Protein AF-A0A444UDV4-F1 (afdb_monomer)

Organism: Acipenser ruthenus (NCBI:txid7906)

Structure (mmCIF, N/CA/C/O backbone):
data_AF-A0A444UDV4-F1
#
_entry.id   AF-A0A444UDV4-F1
#
loop_
_atom_site.group_PDB
_atom_site.id
_atom_site.type_symbol
_atom_site.label_atom_id
_atom_site.label_alt_id
_atom_site.label_comp_id
_atom_site.label_asym_id
_atom_site.label_entity_id
_atom_site.label_seq_id
_atom_site.pdbx_PDB_ins_code
_atom_site.Cartn_x
_atom_site.Cartn_y
_atom_site.Cartn_z
_atom_site.occupancy
_atom_site.B_iso_or_equiv
_atom_site.auth_seq_id
_atom_site.auth_comp_id
_atom_site.auth_asym_id
_atom_site.auth_atom_id
_atom_site.pdbx_PDB_model_num
ATOM 1 N N . MET A 1 1 ? 25.786 0.191 46.891 1.00 32.62 1 MET A N 1
ATOM 2 C CA . MET A 1 1 ? 25.397 -0.661 45.747 1.00 32.62 1 MET A CA 1
ATOM 3 C C . MET A 1 1 ? 24.020 -0.227 45.293 1.00 32.62 1 MET A C 1
ATOM 5 O O . MET A 1 1 ? 23.171 -0.027 46.150 1.00 32.62 1 MET A O 1
ATOM 9 N N . THR A 1 2 ? 23.815 -0.059 43.992 1.00 38.50 2 THR A N 1
ATOM 10 C CA . THR A 1 2 ? 22.497 0.134 43.372 1.00 38.50 2 THR A CA 1
ATOM 11 C C . THR A 1 2 ? 22.000 -1.209 42.832 1.00 38.50 2 THR A C 1
ATOM 13 O O . THR A 1 2 ? 22.792 -1.998 42.320 1.00 38.50 2 THR A O 1
ATOM 16 N N . GLY A 1 3 ? 20.704 -1.487 42.975 1.00 31.73 3 GLY A N 1
ATOM 17 C CA . GLY A 1 3 ? 20.045 -2.713 42.517 1.00 31.73 3 GLY A CA 1
ATOM 18 C C . GLY A 1 3 ? 18.603 -2.397 42.124 1.00 31.73 3 GLY A C 1
ATOM 19 O O . GLY A 1 3 ? 18.008 -1.487 42.693 1.00 31.73 3 GLY A O 1
ATOM 20 N N . HIS A 1 4 ? 18.080 -3.072 41.102 1.00 35.41 4 HIS A N 1
ATOM 21 C CA . HIS A 1 4 ? 16.910 -2.600 40.354 1.00 35.41 4 HIS A CA 1
ATOM 22 C C . HIS A 1 4 ? 15.556 -3.135 40.846 1.00 35.41 4 HIS A C 1
ATOM 24 O O . HIS A 1 4 ? 15.439 -4.293 41.234 1.00 35.41 4 HIS A O 1
ATOM 30 N N . ASN A 1 5 ? 14.529 -2.299 40.657 1.00 38.34 5 ASN A N 1
ATOM 31 C CA . ASN A 1 5 ? 13.139 -2.646 40.339 1.00 38.34 5 ASN A CA 1
ATOM 32 C C . ASN A 1 5 ? 12.473 -3.742 41.197 1.00 38.34 5 ASN A C 1
ATOM 34 O O . ASN A 1 5 ? 12.321 -4.882 40.756 1.00 38.34 5 ASN A O 1
ATOM 38 N N . LEU A 1 6 ? 11.935 -3.356 42.360 1.00 38.75 6 LEU A N 1
ATOM 39 C CA . LEU A 1 6 ? 10.912 -4.133 43.076 1.00 38.75 6 LEU A CA 1
ATOM 40 C C . LEU A 1 6 ? 9.568 -3.372 43.079 1.00 38.75 6 LEU A C 1
ATOM 42 O O . LEU A 1 6 ? 9.543 -2.196 43.441 1.00 38.75 6 LEU A O 1
ATOM 46 N N . PRO A 1 7 ? 8.431 -4.009 42.726 1.00 39.38 7 PRO A N 1
ATOM 47 C CA . PRO A 1 7 ? 7.158 -3.328 42.431 1.00 39.38 7 PRO A CA 1
ATOM 48 C C . PRO A 1 7 ? 6.381 -2.823 43.667 1.00 39.38 7 PRO A C 1
ATOM 50 O O . PRO A 1 7 ? 5.174 -2.615 43.605 1.00 39.38 7 PRO A O 1
ATOM 53 N N . CYS A 1 8 ? 7.049 -2.646 44.807 1.00 40.66 8 CYS A N 1
ATOM 54 C CA . CYS A 1 8 ? 6.440 -2.291 46.093 1.00 40.66 8 CYS A CA 1
ATOM 55 C C . CYS A 1 8 ? 7.226 -1.209 46.859 1.00 40.66 8 CYS A C 1
ATOM 57 O O . CYS A 1 8 ? 7.034 -1.037 48.064 1.00 40.66 8 CYS A O 1
ATOM 59 N N . GLU A 1 9 ? 8.132 -0.491 46.188 1.00 40.19 9 GLU A N 1
ATOM 60 C CA . GLU A 1 9 ? 9.060 0.481 46.793 1.00 40.19 9 GLU A CA 1
ATOM 61 C C . GLU A 1 9 ? 8.374 1.710 47.424 1.00 40.19 9 GLU A C 1
ATOM 63 O O . GLU A 1 9 ? 8.928 2.327 48.327 1.00 40.19 9 GLU A O 1
ATOM 68 N N . THR A 1 10 ? 7.133 2.006 47.029 1.00 41.72 10 THR A N 1
ATOM 69 C CA . THR A 1 10 ? 6.326 3.148 47.500 1.00 41.72 10 THR A CA 1
ATOM 70 C C . THR A 1 10 ? 5.385 2.841 48.677 1.00 41.72 10 THR A C 1
ATOM 72 O O . THR A 1 10 ? 4.617 3.713 49.080 1.00 41.72 10 THR A O 1
ATOM 75 N N . GLN A 1 11 ? 5.403 1.624 49.235 1.00 47.84 11 GLN A N 1
ATOM 76 C CA . GLN A 1 11 ? 4.494 1.213 50.318 1.00 47.84 11 GLN A CA 1
ATOM 77 C C . GLN A 1 11 ? 5.090 1.426 51.727 1.00 47.84 11 GLN A C 1
ATOM 79 O O . GLN A 1 11 ? 6.300 1.261 51.910 1.00 47.84 11 GLN A O 1
ATOM 84 N N . PRO A 1 12 ? 4.263 1.768 52.739 1.00 38.62 12 PRO A N 1
ATOM 85 C CA . PRO A 1 12 ? 4.730 2.075 54.090 1.00 38.62 12 PRO A CA 1
ATOM 86 C C . PRO A 1 12 ? 5.349 0.864 54.804 1.00 38.62 12 PRO A C 1
ATOM 88 O O . PRO A 1 12 ? 5.001 -0.291 54.562 1.00 38.62 12 PRO A O 1
ATOM 91 N N . ILE A 1 13 ? 6.257 1.143 55.743 1.00 33.50 13 ILE A N 1
ATOM 92 C CA . ILE A 1 13 ? 7.049 0.126 56.459 1.00 33.50 13 ILE A CA 1
ATOM 93 C C . ILE A 1 13 ? 6.176 -0.826 57.296 1.00 33.50 13 ILE A C 1
ATOM 95 O O . ILE A 1 13 ? 6.558 -1.972 57.487 1.00 33.50 13 ILE A O 1
ATOM 99 N N . THR A 1 14 ? 4.970 -0.426 57.709 1.00 35.06 14 THR A N 1
ATOM 100 C CA . THR A 1 14 ? 3.997 -1.315 58.376 1.00 35.06 14 THR A CA 1
ATOM 101 C C . THR A 1 14 ? 3.525 -2.492 57.512 1.00 35.06 14 THR A C 1
ATOM 103 O O . THR A 1 14 ? 2.953 -3.439 58.041 1.00 35.06 14 THR A O 1
ATOM 106 N N . SER A 1 15 ? 3.784 -2.473 56.200 1.00 42.88 15 SER A N 1
ATOM 107 C CA . SER A 1 15 ? 3.557 -3.595 55.279 1.00 42.88 15 SER A CA 1
ATOM 108 C C . SER A 1 15 ? 4.793 -4.498 55.096 1.00 42.88 15 SER A C 1
ATOM 110 O O . SER A 1 15 ? 4.809 -5.337 54.196 1.00 42.88 15 SER A O 1
ATOM 112 N N . ARG A 1 16 ? 5.860 -4.314 55.890 1.00 44.34 16 ARG A N 1
ATOM 113 C CA . ARG A 1 16 ? 7.160 -4.991 55.743 1.00 44.34 16 ARG A CA 1
ATOM 114 C C . ARG A 1 16 ? 7.689 -5.448 57.117 1.00 44.34 16 ARG A C 1
ATOM 116 O 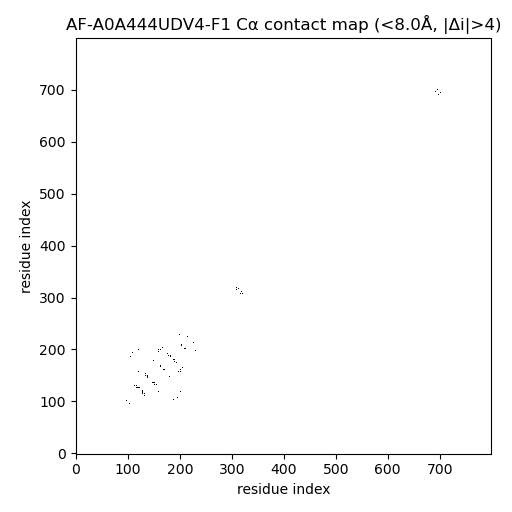O . ARG A 1 16 ? 7.964 -4.605 57.960 1.00 44.34 16 ARG A O 1
ATOM 123 N N . LEU A 1 17 ? 7.933 -6.761 57.272 1.00 28.55 17 LEU A N 1
ATOM 124 C CA . LEU A 1 17 ? 8.151 -7.515 58.536 1.00 28.55 17 LEU A CA 1
ATOM 125 C C . LEU A 1 17 ? 6.863 -7.737 59.363 1.00 28.55 17 LEU A C 1
ATOM 127 O O . LEU A 1 17 ? 6.035 -6.842 59.448 1.00 28.55 17 LEU A O 1
ATOM 131 N N . ALA A 1 18 ? 6.640 -8.876 60.040 1.00 27.72 18 ALA A N 1
ATOM 132 C CA . ALA A 1 18 ? 7.232 -10.234 59.989 1.00 27.72 18 ALA A CA 1
ATOM 133 C C . ALA A 1 18 ? 6.215 -11.225 60.648 1.00 27.72 18 ALA A C 1
ATOM 135 O O . ALA A 1 18 ? 5.248 -10.769 61.249 1.00 27.72 18 ALA A O 1
ATOM 136 N N . LEU A 1 19 ? 6.290 -12.560 60.527 1.00 24.58 19 LEU A N 1
ATOM 137 C CA . LEU A 1 19 ? 7.275 -13.452 61.171 1.00 24.58 19 LEU A CA 1
ATOM 138 C C . LEU A 1 19 ? 7.336 -14.855 60.512 1.00 24.58 19 LEU A C 1
ATOM 140 O O . LEU A 1 19 ? 6.528 -15.184 59.648 1.00 24.58 19 LEU A O 1
ATOM 144 N N . ILE A 1 20 ? 8.291 -15.688 60.947 1.00 25.39 20 ILE A N 1
ATOM 145 C CA . ILE A 1 20 ? 8.581 -17.040 60.431 1.00 25.39 20 ILE A CA 1
ATOM 146 C C . ILE A 1 20 ? 8.262 -18.108 61.490 1.00 25.39 20 ILE A C 1
ATOM 148 O O . ILE A 1 20 ? 8.741 -17.988 62.613 1.00 25.39 20 ILE A O 1
ATOM 152 N N . CYS A 1 21 ? 7.542 -19.169 61.100 1.00 23.69 21 CYS A N 1
ATOM 153 C CA . CYS A 1 21 ? 7.691 -20.571 61.551 1.00 23.69 21 CYS A CA 1
ATOM 154 C C . CYS A 1 21 ? 6.668 -21.457 60.799 1.00 23.69 21 CYS A C 1
ATOM 156 O O . CYS A 1 21 ? 5.557 -21.004 60.553 1.00 23.69 21 CYS A O 1
ATOM 158 N N . GLY A 1 22 ? 6.949 -22.703 60.401 1.00 24.17 22 GLY A N 1
ATOM 159 C CA . GLY A 1 22 ? 8.188 -23.488 60.494 1.00 24.17 22 GLY A CA 1
ATOM 160 C C . GLY A 1 22 ? 8.181 -24.656 59.487 1.00 24.17 22 GLY A C 1
ATOM 161 O O . GLY A 1 22 ? 7.202 -24.857 58.772 1.00 24.17 22 GLY A O 1
ATOM 162 N N . THR A 1 23 ? 9.282 -25.404 59.387 1.00 30.66 23 THR A N 1
ATOM 163 C CA . THR A 1 23 ? 9.496 -26.451 58.366 1.00 30.66 23 THR A CA 1
ATOM 164 C C . THR A 1 23 ? 9.027 -27.849 58.787 1.00 30.66 23 THR A C 1
ATOM 166 O O . THR A 1 23 ? 9.142 -28.235 59.947 1.00 30.66 23 THR A O 1
ATOM 169 N N . SER A 1 24 ? 8.606 -28.665 57.814 1.00 24.69 24 SER A N 1
ATOM 170 C CA . SER A 1 24 ? 8.646 -30.137 57.891 1.00 24.69 24 SER A CA 1
ATOM 171 C C . SER A 1 24 ? 8.971 -30.726 56.506 1.00 24.69 24 SER A C 1
ATOM 173 O O . SER A 1 24 ? 8.845 -30.024 55.500 1.00 24.69 24 SER A O 1
ATOM 175 N N . SER A 1 25 ? 9.484 -31.963 56.446 1.00 28.27 25 SER A N 1
ATOM 176 C CA . SER A 1 25 ? 10.370 -32.392 55.345 1.00 28.27 25 SER A CA 1
ATOM 177 C C . SER A 1 25 ? 10.056 -33.779 54.764 1.00 28.27 25 SER A C 1
ATOM 179 O O . SER A 1 25 ? 10.245 -34.787 55.439 1.00 28.27 25 SER A O 1
ATOM 181 N N . CYS A 1 26 ? 9.695 -33.848 53.478 1.00 25.31 26 CYS A N 1
ATOM 182 C CA . CYS A 1 26 ? 9.717 -35.057 52.631 1.00 25.31 26 CYS A CA 1
ATOM 183 C C . CYS A 1 26 ? 9.563 -34.655 51.142 1.00 25.31 26 CYS A C 1
ATOM 185 O O . CYS A 1 26 ? 8.881 -33.678 50.859 1.00 25.31 26 CYS A O 1
ATOM 187 N N . HIS A 1 27 ? 10.178 -35.288 50.134 1.00 25.75 27 HIS A N 1
ATOM 188 C CA . HIS A 1 27 ? 11.252 -36.298 50.070 1.00 25.75 27 HIS A CA 1
ATOM 189 C C . HIS A 1 27 ? 12.177 -35.988 48.867 1.00 25.75 27 HIS A C 1
ATOM 191 O O . HIS A 1 27 ? 11.758 -35.328 47.919 1.00 25.75 27 HIS A O 1
ATOM 197 N N . MET A 1 28 ? 13.405 -36.527 48.855 1.00 24.58 28 MET A N 1
ATOM 198 C CA . MET A 1 28 ? 14.200 -36.655 47.621 1.00 24.58 28 MET A CA 1
ATOM 199 C C . MET A 1 28 ? 13.929 -38.000 46.939 1.00 24.58 28 MET A C 1
ATOM 201 O O . MET A 1 28 ? 14.031 -39.037 47.589 1.00 24.58 28 MET A O 1
ATOM 205 N N . VAL A 1 29 ? 13.733 -37.987 45.617 1.00 24.44 29 VAL A N 1
ATOM 206 C CA . VAL A 1 29 ? 14.061 -39.113 44.726 1.00 24.44 29 VAL A CA 1
ATOM 207 C C . VAL A 1 29 ? 14.735 -38.544 43.476 1.00 24.44 29 VAL A C 1
ATOM 209 O O . VAL A 1 29 ? 14.200 -37.647 42.829 1.00 24.44 29 VAL A O 1
ATOM 212 N N . SER A 1 30 ? 15.916 -39.060 43.143 1.00 24.56 30 SER A N 1
ATOM 213 C CA . SER A 1 30 ? 16.697 -38.655 41.970 1.00 24.56 30 SER A CA 1
ATOM 214 C C . SER A 1 30 ? 16.444 -39.592 40.792 1.00 24.56 30 SER A C 1
ATOM 216 O O . SER A 1 30 ? 16.483 -40.803 41.001 1.00 24.56 30 SER A O 1
ATOM 218 N N . ASN A 1 31 ? 16.324 -39.063 39.563 1.00 25.03 31 ASN A N 1
ATOM 219 C CA . ASN A 1 31 ? 17.198 -39.445 38.434 1.00 25.03 31 ASN A CA 1
ATOM 220 C C . ASN A 1 31 ? 16.828 -38.793 37.081 1.00 25.03 31 ASN A C 1
ATOM 222 O O . ASN A 1 31 ? 15.656 -38.626 36.785 1.00 25.03 31 ASN A O 1
ATOM 226 N N . ILE A 1 32 ? 17.872 -38.524 36.271 1.00 28.61 32 ILE A N 1
ATOM 227 C CA . ILE A 1 32 ? 18.007 -38.790 34.811 1.00 28.61 32 ILE A CA 1
ATOM 228 C C . ILE A 1 32 ? 16.867 -38.258 33.887 1.00 28.61 32 ILE A C 1
ATOM 230 O O . ILE A 1 32 ? 15.722 -38.657 34.012 1.00 28.61 32 ILE A O 1
ATOM 234 N N . ASN A 1 33 ? 17.096 -37.426 32.855 1.00 27.16 33 ASN A N 1
ATOM 235 C CA . ASN A 1 33 ? 18.292 -37.300 32.004 1.00 27.16 33 ASN A CA 1
ATOM 236 C C . ASN A 1 33 ? 18.512 -35.891 31.389 1.00 27.16 33 ASN A C 1
ATOM 238 O O . ASN A 1 33 ? 17.650 -35.019 31.448 1.00 27.16 33 ASN A O 1
ATOM 242 N N . LYS A 1 34 ? 19.664 -35.710 30.727 1.00 27.36 34 LYS A N 1
ATOM 243 C CA . LYS A 1 34 ? 20.025 -34.595 29.812 1.00 27.36 34 LYS A CA 1
ATOM 244 C C . LYS A 1 34 ? 20.315 -35.191 28.407 1.00 27.36 34 LYS A C 1
ATOM 246 O O . LYS A 1 34 ? 20.537 -36.402 28.360 1.00 27.36 34 LYS A O 1
ATOM 251 N N . PRO A 1 35 ? 20.318 -34.439 27.275 1.00 35.78 35 PRO A N 1
ATOM 252 C CA . PRO A 1 35 ? 21.312 -33.380 27.019 1.00 35.78 35 PRO A CA 1
ATOM 253 C C . PRO A 1 35 ? 20.834 -32.173 26.164 1.00 35.78 35 PRO A C 1
ATOM 255 O O . PRO A 1 35 ? 19.689 -32.090 25.737 1.00 35.78 35 PRO A O 1
ATOM 258 N N . CYS A 1 36 ? 21.752 -31.232 25.903 1.00 24.75 36 CYS A N 1
ATOM 259 C CA . CYS A 1 36 ? 21.571 -30.038 25.055 1.00 24.75 36 CYS A CA 1
ATOM 260 C C . CYS A 1 36 ? 22.400 -30.144 23.751 1.00 24.75 36 CYS A C 1
ATOM 262 O O . CYS A 1 36 ? 23.350 -30.925 23.743 1.00 24.75 36 CYS A O 1
ATOM 264 N N . ARG A 1 37 ? 22.160 -29.277 22.739 1.00 29.89 37 ARG A N 1
ATOM 265 C CA . ARG A 1 37 ? 23.172 -28.454 21.995 1.00 29.89 37 ARG A CA 1
ATOM 266 C C . ARG A 1 37 ? 22.515 -27.517 20.923 1.00 29.89 37 ARG A C 1
ATOM 268 O O . ARG A 1 37 ? 21.307 -27.644 20.748 1.00 29.89 37 ARG A O 1
ATOM 275 N N . PRO A 1 38 ? 23.228 -26.520 20.320 1.00 41.00 38 PRO A N 1
ATOM 276 C CA . PRO A 1 38 ? 22.611 -25.235 19.906 1.00 41.00 38 PRO A CA 1
ATOM 277 C C . PRO A 1 38 ? 22.973 -24.658 18.500 1.00 41.00 38 PRO A C 1
ATOM 279 O O . PRO A 1 38 ? 23.849 -25.175 17.813 1.00 41.00 38 PRO A O 1
ATOM 282 N N . GLY A 1 39 ? 22.372 -23.499 18.174 1.00 28.58 39 GLY A N 1
ATOM 283 C CA . GLY A 1 39 ? 22.745 -22.454 17.182 1.00 28.58 39 GLY A CA 1
ATOM 284 C C . GLY A 1 39 ? 21.752 -21.272 17.339 1.00 28.58 39 GLY A C 1
ATOM 285 O O . GLY A 1 39 ? 20.590 -21.551 17.614 1.00 28.58 39 GLY A O 1
ATOM 286 N N . ALA A 1 40 ? 22.124 -19.986 17.467 1.00 28.23 40 ALA A N 1
ATOM 287 C CA . ALA A 1 40 ? 22.799 -19.064 16.526 1.00 28.23 40 ALA A CA 1
ATOM 288 C C . ALA A 1 40 ? 21.943 -18.764 15.267 1.00 28.23 40 ALA A C 1
ATOM 290 O O . ALA A 1 40 ? 21.581 -19.710 14.574 1.00 28.23 40 ALA A O 1
ATOM 291 N N . ASP A 1 41 ? 21.591 -17.521 14.897 1.00 29.08 41 ASP A N 1
ATOM 292 C CA . ASP A 1 41 ? 21.826 -16.185 15.506 1.00 29.08 41 ASP A CA 1
ATOM 293 C C . ASP A 1 41 ? 20.689 -15.186 15.086 1.00 29.08 41 ASP A C 1
ATOM 295 O O . ASP A 1 41 ? 19.803 -15.601 14.336 1.00 29.08 41 ASP A O 1
ATOM 299 N N . PRO A 1 42 ? 20.613 -13.924 15.582 1.00 45.69 42 PRO A N 1
ATOM 300 C CA . PRO A 1 42 ? 19.350 -13.154 15.633 1.00 45.69 42 PRO A CA 1
ATOM 301 C C . PRO A 1 42 ? 19.123 -12.072 14.552 1.00 45.69 42 PRO A C 1
ATOM 303 O O . PRO A 1 42 ? 20.062 -11.389 14.145 1.00 45.69 42 PRO A O 1
ATOM 306 N N . GLN A 1 43 ? 17.846 -11.793 14.231 1.00 27.95 43 GLN A N 1
ATOM 307 C CA . GLN A 1 43 ? 17.361 -10.487 13.734 1.00 27.95 43 GLN A CA 1
ATOM 308 C C . GLN A 1 43 ? 15.831 -10.307 13.910 1.00 27.95 43 GLN A C 1
ATOM 310 O O . GLN A 1 43 ? 15.104 -11.292 13.962 1.00 27.95 43 GLN A O 1
ATOM 315 N N . ASP A 1 44 ? 15.403 -9.040 14.014 1.00 26.23 44 ASP A N 1
ATOM 316 C CA . ASP A 1 44 ? 14.045 -8.445 13.936 1.00 26.23 44 ASP A CA 1
ATOM 317 C C . ASP A 1 44 ? 12.881 -8.944 14.848 1.00 26.23 44 ASP A C 1
ATOM 319 O O . ASP A 1 44 ? 12.484 -10.106 14.788 1.00 26.23 44 ASP A O 1
ATOM 323 N N . PRO A 1 45 ? 12.236 -8.045 15.641 1.00 33.91 45 PRO A N 1
ATOM 324 C CA . PRO A 1 45 ? 11.049 -8.373 16.446 1.00 33.91 45 PRO A CA 1
ATOM 325 C C . PRO A 1 45 ? 9.812 -7.475 16.177 1.00 33.91 45 PRO A C 1
ATOM 327 O O . PRO A 1 45 ? 9.684 -6.401 16.767 1.00 33.91 45 PRO A O 1
ATOM 330 N N . VAL A 1 46 ? 8.842 -7.933 15.368 1.00 28.19 46 VAL A N 1
ATOM 331 C CA . VAL A 1 46 ? 7.473 -7.360 15.294 1.00 28.19 46 VAL A CA 1
ATOM 332 C C . VAL A 1 46 ? 6.444 -8.464 14.999 1.00 28.19 46 VAL A C 1
ATOM 334 O O . VAL A 1 46 ? 6.647 -9.230 14.064 1.00 28.19 46 VAL A O 1
ATOM 337 N N . SER A 1 47 ? 5.317 -8.467 15.731 1.00 25.77 47 SER A N 1
ATOM 338 C CA . SER A 1 47 ? 4.159 -9.380 15.582 1.00 25.77 47 SER A CA 1
ATOM 339 C C . SER A 1 47 ? 4.432 -10.878 15.876 1.00 25.77 47 SER A C 1
ATOM 341 O O . SER A 1 47 ? 5.556 -11.349 15.778 1.00 25.77 47 SER A O 1
ATOM 343 N N . ASP A 1 48 ? 3.463 -11.690 16.322 1.00 26.67 48 ASP A N 1
ATOM 344 C CA . ASP A 1 48 ? 2.009 -11.472 16.440 1.00 26.67 48 ASP A CA 1
ATOM 345 C C . ASP A 1 48 ? 1.375 -12.175 17.672 1.00 26.67 48 ASP A C 1
ATOM 347 O O . ASP A 1 48 ? 2.033 -12.950 18.361 1.00 26.67 48 ASP A O 1
ATOM 351 N N . TYR A 1 49 ? 0.096 -11.859 17.934 1.00 26.52 49 TYR A N 1
ATOM 352 C CA . TYR A 1 49 ? -0.910 -12.492 18.825 1.00 26.52 49 TYR A CA 1
ATOM 353 C C . TYR A 1 49 ? -0.452 -13.610 19.799 1.00 26.52 49 TYR A C 1
ATOM 355 O O . TYR A 1 49 ? -0.047 -14.696 19.401 1.00 26.52 49 TYR A O 1
ATOM 363 N N . ALA A 1 50 ? -0.517 -13.427 21.123 1.00 26.81 50 ALA A N 1
ATOM 364 C CA . ALA A 1 50 ? -1.722 -13.297 21.966 1.00 26.81 50 ALA A CA 1
ATOM 365 C C . ALA A 1 50 ? -2.601 -14.567 22.056 1.00 26.81 50 ALA A C 1
ATOM 367 O O . ALA A 1 50 ? -3.260 -14.962 21.098 1.00 26.81 50 ALA A O 1
ATOM 368 N N . CYS A 1 51 ? -2.698 -15.151 23.260 1.00 23.45 51 CYS A N 1
ATOM 369 C CA . CYS A 1 51 ? -3.684 -16.182 23.589 1.00 23.45 51 CYS A CA 1
ATOM 370 C C . CYS A 1 51 ? -4.099 -16.113 25.076 1.00 23.45 51 CYS A C 1
ATOM 372 O O . CYS A 1 51 ? -3.251 -15.983 25.952 1.00 23.45 51 CYS A O 1
ATOM 374 N N . LEU A 1 52 ? -5.407 -16.234 25.338 1.00 25.08 52 LEU A N 1
ATOM 375 C CA . LEU A 1 52 ? -6.049 -16.511 26.638 1.00 25.08 52 LEU A CA 1
ATOM 376 C C . LEU A 1 52 ? -5.694 -15.623 27.857 1.00 25.08 52 LEU A C 1
ATOM 378 O O . LEU A 1 52 ? -4.951 -16.031 28.749 1.00 25.08 52 LEU A O 1
ATOM 382 N N . LYS A 1 53 ? -6.469 -14.542 28.041 1.00 26.28 53 LYS A N 1
ATOM 383 C CA . LYS A 1 53 ? -7.588 -14.562 29.019 1.00 26.28 53 LYS A CA 1
ATOM 384 C C . LYS A 1 53 ? -8.522 -13.348 28.891 1.00 26.28 53 LYS A C 1
ATOM 386 O O . LYS A 1 53 ? -8.093 -12.214 29.061 1.00 26.28 53 LYS A O 1
ATOM 391 N N . LYS A 1 54 ? -9.824 -13.603 28.701 1.00 28.20 54 LYS A N 1
ATOM 392 C CA . LYS A 1 54 ? -10.888 -12.661 29.094 1.00 28.20 54 LYS A CA 1
ATOM 393 C C . LYS A 1 54 ? -11.041 -12.720 30.618 1.00 28.20 54 LYS A C 1
ATOM 395 O O . LYS A 1 54 ? -11.254 -13.817 31.128 1.00 28.20 54 LYS A O 1
ATOM 400 N N . LEU A 1 55 ? -11.000 -11.578 31.310 1.00 24.70 55 LEU A N 1
ATOM 401 C CA . LEU A 1 55 ? -11.842 -11.288 32.483 1.00 24.70 55 LEU A CA 1
ATOM 402 C C . LEU A 1 55 ? -11.773 -9.790 32.844 1.00 24.70 55 LEU A C 1
ATOM 404 O O . LEU A 1 55 ? -10.693 -9.214 32.848 1.00 24.70 55 LEU A O 1
ATOM 408 N N . HIS A 1 56 ? -12.928 -9.209 33.182 1.00 26.14 56 HIS A N 1
ATOM 409 C CA . HIS A 1 56 ? -13.146 -7.858 33.730 1.00 26.14 56 HIS A CA 1
ATOM 410 C C . HIS A 1 56 ? -12.625 -6.634 32.949 1.00 26.14 56 HIS A C 1
ATOM 412 O O . HIS A 1 56 ? -11.493 -6.184 33.115 1.00 26.14 56 HIS A O 1
ATOM 418 N N . GLN A 1 57 ? -13.567 -5.941 32.308 1.00 25.33 57 GLN A N 1
ATOM 419 C CA . GLN A 1 57 ? -13.741 -4.507 32.563 1.00 25.33 57 GLN A CA 1
ATOM 420 C C . GLN A 1 57 ? -15.072 -4.296 33.310 1.00 25.33 57 GLN A C 1
ATOM 422 O O . GLN A 1 57 ? -15.902 -5.204 33.355 1.00 25.33 57 GLN A O 1
ATOM 427 N N . TRP A 1 58 ? -15.221 -3.155 33.982 1.00 24.42 58 TRP A N 1
ATOM 428 C CA . TRP A 1 58 ? -16.358 -2.826 34.855 1.00 24.42 58 TRP A CA 1
ATOM 429 C C . TRP A 1 58 ? -17.303 -1.825 34.177 1.00 24.42 58 TRP A C 1
ATOM 431 O O . TRP A 1 58 ? -16.847 -1.027 33.357 1.00 24.42 58 TRP A O 1
ATOM 441 N N . PRO A 1 59 ? -18.531 -1.697 34.698 1.00 28.50 59 PRO A N 1
ATOM 442 C CA . PRO A 1 59 ? -19.093 -0.390 35.008 1.00 28.50 59 PRO A CA 1
ATOM 443 C C . PRO A 1 59 ? -19.084 -0.138 36.528 1.00 28.50 59 PRO A C 1
ATOM 445 O O . PRO A 1 59 ? -19.595 -0.930 37.315 1.00 28.50 59 PRO A O 1
ATOM 448 N N . VAL A 1 60 ? -18.533 1.003 36.948 1.00 27.20 60 VAL A N 1
ATOM 449 C CA . VAL A 1 60 ? -18.867 1.640 38.232 1.00 27.20 60 VAL A CA 1
ATOM 450 C C . VAL A 1 60 ? -19.154 3.108 37.958 1.00 27.20 60 VAL A C 1
ATOM 452 O O . VAL A 1 60 ? -18.452 3.749 37.175 1.00 27.20 60 VAL A O 1
ATOM 455 N N . VAL A 1 61 ? -20.203 3.625 38.589 1.00 26.22 61 VAL A N 1
ATOM 456 C CA . VAL A 1 61 ? -20.726 4.971 38.359 1.00 26.22 61 VAL A CA 1
ATOM 457 C C . VAL A 1 61 ? -20.940 5.640 39.714 1.00 26.22 61 VAL A C 1
ATOM 459 O O . VAL A 1 61 ? -21.788 5.198 40.480 1.00 26.22 61 VAL A O 1
ATOM 462 N N . GLU A 1 62 ? -20.199 6.731 39.948 1.00 24.64 62 GLU A N 1
ATOM 463 C CA . GLU A 1 62 ? -20.409 7.724 41.022 1.00 24.64 62 GLU A CA 1
ATOM 464 C C . GLU A 1 62 ? -20.195 7.252 42.493 1.00 24.64 62 GLU A C 1
ATOM 466 O O . GLU A 1 62 ? -20.265 6.071 42.802 1.00 24.64 62 GLU A O 1
ATOM 471 N N . LYS A 1 63 ? -19.854 8.113 43.474 1.00 27.55 63 LYS A N 1
ATOM 472 C CA . LYS A 1 63 ? -19.550 9.567 43.479 1.00 27.55 63 LYS A CA 1
ATOM 473 C C . LYS A 1 63 ? -18.615 9.943 44.654 1.00 27.55 63 LYS A C 1
ATOM 475 O O . LYS A 1 63 ? -18.541 9.211 45.628 1.00 27.55 63 LYS A O 1
ATOM 480 N N . GLN A 1 64 ? -17.997 11.130 44.560 1.00 25.33 64 GLN A N 1
ATOM 481 C CA . GLN A 1 64 ? -17.549 12.029 45.657 1.00 25.33 64 GLN A CA 1
ATOM 482 C C . GLN A 1 64 ? -16.654 11.449 46.790 1.00 25.33 64 GLN A C 1
ATOM 484 O O . GLN A 1 64 ? -17.115 10.714 47.649 1.00 25.33 64 GLN A O 1
ATOM 489 N N . THR A 1 65 ? -15.327 11.662 46.811 1.00 25.45 65 THR A N 1
ATOM 490 C CA . THR A 1 65 ? -14.520 12.893 47.088 1.00 25.45 65 THR A CA 1
ATOM 491 C C . THR A 1 65 ? -14.246 13.218 48.566 1.00 25.45 65 THR A C 1
ATOM 493 O O . THR A 1 65 ? -15.175 13.424 49.336 1.00 25.45 65 THR A O 1
ATOM 496 N N . SER A 1 66 ? -12.953 13.442 48.865 1.00 27.12 66 SER A N 1
ATOM 497 C CA . SER A 1 66 ? -12.362 14.204 49.995 1.00 27.12 66 SER A CA 1
ATOM 498 C C . SER A 1 66 ? -12.698 13.800 51.443 1.00 27.12 66 SER A C 1
ATOM 500 O O . SER A 1 66 ? -13.830 13.924 51.893 1.00 27.12 66 SER A O 1
ATOM 502 N N . GLY A 1 67 ? -11.661 13.435 52.210 1.00 26.14 67 GLY A N 1
ATOM 503 C CA . GLY A 1 67 ? -11.719 13.298 53.674 1.00 26.14 67 GLY A CA 1
ATOM 504 C C . GLY A 1 67 ? -11.345 14.583 54.436 1.00 26.14 67 GLY A C 1
ATOM 505 O O . GLY A 1 67 ? -11.415 15.677 53.885 1.00 26.14 67 GLY A O 1
ATOM 506 N N . LEU A 1 68 ? -10.875 14.415 55.683 1.00 29.05 68 LEU A N 1
ATOM 507 C CA . LEU A 1 68 ? -10.501 15.460 56.662 1.00 29.05 68 LEU A CA 1
ATOM 508 C C . LEU A 1 68 ? -11.665 16.229 57.322 1.00 29.05 68 LEU A C 1
ATOM 510 O O . LEU A 1 68 ? -11.689 17.456 57.327 1.00 29.05 68 LEU A O 1
ATOM 514 N N . TRP A 1 69 ? -12.546 15.497 58.013 1.00 23.47 69 TRP A N 1
ATOM 515 C CA . TRP A 1 69 ? -13.145 15.963 59.276 1.00 23.47 69 TRP A CA 1
ATOM 516 C C . TRP A 1 69 ? -12.899 14.934 60.395 1.00 23.47 69 TRP A C 1
ATOM 518 O O . TRP A 1 69 ? -12.427 13.826 60.137 1.00 23.47 69 TRP A O 1
ATOM 528 N N . ALA A 1 70 ? -13.082 15.359 61.646 1.00 24.44 70 ALA A N 1
ATOM 529 C CA . ALA A 1 70 ? -12.445 14.770 62.825 1.00 24.44 70 ALA A CA 1
ATOM 530 C C . ALA A 1 70 ? -13.148 13.537 63.438 1.00 24.44 70 ALA A C 1
ATOM 532 O O . ALA A 1 70 ? -14.366 13.443 63.415 1.00 24.44 70 ALA A O 1
ATOM 533 N N . VAL A 1 71 ? -12.320 12.669 64.042 1.00 39.38 71 VAL A N 1
ATOM 534 C CA . VAL A 1 71 ? -12.444 11.967 65.348 1.00 39.38 71 VAL A CA 1
ATOM 535 C C . VAL A 1 71 ? -13.849 11.574 65.875 1.00 39.38 71 VAL A C 1
ATOM 537 O O . VAL A 1 71 ? -14.712 12.424 66.049 1.00 39.38 71 VAL A O 1
ATOM 540 N N . PHE A 1 72 ? -13.947 10.310 66.334 1.00 30.12 72 PHE A N 1
ATOM 541 C CA . PHE A 1 72 ? -15.077 9.574 66.957 1.00 30.12 72 PHE A CA 1
ATOM 542 C C . PHE A 1 72 ? -16.073 8.870 66.007 1.00 30.12 72 PHE A C 1
ATOM 544 O O . PHE A 1 72 ? -16.702 9.503 65.168 1.00 30.12 72 PHE A O 1
ATOM 551 N N . GLY A 1 73 ? -16.282 7.558 66.240 1.00 33.34 73 GLY A N 1
ATOM 552 C CA . GLY A 1 73 ? -17.460 6.790 65.789 1.00 33.34 73 GLY A CA 1
ATOM 553 C C . GLY A 1 73 ? -17.194 5.554 64.909 1.00 33.34 73 GLY A C 1
ATOM 554 O O . GLY A 1 73 ? -17.445 5.618 63.708 1.00 33.34 73 GLY A O 1
ATOM 555 N N . THR A 1 74 ? -16.757 4.410 65.471 1.00 33.28 74 THR A N 1
ATOM 556 C CA . THR A 1 74 ? -16.461 3.180 64.684 1.00 33.28 74 THR A CA 1
ATOM 557 C C . THR A 1 74 ? -16.855 1.840 65.349 1.00 33.28 74 THR A C 1
ATOM 559 O O . THR A 1 74 ? -16.186 0.832 65.131 1.00 33.28 74 THR A O 1
ATOM 562 N N . ASP A 1 75 ? -17.956 1.779 66.112 1.00 45.56 75 ASP A N 1
ATOM 563 C CA . ASP A 1 75 ? -18.208 0.652 67.046 1.00 45.56 75 ASP A CA 1
ATOM 564 C C . ASP A 1 75 ? -19.480 -0.196 66.810 1.00 45.56 75 ASP A C 1
ATOM 566 O O . ASP A 1 75 ? -19.810 -1.046 67.630 1.00 45.56 75 ASP A O 1
ATOM 570 N N . LEU A 1 76 ? -20.183 -0.045 65.677 1.00 34.03 76 LEU A N 1
ATOM 571 C CA . LEU A 1 76 ? -21.383 -0.858 65.366 1.00 34.03 76 LEU A CA 1
ATOM 572 C C . LEU A 1 76 ? -21.176 -1.913 64.266 1.00 34.03 76 LEU A C 1
ATOM 574 O O . LEU A 1 76 ? -21.525 -3.077 64.456 1.00 34.03 76 LEU A O 1
ATOM 578 N N . TRP A 1 77 ? -20.576 -1.554 63.126 1.00 32.28 77 TRP A N 1
ATOM 579 C CA . TRP A 1 77 ? -20.389 -2.498 62.008 1.00 32.28 77 TRP A CA 1
ATOM 580 C C . TRP A 1 77 ? -19.375 -3.609 62.316 1.00 32.28 77 TRP A C 1
ATOM 582 O O . TRP A 1 77 ? -19.603 -4.770 61.971 1.00 32.28 77 TRP A O 1
ATOM 592 N N . SER A 1 78 ? -18.294 -3.277 63.026 1.00 36.47 78 SER A N 1
ATOM 593 C CA . SER A 1 78 ? -17.325 -4.253 63.540 1.00 36.47 78 SER A CA 1
ATOM 594 C C . SER A 1 78 ? -18.003 -5.265 64.467 1.00 36.47 78 SER A C 1
ATOM 596 O O . SER A 1 78 ? -17.805 -6.470 64.319 1.00 36.47 78 SER A O 1
ATOM 598 N N . PHE A 1 79 ? -18.863 -4.779 65.369 1.00 35.62 79 PHE A N 1
ATOM 599 C CA . PHE A 1 79 ? -19.577 -5.593 66.353 1.00 35.62 79 PHE A CA 1
ATOM 600 C C . PHE A 1 79 ? -20.600 -6.526 65.691 1.00 35.62 79 PHE A C 1
ATOM 602 O O . PHE A 1 79 ? -20.619 -7.720 65.981 1.00 35.62 79 PHE A O 1
ATOM 609 N N . ALA A 1 80 ? -21.385 -6.021 64.733 1.00 34.66 80 ALA A N 1
ATOM 610 C CA . ALA A 1 80 ? -22.335 -6.825 63.961 1.00 34.66 80 ALA A CA 1
ATOM 611 C C . ALA A 1 80 ? -21.638 -7.928 63.139 1.00 34.66 80 ALA A C 1
ATOM 613 O O . ALA A 1 80 ? -22.084 -9.075 63.136 1.00 34.66 80 ALA A O 1
ATOM 614 N N . SER A 1 81 ? -20.510 -7.610 62.494 1.00 35.47 81 SER A N 1
ATOM 615 C CA . SER A 1 81 ? -19.701 -8.580 61.738 1.00 35.47 81 SER A CA 1
ATOM 616 C C . SER A 1 81 ? -19.114 -9.677 62.639 1.00 35.47 81 SER A C 1
ATOM 618 O O . SER A 1 81 ? -19.146 -10.862 62.292 1.00 35.47 81 SER A O 1
ATOM 620 N N . TRP A 1 82 ? -18.635 -9.305 63.833 1.00 38.25 82 TRP A N 1
ATOM 621 C CA . TRP A 1 82 ? -18.101 -10.249 64.818 1.00 38.25 82 TRP A CA 1
ATOM 622 C C . TRP A 1 82 ? -19.203 -11.142 65.406 1.00 38.25 82 TRP A C 1
ATOM 624 O O . TRP A 1 82 ? -19.055 -12.363 65.423 1.00 38.25 82 TRP A O 1
ATOM 634 N N . ALA A 1 83 ? -20.346 -10.561 65.785 1.00 37.00 83 ALA A N 1
ATOM 635 C CA . ALA A 1 83 ? -21.512 -11.289 66.284 1.00 37.00 83 ALA A CA 1
ATOM 636 C C . ALA A 1 83 ? -22.086 -12.269 65.244 1.00 37.00 83 ALA A C 1
ATOM 638 O O . ALA A 1 83 ? -22.428 -13.399 65.589 1.00 37.00 83 ALA A O 1
ATOM 639 N N . LEU A 1 84 ? -22.129 -11.890 63.960 1.00 39.12 84 LEU A N 1
ATOM 640 C CA . LEU A 1 84 ? -22.590 -12.776 62.887 1.00 39.12 84 LEU A CA 1
ATOM 641 C C . LEU A 1 84 ? -21.651 -13.982 62.700 1.00 39.12 84 LEU A C 1
ATOM 643 O O . LEU A 1 84 ? -22.125 -15.112 62.565 1.00 39.12 84 LEU A O 1
ATOM 647 N N . LYS A 1 85 ? -20.328 -13.771 62.770 1.00 38.59 85 LYS A N 1
ATOM 648 C CA . LYS A 1 85 ? -19.332 -14.859 62.755 1.00 38.59 85 LYS A CA 1
ATOM 649 C C . LYS A 1 85 ? -19.408 -15.749 63.996 1.00 38.59 85 LYS A C 1
ATOM 651 O O . LYS A 1 85 ? -19.319 -16.969 63.866 1.00 38.59 85 LYS A O 1
ATOM 656 N N . LEU A 1 86 ? -19.634 -15.169 65.174 1.00 37.72 86 LEU A N 1
ATOM 657 C CA . LEU A 1 86 ? -19.840 -15.909 66.421 1.00 37.72 86 LEU A CA 1
ATOM 658 C C . LEU A 1 86 ? -21.103 -16.786 66.351 1.00 37.72 86 LEU A C 1
ATOM 660 O O . LEU A 1 86 ? -21.079 -17.952 66.747 1.00 37.72 86 LEU A O 1
ATOM 664 N N . HIS A 1 87 ? -22.187 -16.267 65.766 1.00 40.12 87 HIS A N 1
ATOM 665 C CA . HIS A 1 87 ? -23.425 -17.015 65.534 1.00 40.12 87 HIS A CA 1
ATOM 666 C C . HIS A 1 87 ? -23.242 -18.131 64.495 1.00 40.12 87 HIS A C 1
ATOM 668 O O . HIS A 1 87 ? -23.749 -19.235 64.685 1.00 40.12 87 HIS A O 1
ATOM 674 N N . GLN A 1 88 ? -22.461 -17.896 63.433 1.00 36.72 88 GLN A N 1
ATOM 675 C CA . GLN A 1 88 ? -22.099 -18.937 62.461 1.00 36.72 88 GLN A CA 1
ATOM 676 C C . GLN A 1 88 ? -21.237 -20.047 63.083 1.00 36.72 88 GLN A C 1
ATOM 678 O O . GLN A 1 88 ? -21.552 -21.219 62.888 1.00 36.72 88 GLN A O 1
ATOM 683 N N . MET A 1 89 ? -20.216 -19.725 63.887 1.00 33.69 89 MET A N 1
ATOM 684 C CA . MET A 1 89 ? -19.441 -20.742 64.620 1.00 33.69 89 MET A CA 1
ATOM 685 C C . MET A 1 89 ? -20.295 -21.505 65.644 1.00 33.69 89 MET A C 1
ATOM 687 O O . MET A 1 89 ? -20.158 -22.722 65.774 1.00 33.69 89 MET A O 1
ATOM 691 N N . THR A 1 90 ? -21.231 -20.828 66.316 1.00 38.50 90 THR A N 1
ATOM 692 C CA . THR A 1 90 ? -22.197 -21.475 67.221 1.00 38.50 90 THR A CA 1
ATOM 693 C C . THR A 1 90 ? -23.140 -22.430 66.469 1.00 38.50 90 THR A C 1
ATOM 695 O O . THR A 1 90 ? -23.477 -23.487 66.996 1.00 38.50 90 THR A O 1
ATOM 698 N N . ARG A 1 91 ? -23.526 -22.128 65.218 1.00 37.94 91 ARG A N 1
ATOM 699 C CA . ARG A 1 91 ? -24.302 -23.056 64.368 1.00 37.94 91 ARG A CA 1
ATOM 700 C C . ARG A 1 91 ? -23.471 -24.243 63.880 1.00 37.94 91 ARG A C 1
ATOM 702 O O . ARG A 1 91 ? -23.901 -25.377 64.051 1.00 37.94 91 ARG A O 1
ATOM 709 N N . LEU A 1 92 ? -22.267 -24.009 63.354 1.00 33.78 92 LEU A N 1
ATOM 710 C CA . LEU A 1 92 ? -21.375 -25.078 62.881 1.00 33.78 92 LEU A CA 1
ATOM 711 C C . LEU A 1 92 ? -21.064 -26.090 63.999 1.00 33.78 92 LEU A C 1
ATOM 713 O O . LEU A 1 92 ? -21.206 -27.297 63.812 1.00 33.78 92 LEU A O 1
ATOM 717 N N . THR A 1 93 ? -20.760 -25.600 65.206 1.00 42.03 93 THR A N 1
ATOM 718 C CA . THR A 1 93 ? -20.546 -26.461 66.383 1.00 42.03 93 THR A CA 1
ATOM 719 C C . THR A 1 93 ? -21.832 -27.112 66.914 1.00 42.03 93 THR A C 1
ATOM 721 O O . THR A 1 93 ? -21.756 -28.186 67.512 1.00 42.03 93 THR A O 1
ATOM 724 N N . GLN A 1 94 ? -23.024 -26.543 66.679 1.00 35.81 94 GLN A N 1
ATOM 725 C CA . GLN A 1 94 ? -24.301 -27.226 66.943 1.00 35.81 94 GLN A CA 1
ATOM 726 C C . GLN A 1 94 ? -24.559 -28.394 65.980 1.00 35.81 94 GLN A C 1
ATOM 728 O O . GLN A 1 94 ? -25.097 -29.413 66.427 1.00 35.81 94 GLN A O 1
ATOM 733 N N . GLU A 1 95 ? -24.184 -28.241 64.705 1.00 39.19 95 GLU A N 1
ATOM 734 C CA . GLU A 1 95 ? -24.399 -29.210 63.624 1.00 39.19 95 GLU A CA 1
ATOM 735 C C . GLU A 1 95 ? -23.563 -30.484 63.855 1.00 39.19 95 GLU A C 1
ATOM 737 O O . GLU A 1 95 ? -24.117 -31.579 63.977 1.00 39.19 95 GLU A O 1
ATOM 742 N N . GLU A 1 96 ? -22.244 -30.345 64.055 1.00 36.03 96 GLU A N 1
ATOM 743 C CA . GLU A 1 96 ? -21.345 -31.470 64.377 1.00 36.03 96 GLU A CA 1
ATOM 744 C C . GLU A 1 96 ? -21.695 -32.140 65.719 1.00 36.03 96 GLU A C 1
ATOM 746 O O . GLU A 1 96 ? -21.588 -33.359 65.887 1.00 36.03 96 GLU A O 1
ATOM 751 N N . ALA A 1 97 ? -22.178 -31.361 66.695 1.00 40.19 97 ALA A N 1
ATOM 752 C CA . ALA A 1 97 ? -22.581 -31.861 68.010 1.00 40.19 97 ALA A CA 1
ATOM 753 C C . ALA A 1 97 ? -23.924 -32.624 68.020 1.00 40.19 97 ALA A C 1
ATOM 755 O O . ALA A 1 97 ? -24.480 -32.851 69.101 1.00 40.19 97 ALA A O 1
ATOM 756 N N . ARG A 1 98 ? -24.463 -33.023 66.858 1.00 36.62 98 ARG A N 1
ATOM 757 C CA . ARG A 1 98 ? -25.543 -34.024 66.760 1.00 36.62 98 ARG A CA 1
ATOM 758 C C . ARG A 1 98 ? -25.046 -35.473 66.840 1.00 36.62 98 ARG A C 1
ATOM 760 O O . ARG A 1 98 ? -25.837 -36.337 67.194 1.00 36.62 98 ARG A O 1
ATOM 767 N N . ILE A 1 99 ? -23.769 -35.742 66.547 1.00 39.47 99 ILE A N 1
ATOM 768 C CA . ILE A 1 99 ? -23.271 -37.118 66.335 1.00 39.47 99 ILE A CA 1
ATOM 769 C C . ILE A 1 99 ? -22.678 -37.765 67.606 1.00 39.47 99 ILE A C 1
ATOM 771 O O . ILE A 1 99 ? -22.720 -38.983 67.744 1.00 39.47 99 ILE A O 1
ATOM 775 N N . ASN A 1 100 ? -22.171 -36.985 68.571 1.00 35.84 100 ASN A N 1
ATOM 776 C CA . ASN A 1 100 ? -21.448 -37.519 69.738 1.00 35.84 100 ASN A CA 1
ATOM 777 C C . ASN A 1 100 ? -22.158 -37.275 71.084 1.00 35.84 100 ASN A C 1
ATOM 779 O O . ASN A 1 100 ? -22.172 -36.160 71.611 1.00 35.84 100 ASN A O 1
ATOM 783 N N . PHE A 1 101 ? -22.682 -38.354 71.680 1.00 33.75 101 PHE A N 1
ATOM 784 C CA . PHE A 1 101 ? -23.500 -38.338 72.906 1.00 33.75 101 PHE A CA 1
ATOM 785 C C . PHE A 1 101 ? -22.773 -37.758 74.138 1.00 33.75 101 PHE A C 1
ATOM 787 O O . PHE A 1 101 ? -23.397 -37.120 74.988 1.00 33.75 101 PHE A O 1
ATOM 794 N N . TYR A 1 102 ? -21.443 -37.895 74.196 1.00 36.88 102 TYR A N 1
ATOM 795 C CA . TYR A 1 102 ? -20.589 -37.383 75.277 1.00 36.88 102 TYR A CA 1
ATOM 796 C C . TYR A 1 102 ? -20.554 -35.845 75.396 1.00 36.88 102 TYR A C 1
ATOM 798 O O . TYR A 1 102 ? -20.164 -35.331 76.440 1.00 36.88 102 TYR A O 1
ATOM 806 N N . LYS A 1 103 ? -20.995 -35.080 74.381 1.00 39.91 103 LYS A N 1
ATOM 807 C CA . LYS A 1 103 ? -20.974 -33.599 74.412 1.00 39.91 103 LYS A CA 1
ATOM 808 C C . LYS A 1 103 ? -22.177 -32.947 75.129 1.00 39.91 103 LYS A C 1
ATOM 810 O O . LYS A 1 103 ? -22.301 -31.722 75.095 1.00 39.91 103 LYS A O 1
ATOM 815 N N . ARG A 1 104 ? -23.055 -33.708 75.807 1.00 39.81 104 ARG A N 1
ATOM 816 C CA . ARG A 1 104 ? -24.187 -33.135 76.577 1.00 39.81 104 ARG A CA 1
ATOM 817 C C . ARG A 1 104 ? -23.760 -32.119 77.659 1.00 39.81 104 ARG A C 1
ATOM 819 O O . ARG A 1 104 ? -24.335 -31.032 77.638 1.00 39.81 104 ARG A O 1
ATOM 826 N N . PRO A 1 105 ? -22.749 -32.374 78.521 1.00 41.94 105 PRO A N 1
ATOM 827 C CA . PRO A 1 105 ? -22.278 -31.374 79.485 1.00 41.94 105 PRO A CA 1
ATOM 828 C C . PRO A 1 105 ? -21.752 -30.126 78.770 1.00 41.94 105 PRO A C 1
ATOM 830 O O . PRO A 1 105 ? -22.202 -29.021 79.047 1.00 41.94 105 PRO A O 1
ATOM 833 N N . PHE A 1 106 ? -20.905 -30.314 77.750 1.00 43.84 106 PHE A N 1
ATOM 834 C CA . PHE A 1 106 ? -20.333 -29.238 76.930 1.00 43.84 106 PHE A CA 1
ATOM 835 C C . PHE A 1 106 ? -21.381 -28.269 76.352 1.00 43.84 106 PHE A C 1
ATOM 837 O O . PHE A 1 106 ? -21.116 -27.073 76.275 1.00 43.84 106 PHE A O 1
ATOM 844 N N . LYS A 1 107 ? -22.580 -28.739 75.974 1.00 42.84 107 LYS A N 1
ATOM 845 C CA . LYS A 1 107 ? -23.667 -27.864 75.488 1.00 42.84 107 LYS A CA 1
ATOM 846 C C . LYS A 1 107 ? -24.234 -26.943 76.578 1.00 42.84 107 LYS A C 1
ATOM 848 O O . LYS A 1 107 ? -24.617 -25.816 76.268 1.00 42.84 107 LYS A O 1
ATOM 853 N N . VAL A 1 108 ? -24.250 -27.392 77.834 1.00 47.59 108 VAL A N 1
ATOM 854 C CA . VAL A 1 108 ? -24.591 -26.565 79.004 1.00 47.59 108 VAL A CA 1
ATOM 855 C C . VAL A 1 108 ? -23.430 -25.622 79.332 1.00 47.59 108 VAL A C 1
ATOM 857 O O . VAL A 1 108 ? -23.646 -24.421 79.471 1.00 47.59 108 VAL A O 1
ATOM 860 N N . CYS A 1 109 ? -22.194 -26.133 79.345 1.00 47.38 109 CYS A N 1
ATOM 861 C CA . CYS A 1 109 ? -20.974 -25.355 79.573 1.00 47.38 109 CYS A CA 1
ATOM 862 C C . CYS A 1 109 ? -20.840 -24.170 78.604 1.00 47.38 109 CYS A C 1
ATOM 864 O O . CYS A 1 109 ? -20.607 -23.050 79.045 1.00 47.38 109 CYS A O 1
ATOM 866 N N . ILE A 1 110 ? -21.026 -24.393 77.296 1.00 50.88 110 ILE A N 1
ATOM 867 C CA . ILE A 1 110 ? -20.931 -23.334 76.281 1.00 50.88 110 ILE A CA 1
ATOM 868 C C . ILE A 1 110 ? -22.001 -22.267 76.519 1.00 50.88 110 ILE A C 1
ATOM 870 O O . ILE A 1 110 ? -21.651 -21.093 76.537 1.00 50.88 110 ILE A O 1
ATOM 874 N N . LYS A 1 111 ? -23.264 -22.647 76.781 1.00 50.06 111 LYS A N 1
ATOM 875 C CA . LYS A 1 111 ? -24.324 -21.681 77.127 1.00 50.06 111 LYS A CA 1
ATOM 876 C C . LYS A 1 111 ? -23.956 -20.852 78.360 1.00 50.06 111 LYS A C 1
ATOM 878 O O . LYS A 1 111 ? -24.030 -19.630 78.296 1.00 50.06 111 LYS A O 1
ATOM 883 N N . ILE A 1 112 ? -23.524 -21.498 79.447 1.00 51.00 112 ILE A N 1
ATOM 884 C CA . ILE A 1 112 ? -23.097 -20.814 80.679 1.00 51.00 112 ILE A CA 1
ATOM 885 C C . ILE A 1 112 ? -21.958 -19.829 80.377 1.00 51.00 112 ILE A C 1
ATOM 887 O O . ILE A 1 112 ? -22.043 -18.667 80.765 1.00 51.00 112 ILE A O 1
ATOM 891 N N . VAL A 1 113 ? -20.942 -20.236 79.610 1.00 53.81 113 VAL A N 1
ATOM 892 C CA . VAL A 1 113 ? -19.822 -19.352 79.253 1.00 53.81 113 VAL A CA 1
ATOM 893 C C . VAL A 1 113 ? -20.267 -18.181 78.371 1.00 53.81 113 VAL A C 1
ATOM 895 O O . VAL A 1 113 ? -19.904 -17.042 78.654 1.00 53.81 113 VAL A O 1
ATOM 898 N N . THR A 1 114 ? -21.080 -18.411 77.337 1.00 52.28 114 THR A N 1
ATOM 899 C CA . THR A 1 114 ? -21.535 -17.330 76.443 1.00 52.28 114 THR A CA 1
ATOM 900 C C . THR A 1 114 ? -22.536 -16.375 77.091 1.00 52.28 114 THR A C 1
ATOM 902 O O . THR A 1 114 ? -22.628 -15.232 76.657 1.00 52.28 114 THR A O 1
ATOM 905 N N . SER A 1 115 ? -23.291 -16.826 78.099 1.00 49.38 115 SER A N 1
ATOM 906 C CA . SER A 1 115 ? -24.381 -16.050 78.710 1.00 49.38 115 SER A CA 1
ATOM 907 C C . SER A 1 115 ? -24.056 -15.467 80.088 1.00 49.38 115 SER A C 1
ATOM 909 O O . SER A 1 115 ? -24.753 -14.548 80.503 1.00 49.38 115 SER A O 1
ATOM 911 N N . LEU A 1 116 ? -23.024 -15.954 80.792 1.00 51.50 116 LEU A N 1
ATOM 912 C CA . LEU A 1 116 ? -22.564 -15.369 82.059 1.00 51.50 116 LEU A CA 1
ATOM 913 C C . LEU A 1 116 ? -21.175 -14.714 81.945 1.00 51.50 116 LEU A C 1
ATOM 915 O O . LEU A 1 116 ? -20.969 -13.636 82.492 1.00 51.50 116 LEU A O 1
ATOM 919 N N . CYS A 1 117 ? -20.204 -15.301 81.234 1.00 52.00 117 CYS A N 1
ATOM 920 C CA . CYS A 1 117 ? -18.806 -14.855 81.363 1.00 52.00 117 CYS A CA 1
ATOM 921 C C . CYS A 1 117 ? -18.468 -13.526 80.670 1.00 52.00 117 CYS A C 1
ATOM 923 O O . CYS A 1 117 ? -17.428 -12.944 80.979 1.00 52.00 117 CYS A O 1
ATOM 925 N N . LEU A 1 118 ? -19.312 -13.030 79.757 1.00 51.09 118 LEU A N 1
ATOM 926 C CA . LEU A 1 118 ? -19.006 -11.842 78.947 1.00 51.09 118 LEU A CA 1
ATOM 927 C C . LEU A 1 118 ? -18.919 -10.535 79.766 1.00 51.09 118 LEU A C 1
ATOM 929 O O . LEU A 1 118 ? -18.364 -9.549 79.282 1.00 51.09 118 LEU A O 1
ATOM 933 N N . SER A 1 119 ? -19.434 -10.531 81.000 1.00 48.72 119 SER A N 1
ATOM 934 C CA . SER A 1 119 ? -19.551 -9.339 81.856 1.00 48.72 119 SER A CA 1
ATOM 935 C C . SER A 1 119 ? -19.280 -9.585 83.356 1.00 48.72 119 SER A C 1
ATOM 937 O O . SER A 1 119 ? -19.560 -8.711 84.175 1.00 48.72 119 SER A O 1
ATOM 939 N N . VAL A 1 120 ? -18.744 -10.756 83.738 1.00 47.72 120 VAL A N 1
ATOM 940 C CA . VAL A 1 120 ? -18.395 -11.095 85.142 1.00 47.72 120 VAL A CA 1
ATOM 941 C C . VAL A 1 120 ? -16.942 -10.770 85.480 1.00 47.72 120 VAL A C 1
ATOM 943 O O . VAL A 1 120 ? -16.673 -10.069 86.449 1.00 47.72 120 VAL A O 1
ATOM 946 N N . VAL A 1 121 ? -16.004 -11.357 84.732 1.00 49.41 121 VAL A N 1
ATOM 947 C CA . VAL A 1 121 ? -14.642 -11.609 85.247 1.00 49.41 121 VAL A CA 1
ATOM 948 C C . VAL A 1 121 ? -13.753 -10.364 85.188 1.00 49.41 121 VAL A C 1
ATOM 950 O O . VAL A 1 121 ? -12.802 -10.246 85.952 1.00 49.41 121 VAL A O 1
ATOM 953 N N . LEU A 1 122 ? -14.028 -9.441 84.262 1.00 45.94 122 LEU A N 1
ATOM 954 C CA . LEU A 1 122 ? -13.106 -8.372 83.880 1.00 45.94 122 LEU A CA 1
ATOM 955 C C . LEU A 1 122 ? -13.863 -7.057 83.687 1.00 45.94 122 LEU A C 1
ATOM 957 O O . LEU A 1 122 ? -14.678 -6.933 82.775 1.00 45.94 122 LEU A O 1
ATOM 961 N N . SER A 1 123 ? -13.543 -6.046 84.499 1.00 45.44 123 SER A N 1
ATOM 962 C CA . SER A 1 123 ? -14.142 -4.696 84.468 1.00 45.44 123 SER A CA 1
ATOM 963 C C . SER A 1 123 ? -13.722 -3.847 83.250 1.00 45.44 123 SER A C 1
ATOM 965 O O . SER A 1 123 ? -13.775 -2.617 83.287 1.00 45.44 123 SER A O 1
ATOM 967 N N . ARG A 1 124 ? -13.259 -4.499 82.177 1.00 48.09 124 ARG A N 1
ATOM 968 C CA . ARG A 1 124 ? -12.833 -3.929 80.895 1.00 48.09 124 ARG A CA 1
ATOM 969 C C . ARG A 1 124 ? -13.317 -4.836 79.767 1.00 48.09 124 ARG A C 1
ATOM 971 O O . ARG A 1 124 ? -12.868 -5.971 79.634 1.00 48.09 124 ARG A O 1
ATOM 978 N N . GLU A 1 125 ? -14.189 -4.300 78.920 1.00 50.69 125 GLU A N 1
ATOM 979 C CA . GLU A 1 125 ? -14.897 -5.034 77.855 1.00 50.69 125 GLU A CA 1
ATOM 980 C C . GLU A 1 125 ? -13.953 -5.740 76.861 1.00 50.69 125 GLU A C 1
ATOM 982 O O . GLU A 1 125 ? -14.264 -6.809 76.340 1.00 50.69 125 GLU A O 1
ATOM 987 N N . VAL A 1 126 ? -12.760 -5.179 76.635 1.00 46.16 126 VAL A N 1
ATOM 988 C CA . VAL A 1 126 ? -11.728 -5.758 75.755 1.00 46.16 126 VAL A CA 1
ATOM 989 C C . VAL A 1 126 ? -11.253 -7.129 76.255 1.00 46.16 126 VAL A C 1
ATOM 991 O O . VAL A 1 126 ? -10.954 -8.020 75.458 1.00 46.16 126 VAL A O 1
ATOM 994 N N . GLU A 1 127 ? -11.181 -7.314 77.572 1.00 45.25 127 GLU A N 1
ATOM 995 C CA . GLU A 1 127 ? -10.560 -8.487 78.187 1.00 45.25 127 GLU A CA 1
ATOM 996 C C . GLU A 1 127 ? -11.579 -9.630 78.366 1.00 45.25 127 GLU A C 1
ATOM 998 O O . GLU A 1 127 ? -11.222 -10.797 78.193 1.00 45.25 127 GLU A O 1
ATOM 1003 N N . SER A 1 128 ? -12.868 -9.330 78.590 1.00 51.09 128 SER A N 1
ATOM 1004 C CA . SER A 1 128 ? -13.923 -10.358 78.628 1.00 51.09 128 SER A CA 1
ATOM 1005 C C . SER A 1 128 ? -14.198 -10.970 77.247 1.00 51.09 128 SER A C 1
ATOM 1007 O O . SER A 1 128 ? -14.366 -12.189 77.135 1.00 51.09 128 SER A O 1
ATOM 1009 N N . VAL A 1 129 ? -14.136 -10.166 76.177 1.00 49.56 129 VAL A N 1
ATOM 1010 C CA . VAL A 1 129 ? -14.154 -10.652 74.784 1.00 49.56 129 VAL A CA 1
ATOM 1011 C C . VAL A 1 129 ? -12.949 -11.559 74.508 1.00 49.56 129 VAL A C 1
ATOM 1013 O O . VAL A 1 129 ? -13.103 -12.602 73.870 1.00 49.56 129 VAL A O 1
ATOM 1016 N N . LEU A 1 130 ? -11.767 -11.223 75.038 1.00 49.44 130 LEU A N 1
ATOM 1017 C CA . LEU A 1 130 ? -10.564 -12.058 74.953 1.00 49.44 130 LEU A CA 1
ATOM 1018 C C . LEU A 1 130 ? -10.703 -13.390 75.706 1.00 49.44 130 LEU A C 1
ATOM 1020 O O . LEU A 1 130 ? -10.290 -14.413 75.168 1.00 49.44 130 LEU A O 1
ATOM 1024 N N . VAL A 1 131 ? -11.313 -13.420 76.897 1.00 52.12 131 VAL A N 1
ATOM 1025 C CA . VAL A 1 131 ? -11.585 -14.672 77.634 1.00 52.12 131 VAL A CA 1
ATOM 1026 C C . VAL A 1 131 ? -12.621 -15.534 76.908 1.00 52.12 131 VAL A C 1
ATOM 1028 O O . VAL A 1 131 ? -12.393 -16.730 76.720 1.00 52.12 131 VAL A O 1
ATOM 1031 N N . GLY A 1 132 ? -13.716 -14.943 76.418 1.00 54.44 132 GLY A N 1
ATOM 1032 C CA . GLY A 1 132 ? -14.702 -15.651 75.596 1.00 54.44 132 GLY A CA 1
ATOM 1033 C C . GLY A 1 132 ? -14.075 -16.249 74.331 1.00 54.44 132 GLY A C 1
ATOM 1034 O O . GLY A 1 132 ? -14.256 -17.433 74.042 1.00 54.44 132 GLY A O 1
ATOM 1035 N N . ALA A 1 133 ? -13.256 -15.466 73.623 1.00 53.25 133 ALA A N 1
ATOM 1036 C CA . ALA A 1 133 ? -12.501 -15.918 72.458 1.00 53.25 133 ALA A CA 1
ATOM 1037 C C . ALA A 1 133 ? -11.406 -16.947 72.801 1.00 53.25 133 ALA A C 1
ATOM 1039 O O . ALA A 1 133 ? -11.124 -17.815 71.979 1.00 53.25 133 ALA A O 1
ATOM 1040 N N . ALA A 1 134 ? -10.811 -16.910 73.997 1.00 54.47 134 ALA A N 1
ATOM 1041 C CA . ALA A 1 134 ? -9.825 -17.895 74.442 1.00 54.47 134 ALA A CA 1
ATOM 1042 C C . ALA A 1 134 ? -10.465 -19.257 74.752 1.00 54.47 134 ALA A C 1
ATOM 1044 O O . ALA A 1 134 ? -9.909 -20.283 74.362 1.00 54.47 134 ALA A O 1
ATOM 1045 N N . ILE A 1 135 ? -11.641 -19.281 75.395 1.00 54.12 135 ILE A N 1
ATOM 1046 C CA . ILE A 1 135 ? -12.377 -20.521 75.700 1.00 54.12 135 ILE A CA 1
ATOM 1047 C C . ILE A 1 135 ? -12.978 -21.119 74.420 1.00 54.12 135 ILE A C 1
ATOM 1049 O O . ILE A 1 135 ? -12.768 -22.299 74.132 1.00 54.12 135 ILE A O 1
ATOM 1053 N N . LEU A 1 136 ? -13.677 -20.313 73.611 1.00 55.59 136 LEU A N 1
ATOM 1054 C CA . LEU A 1 136 ? -14.229 -20.764 72.327 1.00 55.59 136 LEU A CA 1
ATOM 1055 C C . LEU A 1 136 ? -13.116 -21.137 71.340 1.00 55.59 136 LEU A C 1
ATOM 1057 O O . LEU A 1 136 ? -13.217 -22.149 70.652 1.00 55.59 136 LEU A O 1
ATOM 1061 N N . GLY A 1 137 ? -12.021 -20.374 71.326 1.00 52.44 137 GLY A N 1
ATOM 1062 C CA . GLY A 1 137 ? -10.824 -20.676 70.551 1.00 52.44 137 GLY A CA 1
ATOM 1063 C C . GLY A 1 137 ? -10.161 -21.980 70.984 1.00 52.44 137 GLY A C 1
ATOM 1064 O O . GLY A 1 137 ? -9.787 -22.766 70.120 1.00 52.44 137 GLY A O 1
ATOM 1065 N N . ALA A 1 138 ? -10.073 -22.272 72.286 1.00 54.81 138 ALA A N 1
ATOM 1066 C CA . ALA A 1 138 ? -9.590 -23.570 72.762 1.00 54.81 138 ALA A CA 1
ATOM 1067 C C . ALA A 1 138 ? -10.504 -24.718 72.290 1.00 54.81 138 ALA A C 1
ATOM 1069 O O . ALA A 1 138 ? -10.005 -25.721 71.794 1.00 54.81 138 ALA A O 1
ATOM 1070 N N . CYS A 1 139 ? -11.830 -24.534 72.338 1.00 54.19 139 CYS A N 1
ATOM 1071 C CA . CYS A 1 139 ? -12.801 -25.524 71.852 1.00 54.19 139 CYS A CA 1
ATOM 1072 C C . CYS A 1 139 ? -12.796 -25.716 70.320 1.00 54.19 139 CYS A C 1
ATOM 1074 O O . CYS A 1 139 ? -13.234 -26.763 69.845 1.00 54.19 139 CYS A O 1
ATOM 1076 N N . ALA A 1 140 ? -12.339 -24.719 69.553 1.00 51.59 140 ALA A N 1
ATOM 1077 C CA . ALA A 1 140 ? -12.289 -24.739 68.088 1.00 51.59 140 ALA A CA 1
ATOM 1078 C C . ALA A 1 140 ? -10.905 -25.102 67.508 1.00 51.59 140 ALA A C 1
ATOM 1080 O O . ALA A 1 140 ? -10.821 -25.530 66.359 1.00 51.59 140 ALA A O 1
ATOM 1081 N N . SER A 1 141 ? -9.812 -24.956 68.268 1.00 54.97 141 SER A N 1
ATOM 1082 C CA . SER A 1 141 ? -8.431 -25.183 67.789 1.00 54.97 141 SER A CA 1
ATOM 1083 C C . SER A 1 141 ? -8.020 -26.661 67.823 1.00 54.97 141 SER A C 1
ATOM 1085 O O . SER A 1 141 ? -6.948 -26.977 68.344 1.00 54.97 141 SER A O 1
ATOM 1087 N N . GLY A 1 142 ? -8.882 -27.558 67.329 1.00 58.25 142 GLY A N 1
ATOM 1088 C CA . GLY A 1 142 ? -8.873 -29.000 67.623 1.00 58.25 142 GLY A CA 1
ATOM 1089 C C . GLY A 1 142 ? -7.491 -29.661 67.689 1.00 58.25 142 GLY A C 1
ATOM 1090 O O . GLY A 1 142 ? -7.127 -30.197 68.732 1.00 58.25 142 GLY A O 1
ATOM 1091 N N . ASP A 1 143 ? -6.692 -29.544 66.628 1.00 53.91 143 ASP A N 1
ATOM 1092 C CA . ASP A 1 143 ? -5.410 -30.257 66.504 1.00 53.91 143 ASP A CA 1
ATOM 1093 C C . ASP A 1 143 ? -4.206 -29.538 67.158 1.00 53.91 143 ASP A C 1
ATOM 1095 O O . ASP A 1 143 ? -3.104 -30.082 67.224 1.00 53.91 143 ASP A O 1
ATOM 1099 N N . PHE A 1 144 ? -4.382 -28.312 67.670 1.00 61.22 144 PHE A N 1
ATOM 1100 C CA . PHE A 1 144 ? -3.295 -27.465 68.188 1.00 61.22 144 PHE A CA 1
ATOM 1101 C C . PHE A 1 144 ? -3.262 -27.398 69.723 1.00 61.22 144 PHE A C 1
ATOM 1103 O O . PHE A 1 144 ? -3.319 -26.322 70.326 1.00 61.22 144 PHE A O 1
ATOM 1110 N N . HIS A 1 145 ? -3.110 -28.564 70.356 1.00 62.88 145 HIS A N 1
ATOM 1111 C CA . HIS A 1 145 ? -3.094 -28.763 71.813 1.00 62.88 145 HIS A CA 1
ATOM 1112 C C . HIS A 1 145 ? -2.298 -27.700 72.613 1.00 62.88 145 HIS A C 1
ATOM 1114 O O . HIS A 1 145 ? -2.811 -27.126 73.574 1.00 62.88 145 HIS A O 1
ATOM 1120 N N . SER A 1 146 ? -1.073 -27.361 72.187 1.00 68.12 146 SER A N 1
ATOM 1121 C CA . SER A 1 146 ? -0.222 -26.365 72.870 1.00 68.12 146 SER A CA 1
ATOM 1122 C C . SER A 1 146 ? -0.868 -24.971 72.972 1.00 68.12 146 SER A C 1
ATOM 1124 O O . SER A 1 146 ? -0.691 -24.265 73.967 1.00 68.12 146 SER A O 1
ATOM 1126 N N . ILE A 1 147 ? -1.671 -24.568 71.982 1.00 65.19 147 ILE A N 1
ATOM 1127 C CA . ILE A 1 147 ? -2.395 -23.288 72.010 1.00 65.19 147 ILE A CA 1
ATOM 1128 C C . ILE A 1 147 ? -3.578 -23.374 72.984 1.00 65.19 147 ILE A C 1
ATOM 1130 O O . ILE A 1 147 ? -3.798 -22.445 73.762 1.00 65.19 147 ILE A O 1
ATOM 1134 N N . GLN A 1 148 ? -4.289 -24.508 73.010 1.00 62.84 148 GLN A N 1
ATOM 1135 C CA . GLN A 1 148 ? -5.394 -24.743 73.945 1.00 62.84 148 GLN A CA 1
ATOM 1136 C C . GLN A 1 148 ? -4.920 -24.667 75.405 1.00 62.84 148 GLN A C 1
ATOM 1138 O O . GLN A 1 148 ? -5.476 -23.894 76.183 1.00 62.84 148 GLN A O 1
ATOM 1143 N N . VAL A 1 149 ? -3.841 -25.379 75.762 1.00 74.81 149 VAL A N 1
ATOM 1144 C CA . VAL A 1 149 ? -3.254 -25.359 77.118 1.00 74.81 149 VAL A CA 1
ATOM 1145 C C . VAL A 1 149 ? -2.859 -23.947 77.548 1.00 74.81 149 VAL A C 1
ATOM 1147 O O . VAL A 1 149 ? -3.164 -23.535 78.666 1.00 74.81 149 VAL A O 1
ATOM 1150 N N . ASN A 1 150 ? -2.189 -23.192 76.675 1.00 74.19 150 ASN A N 1
ATOM 1151 C CA . ASN A 1 150 ? -1.736 -21.837 76.993 1.00 74.19 150 ASN A CA 1
ATOM 1152 C C . ASN A 1 150 ? -2.895 -20.835 77.132 1.00 74.19 150 ASN A C 1
ATOM 1154 O O . ASN A 1 150 ? -2.795 -19.896 77.922 1.00 74.19 150 ASN A O 1
ATOM 1158 N N . ASN A 1 151 ? -4.001 -21.037 76.414 1.00 68.19 151 ASN A N 1
ATOM 1159 C CA . ASN A 1 151 ? -5.212 -20.233 76.578 1.00 68.19 151 ASN A CA 1
ATOM 1160 C C . ASN A 1 151 ? -5.956 -20.593 77.872 1.00 68.19 151 ASN A C 1
ATOM 1162 O O . ASN A 1 151 ? -6.298 -19.700 78.644 1.00 68.19 151 ASN A O 1
ATOM 1166 N N . LEU A 1 152 ? -6.140 -21.884 78.160 1.00 72.50 152 LEU A N 1
ATOM 1167 C CA . LEU A 1 152 ? -6.809 -22.349 79.378 1.00 72.50 152 LEU A CA 1
ATOM 1168 C C . LEU A 1 152 ? -6.041 -21.945 80.649 1.00 72.50 152 LEU A C 1
ATOM 1170 O O . LEU A 1 152 ? -6.653 -21.442 81.589 1.00 72.50 152 LEU A O 1
ATOM 1174 N N . LYS A 1 153 ? -4.700 -22.033 80.650 1.00 78.81 153 LYS A N 1
ATOM 1175 C CA . LYS A 1 153 ? -3.854 -21.542 81.759 1.00 78.81 153 LYS A CA 1
ATOM 1176 C C . LYS A 1 153 ? -4.061 -20.050 82.046 1.00 78.81 153 LYS A C 1
ATOM 1178 O O . LYS A 1 153 ? -4.118 -19.675 83.211 1.00 78.81 153 LYS A O 1
ATOM 1183 N N . LYS A 1 154 ? -4.246 -19.207 81.020 1.00 73.12 154 LYS A N 1
ATOM 1184 C CA . LYS A 1 154 ? -4.572 -17.777 81.204 1.00 73.12 154 LYS A CA 1
ATOM 1185 C C . LYS A 1 154 ? -5.966 -17.564 81.796 1.00 73.12 154 LYS A C 1
ATOM 1187 O O . LYS A 1 154 ? -6.125 -16.699 82.647 1.00 73.12 154 LYS A O 1
ATOM 1192 N N . VAL A 1 155 ? -6.961 -18.346 81.371 1.00 71.75 155 VAL A N 1
ATOM 1193 C CA . VAL A 1 155 ? -8.327 -18.271 81.923 1.00 71.75 155 VAL A CA 1
ATOM 1194 C C . VAL A 1 155 ? -8.339 -18.675 83.399 1.00 71.75 155 VAL A C 1
ATOM 1196 O O . VAL A 1 155 ? -8.939 -17.971 84.209 1.00 71.75 155 VAL A O 1
ATOM 1199 N N . LEU A 1 156 ? -7.636 -19.753 83.768 1.00 80.56 156 LEU A N 1
ATOM 1200 C CA . LEU A 1 156 ? -7.489 -20.154 85.169 1.00 80.56 156 LEU A CA 1
ATOM 1201 C C . LEU A 1 156 ? -6.772 -19.074 85.990 1.00 80.56 156 LEU A C 1
ATOM 1203 O O . LEU A 1 156 ? -7.275 -18.712 87.048 1.00 80.56 156 LEU A O 1
ATOM 1207 N N . GLN A 1 157 ? -5.659 -18.529 85.484 1.00 80.50 157 GLN A N 1
ATOM 1208 C CA . GLN A 1 157 ? -4.906 -17.457 86.144 1.00 80.50 157 GLN A CA 1
ATOM 1209 C C . GLN A 1 157 ? -5.810 -16.254 86.457 1.00 80.50 157 GLN A C 1
ATOM 1211 O O . GLN A 1 157 ? -6.004 -15.939 87.623 1.00 80.50 157 GLN A O 1
ATOM 1216 N N . LEU A 1 158 ? -6.484 -15.686 85.448 1.00 74.50 158 LEU A N 1
ATOM 1217 C CA . LEU A 1 158 ? -7.404 -14.550 85.625 1.00 74.50 158 LEU A CA 1
ATOM 1218 C C . LEU A 1 158 ? -8.565 -14.852 86.593 1.00 74.50 158 LEU A C 1
ATOM 1220 O O . LEU A 1 158 ? -9.028 -13.962 87.300 1.00 74.50 158 LEU A O 1
ATOM 1224 N N . THR A 1 159 ? -9.033 -16.104 86.643 1.00 75.12 159 THR A N 1
ATOM 1225 C CA . THR A 1 159 ? -10.089 -16.528 87.580 1.00 75.12 159 THR A CA 1
ATOM 1226 C C . THR A 1 159 ? -9.565 -16.576 89.020 1.00 75.12 159 THR A C 1
ATOM 1228 O O . THR A 1 159 ? -10.228 -16.091 89.934 1.00 75.12 159 THR A O 1
ATOM 1231 N N . VAL A 1 160 ? -8.367 -17.128 89.234 1.00 80.62 160 VAL A N 1
ATOM 1232 C CA . VAL A 1 160 ? -7.711 -17.202 90.552 1.00 80.62 160 VAL A CA 1
ATOM 1233 C C . VAL A 1 160 ? -7.295 -15.812 91.043 1.00 80.62 160 VAL A C 1
ATOM 1235 O O . VAL A 1 160 ? -7.492 -15.501 92.217 1.00 80.62 160 VAL A O 1
ATOM 1238 N N . ASP A 1 161 ? -6.805 -14.952 90.152 1.00 79.31 161 ASP A N 1
ATOM 1239 C CA . ASP A 1 161 ? -6.465 -13.561 90.461 1.00 79.31 161 ASP A CA 1
ATOM 1240 C C . ASP A 1 161 ? -7.718 -12.782 90.893 1.00 79.31 161 ASP A C 1
ATOM 1242 O O . ASP A 1 161 ? -7.700 -12.140 91.939 1.00 79.31 161 ASP A O 1
ATOM 1246 N N . TYR A 1 162 ? -8.855 -12.935 90.200 1.00 76.94 162 TYR A N 1
ATOM 1247 C CA . TYR A 1 162 ? -10.133 -12.342 90.627 1.00 76.94 162 TYR A CA 1
ATOM 1248 C C . TYR A 1 162 ? -10.571 -12.816 92.027 1.00 76.94 162 TYR A C 1
ATOM 1250 O O . TYR A 1 162 ? -11.029 -12.018 92.848 1.00 76.94 162 TYR A O 1
ATOM 1258 N N . TYR A 1 163 ? -10.404 -14.104 92.338 1.00 79.00 163 TYR A N 1
ATOM 1259 C CA . TYR A 1 163 ? -10.697 -14.640 93.672 1.00 79.00 163 TYR A CA 1
ATOM 1260 C C . TYR A 1 163 ? -9.814 -14.028 94.771 1.00 79.00 163 TYR A C 1
ATOM 1262 O O . TYR A 1 163 ? -10.321 -13.668 95.836 1.00 79.00 163 TYR A O 1
ATOM 1270 N N . ASN A 1 164 ? -8.515 -13.876 94.509 1.00 80.12 164 ASN A N 1
ATOM 1271 C CA . ASN A 1 164 ? -7.553 -13.347 95.474 1.00 80.12 164 ASN A CA 1
ATOM 1272 C C . ASN A 1 164 ? -7.632 -11.817 95.626 1.00 80.12 164 ASN A C 1
ATOM 1274 O O . ASN A 1 164 ? -7.610 -11.319 96.750 1.00 80.12 164 ASN A O 1
ATOM 1278 N N . GLU A 1 165 ? -7.724 -11.073 94.521 1.00 78.69 165 GLU A N 1
ATOM 1279 C CA . GLU A 1 165 ? -7.641 -9.606 94.498 1.00 78.69 165 GLU A CA 1
ATOM 1280 C C . GLU A 1 165 ? -8.999 -8.912 94.675 1.00 78.69 165 GLU A C 1
ATOM 1282 O O . GLU A 1 165 ? -9.061 -7.855 95.302 1.00 78.69 165 GLU A O 1
ATOM 1287 N N . VAL A 1 166 ? -10.089 -9.488 94.147 1.00 75.00 166 VAL A N 1
ATOM 1288 C CA . VAL A 1 166 ? -11.428 -8.859 94.151 1.00 75.00 166 VAL A CA 1
ATOM 1289 C C . VAL A 1 166 ? -12.350 -9.482 95.197 1.00 75.00 166 VAL A C 1
ATOM 1291 O O . VAL A 1 166 ? -13.046 -8.759 95.907 1.00 75.00 166 VAL A O 1
ATOM 1294 N N . LEU A 1 167 ? -12.353 -10.813 95.330 1.00 72.81 167 LEU A N 1
ATOM 1295 C CA . LEU A 1 167 ? -13.181 -11.515 96.326 1.00 72.81 167 LEU A CA 1
ATOM 1296 C C . LEU A 1 167 ? -12.473 -11.741 97.674 1.00 72.81 167 LEU A C 1
ATOM 1298 O O . LEU A 1 167 ? -13.109 -12.228 98.608 1.00 72.81 167 LEU A O 1
ATOM 1302 N N . ALA A 1 168 ? -11.180 -11.406 97.776 1.00 77.44 168 ALA A N 1
ATOM 1303 C CA . ALA A 1 168 ? -10.333 -11.593 98.960 1.00 77.44 168 ALA A CA 1
ATOM 1304 C C . ALA A 1 168 ? -10.367 -13.021 99.561 1.00 77.44 168 ALA A C 1
ATOM 1306 O O . ALA A 1 168 ? -10.135 -13.209 100.757 1.00 77.44 168 ALA A O 1
ATOM 1307 N N . GLN A 1 169 ? -10.653 -14.038 98.740 1.00 76.81 169 GLN A N 1
ATOM 1308 C CA . GLN A 1 169 ? -10.843 -15.427 99.159 1.00 76.81 169 GLN A CA 1
ATOM 1309 C C . GLN A 1 169 ? -9.890 -16.350 98.394 1.00 76.81 169 GLN A C 1
ATOM 1311 O O . GLN A 1 169 ? -10.060 -16.572 97.197 1.00 76.81 169 GLN A O 1
ATOM 1316 N N . GLN A 1 170 ? -8.926 -16.943 99.104 1.00 72.00 170 GLN A N 1
ATOM 1317 C CA . GLN A 1 170 ? -7.994 -17.905 98.512 1.00 72.00 170 GLN A CA 1
ATOM 1318 C C . GLN A 1 170 ? -8.723 -19.156 98.004 1.00 72.00 170 GLN A C 1
ATOM 1320 O O . GLN A 1 170 ? -9.473 -19.805 98.738 1.00 72.00 170 GLN A O 1
ATOM 1325 N N . VAL A 1 171 ? -8.459 -19.520 96.748 1.00 73.69 171 VAL A N 1
ATOM 1326 C CA . VAL A 1 171 ? -8.872 -20.805 96.172 1.00 73.69 171 VAL A CA 1
ATOM 1327 C C . VAL A 1 171 ? -7.942 -21.895 96.709 1.00 73.69 171 VAL A C 1
ATOM 1329 O O . VAL A 1 171 ? -6.726 -21.777 96.608 1.00 73.69 171 VAL A O 1
ATOM 1332 N N . SER A 1 172 ? -8.503 -22.960 97.282 1.00 72.38 172 SER A N 1
ATOM 1333 C CA . SER A 1 172 ? -7.717 -24.115 97.737 1.00 72.38 172 SER A CA 1
ATOM 1334 C C . SER A 1 172 ? -7.181 -24.916 96.547 1.00 72.38 172 SER A C 1
ATOM 1336 O O . SER A 1 172 ? -7.935 -25.169 95.607 1.00 72.38 172 SER A O 1
ATOM 1338 N N . ASP A 1 173 ? -5.934 -25.397 96.622 1.00 66.38 173 ASP A N 1
ATOM 1339 C CA . ASP A 1 173 ? -5.289 -26.210 95.573 1.00 66.38 173 ASP A CA 1
ATOM 1340 C C . ASP A 1 173 ? -6.133 -27.414 95.115 1.00 66.38 173 ASP A C 1
ATOM 1342 O O . ASP A 1 173 ? -6.102 -27.795 93.948 1.00 66.38 173 ASP A O 1
ATOM 1346 N N . VAL A 1 174 ? -6.945 -27.987 96.012 1.00 65.81 174 VAL A N 1
ATOM 1347 C CA . VAL A 1 174 ? -7.846 -29.122 95.724 1.00 65.81 174 VAL A CA 1
ATOM 1348 C C . VAL A 1 174 ? -8.941 -28.764 94.701 1.00 65.81 174 VAL A C 1
ATOM 1350 O O . VAL A 1 174 ? -9.505 -29.649 94.061 1.00 65.81 174 VAL A O 1
ATOM 1353 N N . LEU A 1 175 ? -9.239 -27.474 94.522 1.00 67.19 175 LEU A N 1
ATOM 1354 C CA . LEU A 1 175 ? -10.196 -26.961 93.538 1.00 67.19 175 LEU A CA 1
ATOM 1355 C C . LEU A 1 175 ? -9.533 -26.523 92.222 1.00 67.19 175 LEU A C 1
ATOM 1357 O O . LEU A 1 175 ? -10.252 -26.146 91.297 1.00 67.19 175 LEU A O 1
ATOM 1361 N N . LEU A 1 176 ? -8.199 -26.575 92.100 1.00 77.88 176 LEU A N 1
ATOM 1362 C CA . LEU A 1 176 ? -7.501 -26.172 90.877 1.0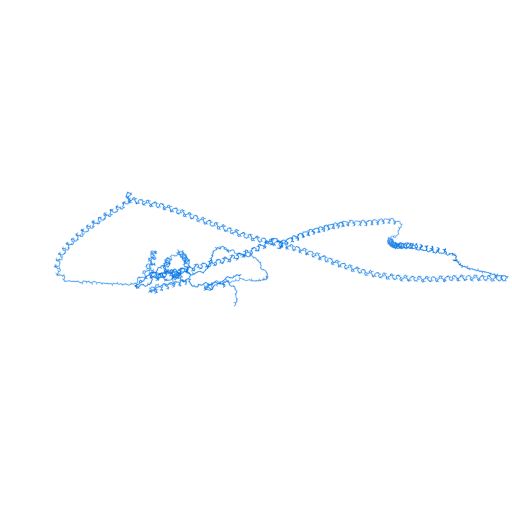0 77.88 176 LEU A CA 1
ATOM 1363 C C . LEU A 1 176 ? -7.584 -27.273 89.793 1.00 77.88 176 LEU A C 1
ATOM 1365 O O . LEU A 1 176 ? -7.153 -28.405 90.019 1.00 77.88 176 LEU A O 1
ATOM 1369 N N . PRO A 1 177 ? -8.126 -26.975 88.597 1.00 81.69 177 PRO A N 1
ATOM 1370 C CA . PRO A 1 177 ? -8.220 -27.936 87.499 1.00 81.69 177 PRO A CA 1
ATOM 1371 C C . PRO A 1 177 ? -6.903 -28.111 86.723 1.00 81.69 177 PRO A C 1
ATOM 1373 O O . PRO A 1 177 ? -6.173 -27.148 86.490 1.00 81.69 177 PRO A O 1
ATOM 1376 N N . ASP A 1 178 ? -6.634 -29.323 86.222 1.00 80.62 178 ASP A N 1
ATOM 1377 C CA . ASP A 1 178 ? -5.497 -29.574 85.322 1.00 80.62 178 ASP A CA 1
ATOM 1378 C C . ASP A 1 178 ? -5.833 -29.165 83.876 1.00 80.62 178 ASP A C 1
ATOM 1380 O O . ASP A 1 178 ? -6.671 -29.765 83.198 1.00 80.62 178 ASP A O 1
ATOM 1384 N N . MET A 1 179 ? -5.141 -28.134 83.389 1.00 80.50 179 MET A N 1
ATOM 1385 C CA . MET A 1 179 ? -5.315 -27.576 82.044 1.00 80.50 179 MET A CA 1
ATOM 1386 C C . MET A 1 179 ? -4.826 -28.504 80.924 1.00 80.50 179 MET A C 1
ATOM 1388 O O . MET A 1 179 ? -5.300 -28.386 79.794 1.00 80.50 179 MET A O 1
ATOM 1392 N N . ASN A 1 180 ? -3.896 -29.418 81.209 1.00 78.44 180 ASN A N 1
ATOM 1393 C CA . ASN A 1 180 ? -3.388 -30.369 80.223 1.00 78.44 180 ASN A CA 1
ATOM 1394 C C . ASN A 1 180 ? -4.437 -31.472 79.985 1.00 78.44 180 ASN A C 1
ATOM 1396 O O . ASN A 1 180 ? -4.803 -31.723 78.841 1.00 78.44 180 ASN A O 1
ATOM 1400 N N . LEU A 1 181 ? -5.033 -32.027 81.052 1.00 73.62 181 LEU A N 1
ATOM 1401 C CA . LEU A 1 181 ? -6.095 -33.046 80.956 1.00 73.62 181 LEU A CA 1
ATOM 1402 C C . LEU A 1 181 ? -7.387 -32.527 80.291 1.00 73.62 181 LEU A C 1
ATOM 1404 O O . LEU A 1 181 ? -8.097 -33.288 79.628 1.00 73.62 181 LEU A O 1
ATOM 1408 N N . ILE A 1 182 ? -7.687 -31.227 80.408 1.00 71.00 182 ILE A N 1
ATOM 1409 C CA . ILE A 1 182 ? -8.761 -30.597 79.621 1.00 71.00 182 ILE A CA 1
ATOM 1410 C C . ILE A 1 182 ? -8.383 -30.538 78.131 1.00 71.00 182 ILE A C 1
ATOM 1412 O O . ILE A 1 182 ? -9.216 -30.852 77.287 1.00 71.00 182 ILE A O 1
ATOM 1416 N N . ALA A 1 183 ? -7.148 -30.168 77.789 1.00 67.69 183 ALA A N 1
ATOM 1417 C CA . ALA A 1 183 ? -6.737 -29.934 76.402 1.00 67.69 183 ALA A CA 1
ATOM 1418 C C . ALA A 1 183 ? -6.259 -31.185 75.632 1.00 67.69 183 ALA A C 1
ATOM 1420 O O . ALA A 1 183 ? -6.199 -31.139 74.406 1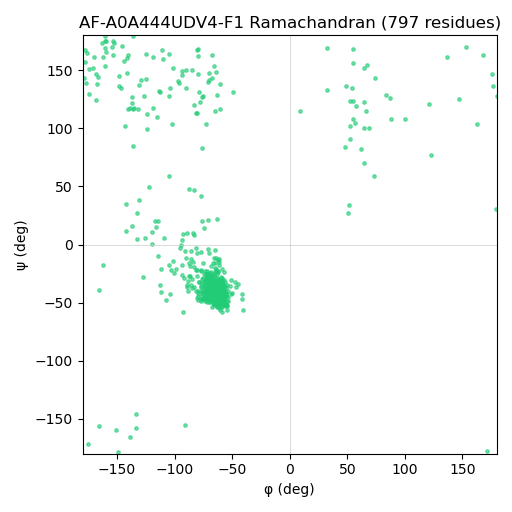.00 67.69 183 ALA A O 1
ATOM 1421 N N . GLU A 1 184 ? -5.877 -32.285 76.291 1.00 69.19 184 GLU A N 1
ATOM 1422 C CA . GLU A 1 184 ? -5.572 -33.562 75.611 1.00 69.19 184 GLU A CA 1
ATOM 1423 C C . GLU A 1 184 ? -6.817 -34.441 75.453 1.00 69.19 184 GLU A C 1
ATOM 1425 O O . GLU A 1 184 ? -6.946 -35.169 74.469 1.00 69.19 184 GLU A O 1
ATOM 1430 N N . HIS A 1 185 ? -7.719 -34.427 76.441 1.00 62.25 185 HIS A N 1
ATOM 1431 C CA . HIS A 1 185 ? -8.775 -35.441 76.579 1.00 62.25 185 HIS A CA 1
ATOM 1432 C C . HIS A 1 185 ? -10.177 -34.864 76.835 1.00 62.25 185 HIS A C 1
ATOM 1434 O O . HIS A 1 185 ? -11.115 -35.629 77.061 1.00 62.25 185 HIS A O 1
ATOM 1440 N N . ALA A 1 186 ? -10.347 -33.534 76.818 1.00 63.59 186 ALA A N 1
ATOM 1441 C CA . ALA A 1 186 ? -11.609 -32.855 77.137 1.00 63.59 186 ALA A CA 1
ATOM 1442 C C . ALA A 1 186 ? -12.214 -33.305 78.487 1.00 63.59 186 ALA A C 1
ATOM 1444 O O . ALA A 1 186 ? -13.437 -33.399 78.624 1.00 63.59 186 ALA A O 1
ATOM 1445 N N . HIS A 1 187 ? -11.356 -33.628 79.470 1.00 68.69 187 HIS A N 1
ATOM 1446 C CA . HIS A 1 187 ? -11.752 -34.407 80.644 1.00 68.69 187 HIS A CA 1
ATOM 1447 C C . HIS A 1 187 ? -12.852 -33.697 81.463 1.00 68.69 187 HIS A C 1
ATOM 1449 O O . HIS A 1 187 ? -12.610 -32.613 82.011 1.00 68.69 187 HIS A O 1
ATOM 1455 N N . PRO A 1 188 ? -14.061 -34.285 81.584 1.00 65.62 188 PRO A N 1
ATOM 1456 C CA . PRO A 1 188 ? -15.251 -33.547 82.006 1.00 65.62 188 PRO A CA 1
ATOM 1457 C C . PRO A 1 188 ? -15.189 -33.075 83.461 1.00 65.62 188 PRO A C 1
ATOM 1459 O O . PRO A 1 188 ? -15.781 -32.050 83.784 1.00 65.62 188 PRO A O 1
ATOM 1462 N N . VAL A 1 189 ? -14.445 -33.774 84.327 1.00 75.25 189 VAL A N 1
ATOM 1463 C CA . VAL A 1 189 ? -14.295 -33.406 85.745 1.00 75.25 189 VAL A CA 1
ATOM 1464 C C . VAL A 1 189 ? -13.491 -32.111 85.900 1.00 75.25 189 VAL A C 1
ATOM 1466 O O . VAL A 1 189 ? -13.956 -31.180 86.549 1.00 75.25 189 VAL A O 1
ATOM 1469 N N . HIS A 1 190 ? -12.325 -31.999 85.254 1.00 77.00 190 HIS A N 1
ATOM 1470 C CA . HIS A 1 190 ? -11.488 -30.795 85.358 1.00 77.00 190 HIS A CA 1
ATOM 1471 C C . HIS A 1 190 ? -12.113 -29.600 84.631 1.00 77.00 190 HIS A C 1
ATOM 1473 O O . HIS A 1 190 ? -12.012 -28.471 85.108 1.00 77.00 190 HIS A O 1
ATOM 1479 N N . LEU A 1 191 ? -12.826 -29.837 83.524 1.00 72.19 191 LEU A N 1
ATOM 1480 C CA . LEU A 1 191 ? -13.628 -28.791 82.893 1.00 72.19 191 LEU A CA 1
ATOM 1481 C C . LEU A 1 191 ? -14.780 -28.334 83.804 1.00 72.19 191 LEU A C 1
ATOM 1483 O O . LEU A 1 191 ? -15.033 -27.136 83.904 1.00 72.19 191 LEU A O 1
ATOM 1487 N N . GLY A 1 192 ? -15.434 -29.264 84.507 1.00 71.50 192 GLY A N 1
ATOM 1488 C CA . GLY A 1 192 ? -16.440 -28.961 85.527 1.00 71.50 192 GLY A CA 1
ATOM 1489 C C . GLY A 1 192 ? -15.888 -28.079 86.648 1.00 71.50 192 GLY A C 1
ATOM 1490 O O . GLY A 1 192 ? -16.470 -27.036 86.927 1.00 71.50 192 GLY A O 1
ATOM 1491 N N . MET A 1 193 ? -14.727 -28.429 87.212 1.00 80.50 193 MET A N 1
ATOM 1492 C CA . MET A 1 193 ? -14.039 -27.630 88.240 1.00 80.50 193 MET A CA 1
ATOM 1493 C C . MET A 1 193 ? -13.717 -26.205 87.755 1.00 80.50 193 MET A C 1
ATOM 1495 O O . MET A 1 193 ? -14.016 -25.237 88.452 1.00 80.50 193 MET A O 1
ATOM 1499 N N . LEU A 1 194 ? -13.176 -26.053 86.536 1.00 76.00 194 LEU A N 1
ATOM 1500 C CA . LEU A 1 194 ? -12.887 -24.735 85.948 1.00 76.00 194 LEU A CA 1
ATOM 1501 C C . LEU A 1 194 ? -14.156 -23.876 85.830 1.00 76.00 194 LEU A C 1
ATOM 1503 O O . LEU A 1 194 ? -14.138 -22.684 86.127 1.00 76.00 194 LEU A O 1
ATOM 1507 N N . LEU A 1 195 ? -15.271 -24.487 85.430 1.00 74.38 195 LEU A N 1
ATOM 1508 C CA . LEU A 1 195 ? -16.552 -23.800 85.282 1.00 74.38 195 LEU A CA 1
ATOM 1509 C C . LEU A 1 195 ? -17.246 -23.530 86.624 1.00 74.38 195 LEU A C 1
ATOM 1511 O O . LEU A 1 195 ? -17.936 -22.522 86.734 1.00 74.38 195 LEU A O 1
ATOM 1515 N N . GLN A 1 196 ? -17.037 -24.364 87.647 1.00 76.06 196 GLN A N 1
ATOM 1516 C CA . GLN A 1 196 ? -17.537 -24.136 89.008 1.00 76.06 196 GLN A CA 1
ATOM 1517 C C . GLN A 1 196 ? -16.833 -22.937 89.665 1.00 76.06 196 GLN A C 1
ATOM 1519 O O . GLN A 1 196 ? -17.503 -22.127 90.302 1.00 76.06 196 GLN A O 1
ATOM 1524 N N . LEU A 1 197 ? -15.525 -22.752 89.434 1.00 77.25 197 LEU A N 1
ATOM 1525 C CA . LEU A 1 197 ? -14.809 -21.532 89.837 1.00 77.25 197 LEU A CA 1
ATOM 1526 C C . LEU A 1 197 ? -15.370 -20.287 89.126 1.00 77.25 197 LEU A C 1
ATOM 1528 O O . LEU A 1 197 ? -15.710 -19.305 89.779 1.00 77.25 197 LEU A O 1
ATOM 1532 N N . ILE A 1 198 ? -15.539 -20.337 87.802 1.00 76.38 198 ILE A N 1
ATOM 1533 C CA . ILE A 1 198 ? -16.054 -19.201 87.014 1.00 76.38 198 ILE A CA 1
ATOM 1534 C C . ILE A 1 198 ? -17.512 -18.852 87.391 1.00 76.38 198 ILE A C 1
ATOM 1536 O O . ILE A 1 198 ? -17.861 -17.676 87.517 1.00 76.38 198 ILE A O 1
ATOM 1540 N N . LEU A 1 199 ? -18.357 -19.858 87.644 1.00 75.81 199 LEU A N 1
ATOM 1541 C CA . LEU A 1 199 ? -19.700 -19.689 88.216 1.00 75.81 199 LEU A CA 1
ATOM 1542 C C . LEU A 1 199 ? -19.636 -19.047 89.611 1.00 75.81 199 LEU A C 1
ATOM 1544 O O . LEU A 1 199 ? -20.423 -18.152 89.917 1.00 75.81 199 LEU A O 1
ATOM 1548 N N . GLY A 1 200 ? -18.678 -19.470 90.436 1.00 76.38 200 GLY A N 1
ATOM 1549 C CA . GLY A 1 200 ? -18.410 -18.904 91.753 1.00 76.38 200 GLY A CA 1
ATOM 1550 C C . GLY A 1 200 ? -18.021 -17.422 91.715 1.00 76.38 200 GLY A C 1
ATOM 1551 O O . GLY A 1 200 ? -18.494 -16.662 92.560 1.00 76.38 200 GLY A O 1
ATOM 1552 N N . CYS A 1 201 ? -17.270 -16.972 90.701 1.00 75.38 201 CYS A N 1
ATOM 1553 C CA . CYS A 1 201 ? -17.073 -15.543 90.434 1.00 75.38 201 CYS A CA 1
ATOM 1554 C C . CYS A 1 201 ? -18.406 -14.848 90.106 1.00 75.38 201 CYS A C 1
ATOM 1556 O O . CYS A 1 201 ? -18.720 -13.810 90.687 1.00 75.38 201 CYS A O 1
ATOM 1558 N N . ALA A 1 202 ? -19.223 -15.435 89.222 1.00 72.12 202 ALA A N 1
ATOM 1559 C CA . ALA A 1 202 ? -20.488 -14.841 88.777 1.00 72.12 202 ALA A CA 1
ATOM 1560 C C . ALA A 1 202 ? -21.492 -14.621 89.922 1.00 72.12 202 ALA A C 1
ATOM 1562 O O . ALA A 1 202 ? -22.144 -13.578 89.970 1.00 72.12 202 ALA A O 1
ATOM 1563 N N . ILE A 1 203 ? -21.586 -15.554 90.876 1.00 77.88 203 ILE A N 1
ATOM 1564 C CA . ILE A 1 203 ? -22.484 -15.421 92.038 1.00 77.88 203 ILE A CA 1
ATOM 1565 C C . ILE A 1 203 ? -21.907 -14.601 93.206 1.00 77.88 203 ILE A C 1
ATOM 1567 O O . ILE A 1 203 ? -22.667 -14.200 94.089 1.00 77.88 203 ILE A O 1
ATOM 1571 N N . LYS A 1 204 ? -20.591 -14.338 93.232 1.00 74.50 204 LYS A N 1
ATOM 1572 C CA . LYS A 1 204 ? -19.930 -13.532 94.279 1.00 74.50 204 LYS A CA 1
ATOM 1573 C C . LYS A 1 204 ? -19.612 -12.092 93.847 1.00 74.50 204 LYS A C 1
ATOM 1575 O O . LYS A 1 204 ? -19.371 -11.261 94.716 1.00 74.50 204 LYS A O 1
ATOM 1580 N N . CYS A 1 205 ? -19.670 -11.772 92.551 1.00 73.19 205 CYS A N 1
ATOM 1581 C CA . CYS A 1 205 ? -19.494 -10.406 92.043 1.00 73.19 205 CYS A CA 1
ATOM 1582 C C . CYS A 1 205 ? -20.635 -9.445 92.449 1.00 73.19 205 CYS A C 1
ATOM 1584 O O . CYS A 1 205 ? -21.740 -9.864 92.801 1.00 73.19 205 CYS A O 1
ATOM 1586 N N . GLU A 1 206 ? -20.400 -8.133 92.331 1.00 71.00 206 GLU A N 1
ATOM 1587 C CA . GLU A 1 206 ? -21.387 -7.080 92.648 1.00 71.00 206 GLU A CA 1
ATOM 1588 C C . GLU A 1 206 ? -22.713 -7.254 91.880 1.00 71.00 206 GLU A C 1
ATOM 1590 O O . GLU A 1 206 ? -23.802 -7.063 92.426 1.00 71.00 206 GLU A O 1
ATOM 1595 N N . LYS A 1 207 ? -22.622 -7.692 90.619 1.00 67.50 207 LYS A N 1
ATOM 1596 C CA . LYS A 1 207 ? -23.743 -7.908 89.691 1.00 67.50 207 LYS A CA 1
ATOM 1597 C C . LYS A 1 207 ? -24.437 -9.270 89.832 1.00 67.50 207 LYS A C 1
ATOM 1599 O O . LYS A 1 207 ? -25.287 -9.594 89.007 1.00 67.50 207 LYS A O 1
ATOM 1604 N N . LYS A 1 208 ? -24.143 -10.062 90.873 1.00 71.94 208 LYS A N 1
ATOM 1605 C CA . LYS A 1 208 ? -24.677 -11.429 91.078 1.00 71.94 208 LYS A CA 1
ATOM 1606 C C . LYS A 1 208 ? -26.181 -11.601 90.826 1.00 71.94 208 LYS A C 1
ATOM 1608 O O . LYS A 1 208 ? -26.593 -12.647 90.336 1.00 71.94 208 LYS A O 1
ATOM 1613 N N . HIS A 1 209 ? -26.998 -10.589 91.119 1.00 72.56 209 HIS A N 1
ATOM 1614 C CA . HIS A 1 209 ? -28.448 -10.625 90.907 1.00 72.56 209 HIS A CA 1
ATOM 1615 C C . HIS A 1 209 ? -28.832 -10.773 89.422 1.00 72.56 209 HIS A C 1
ATOM 1617 O O . HIS A 1 209 ? -29.744 -11.537 89.117 1.00 72.56 209 HIS A O 1
ATOM 1623 N N . GLU A 1 210 ? -28.099 -10.128 88.503 1.00 72.62 210 GLU A N 1
ATOM 1624 C CA . GLU A 1 210 ? -28.292 -10.263 87.049 1.00 72.62 210 GLU A CA 1
ATOM 1625 C C . GLU A 1 210 ? -28.046 -11.722 86.615 1.00 72.62 210 GLU A C 1
ATOM 1627 O O . GLU A 1 210 ? -28.855 -12.323 85.908 1.00 72.62 210 GLU A O 1
ATOM 1632 N N . TYR A 1 211 ? -26.971 -12.339 87.117 1.00 68.44 211 TYR A N 1
ATOM 1633 C CA . TYR A 1 211 ? -26.594 -13.715 86.778 1.00 68.44 211 TYR A CA 1
ATOM 1634 C C . TYR A 1 211 ? -27.494 -14.774 87.422 1.00 68.44 211 TYR A C 1
ATOM 1636 O O . TYR A 1 211 ? -27.819 -15.767 86.774 1.00 68.44 211 TYR A O 1
ATOM 1644 N N . ILE A 1 212 ? -27.954 -14.553 88.656 1.00 77.12 212 ILE A N 1
ATOM 1645 C CA . ILE A 1 212 ? -28.951 -15.412 89.312 1.00 77.12 212 ILE A CA 1
ATOM 1646 C C . ILE A 1 212 ? -30.277 -15.362 88.540 1.00 77.12 212 ILE A C 1
ATOM 1648 O O . ILE A 1 212 ? -30.866 -16.410 88.280 1.00 77.12 212 ILE A O 1
ATOM 1652 N N . GLN A 1 213 ? -30.713 -14.181 88.089 1.00 74.88 213 GLN A N 1
ATOM 1653 C CA . GLN A 1 213 ? -31.918 -14.050 87.269 1.00 74.88 213 GLN A CA 1
ATOM 1654 C C . GLN A 1 213 ? -31.777 -14.775 85.917 1.00 74.88 213 GLN A C 1
ATOM 1656 O O . GLN A 1 213 ? -32.710 -15.457 85.498 1.00 74.88 213 GLN A O 1
ATOM 1661 N N . ILE A 1 214 ? -30.607 -14.712 85.268 1.00 70.69 214 ILE A N 1
ATOM 1662 C CA . ILE A 1 214 ? -30.310 -15.505 84.058 1.00 70.69 214 ILE A CA 1
ATOM 1663 C C . ILE A 1 214 ? -30.368 -17.012 84.355 1.00 70.69 214 ILE A C 1
ATOM 1665 O O . ILE A 1 214 ? -30.991 -17.748 83.590 1.00 70.69 214 ILE A O 1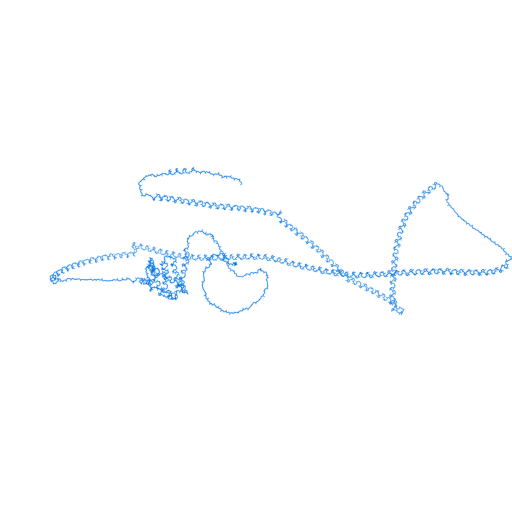
ATOM 1669 N N . ILE A 1 215 ? -29.793 -17.480 85.470 1.00 75.62 215 ILE A N 1
ATOM 1670 C CA . ILE A 1 215 ? -29.862 -18.892 85.891 1.00 75.62 215 ILE A CA 1
ATOM 1671 C C . ILE A 1 215 ? -31.320 -19.344 86.073 1.00 75.62 215 ILE A C 1
ATOM 1673 O O . ILE A 1 215 ? -31.678 -20.416 85.591 1.00 75.62 215 ILE A O 1
ATOM 1677 N N . MET A 1 216 ? -32.185 -18.510 86.660 1.00 74.44 216 MET A N 1
ATOM 1678 C CA . MET A 1 216 ? -33.619 -18.797 86.822 1.00 74.44 216 MET A CA 1
ATOM 1679 C C . MET A 1 216 ? -34.403 -18.886 85.495 1.00 74.44 216 MET A C 1
ATOM 1681 O O . MET A 1 216 ? -35.541 -19.353 85.499 1.00 74.44 216 MET A O 1
ATOM 1685 N N . THR A 1 217 ? -33.818 -18.486 84.357 1.00 73.38 217 THR A N 1
ATOM 1686 C CA . THR A 1 217 ? -34.404 -18.693 83.011 1.00 73.38 217 THR A CA 1
ATOM 1687 C C . THR A 1 217 ? -33.924 -19.960 82.299 1.00 73.38 217 THR A C 1
ATOM 1689 O O . THR A 1 217 ? -34.347 -20.236 81.175 1.00 73.38 217 THR A O 1
ATOM 1692 N N . LEU A 1 218 ? -33.038 -20.743 82.921 1.00 73.88 218 LEU A N 1
ATOM 1693 C CA . LEU A 1 218 ? -32.551 -22.000 82.355 1.00 73.88 218 LEU A CA 1
ATOM 1694 C C . LEU A 1 218 ? -33.553 -23.145 82.575 1.00 73.88 218 LEU A C 1
ATOM 1696 O O . LEU A 1 218 ? -34.495 -23.045 83.356 1.00 73.88 218 LEU A O 1
ATOM 1700 N N . GLU A 1 219 ? -33.332 -24.261 81.886 1.00 71.44 219 GLU A N 1
ATOM 1701 C CA . GLU A 1 219 ? -34.096 -25.500 82.065 1.00 71.44 219 GLU A CA 1
ATOM 1702 C C . GLU A 1 219 ? -33.947 -26.033 83.504 1.00 71.44 219 GLU A C 1
ATOM 1704 O O . GLU A 1 219 ? -32.846 -26.017 84.049 1.00 71.44 219 GLU A O 1
ATOM 1709 N N . GLU A 1 220 ? -35.027 -26.519 84.122 1.00 66.81 220 GLU A N 1
ATOM 1710 C CA . GLU A 1 220 ? -35.074 -26.925 85.543 1.00 66.81 220 GLU A CA 1
ATOM 1711 C C . GLU A 1 220 ? -33.972 -27.934 85.927 1.00 66.81 220 GLU A C 1
ATOM 1713 O O . GLU A 1 220 ? -33.306 -27.795 86.956 1.00 66.81 220 GLU A O 1
ATOM 1718 N N . SER A 1 221 ? -33.696 -28.895 85.040 1.00 65.38 221 SER A N 1
ATOM 1719 C CA . SER A 1 221 ? -32.612 -29.877 85.180 1.00 65.38 221 SER A CA 1
ATOM 1720 C C . SER A 1 221 ? -31.215 -29.236 85.239 1.00 65.38 221 SER A C 1
ATOM 1722 O O . SER A 1 221 ? -30.326 -29.736 85.927 1.00 65.38 221 SER A O 1
ATOM 1724 N N . VAL A 1 222 ? -31.020 -28.102 84.558 1.00 69.06 222 VAL A N 1
ATOM 1725 C CA . VAL A 1 222 ? -29.792 -27.297 84.591 1.00 69.06 222 VAL A CA 1
ATOM 1726 C C . VAL A 1 222 ? -29.771 -26.396 85.825 1.00 69.06 222 VAL A C 1
ATOM 1728 O O . VAL A 1 222 ? -28.723 -26.288 86.462 1.00 69.06 222 VAL A O 1
ATOM 1731 N N . GLN A 1 223 ? -30.911 -25.804 86.207 1.00 69.75 223 GLN A N 1
ATOM 1732 C CA . GLN A 1 223 ? -31.020 -25.013 87.438 1.00 69.75 223 GLN A CA 1
ATOM 1733 C C . GLN A 1 223 ? -30.613 -25.840 88.660 1.00 69.75 223 GLN A C 1
ATOM 1735 O O . GLN A 1 223 ? -29.811 -25.370 89.461 1.00 69.75 223 GLN A O 1
ATOM 1740 N N . HIS A 1 224 ? -31.075 -27.090 88.773 1.00 70.81 224 HIS A N 1
ATOM 1741 C CA . HIS A 1 224 ? -30.725 -27.957 89.899 1.00 70.81 224 HIS A CA 1
ATOM 1742 C C . HIS A 1 224 ? -29.219 -28.275 89.959 1.00 70.81 224 HIS A C 1
ATOM 1744 O O . HIS A 1 224 ? -28.632 -28.231 91.039 1.00 70.81 224 HIS A O 1
ATOM 1750 N N . VAL A 1 225 ? -28.566 -28.551 88.824 1.00 72.69 225 VAL A N 1
ATOM 1751 C CA . VAL A 1 225 ? -27.110 -28.809 88.785 1.00 72.69 225 VAL A CA 1
ATOM 1752 C C . VAL A 1 225 ? -26.316 -27.562 89.186 1.00 72.69 225 VAL A C 1
ATOM 1754 O O . VAL A 1 225 ? -25.370 -27.654 89.968 1.00 72.69 225 VAL A O 1
ATOM 1757 N N . VAL A 1 226 ? -26.725 -26.385 88.703 1.00 73.06 226 VAL A N 1
ATOM 1758 C CA . VAL A 1 226 ? -26.113 -25.098 89.072 1.00 73.06 226 VAL A CA 1
ATOM 1759 C C . VAL A 1 226 ? -26.349 -24.780 90.556 1.00 73.06 226 VAL A C 1
ATOM 1761 O O . VAL A 1 226 ? -25.420 -24.359 91.240 1.00 73.06 226 VAL A O 1
ATOM 1764 N N . MET A 1 227 ? -27.545 -25.051 91.084 1.00 77.38 227 MET A N 1
ATOM 1765 C CA . MET A 1 227 ? -27.896 -24.869 92.497 1.00 77.38 227 MET A CA 1
ATOM 1766 C C . MET A 1 227 ? -27.039 -25.748 93.418 1.00 77.38 227 MET A C 1
ATOM 1768 O O . MET A 1 227 ? -26.509 -25.250 94.409 1.00 77.38 227 MET A O 1
ATOM 1772 N N . THR A 1 228 ? -26.833 -27.025 93.077 1.00 78.31 228 THR A N 1
ATOM 1773 C CA . THR A 1 228 ? -25.944 -27.921 93.836 1.00 78.31 228 THR A CA 1
ATOM 1774 C C . THR A 1 228 ? -24.496 -27.422 93.811 1.00 78.31 228 THR A C 1
ATOM 1776 O O . THR A 1 228 ? -23.881 -27.295 94.868 1.00 78.31 228 THR A O 1
ATOM 1779 N N . ALA A 1 229 ? -23.979 -27.030 92.641 1.00 72.25 229 ALA A N 1
ATOM 1780 C CA . ALA A 1 229 ? -22.627 -26.479 92.516 1.00 72.25 229 ALA A CA 1
ATOM 1781 C C . ALA A 1 229 ? -22.427 -25.170 93.311 1.00 72.25 229 ALA A C 1
ATOM 1783 O O . ALA A 1 229 ? -21.324 -24.909 93.794 1.00 72.25 229 ALA A O 1
ATOM 1784 N N . ILE A 1 230 ? -23.484 -24.362 93.476 1.00 75.12 230 ILE A N 1
ATOM 1785 C CA . ILE A 1 230 ? -23.506 -23.161 94.328 1.00 75.12 230 ILE A CA 1
ATOM 1786 C C . ILE A 1 230 ? -23.551 -23.529 95.818 1.00 75.12 230 ILE A C 1
ATOM 1788 O O . ILE A 1 230 ? -22.843 -22.917 96.615 1.00 75.12 230 ILE A O 1
ATOM 1792 N N . GLN A 1 231 ? -24.343 -24.527 96.215 1.00 75.38 231 GLN A N 1
ATOM 1793 C CA . GLN A 1 231 ? -24.429 -24.979 97.609 1.00 75.38 231 GLN A CA 1
ATOM 1794 C C . GLN A 1 231 ? -23.084 -25.532 98.110 1.00 75.38 231 GLN A C 1
ATOM 1796 O O . GLN A 1 231 ? -22.640 -25.156 99.196 1.00 75.38 231 GLN A O 1
ATOM 1801 N N . GLU A 1 232 ? -22.379 -26.319 97.292 1.00 72.56 232 GLU A N 1
ATOM 1802 C CA . GLU A 1 232 ? -21.020 -26.810 97.584 1.00 72.56 232 GLU A CA 1
ATOM 1803 C C . GLU A 1 232 ? -19.991 -25.684 97.803 1.00 72.56 232 GLU A C 1
ATOM 1805 O O . GLU A 1 232 ? -19.052 -25.844 98.588 1.00 72.56 232 GLU A O 1
ATOM 1810 N N . LEU A 1 233 ? -20.179 -24.531 97.148 1.00 68.38 233 LEU A N 1
ATOM 1811 C CA . LEU A 1 233 ? -19.347 -23.327 97.288 1.00 68.38 233 LEU A CA 1
ATOM 1812 C C . LEU A 1 233 ? -19.695 -22.465 98.521 1.00 68.38 233 LEU A C 1
ATOM 1814 O O . LEU A 1 233 ? -19.030 -21.448 98.749 1.00 68.38 233 LEU A O 1
ATOM 1818 N N . MET A 1 234 ? -20.722 -22.843 99.295 1.00 67.44 234 MET A N 1
ATOM 1819 C CA . MET A 1 234 ? -21.277 -22.052 100.406 1.00 67.44 234 MET A CA 1
ATOM 1820 C C . MET A 1 234 ? -21.374 -22.813 101.746 1.00 67.44 234 MET A C 1
ATOM 1822 O O . MET A 1 234 ? -21.322 -22.192 102.803 1.00 67.44 234 MET A O 1
ATOM 1826 N N . SER A 1 235 ? -21.527 -24.141 101.756 1.00 59.88 235 SER A N 1
ATOM 1827 C CA . SER A 1 235 ? -21.985 -24.891 102.943 1.00 59.88 235 SER A CA 1
ATOM 1828 C C . SER A 1 235 ? -20.887 -25.328 103.942 1.00 59.88 235 SER A C 1
ATOM 1830 O O . SER A 1 235 ? -20.846 -26.504 104.318 1.00 59.88 235 SER A O 1
ATOM 1832 N N . LYS A 1 236 ? -19.959 -24.445 104.355 1.00 55.41 236 LYS A N 1
ATOM 1833 C CA . LYS A 1 236 ? -18.762 -24.840 105.149 1.00 55.41 236 LYS A CA 1
ATOM 1834 C C . LYS A 1 236 ? -18.417 -23.999 106.409 1.00 55.41 236 LYS A C 1
ATOM 1836 O O . LYS A 1 236 ? -17.261 -24.020 106.821 1.00 55.41 236 LYS A O 1
ATOM 1841 N N . GLU A 1 237 ? -19.381 -23.341 107.078 1.00 36.66 237 GLU A N 1
ATOM 1842 C CA . GLU A 1 237 ? -19.121 -22.484 108.274 1.00 36.66 237 GLU A CA 1
ATOM 1843 C C . GLU A 1 237 ? -20.115 -22.646 109.491 1.00 36.66 237 GLU A C 1
ATOM 1845 O O . GLU A 1 237 ? -21.057 -21.879 109.644 1.00 36.66 237 GLU A O 1
ATOM 1850 N N . THR A 1 238 ? -19.860 -23.634 110.380 1.00 33.03 238 THR A N 1
ATOM 1851 C CA . THR A 1 238 ? -19.853 -23.612 111.895 1.00 33.03 238 THR A CA 1
ATOM 1852 C C . THR A 1 238 ? -21.084 -23.352 112.861 1.00 33.03 238 THR A C 1
ATOM 1854 O O . THR A 1 238 ? -21.356 -22.216 113.225 1.00 33.03 238 THR A O 1
ATOM 1857 N N . THR A 1 239 ? -21.671 -24.439 113.437 1.00 42.69 239 THR A N 1
ATOM 1858 C CA . THR A 1 239 ? -21.928 -24.870 114.886 1.00 42.69 239 THR A CA 1
ATOM 1859 C C . THR A 1 239 ? -22.570 -24.026 116.063 1.00 42.69 239 THR A C 1
ATOM 1861 O O . THR A 1 239 ? -22.065 -22.945 116.335 1.00 42.69 239 THR A O 1
ATOM 1864 N N . ALA A 1 240 ? -23.502 -24.601 116.908 1.00 40.03 240 ALA A N 1
ATOM 1865 C CA . ALA A 1 240 ? -23.777 -24.307 118.384 1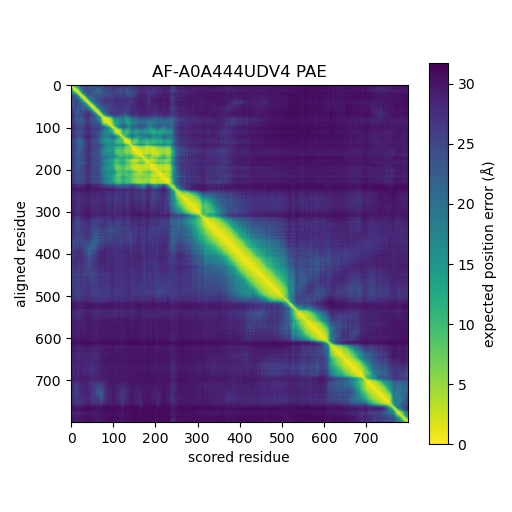.00 40.03 240 ALA A CA 1
ATOM 1866 C C . ALA A 1 240 ? -24.898 -25.166 119.133 1.00 40.03 240 ALA A C 1
ATOM 1868 O O . ALA A 1 240 ? -25.806 -25.622 118.445 1.00 40.03 240 ALA A O 1
ATOM 1869 N N . THR A 1 241 ? -24.909 -25.322 120.503 1.00 42.38 241 THR A N 1
ATOM 1870 C CA . THR A 1 241 ? -26.011 -25.901 121.404 1.00 42.38 241 THR A CA 1
ATOM 1871 C C . THR A 1 241 ? -25.832 -25.760 122.973 1.00 42.38 241 THR A C 1
ATOM 1873 O O . THR A 1 241 ? -24.680 -25.785 123.392 1.00 42.38 241 THR A O 1
ATOM 1876 N N . PHE A 1 242 ? -26.923 -25.694 123.819 1.00 39.19 242 PHE A N 1
ATOM 1877 C CA . PHE A 1 242 ? -27.194 -26.235 125.235 1.00 39.19 242 PHE A CA 1
ATOM 1878 C C . PHE A 1 242 ? -28.249 -25.457 126.146 1.00 39.19 242 PHE A C 1
ATOM 1880 O O . PHE A 1 242 ? -28.675 -24.380 125.741 1.00 39.19 242 PHE A O 1
ATOM 1887 N N . GLY A 1 243 ? -28.705 -25.981 127.333 1.00 44.22 243 GLY A N 1
ATOM 1888 C CA . GLY A 1 243 ? -29.775 -25.427 128.260 1.00 44.22 243 GLY A CA 1
ATOM 1889 C C . GLY A 1 243 ? -29.878 -26.017 129.729 1.00 44.22 243 GLY A C 1
ATOM 1890 O O . GLY A 1 243 ? -28.852 -26.527 130.166 1.00 44.22 243 GLY A O 1
ATOM 1891 N N . THR A 1 244 ? -31.057 -25.947 130.448 1.00 40.78 244 THR A N 1
ATOM 1892 C CA . THR A 1 244 ? -31.580 -26.801 131.623 1.00 40.78 244 THR A CA 1
ATOM 1893 C C . THR A 1 244 ? -31.964 -26.214 133.057 1.00 40.78 244 THR A C 1
ATOM 1895 O O . THR A 1 244 ? -31.120 -25.640 133.731 1.00 40.78 244 THR A O 1
ATOM 1898 N N . GLU A 1 245 ? -33.253 -26.401 133.484 1.00 39.12 245 GLU A N 1
ATOM 1899 C CA . GLU A 1 245 ? -34.007 -26.926 134.721 1.00 39.12 245 GLU A CA 1
ATOM 1900 C C . GLU A 1 245 ? -33.561 -26.826 136.253 1.00 39.12 245 GLU A C 1
ATOM 1902 O O . GLU A 1 245 ? -32.390 -26.555 136.476 1.00 39.12 245 GLU A O 1
ATOM 1907 N N . VAL A 1 246 ? -34.304 -27.094 137.400 1.00 41.94 246 VAL A N 1
ATOM 1908 C CA . VAL A 1 246 ? -35.750 -27.209 137.923 1.00 41.94 246 VAL A CA 1
ATOM 1909 C C . VAL A 1 246 ? -35.881 -27.445 139.506 1.00 41.94 246 VAL A C 1
ATOM 1911 O O . VAL A 1 246 ? -35.029 -28.131 140.055 1.00 41.94 246 VAL A O 1
ATOM 1914 N N . SER A 1 247 ? -36.983 -26.991 140.194 1.00 43.22 247 SER A N 1
ATOM 1915 C CA . SER A 1 247 ? -37.650 -27.363 141.535 1.00 43.22 247 SER A CA 1
ATOM 1916 C C . SER A 1 247 ? -36.902 -27.393 142.920 1.00 43.22 247 SER A C 1
ATOM 1918 O O . SER A 1 247 ? -35.679 -27.369 142.932 1.00 43.22 247 SER A O 1
ATOM 1920 N N . GLY A 1 248 ? -37.504 -27.498 144.149 1.00 45.38 248 GLY A N 1
ATOM 1921 C CA . GLY A 1 248 ? -38.850 -27.127 144.722 1.00 45.38 248 GLY A CA 1
ATOM 1922 C C . GLY A 1 248 ? -39.499 -28.012 145.869 1.00 45.38 248 GLY A C 1
ATOM 1923 O O . GLY A 1 248 ? -39.697 -29.194 145.621 1.00 45.38 248 GLY A O 1
ATOM 1924 N N . ASP A 1 249 ? -39.882 -27.402 147.032 1.00 46.31 249 ASP A N 1
ATOM 1925 C CA . ASP A 1 249 ? -40.862 -27.729 148.161 1.00 46.31 249 ASP A CA 1
ATOM 1926 C C . ASP A 1 249 ? -40.848 -29.069 148.992 1.00 46.31 249 ASP A C 1
ATOM 1928 O O . ASP A 1 249 ? -40.322 -30.063 148.507 1.00 46.31 249 ASP A O 1
ATOM 1932 N N . PHE A 1 250 ? -41.396 -29.072 150.248 1.00 37.44 250 PHE A N 1
ATOM 1933 C CA . PHE A 1 250 ? -42.166 -30.167 150.937 1.00 37.44 250 PHE A CA 1
ATOM 1934 C C . PHE A 1 250 ? -42.676 -29.940 152.417 1.00 37.44 250 PHE A C 1
ATOM 1936 O O . PHE A 1 250 ? -42.846 -30.918 153.155 1.00 37.44 250 PHE A O 1
ATOM 1943 N N . GLU A 1 251 ? -43.010 -28.732 152.925 1.00 45.50 251 GLU A N 1
ATOM 1944 C CA . GLU A 1 251 ? -43.637 -28.571 154.290 1.00 45.50 251 GLU A CA 1
ATOM 1945 C C . GLU A 1 251 ? -45.152 -28.934 154.308 1.00 45.50 251 GLU A C 1
ATOM 1947 O O . GLU A 1 251 ? -46.022 -28.267 154.867 1.00 45.50 251 GLU A O 1
ATOM 1952 N N . GLN A 1 252 ? -45.481 -30.022 153.618 1.00 54.91 252 GLN A N 1
ATOM 1953 C CA . GLN A 1 252 ? -46.645 -30.099 152.730 1.00 54.91 252 GLN A CA 1
ATOM 1954 C C . GLN A 1 252 ? -47.577 -31.275 153.065 1.00 54.91 252 GLN A C 1
ATOM 1956 O O . GLN A 1 252 ? -48.521 -31.553 152.338 1.00 54.91 252 GLN A O 1
ATOM 1961 N N . GLN A 1 253 ? -47.304 -31.993 154.162 1.00 45.72 253 GLN A N 1
ATOM 1962 C CA . GLN A 1 253 ? -47.930 -33.285 154.488 1.00 45.72 253 GLN A CA 1
ATOM 1963 C C . GLN A 1 253 ? -49.031 -33.206 155.567 1.00 45.72 253 GLN A C 1
ATOM 1965 O O . GLN A 1 253 ? -49.855 -34.111 155.656 1.00 45.72 253 GLN A O 1
ATOM 1970 N N . LEU A 1 254 ? -49.036 -32.158 156.406 1.00 48.16 254 LEU A N 1
ATOM 1971 C CA . LEU A 1 254 ? -49.985 -32.000 157.528 1.00 48.16 254 LEU A CA 1
ATOM 1972 C C . LEU A 1 254 ? -50.962 -30.836 157.323 1.00 48.16 254 LEU A C 1
ATOM 1974 O O . LEU A 1 254 ? -52.133 -30.948 157.671 1.00 48.16 254 LEU A O 1
ATOM 1978 N N . LYS A 1 255 ? -50.492 -29.758 156.684 1.00 58.22 255 LYS A N 1
ATOM 1979 C CA . LYS A 1 255 ? -51.337 -28.764 156.008 1.00 58.22 255 LYS A CA 1
ATOM 1980 C C . LYS A 1 255 ? -52.324 -29.493 155.067 1.00 58.22 255 LYS A C 1
ATOM 1982 O O . LYS A 1 255 ? -53.533 -29.277 155.147 1.00 58.22 255 LYS A O 1
ATOM 1987 N N . LYS A 1 256 ? -51.795 -30.510 154.370 1.00 60.59 256 LYS A N 1
ATOM 1988 C CA . LYS A 1 256 ? -52.452 -31.411 153.420 1.00 60.59 256 LYS A CA 1
ATOM 1989 C C . LYS A 1 256 ? -53.837 -31.927 153.785 1.00 60.59 256 LYS A C 1
ATOM 1991 O O . LYS A 1 256 ? -54.659 -31.990 152.899 1.00 60.59 256 LYS A O 1
ATOM 1996 N N . THR A 1 257 ? -54.128 -32.333 155.021 1.00 55.75 257 THR A N 1
ATOM 1997 C CA . THR A 1 257 ? -55.427 -32.989 155.314 1.00 55.75 257 THR A CA 1
ATOM 1998 C C . THR A 1 257 ? -56.548 -32.004 155.651 1.00 55.75 257 THR A C 1
ATOM 2000 O O . THR A 1 257 ? -57.724 -32.362 155.611 1.00 55.75 257 THR A O 1
ATOM 2003 N N . LEU A 1 258 ? -56.198 -30.753 155.968 1.00 61.94 258 LEU A N 1
ATOM 2004 C CA . LEU A 1 258 ? -57.142 -29.632 156.011 1.00 61.94 258 LEU A CA 1
ATOM 2005 C C . LEU A 1 258 ? -57.207 -28.910 154.662 1.00 61.94 258 LEU A C 1
ATOM 2007 O O . LEU A 1 258 ? -58.267 -28.390 154.319 1.00 61.94 258 LEU A O 1
ATOM 2011 N N . GLU A 1 259 ? -56.116 -28.938 153.891 1.00 66.25 259 GLU A N 1
ATOM 2012 C CA . GLU A 1 259 ? -56.137 -28.640 152.460 1.00 66.25 259 GLU A CA 1
ATOM 2013 C C . GLU A 1 259 ? -57.077 -29.610 151.743 1.00 66.25 259 GLU A C 1
ATOM 2015 O O . GLU A 1 259 ? -58.093 -29.132 151.294 1.00 66.25 259 GLU A O 1
ATOM 2020 N N . GLU A 1 260 ? -56.906 -30.933 151.791 1.00 74.69 260 GLU A N 1
ATOM 2021 C CA . GLU A 1 260 ? -57.755 -31.950 151.130 1.00 74.69 260 GLU A CA 1
ATOM 2022 C C . GLU A 1 260 ? -59.277 -31.750 151.334 1.00 74.69 260 GLU A C 1
ATOM 2024 O O . GLU A 1 260 ? -60.063 -32.051 150.437 1.00 74.69 260 GLU A O 1
ATOM 2029 N N . LEU A 1 261 ? -59.730 -31.211 152.477 1.00 69.50 261 LEU A N 1
ATOM 2030 C CA . LEU A 1 261 ? -61.148 -30.876 152.702 1.00 69.50 261 LEU A CA 1
ATOM 2031 C C . LEU A 1 261 ? -61.546 -29.483 152.173 1.00 69.50 261 LEU A C 1
ATOM 2033 O O . LEU A 1 261 ? -62.675 -29.300 151.714 1.00 69.50 261 LEU A O 1
ATOM 2037 N N . ALA A 1 262 ? -60.650 -28.497 152.245 1.00 74.25 262 ALA A N 1
ATOM 2038 C CA . ALA A 1 262 ? -60.847 -27.182 151.636 1.00 74.25 262 ALA A CA 1
ATOM 2039 C C . ALA A 1 262 ? -60.735 -27.245 150.101 1.00 74.25 262 ALA A C 1
ATOM 2041 O O . ALA A 1 262 ? -61.502 -26.579 149.417 1.00 74.25 262 ALA A O 1
ATOM 2042 N N . GLU A 1 263 ? -59.847 -28.092 149.587 1.00 78.00 263 GLU A N 1
ATOM 2043 C CA . GLU A 1 263 ? -59.678 -28.531 148.206 1.00 78.00 263 GLU A CA 1
ATOM 2044 C C . GLU A 1 263 ? -60.940 -29.259 147.757 1.00 78.00 263 GLU A C 1
ATOM 2046 O O . GLU A 1 263 ? -61.558 -28.784 146.827 1.00 78.00 263 GLU A O 1
ATOM 2051 N N . ALA A 1 264 ? -61.450 -30.279 148.458 1.00 78.81 264 ALA A N 1
ATOM 2052 C CA . ALA A 1 264 ? -62.712 -30.927 148.063 1.00 78.81 264 ALA A CA 1
ATOM 2053 C C . ALA A 1 264 ? -63.928 -29.967 148.007 1.00 78.81 264 ALA A C 1
ATOM 2055 O O . ALA A 1 264 ? -64.868 -30.184 147.238 1.00 78.81 264 ALA A O 1
ATOM 2056 N N . LEU A 1 265 ? -63.940 -28.893 148.809 1.00 76.50 265 LEU A N 1
ATOM 2057 C CA . LEU A 1 265 ? -64.950 -27.831 148.703 1.00 76.50 265 LEU A CA 1
ATOM 2058 C C . LEU A 1 265 ? -64.653 -26.848 147.561 1.00 76.50 265 LEU A C 1
ATOM 2060 O O . LEU A 1 265 ? -65.584 -26.470 146.848 1.00 76.50 265 LEU A O 1
ATOM 2064 N N . ALA A 1 266 ? -63.386 -26.479 147.361 1.00 80.50 266 ALA A N 1
ATOM 2065 C CA . ALA A 1 266 ? -62.930 -25.644 146.257 1.00 80.50 266 ALA A CA 1
ATOM 2066 C C . ALA A 1 266 ? -63.155 -26.340 144.911 1.00 80.50 266 ALA A C 1
ATOM 2068 O O . ALA A 1 266 ? -63.809 -25.751 144.072 1.00 80.50 266 ALA A O 1
ATOM 2069 N N . GLU A 1 267 ? -62.765 -27.605 144.744 1.00 82.94 267 GLU A N 1
ATOM 2070 C CA . GLU A 1 267 ? -63.088 -28.490 143.619 1.00 82.94 267 GLU A CA 1
ATOM 2071 C C . GLU A 1 267 ? -64.594 -28.528 143.354 1.00 82.94 267 GLU A C 1
ATOM 2073 O O . GLU A 1 267 ? -65.021 -28.462 142.209 1.00 82.94 267 GLU A O 1
ATOM 2078 N N . LYS A 1 268 ? -65.437 -28.606 144.392 1.00 80.31 268 LYS A N 1
ATOM 2079 C CA . LYS A 1 268 ? -66.898 -28.622 144.216 1.00 80.31 268 LYS A CA 1
ATOM 2080 C C . LYS A 1 268 ? -67.437 -27.273 143.718 1.00 80.31 268 LYS A C 1
ATOM 2082 O O . LYS A 1 268 ? -68.439 -27.257 143.004 1.00 80.31 268 LYS A O 1
ATOM 2087 N N . ASP A 1 269 ? -66.829 -26.149 144.102 1.00 84.44 269 ASP A N 1
ATOM 2088 C CA . ASP A 1 269 ? -67.199 -24.810 143.613 1.00 84.44 269 ASP A CA 1
ATOM 2089 C C . ASP A 1 269 ? -66.521 -24.461 142.272 1.00 84.44 269 ASP A C 1
ATOM 2091 O O . ASP A 1 269 ? -67.128 -23.793 141.441 1.00 84.44 269 ASP A O 1
ATOM 2095 N N . GLU A 1 270 ? -65.330 -24.990 142.002 1.00 83.38 270 GLU A N 1
ATOM 2096 C CA . GLU A 1 270 ? -64.605 -24.925 140.731 1.00 83.38 270 GLU A CA 1
ATOM 2097 C C . GLU A 1 270 ? -65.304 -25.782 139.677 1.00 83.38 270 GLU A C 1
ATOM 2099 O O . GLU A 1 270 ? -65.508 -25.315 138.569 1.00 83.38 270 GLU A O 1
ATOM 2104 N N . LEU A 1 271 ? -65.792 -26.980 140.016 1.00 82.94 271 LEU A N 1
ATOM 2105 C CA . LEU A 1 271 ? -66.665 -27.781 139.152 1.00 82.94 271 LEU A CA 1
ATOM 2106 C C . LEU A 1 271 ? -68.001 -27.074 138.890 1.00 82.94 271 LEU A C 1
ATOM 2108 O O . LEU A 1 271 ? -68.520 -27.158 137.779 1.00 82.94 271 LEU A O 1
ATOM 2112 N N . ALA A 1 272 ? -68.553 -26.344 139.865 1.00 83.62 272 ALA A N 1
ATOM 2113 C CA . ALA A 1 272 ? -69.755 -25.539 139.648 1.00 83.62 272 ALA A CA 1
ATOM 2114 C C . ALA A 1 272 ? -69.485 -24.344 138.712 1.00 83.62 272 ALA A C 1
ATOM 2116 O O . ALA A 1 272 ? -70.280 -24.092 137.805 1.00 83.62 272 ALA A O 1
ATOM 2117 N N . GLN A 1 273 ? -68.345 -23.662 138.871 1.00 84.69 273 GLN A N 1
ATOM 2118 C CA . GLN A 1 273 ? -67.865 -22.656 137.919 1.00 84.69 273 GLN A CA 1
ATOM 2119 C C . GLN A 1 273 ? -67.606 -23.282 136.546 1.00 84.69 273 GLN A C 1
ATOM 2121 O O . GLN A 1 273 ? -68.035 -22.723 135.548 1.00 84.69 273 GLN A O 1
ATOM 2126 N N . ARG A 1 274 ? -67.015 -24.478 136.476 1.00 87.44 274 ARG A N 1
ATOM 2127 C CA . ARG A 1 274 ? -66.723 -25.197 135.233 1.00 87.44 274 ARG A CA 1
ATOM 2128 C C . ARG A 1 274 ? -67.990 -25.597 134.488 1.00 87.44 274 ARG A C 1
ATOM 2130 O O . ARG A 1 274 ? -68.024 -25.495 133.268 1.00 87.44 274 ARG A O 1
ATOM 2137 N N . CYS A 1 275 ? -69.046 -25.988 135.201 1.00 84.44 275 CYS A N 1
ATOM 2138 C CA . CYS A 1 275 ? -70.372 -26.173 134.613 1.00 84.44 275 CYS A CA 1
ATOM 2139 C C . CYS A 1 275 ? -70.923 -24.854 134.050 1.00 84.44 275 CYS A C 1
ATOM 2141 O O . CYS A 1 275 ? -71.378 -24.846 132.914 1.00 84.44 275 CYS A O 1
ATOM 2143 N N . GLN A 1 276 ? -70.808 -23.733 134.773 1.00 88.12 276 GLN A N 1
ATOM 2144 C CA . GLN A 1 276 ? -71.238 -22.421 134.264 1.00 88.12 276 GLN A CA 1
ATOM 2145 C C . GLN A 1 276 ? -70.397 -21.942 133.067 1.00 88.12 276 GLN A C 1
ATOM 2147 O O . GLN A 1 276 ? -70.952 -21.425 132.103 1.00 88.12 276 GLN A O 1
ATOM 2152 N N . GLU A 1 277 ? -69.079 -22.154 133.072 1.00 87.75 277 GLU A N 1
ATOM 2153 C CA . GLU A 1 277 ? -68.192 -21.893 131.932 1.00 87.75 277 GLU A CA 1
ATOM 2154 C C . GLU A 1 277 ? -68.562 -22.746 130.717 1.00 87.75 277 GLU A C 1
ATOM 2156 O O . GLU A 1 277 ? -68.478 -22.264 129.587 1.00 87.75 277 GLU A O 1
ATOM 2161 N N . LEU A 1 278 ? -68.940 -24.011 130.928 1.00 87.44 278 LEU A N 1
ATOM 2162 C CA . LEU A 1 278 ? -69.378 -24.917 129.868 1.00 87.44 278 LEU A CA 1
ATOM 2163 C C . LEU A 1 278 ? -70.765 -24.538 129.341 1.00 87.44 278 LEU A C 1
ATOM 2165 O O . LEU A 1 278 ? -70.938 -24.522 128.129 1.00 87.44 278 LEU A O 1
ATOM 2169 N N . ASP A 1 279 ? -71.714 -24.158 130.198 1.00 89.38 279 ASP A N 1
ATOM 2170 C CA . ASP A 1 279 ? -73.019 -23.634 129.778 1.00 89.38 279 ASP A CA 1
ATOM 2171 C C . ASP A 1 279 ? -72.851 -22.339 128.962 1.00 89.38 279 ASP A C 1
ATOM 2173 O O . ASP A 1 279 ? -73.436 -22.203 127.887 1.00 89.38 279 ASP A O 1
ATOM 2177 N N . ILE A 1 280 ? -71.983 -21.418 129.406 1.00 92.69 280 ILE A N 1
ATOM 2178 C CA . ILE A 1 280 ? -71.641 -20.193 128.665 1.00 92.69 280 ILE A CA 1
ATOM 2179 C C . ILE A 1 280 ? -71.008 -20.541 127.309 1.00 92.69 280 ILE A C 1
ATOM 2181 O O . ILE A 1 280 ? -71.467 -20.036 126.284 1.00 92.69 280 ILE A O 1
ATOM 2185 N N . GLN A 1 281 ? -70.020 -21.443 127.263 1.00 89.62 281 GLN A N 1
ATOM 2186 C CA . GLN A 1 281 ? -69.420 -21.911 126.005 1.00 89.62 281 GLN A CA 1
ATOM 2187 C C . GLN A 1 281 ? -70.446 -22.571 125.078 1.00 89.62 281 GLN A C 1
ATOM 2189 O O . GLN A 1 281 ? -70.440 -22.296 123.882 1.00 89.62 281 GLN A O 1
ATOM 2194 N N . VAL A 1 282 ? -71.356 -23.392 125.609 1.00 91.12 282 VAL A N 1
ATOM 2195 C CA . VAL A 1 282 ? -72.443 -24.001 124.834 1.00 91.12 282 VAL A CA 1
ATOM 2196 C C . VAL A 1 282 ? -73.359 -22.921 124.265 1.00 91.12 282 VAL A C 1
ATOM 2198 O O . VAL A 1 282 ? -73.658 -22.983 123.078 1.00 91.12 282 VAL A O 1
ATOM 2201 N N . THR A 1 283 ? -73.750 -21.899 125.038 1.00 91.12 283 THR A N 1
ATOM 2202 C CA . THR A 1 283 ? -74.555 -20.788 124.492 1.00 91.12 283 THR A CA 1
ATOM 2203 C C . THR A 1 283 ? -73.821 -19.998 123.407 1.00 91.12 283 THR A C 1
ATOM 2205 O O . THR A 1 283 ? -74.400 -19.774 122.347 1.00 91.12 283 THR A O 1
ATOM 2208 N N . ALA A 1 284 ? -72.539 -19.672 123.603 1.00 90.81 284 ALA A N 1
ATOM 2209 C CA . ALA A 1 284 ? -71.733 -18.953 122.616 1.00 90.81 284 ALA A CA 1
ATOM 2210 C C . ALA A 1 284 ? -71.553 -19.757 121.314 1.00 90.81 284 ALA A C 1
ATOM 2212 O O . ALA A 1 284 ? -71.746 -19.220 120.225 1.00 90.81 284 ALA A O 1
ATOM 2213 N N . LEU A 1 285 ? -71.276 -21.063 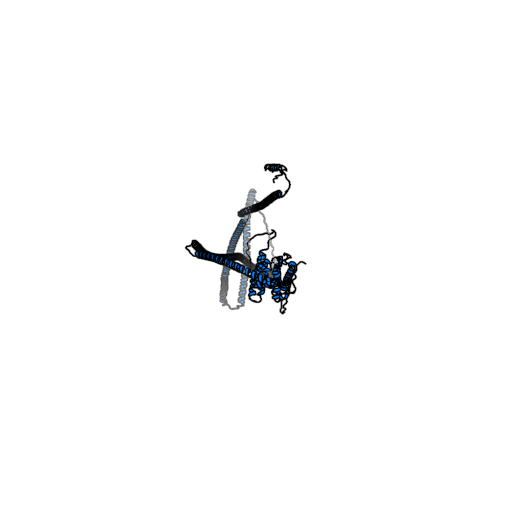121.411 1.00 90.31 285 LEU A N 1
ATOM 2214 C CA . LEU A 1 285 ? -71.204 -21.962 120.254 1.00 90.31 285 LEU A CA 1
ATOM 2215 C C . LEU A 1 285 ? -72.566 -22.117 119.560 1.00 90.31 285 LEU A C 1
ATOM 2217 O O . LEU A 1 285 ? -72.617 -22.246 118.338 1.00 90.31 285 LEU A O 1
ATOM 2221 N N . GLN A 1 286 ? -73.677 -22.067 120.303 1.00 88.62 286 GLN A N 1
ATOM 2222 C CA . GLN A 1 286 ? -75.026 -22.073 119.731 1.00 88.62 286 GLN A CA 1
ATOM 2223 C C . GLN A 1 286 ? -75.300 -20.789 118.928 1.00 88.62 286 GLN A C 1
ATOM 2225 O O . GLN A 1 286 ? -75.889 -20.856 117.847 1.00 88.62 286 GLN A O 1
ATOM 2230 N N . GLU A 1 287 ? -74.865 -19.631 119.433 1.00 92.44 287 GLU A N 1
ATOM 2231 C CA . GLU A 1 287 ? -74.974 -18.326 118.766 1.00 92.44 287 GLU A CA 1
ATOM 2232 C C . GLU A 1 287 ? -74.063 -18.225 117.533 1.00 92.44 287 GLU A C 1
ATOM 2234 O O . GLU A 1 287 ? -74.521 -17.799 116.470 1.00 92.44 287 GLU A O 1
ATOM 2239 N N . GLU A 1 288 ? -72.816 -18.695 117.620 1.00 90.44 288 GLU A N 1
ATOM 2240 C CA . GLU A 1 288 ? -71.883 -18.779 116.488 1.00 90.44 288 GLU A CA 1
ATOM 2241 C C . GLU A 1 288 ? -72.429 -19.708 115.394 1.00 90.44 288 GLU A C 1
ATOM 2243 O O . GLU A 1 288 ? -72.542 -19.310 114.234 1.00 90.44 288 GLU A O 1
ATOM 2248 N N . ARG A 1 289 ? -72.892 -20.909 115.763 1.00 92.69 289 ARG A N 1
ATOM 2249 C CA . ARG A 1 289 ? -73.549 -21.859 114.851 1.00 92.69 289 ARG A CA 1
ATOM 2250 C C . ARG A 1 289 ? -74.777 -21.256 114.166 1.00 92.69 289 ARG A C 1
ATOM 2252 O O . ARG A 1 289 ? -75.012 -21.535 112.993 1.00 92.69 289 ARG A O 1
ATOM 2259 N N . ASN A 1 290 ? -75.575 -20.456 114.872 1.00 91.44 290 ASN A N 1
ATOM 2260 C CA . ASN A 1 290 ? -76.735 -19.780 114.282 1.00 91.44 290 ASN A CA 1
ATOM 2261 C C . ASN A 1 290 ? -76.322 -18.620 113.357 1.00 91.44 290 ASN A C 1
ATOM 2263 O O . ASN A 1 290 ? -76.968 -18.401 112.335 1.00 91.44 290 ASN A O 1
ATOM 2267 N N . SER A 1 291 ? -75.228 -17.926 113.676 1.00 93.38 291 SER A N 1
ATOM 2268 C CA . SER A 1 291 ? -74.663 -16.853 112.846 1.00 93.38 291 SER A CA 1
ATOM 2269 C C . SER A 1 291 ? -74.077 -17.396 111.538 1.00 93.38 291 SER A C 1
ATOM 2271 O O . SER A 1 291 ? -74.370 -16.868 110.468 1.00 93.38 291 SER A O 1
ATOM 2273 N N . LEU A 1 292 ? -73.334 -18.505 111.607 1.00 90.38 292 LEU A N 1
ATOM 2274 C CA . LEU A 1 292 ? -72.784 -19.206 110.441 1.00 90.38 292 LEU A CA 1
ATOM 2275 C C . LEU A 1 292 ? -73.876 -19.787 109.530 1.00 90.38 292 LEU A C 1
ATOM 2277 O O . LEU A 1 292 ? -73.702 -19.810 108.315 1.00 90.38 292 LEU A O 1
ATOM 2281 N N . LEU A 1 293 ? -75.014 -20.227 110.084 1.00 92.06 293 LEU A N 1
ATOM 2282 C CA . LEU A 1 293 ? -76.177 -20.614 109.275 1.00 92.06 293 LEU A CA 1
ATOM 2283 C C . LEU A 1 293 ? -76.733 -19.419 108.486 1.00 92.06 293 LEU A C 1
ATOM 2285 O O . LEU A 1 293 ? -76.912 -19.532 107.278 1.00 92.06 293 LEU A O 1
ATOM 2289 N N . ALA A 1 294 ? -76.918 -18.265 109.135 1.00 92.06 294 ALA A N 1
ATOM 2290 C CA . ALA A 1 294 ? -77.415 -17.059 108.472 1.00 92.06 294 ALA A CA 1
ATOM 2291 C C . ALA A 1 294 ? -76.451 -16.516 107.394 1.00 92.06 294 ALA A C 1
ATOM 2293 O O . ALA A 1 294 ? -76.902 -16.016 106.364 1.00 92.06 294 ALA A O 1
ATOM 2294 N N . GLU A 1 295 ? -75.132 -16.634 107.588 1.00 90.44 295 GLU A N 1
ATOM 2295 C CA . GLU A 1 295 ? -74.152 -16.310 106.540 1.00 90.44 295 GLU A CA 1
ATOM 2296 C C . GLU A 1 295 ? -74.247 -17.283 105.353 1.00 90.44 295 GLU A C 1
ATOM 2298 O O . GLU A 1 295 ? -74.205 -16.855 104.199 1.00 90.44 295 GLU A O 1
ATOM 2303 N N . ASN A 1 296 ? -74.431 -18.579 105.616 1.00 85.94 296 ASN A N 1
ATOM 2304 C CA . ASN A 1 296 ? -74.556 -19.599 104.575 1.00 85.94 296 ASN A CA 1
ATOM 2305 C C . ASN A 1 296 ? -75.836 -19.409 103.734 1.00 85.94 296 ASN A C 1
ATOM 2307 O O . ASN A 1 296 ? -75.776 -19.495 102.508 1.00 85.94 296 ASN A O 1
ATOM 2311 N N . ASP A 1 297 ? -76.959 -19.044 104.364 1.00 90.12 297 ASP A N 1
ATOM 2312 C CA . ASP A 1 297 ? -78.200 -18.672 103.667 1.00 90.12 297 ASP A CA 1
ATOM 2313 C C . ASP A 1 297 ? -77.981 -17.454 102.739 1.00 90.12 297 ASP A C 1
ATOM 2315 O O . ASP A 1 297 ? -78.370 -17.472 101.570 1.00 90.12 297 ASP A O 1
ATOM 2319 N N . VAL A 1 298 ? -77.274 -16.416 103.211 1.00 91.19 298 VAL A N 1
ATOM 2320 C CA . VAL A 1 298 ? -76.927 -15.223 102.406 1.00 91.19 298 VAL A CA 1
ATOM 2321 C C . VAL A 1 298 ? -75.974 -15.561 101.250 1.00 91.19 298 VAL A C 1
ATOM 2323 O O . VAL A 1 298 ? -76.079 -14.976 100.167 1.00 91.19 298 VAL A O 1
ATOM 2326 N N . LEU A 1 299 ? -75.046 -16.504 101.439 1.00 85.06 299 LEU A N 1
ATOM 2327 C CA . LEU A 1 299 ? -74.165 -16.989 100.373 1.00 85.06 299 LEU A CA 1
ATOM 2328 C C . LEU A 1 299 ? -74.927 -17.823 99.332 1.00 85.06 299 LEU A C 1
ATOM 2330 O O . LEU A 1 299 ? -74.666 -17.666 98.137 1.00 85.06 299 LEU A O 1
ATOM 2334 N N . ALA A 1 300 ? -75.901 -18.636 99.750 1.00 84.56 300 ALA A N 1
ATOM 2335 C CA . ALA A 1 300 ? -76.784 -19.375 98.849 1.00 84.56 300 ALA A CA 1
ATOM 2336 C C . ALA A 1 300 ? -77.651 -18.426 98.001 1.00 84.56 300 ALA A C 1
ATOM 2338 O O . ALA A 1 300 ? -77.665 -18.539 96.775 1.00 84.56 300 ALA A O 1
ATOM 2339 N N . ASP A 1 301 ? -78.280 -17.417 98.613 1.00 82.44 301 ASP A N 1
ATOM 2340 C CA . ASP A 1 301 ? -79.029 -16.378 97.888 1.00 82.44 301 ASP A CA 1
ATOM 2341 C C . ASP A 1 301 ? -78.150 -15.589 96.907 1.00 82.44 301 ASP A C 1
ATOM 2343 O O . ASP A 1 301 ? -78.614 -15.165 95.843 1.00 82.44 301 ASP A O 1
ATOM 2347 N N . ARG A 1 302 ? -76.866 -15.399 97.229 1.00 82.50 302 ARG A N 1
ATOM 2348 C CA . ARG A 1 302 ? -75.901 -14.744 96.338 1.00 82.50 302 ARG A CA 1
ATOM 2349 C C . ARG A 1 302 ? -75.461 -15.638 95.175 1.00 82.50 302 ARG A C 1
ATOM 2351 O O . ARG A 1 302 ? -75.212 -15.108 94.094 1.00 82.50 302 ARG A O 1
ATOM 2358 N N . ALA A 1 303 ? -75.394 -16.956 95.363 1.00 76.94 303 ALA A N 1
ATOM 2359 C CA . ALA A 1 303 ? -75.172 -17.913 94.278 1.00 76.94 303 ALA A CA 1
ATOM 2360 C C . ALA A 1 303 ? -76.383 -17.960 93.330 1.00 76.94 303 ALA A C 1
ATOM 2362 O O . ALA A 1 303 ? -76.223 -17.753 92.130 1.00 76.94 303 ALA A O 1
ATOM 2363 N N . ASN A 1 304 ? -77.600 -18.065 93.877 1.00 75.94 304 ASN A N 1
ATOM 2364 C CA . ASN A 1 304 ? -78.854 -18.021 93.111 1.00 75.94 304 ASN A CA 1
ATOM 2365 C C . ASN A 1 304 ? -78.990 -16.733 92.264 1.00 75.94 304 ASN A C 1
ATOM 2367 O O . ASN A 1 304 ? -79.556 -16.745 91.172 1.00 75.94 304 ASN A O 1
ATOM 2371 N N . GLN A 1 305 ? -78.448 -15.605 92.741 1.00 69.88 305 GLN A N 1
ATOM 2372 C CA . GLN A 1 305 ? -78.388 -14.351 91.977 1.00 69.88 305 GLN A CA 1
ATOM 2373 C C . GLN A 1 305 ? -77.379 -14.379 90.818 1.00 69.88 305 GLN A C 1
ATOM 2375 O O . GLN A 1 305 ? -77.592 -13.674 89.830 1.00 69.88 305 GLN A O 1
ATOM 2380 N N . LEU A 1 306 ? -76.302 -15.164 90.900 1.00 66.56 306 LEU A N 1
ATOM 2381 C CA . LEU A 1 306 ? -75.333 -15.314 89.807 1.00 66.56 306 LEU A CA 1
ATOM 2382 C C . LEU A 1 306 ? -75.884 -16.207 88.688 1.00 66.56 306 LEU A C 1
ATOM 2384 O O . LEU A 1 306 ? -75.749 -15.840 87.523 1.00 66.56 306 LEU A O 1
ATOM 2388 N N . ASP A 1 307 ? -76.617 -17.269 89.023 1.00 63.16 307 ASP A N 1
ATOM 2389 C CA . ASP A 1 307 ? -77.313 -18.107 88.031 1.00 63.16 307 ASP A CA 1
ATOM 2390 C C . ASP A 1 307 ? -78.382 -17.314 87.239 1.00 63.16 307 ASP A C 1
ATOM 2392 O O . ASP A 1 307 ? -78.708 -17.645 86.100 1.00 63.16 307 ASP A O 1
ATOM 2396 N N . SER A 1 308 ? -78.888 -16.196 87.785 1.00 59.69 308 SER A N 1
ATOM 2397 C CA . SER A 1 308 ? -79.847 -15.313 87.091 1.00 59.69 308 SER A CA 1
ATOM 2398 C C . SER A 1 308 ? -79.270 -14.519 85.903 1.00 59.69 308 SER A C 1
ATOM 2400 O O . SER A 1 308 ? -80.026 -13.856 85.182 1.00 59.69 308 SER A O 1
ATOM 2402 N N . PHE A 1 309 ? -77.950 -14.570 85.677 1.00 58.41 309 PHE A N 1
ATOM 2403 C CA . PHE A 1 309 ? -77.313 -13.941 84.514 1.00 58.41 309 PHE A CA 1
ATOM 2404 C C . PHE A 1 309 ? -77.562 -14.709 83.207 1.00 58.41 309 PHE A C 1
ATOM 2406 O O . PHE A 1 309 ? -77.590 -14.068 82.154 1.00 58.41 309 PHE A O 1
ATOM 2413 N N . ASP A 1 310 ? -77.819 -16.020 83.277 1.00 60.25 310 ASP A N 1
ATOM 2414 C CA . ASP A 1 310 ? -78.135 -16.862 82.114 1.00 60.25 310 ASP A CA 1
ATOM 2415 C C . ASP A 1 310 ? -79.612 -16.757 81.669 1.00 60.25 310 ASP A C 1
ATOM 2417 O O . ASP A 1 310 ? -79.974 -17.264 80.606 1.00 60.25 310 ASP A O 1
ATOM 2421 N N . ASP A 1 311 ? -80.481 -16.070 82.428 1.00 62.84 311 ASP A N 1
ATOM 2422 C CA . ASP A 1 311 ? -81.871 -15.813 82.022 1.00 62.84 311 ASP A CA 1
ATOM 2423 C C . ASP A 1 311 ? -81.961 -14.601 81.058 1.00 62.84 311 ASP A C 1
ATOM 2425 O O . ASP A 1 311 ? -81.761 -13.448 81.474 1.00 62.84 311 ASP A O 1
ATOM 2429 N N . PRO A 1 312 ? -82.334 -14.802 79.773 1.00 63.44 312 PRO A N 1
ATOM 2430 C CA . PRO A 1 312 ? -82.444 -13.731 78.782 1.00 63.44 312 PRO A CA 1
ATOM 2431 C C . PRO A 1 312 ? -83.632 -12.780 79.016 1.00 63.44 312 PRO A C 1
ATOM 2433 O O . PRO A 1 312 ? -83.789 -11.800 78.283 1.00 63.44 312 PRO A O 1
ATOM 2436 N N . VAL A 1 313 ? -84.498 -13.021 80.005 1.00 67.06 313 VAL A N 1
ATOM 2437 C CA . VAL A 1 313 ? -85.553 -12.081 80.415 1.00 67.06 313 VAL A CA 1
ATOM 2438 C C . VAL A 1 313 ? -84.974 -10.954 81.283 1.00 67.06 313 VAL A C 1
ATOM 2440 O O . VAL A 1 313 ? -85.430 -9.806 81.177 1.00 67.06 313 VAL A O 1
ATOM 2443 N N . THR A 1 314 ? -83.940 -11.238 82.075 1.00 73.81 314 THR A N 1
ATOM 2444 C CA . THR A 1 314 ? -83.307 -10.314 83.029 1.00 73.81 314 THR A CA 1
ATOM 2445 C C . THR A 1 314 ? -82.571 -9.163 82.314 1.00 73.81 314 THR A C 1
ATOM 2447 O O . THR A 1 314 ? -81.944 -9.387 81.275 1.00 73.81 314 THR A O 1
ATOM 2450 N N . PRO A 1 315 ? -82.572 -7.913 82.832 1.00 75.94 315 PRO A N 1
ATOM 2451 C CA . PRO A 1 315 ? -81.820 -6.805 82.221 1.00 75.94 315 PRO A CA 1
ATOM 2452 C C . PRO A 1 315 ? -80.312 -7.075 82.086 1.00 75.94 315 PRO A C 1
ATOM 2454 O O . PRO A 1 315 ? -79.699 -6.649 81.106 1.00 75.94 315 PRO A O 1
ATOM 2457 N N . SER A 1 316 ? -79.729 -7.813 83.038 1.00 75.56 316 SER A N 1
ATOM 2458 C CA . SER A 1 316 ? -78.337 -8.278 82.997 1.00 75.56 316 SER A CA 1
ATOM 2459 C C . SER A 1 316 ? -78.103 -9.270 81.856 1.00 75.56 316 SER A C 1
ATOM 2461 O O . SER A 1 316 ? -77.227 -9.022 81.029 1.00 75.56 316 SER A O 1
ATOM 2463 N N . GLY A 1 317 ? -78.930 -10.319 81.751 1.00 79.50 317 GLY A N 1
ATOM 2464 C CA . GLY A 1 317 ? -78.866 -11.313 80.673 1.00 79.50 317 GLY A CA 1
ATOM 2465 C C . GLY A 1 317 ? -79.033 -10.685 79.288 1.00 79.50 317 GLY A C 1
ATOM 2466 O O . GLY A 1 317 ? -78.221 -10.914 78.400 1.00 79.50 317 GLY A O 1
ATOM 2467 N N . LYS A 1 318 ? -79.981 -9.753 79.114 1.00 83.25 318 LYS A N 1
ATOM 2468 C CA . LYS A 1 318 ? -80.137 -8.992 77.854 1.00 83.25 318 LYS A CA 1
ATOM 2469 C C . LYS A 1 318 ? -78.878 -8.219 77.460 1.00 83.25 318 LYS A C 1
ATOM 2471 O O . LYS A 1 318 ? -78.513 -8.206 76.286 1.00 83.25 318 LYS A O 1
ATOM 2476 N N . LYS A 1 319 ? -78.202 -7.590 78.427 1.00 85.31 319 LYS A N 1
ATOM 2477 C CA . LYS A 1 319 ? -76.933 -6.888 78.188 1.00 85.31 319 LYS A CA 1
ATOM 2478 C C . LYS A 1 319 ? -75.789 -7.865 77.891 1.00 85.31 319 LYS A C 1
ATOM 2480 O O . LYS A 1 319 ? -74.948 -7.554 77.052 1.00 85.31 319 LYS A O 1
ATOM 2485 N N . TYR A 1 320 ? -75.773 -9.030 78.539 1.00 84.12 320 TYR A N 1
ATOM 2486 C CA . TYR A 1 320 ? -74.820 -10.105 78.268 1.00 84.12 320 TYR A CA 1
ATOM 2487 C C . TYR A 1 320 ? -74.988 -10.650 76.842 1.00 84.12 320 TYR A C 1
ATOM 2489 O O . TYR A 1 320 ? -74.045 -10.570 76.062 1.00 84.12 320 TYR A O 1
ATOM 2497 N N . CYS A 1 321 ? -76.198 -11.051 76.438 1.00 85.94 321 CYS A N 1
ATOM 2498 C CA . CYS A 1 321 ? -76.490 -11.498 75.071 1.00 85.94 321 CYS A CA 1
ATOM 2499 C C . CYS A 1 321 ? -76.183 -10.420 74.014 1.00 85.94 321 CYS A C 1
ATOM 2501 O O . CYS A 1 321 ? -75.714 -10.744 72.927 1.00 85.94 321 CYS A O 1
ATOM 2503 N N . GLN A 1 322 ? -76.408 -9.134 74.316 1.00 88.56 322 GLN A N 1
ATOM 2504 C CA . GLN A 1 322 ? -76.045 -8.042 73.405 1.00 88.56 322 GLN A CA 1
ATOM 2505 C C . GLN A 1 322 ? -74.522 -7.901 73.244 1.00 88.56 322 GLN A C 1
ATOM 2507 O O . GLN A 1 322 ? -74.049 -7.707 72.125 1.00 88.56 322 GLN A O 1
ATOM 2512 N N . LEU A 1 323 ? -73.756 -8.018 74.334 1.00 89.75 323 LEU A N 1
ATOM 2513 C CA . LEU A 1 323 ? -72.290 -8.022 74.292 1.00 89.75 323 LEU A CA 1
ATOM 2514 C C . LEU A 1 323 ? -71.742 -9.276 73.600 1.00 89.75 323 LEU A C 1
ATOM 2516 O O . LEU A 1 323 ? -70.766 -9.176 72.864 1.00 89.75 323 LEU A O 1
ATOM 2520 N N . GLN A 1 324 ? -72.385 -10.429 73.785 1.00 90.06 324 GLN A N 1
ATOM 2521 C CA . GLN A 1 324 ? -72.027 -11.673 73.111 1.00 90.06 324 GLN A CA 1
ATOM 2522 C C . GLN A 1 324 ? -72.263 -11.578 71.597 1.00 90.06 324 GLN A C 1
ATOM 2524 O O . GLN A 1 324 ? -71.352 -11.870 70.832 1.00 90.06 324 GLN A O 1
ATOM 2529 N N . LEU A 1 325 ? -73.416 -11.068 71.151 1.00 93.56 325 LEU A N 1
ATOM 2530 C CA . LEU A 1 325 ? -73.674 -10.840 69.725 1.00 93.56 325 LEU A CA 1
ATOM 2531 C C . LEU A 1 325 ? -72.689 -9.824 69.117 1.00 93.56 325 LEU A C 1
ATOM 2533 O O . LEU A 1 325 ? -72.260 -9.987 67.979 1.00 93.56 325 LEU A O 1
ATOM 2537 N N . GLN A 1 326 ? -72.294 -8.790 69.869 1.00 95.06 326 GLN A N 1
ATOM 2538 C CA . GLN A 1 326 ? -71.241 -7.862 69.439 1.00 95.06 326 GLN A CA 1
ATOM 2539 C C . GLN A 1 326 ? -69.864 -8.534 69.362 1.00 95.06 326 GLN A C 1
ATOM 2541 O O . GLN A 1 326 ? -69.103 -8.241 68.444 1.00 95.06 326 GLN A O 1
ATOM 2546 N N . PHE A 1 327 ? -69.540 -9.440 70.287 1.00 93.94 327 PHE A N 1
ATOM 2547 C CA . PHE A 1 327 ? -68.311 -10.231 70.244 1.00 93.94 327 PHE A CA 1
ATOM 2548 C C . PHE A 1 327 ? -68.292 -11.169 69.029 1.00 93.94 327 PHE A C 1
ATOM 2550 O O . PHE A 1 327 ? -67.310 -11.181 68.296 1.00 93.94 327 PHE A O 1
ATOM 2557 N N . GLU A 1 328 ? -69.390 -11.881 68.764 1.00 95.69 328 GLU A N 1
ATOM 2558 C CA . GLU A 1 328 ? -69.553 -12.762 67.600 1.00 95.69 328 GLU A CA 1
ATOM 2559 C C . GLU A 1 328 ? -69.442 -11.978 66.277 1.00 95.69 328 GLU A C 1
ATOM 2561 O O . GLU A 1 328 ? -68.711 -12.393 65.379 1.00 95.69 328 GLU A O 1
ATOM 2566 N N . GLN A 1 329 ? -70.064 -10.795 66.178 1.00 96.62 329 GLN A N 1
ATOM 2567 C CA . GLN A 1 329 ? -69.939 -9.903 65.014 1.00 96.62 329 GLN A CA 1
ATOM 2568 C C . GLN A 1 329 ? -68.508 -9.387 64.810 1.00 96.62 329 GLN A C 1
ATOM 2570 O O . GLN A 1 329 ? -67.999 -9.414 63.691 1.00 96.62 329 GLN A O 1
ATOM 2575 N N . LEU A 1 330 ? -67.835 -8.949 65.881 1.00 95.62 330 LEU A N 1
ATOM 2576 C CA . LEU A 1 330 ? -66.431 -8.527 65.818 1.00 95.62 330 LEU A CA 1
ATOM 2577 C C . LEU A 1 330 ? -65.499 -9.697 65.477 1.00 95.62 330 LEU A C 1
ATOM 2579 O O . LEU A 1 330 ? -64.480 -9.491 64.824 1.00 95.62 330 LEU A O 1
ATOM 2583 N N . GLN A 1 331 ? -65.835 -10.921 65.887 1.00 97.00 331 GLN A N 1
ATOM 2584 C CA . GLN A 1 331 ? -65.078 -12.124 65.555 1.00 97.00 331 GLN A CA 1
ATOM 2585 C C . GLN A 1 331 ? -65.250 -12.513 64.076 1.00 97.00 331 GLN A C 1
ATOM 2587 O O . GLN A 1 331 ? -64.257 -12.825 63.419 1.00 97.00 331 GLN A O 1
ATOM 2592 N N . GLU A 1 332 ? -66.467 -12.436 63.525 1.00 96.88 332 GLU A N 1
ATOM 2593 C CA . GLU A 1 332 ? -66.724 -12.636 62.090 1.00 96.88 332 GLU A CA 1
ATOM 2594 C C . GLU A 1 332 ? -66.042 -11.554 61.233 1.00 96.88 332 GLU A C 1
ATOM 2596 O O . GLU A 1 332 ? -65.389 -11.872 60.235 1.00 96.88 332 GLU A O 1
ATOM 2601 N N . GLU A 1 333 ? -66.118 -10.282 61.642 1.00 95.75 333 GLU A N 1
ATOM 2602 C CA . GLU A 1 333 ? -65.412 -9.187 60.967 1.00 95.75 333 GLU A CA 1
ATOM 2603 C C . GLU A 1 333 ? -63.889 -9.381 61.020 1.00 95.75 333 GLU A C 1
ATOM 2605 O O . GLU A 1 333 ? -63.218 -9.189 60.005 1.00 95.75 333 GLU A O 1
ATOM 2610 N N . ASN A 1 334 ? -63.340 -9.839 62.150 1.00 93.88 334 ASN A N 1
ATOM 2611 C CA . ASN A 1 334 ? -61.914 -10.133 62.278 1.00 93.88 334 ASN A CA 1
ATOM 2612 C C . ASN A 1 334 ? -61.487 -11.282 61.348 1.00 93.88 334 ASN A C 1
ATOM 2614 O O . ASN A 1 334 ? -60.585 -11.086 60.540 1.00 93.88 334 ASN A O 1
ATOM 2618 N N . PHE A 1 335 ? -62.190 -12.423 61.337 1.00 97.69 335 PHE A N 1
ATOM 2619 C CA . PHE A 1 335 ? -61.898 -13.513 60.390 1.00 97.69 335 PHE A CA 1
ATOM 2620 C C . PHE A 1 335 ? -61.980 -13.061 58.921 1.00 97.69 335 PHE A C 1
ATOM 2622 O O . PHE A 1 335 ? -61.158 -13.462 58.094 1.00 97.69 335 PHE A O 1
ATOM 2629 N N . ARG A 1 336 ? -62.938 -12.188 58.583 1.00 98.12 336 ARG A N 1
ATOM 2630 C CA . ARG A 1 336 ? -63.062 -11.609 57.239 1.00 98.12 336 ARG A CA 1
ATOM 2631 C C . ARG A 1 336 ? -61.901 -10.668 56.895 1.00 98.12 336 ARG A C 1
ATOM 2633 O O . ARG A 1 336 ? -61.435 -10.675 55.755 1.00 98.12 336 ARG A O 1
ATOM 2640 N N . LEU A 1 337 ? -61.436 -9.866 57.853 1.00 95.50 337 LEU A N 1
ATOM 2641 C CA . LEU A 1 337 ? -60.267 -8.997 57.696 1.00 95.50 337 LEU A CA 1
ATOM 2642 C C . LEU A 1 337 ? -58.964 -9.802 57.616 1.00 95.50 337 LEU A C 1
ATOM 2644 O O . LEU A 1 337 ? -58.086 -9.438 56.838 1.00 95.50 337 LEU A O 1
ATOM 2648 N N . GLU A 1 338 ? -58.841 -10.909 58.351 1.00 95.88 338 GLU A N 1
ATOM 2649 C CA . GLU A 1 338 ? -57.701 -11.821 58.248 1.00 95.88 338 GLU A CA 1
ATOM 2650 C C . GLU A 1 338 ? -57.635 -12.496 56.878 1.00 95.88 338 GLU A C 1
ATOM 2652 O O . GLU A 1 338 ? -56.572 -12.464 56.259 1.00 95.88 338 GLU A O 1
ATOM 2657 N N . ALA A 1 339 ? -58.759 -13.010 56.365 1.00 97.50 339 ALA A N 1
ATOM 2658 C CA . ALA A 1 339 ? -58.836 -13.566 55.014 1.00 97.50 339 ALA A CA 1
ATOM 2659 C C . ALA A 1 339 ? -58.432 -12.528 53.951 1.00 97.50 339 ALA A C 1
ATOM 2661 O O . ALA A 1 339 ? -57.531 -12.782 53.156 1.00 97.50 339 ALA A O 1
ATOM 2662 N N . ALA A 1 340 ? -59.002 -11.318 54.002 1.00 97.50 340 ALA A N 1
ATOM 2663 C CA . ALA A 1 340 ? -58.648 -10.244 53.072 1.00 97.50 340 ALA A CA 1
ATOM 2664 C C . ALA A 1 340 ? -57.171 -9.812 53.188 1.00 97.50 340 ALA A C 1
ATOM 2666 O O . ALA A 1 340 ? -56.532 -9.501 52.186 1.00 97.50 340 ALA A O 1
ATOM 2667 N N . LYS A 1 341 ? -56.600 -9.802 54.400 1.00 97.06 341 LYS A N 1
ATOM 2668 C CA . LYS A 1 341 ? -55.175 -9.523 54.644 1.00 97.06 341 LYS A CA 1
ATOM 2669 C C . LYS A 1 341 ? -54.281 -10.598 54.015 1.00 97.06 341 LYS A C 1
ATOM 2671 O O . LYS A 1 341 ? -53.233 -10.255 53.472 1.00 97.06 341 LYS A O 1
ATOM 2676 N N . ASP A 1 342 ? -54.675 -11.868 54.070 1.00 97.44 342 ASP A N 1
ATOM 2677 C CA . ASP A 1 342 ? -53.935 -12.956 53.426 1.00 97.44 342 ASP A CA 1
ATOM 2678 C C . ASP A 1 342 ? -54.108 -12.972 51.892 1.00 97.44 342 ASP A C 1
ATOM 2680 O O . ASP A 1 342 ? -53.114 -13.176 51.196 1.00 97.44 342 ASP A O 1
ATOM 2684 N N . ASP A 1 343 ? -55.281 -12.617 51.352 1.00 97.81 343 ASP A N 1
ATOM 2685 C CA . ASP A 1 343 ? -55.474 -12.368 49.910 1.00 97.81 343 ASP A CA 1
ATOM 2686 C C . ASP A 1 343 ? -54.559 -11.232 49.408 1.00 97.81 343 ASP A C 1
ATOM 2688 O O . ASP A 1 343 ? -53.835 -11.388 48.422 1.00 97.81 343 ASP A O 1
ATOM 2692 N N . TYR A 1 344 ? -54.522 -10.092 50.115 1.00 97.38 344 TYR A N 1
ATOM 2693 C CA . TYR A 1 344 ? -53.616 -8.986 49.779 1.00 97.38 344 TYR A CA 1
ATOM 2694 C C . TYR A 1 344 ? -52.139 -9.372 49.928 1.00 97.38 344 TYR A C 1
ATOM 2696 O O . TYR A 1 344 ? -51.320 -8.931 49.123 1.00 97.38 344 TYR A O 1
ATOM 2704 N N . ARG A 1 345 ? -51.781 -10.207 50.914 1.00 98.12 345 ARG A N 1
ATOM 2705 C CA . ARG A 1 345 ? -50.412 -10.725 51.064 1.00 98.12 345 ARG A CA 1
ATOM 2706 C C . ARG A 1 345 ? -50.012 -11.577 49.859 1.00 98.12 345 ARG A C 1
ATOM 2708 O O . ARG A 1 345 ? -48.940 -11.347 49.305 1.00 98.12 345 ARG A O 1
ATOM 2715 N N . ILE A 1 346 ? -50.872 -12.500 49.424 1.00 98.19 346 ILE A N 1
ATOM 2716 C CA . ILE A 1 346 ? -50.636 -13.320 48.225 1.00 98.19 346 ILE A CA 1
ATOM 2717 C C . ILE A 1 346 ? -50.474 -12.422 46.994 1.00 98.19 346 ILE A C 1
ATOM 2719 O O . ILE A 1 346 ? -49.520 -12.599 46.240 1.00 98.19 346 ILE A O 1
ATOM 2723 N N . HIS A 1 347 ? -51.324 -11.405 46.828 1.00 97.81 347 HIS A N 1
ATOM 2724 C CA . HIS A 1 347 ? -51.218 -10.493 45.690 1.00 97.81 347 HIS A CA 1
ATOM 2725 C C . HIS A 1 347 ? -49.925 -9.652 45.705 1.00 97.81 347 HIS A C 1
ATOM 2727 O O . HIS A 1 347 ? -49.309 -9.449 44.659 1.00 97.81 347 HIS A O 1
ATOM 2733 N N . CYS A 1 348 ? -49.448 -9.218 46.877 1.00 95.81 348 CYS A N 1
ATOM 2734 C CA . CYS A 1 348 ? -48.120 -8.608 47.005 1.00 95.81 348 CYS A CA 1
ATOM 2735 C C . CYS A 1 348 ? -47.005 -9.593 46.613 1.00 95.81 348 CYS A C 1
ATOM 2737 O O . CYS A 1 348 ? -46.143 -9.243 45.811 1.00 95.81 348 CYS A O 1
ATOM 2739 N N . GLU A 1 349 ? -47.057 -10.839 47.093 1.00 97.69 349 GLU A N 1
ATOM 2740 C CA . GLU A 1 349 ? -46.100 -11.892 46.721 1.00 97.69 349 GLU A CA 1
ATOM 2741 C C . GLU A 1 349 ? -46.150 -12.254 45.221 1.00 97.69 349 GLU A C 1
ATOM 2743 O O . GLU A 1 349 ? -45.193 -12.825 44.699 1.00 97.69 349 GLU A O 1
ATOM 2748 N N . GLU A 1 350 ? -47.248 -11.997 44.509 1.00 97.88 350 GLU A N 1
ATOM 2749 C CA . GLU A 1 350 ? -47.356 -12.137 43.046 1.00 97.88 350 GLU A CA 1
ATOM 2750 C C . GLU A 1 350 ? -46.762 -10.931 42.308 1.00 97.88 350 GLU A C 1
ATOM 2752 O O . GLU A 1 350 ? -45.975 -11.100 41.374 1.00 97.88 350 GLU A O 1
ATOM 2757 N N . LEU A 1 351 ? -47.080 -9.712 42.753 1.00 97.19 351 LEU A N 1
ATOM 2758 C CA . LEU A 1 351 ? -46.528 -8.479 42.188 1.00 97.19 351 LEU A CA 1
ATOM 2759 C C . LEU A 1 351 ? -45.005 -8.392 42.372 1.00 97.19 351 LEU A C 1
ATOM 2761 O O . LEU A 1 351 ? -44.311 -7.940 41.462 1.00 97.19 351 LEU A O 1
ATOM 2765 N N . GLU A 1 352 ? -44.468 -8.873 43.496 1.00 97.69 352 GLU A N 1
ATOM 2766 C CA . GLU A 1 352 ? -43.023 -8.986 43.726 1.00 97.69 352 GLU A CA 1
ATOM 2767 C C . GLU A 1 352 ? -42.358 -9.976 42.755 1.00 97.69 352 GLU A C 1
ATOM 2769 O O . GLU A 1 352 ? -41.304 -9.665 42.197 1.00 97.69 352 GLU A O 1
ATOM 2774 N N . LYS A 1 353 ? -42.987 -11.129 42.472 1.00 98.31 353 LYS A N 1
ATOM 2775 C CA . LYS A 1 353 ? -42.487 -12.085 41.463 1.00 98.31 353 LYS A CA 1
ATOM 2776 C C . LYS A 1 353 ? -42.462 -11.450 40.075 1.00 98.31 353 LYS A C 1
ATOM 2778 O O . LYS A 1 353 ? -41.421 -11.472 39.426 1.00 98.31 353 LYS A O 1
ATOM 2783 N N . HIS A 1 354 ? -43.555 -10.814 39.650 1.00 97.75 354 HIS A N 1
ATOM 2784 C CA . HIS A 1 354 ? -43.609 -10.133 38.354 1.00 97.75 354 HIS A CA 1
ATOM 2785 C C . HIS A 1 354 ? -42.633 -8.950 38.254 1.00 97.75 354 HIS A C 1
ATOM 2787 O O . HIS A 1 354 ? -42.070 -8.712 37.186 1.00 97.75 354 HIS A O 1
ATOM 2793 N N . LEU A 1 355 ? -42.369 -8.233 39.352 1.00 97.06 355 LEU A N 1
ATOM 2794 C CA . LEU A 1 355 ? -41.336 -7.196 39.390 1.00 97.06 355 LEU A CA 1
ATOM 2795 C C . LEU A 1 355 ? -39.940 -7.790 39.140 1.00 97.06 355 LEU A C 1
ATOM 2797 O O . LEU A 1 355 ? -39.192 -7.245 38.329 1.00 97.06 355 LEU A O 1
ATOM 2801 N N . ILE A 1 356 ? -39.612 -8.918 39.779 1.00 98.31 356 ILE A N 1
ATOM 2802 C CA . ILE A 1 356 ? -38.336 -9.630 39.600 1.00 98.31 356 ILE A CA 1
ATOM 2803 C C . ILE A 1 356 ? -38.215 -10.207 38.177 1.00 98.31 356 ILE A C 1
ATOM 2805 O O . ILE A 1 356 ? -37.164 -10.078 37.551 1.00 98.31 356 ILE A O 1
ATOM 2809 N N . GLU A 1 357 ? -39.285 -10.784 37.624 1.00 98.12 357 GLU A N 1
ATOM 2810 C CA . GLU A 1 357 ? -39.329 -11.275 36.237 1.00 98.12 357 GLU A CA 1
ATOM 2811 C C . GLU A 1 357 ? -39.080 -10.149 35.220 1.00 98.12 357 GLU A C 1
ATOM 2813 O O . GLU A 1 357 ? -38.307 -10.316 34.274 1.00 98.12 357 GLU A O 1
ATOM 2818 N N . VAL A 1 358 ? -39.699 -8.980 35.422 1.00 96.75 358 VAL A N 1
ATOM 2819 C CA . VAL A 1 358 ? -39.509 -7.800 34.563 1.00 96.75 358 VAL A CA 1
ATOM 2820 C C . VAL A 1 358 ? -38.112 -7.196 34.733 1.00 96.75 358 VAL A C 1
ATOM 2822 O O . VAL A 1 358 ? -37.535 -6.752 33.742 1.00 96.75 358 VAL A O 1
ATOM 2825 N N . GLN A 1 359 ? -37.538 -7.214 35.941 1.00 98.00 359 GLN A N 1
ATOM 2826 C CA . GLN A 1 359 ? -36.149 -6.808 36.187 1.00 98.00 359 GLN A CA 1
ATOM 2827 C C . GLN A 1 359 ? -35.165 -7.720 35.443 1.00 98.00 359 GLN A C 1
ATOM 2829 O O . GLN A 1 359 ? -34.413 -7.225 34.607 1.00 98.00 359 GLN A O 1
ATOM 2834 N N . HIS A 1 360 ? -35.253 -9.043 35.628 1.00 98.19 360 HIS A N 1
ATOM 2835 C CA . HIS A 1 360 ? -34.397 -10.014 34.932 1.00 98.19 360 HIS A CA 1
ATOM 2836 C C . HIS A 1 360 ? -34.481 -9.860 33.405 1.00 98.19 360 HIS A C 1
ATOM 2838 O O . HIS A 1 360 ? -33.470 -9.870 32.706 1.00 98.19 360 HIS A O 1
ATOM 2844 N N . ARG A 1 361 ? -35.690 -9.641 32.874 1.00 97.81 361 ARG A N 1
ATOM 2845 C CA . ARG A 1 361 ? -35.920 -9.418 31.440 1.00 97.81 361 ARG A CA 1
ATOM 2846 C C . ARG A 1 361 ? -35.364 -8.081 30.932 1.00 97.81 361 ARG A C 1
ATOM 2848 O O . ARG A 1 361 ? -35.046 -7.963 29.751 1.00 97.81 361 ARG A O 1
ATOM 2855 N N . ASN A 1 362 ? -35.248 -7.073 31.793 1.00 97.00 362 ASN A N 1
ATOM 2856 C CA . ASN A 1 362 ? -34.605 -5.798 31.472 1.00 97.00 362 ASN A CA 1
ATOM 2857 C C . ASN A 1 362 ? -33.072 -5.934 31.480 1.00 97.00 362 ASN A C 1
ATOM 2859 O O . ASN A 1 362 ? -32.408 -5.432 30.573 1.00 97.00 362 ASN A O 1
ATOM 2863 N N . ASP A 1 363 ? -32.522 -6.689 32.432 1.00 98.25 363 ASP A N 1
ATOM 2864 C CA . ASP A 1 363 ? -31.092 -7.010 32.497 1.00 98.25 363 ASP A CA 1
ATOM 2865 C C . ASP A 1 363 ? -30.651 -7.851 31.280 1.00 98.25 363 ASP A C 1
ATOM 2867 O O . ASP A 1 363 ? -29.649 -7.527 30.639 1.00 98.25 363 ASP A O 1
ATOM 2871 N N . GLU A 1 364 ? -31.447 -8.852 30.875 1.00 98.25 364 GLU A N 1
ATOM 2872 C CA . GLU A 1 364 ? -31.279 -9.609 29.618 1.00 98.25 364 GLU A CA 1
ATOM 2873 C C . GLU A 1 364 ? -31.221 -8.684 28.390 1.00 98.25 364 GLU A C 1
ATOM 2875 O O . GLU A 1 364 ? -30.289 -8.753 27.585 1.00 98.25 364 GLU A O 1
ATOM 2880 N N . LEU A 1 365 ? -32.211 -7.795 28.237 1.00 96.81 365 LEU A N 1
ATOM 2881 C CA . LEU A 1 365 ? -32.292 -6.867 27.104 1.00 96.81 365 LEU A CA 1
ATOM 2882 C C . LEU A 1 365 ? -31.162 -5.828 27.116 1.00 96.81 365 LEU A C 1
ATOM 2884 O O . LEU A 1 365 ? -30.684 -5.433 26.052 1.00 96.81 365 LEU A O 1
ATOM 2888 N N . THR A 1 366 ? -30.713 -5.409 28.299 1.00 97.62 366 THR A N 1
ATOM 2889 C CA . THR A 1 366 ? -29.581 -4.492 28.469 1.00 97.62 366 THR A CA 1
ATOM 2890 C C . THR A 1 366 ? -28.272 -5.177 28.082 1.00 97.62 366 THR A C 1
ATOM 2892 O O . THR A 1 366 ? -27.519 -4.624 27.282 1.00 97.62 366 THR A O 1
ATOM 2895 N N . SER A 1 367 ? -28.045 -6.412 28.539 1.00 98.19 367 SER A N 1
ATOM 2896 C CA . SER A 1 367 ? -26.884 -7.223 28.156 1.00 98.19 367 SER A CA 1
ATOM 2897 C C . SER A 1 367 ? -26.828 -7.459 26.641 1.00 98.19 367 SER A C 1
ATOM 2899 O O . SER A 1 367 ? -25.805 -7.184 26.016 1.00 98.19 367 SER A O 1
ATOM 2901 N N . LEU A 1 368 ? -27.948 -7.836 26.012 1.00 97.75 368 LEU A N 1
ATOM 2902 C CA . LEU A 1 368 ? -28.042 -7.988 24.553 1.00 97.75 368 LEU A CA 1
ATOM 2903 C C . LEU A 1 368 ? -27.804 -6.667 23.796 1.00 97.75 368 LEU A C 1
ATOM 2905 O O . LEU A 1 368 ? -27.233 -6.667 22.702 1.00 97.75 368 LEU A O 1
ATOM 2909 N N . ALA A 1 369 ? -28.211 -5.525 24.359 1.00 96.31 369 ALA A N 1
ATOM 2910 C CA . ALA A 1 369 ? -27.925 -4.212 23.784 1.00 96.31 369 ALA A CA 1
ATOM 2911 C C . ALA A 1 369 ? -26.440 -3.820 23.912 1.00 96.31 369 ALA A C 1
ATOM 2913 O O . ALA A 1 369 ? -25.919 -3.122 23.039 1.00 96.31 369 ALA A O 1
ATOM 2914 N N . GLU A 1 370 ? -25.745 -4.269 24.958 1.00 97.75 370 GLU A N 1
ATOM 2915 C CA . GLU A 1 370 ? -24.299 -4.090 25.126 1.00 97.75 370 GLU A CA 1
ATOM 2916 C C . GLU A 1 370 ? -23.493 -5.010 24.201 1.00 97.75 370 GLU A C 1
ATOM 2918 O O . GLU A 1 370 ? -22.587 -4.525 23.521 1.00 97.75 370 GLU A O 1
ATOM 2923 N N . GLU A 1 371 ? -23.872 -6.284 24.058 1.00 97.81 371 GLU A N 1
ATOM 2924 C CA . GLU A 1 371 ? -23.279 -7.190 23.062 1.00 97.81 371 GLU A CA 1
ATOM 2925 C C . GLU A 1 371 ? -23.465 -6.659 21.631 1.00 97.81 371 GLU A C 1
ATOM 2927 O O . GLU A 1 371 ? -22.520 -6.638 20.843 1.00 97.81 371 GLU A O 1
ATOM 2932 N N . SER A 1 372 ? -24.654 -6.141 21.305 1.00 97.00 372 SER A N 1
ATOM 2933 C CA . SER A 1 372 ? -24.947 -5.524 20.003 1.00 97.00 372 SER A CA 1
ATOM 2934 C C . SER A 1 372 ? -24.101 -4.269 19.725 1.00 97.00 372 SER A C 1
ATOM 2936 O O . SER A 1 372 ? -23.709 -4.024 18.581 1.00 97.00 372 SER A O 1
ATOM 2938 N N . ARG A 1 373 ? -23.746 -3.491 20.762 1.00 97.69 373 ARG A N 1
ATOM 2939 C CA . ARG A 1 373 ? -22.779 -2.382 20.644 1.00 97.69 373 ARG A CA 1
ATOM 2940 C C . ARG A 1 373 ? -21.360 -2.905 20.420 1.00 97.69 373 ARG A C 1
ATOM 2942 O O . ARG A 1 373 ? -20.728 -2.486 19.458 1.00 97.69 373 ARG A O 1
ATOM 2949 N N . ALA A 1 374 ? -20.899 -3.859 21.230 1.00 97.06 374 ALA A N 1
ATOM 2950 C CA . ALA A 1 374 ? -19.558 -4.431 21.106 1.00 97.06 374 ALA A CA 1
ATOM 2951 C C . ALA A 1 374 ? -19.318 -5.058 19.719 1.00 97.06 374 ALA A C 1
ATOM 2953 O O . ALA A 1 374 ? -18.312 -4.768 19.075 1.00 97.06 374 ALA A O 1
ATOM 2954 N N . LEU A 1 375 ? -20.281 -5.831 19.203 1.00 97.00 375 LEU A N 1
ATOM 2955 C CA . LEU A 1 375 ? -20.229 -6.400 17.850 1.00 97.00 375 LEU A CA 1
ATOM 2956 C C . LEU A 1 375 ? -20.222 -5.324 16.753 1.00 97.00 375 LEU A C 1
ATOM 2958 O O . LEU A 1 375 ? -19.612 -5.513 15.700 1.00 97.00 375 LEU A O 1
ATOM 2962 N N . LYS A 1 376 ? -20.883 -4.182 16.974 1.00 98.12 376 LYS A N 1
ATOM 2963 C CA . LYS A 1 376 ? -20.839 -3.050 16.043 1.00 98.12 376 LYS A CA 1
ATOM 2964 C C . LYS A 1 376 ? -19.467 -2.370 16.049 1.00 98.12 376 LYS A C 1
ATOM 2966 O O . LYS A 1 376 ? -18.946 -2.080 14.974 1.00 98.12 376 LYS A O 1
ATOM 2971 N N . ASP A 1 377 ? -18.876 -2.166 17.223 1.00 97.75 377 ASP A N 1
ATOM 2972 C CA . ASP A 1 377 ? -17.539 -1.583 17.358 1.00 97.75 377 ASP A CA 1
ATOM 2973 C C . ASP A 1 377 ? -16.472 -2.510 16.737 1.00 97.75 377 ASP A C 1
ATOM 2975 O O . ASP A 1 377 ? -15.603 -2.044 15.997 1.00 97.75 377 ASP A O 1
ATOM 2979 N N . GLU A 1 378 ? -16.591 -3.833 16.920 1.00 97.94 378 GLU A N 1
ATOM 2980 C CA . GLU A 1 378 ? -15.775 -4.833 16.212 1.00 97.94 378 GLU A CA 1
ATOM 2981 C C . GLU A 1 378 ? -15.946 -4.742 14.683 1.00 97.94 378 GLU A C 1
ATOM 2983 O O . GLU A 1 378 ? -14.953 -4.746 13.951 1.00 97.94 378 GLU A O 1
ATOM 2988 N N . LEU A 1 379 ? -17.176 -4.593 14.174 1.00 97.44 379 LEU A N 1
ATOM 2989 C CA . LEU A 1 379 ? -17.433 -4.407 12.739 1.00 97.44 379 LEU A CA 1
ATOM 2990 C C . LEU A 1 379 ? -16.835 -3.104 12.185 1.00 97.44 379 LEU A C 1
ATOM 2992 O O . LEU A 1 379 ? -16.334 -3.103 11.058 1.00 97.44 379 LEU A O 1
ATOM 2996 N N . ASP A 1 380 ? -16.851 -2.006 12.942 1.00 98.06 380 ASP A N 1
ATOM 2997 C CA . ASP A 1 380 ? -16.251 -0.733 12.523 1.00 98.06 380 ASP A CA 1
ATOM 2998 C C . ASP A 1 380 ? -14.706 -0.771 12.575 1.00 98.06 380 ASP A C 1
ATOM 3000 O O . ASP A 1 380 ? -14.041 -0.228 11.684 1.00 98.06 380 ASP A O 1
ATOM 3004 N N . VAL A 1 381 ? -14.112 -1.527 13.509 1.00 98.00 381 VAL A N 1
ATOM 3005 C CA . VAL A 1 381 ? -12.678 -1.877 13.475 1.00 98.00 381 VAL A CA 1
ATOM 3006 C C . VAL A 1 381 ? -12.347 -2.732 12.245 1.00 98.00 381 VAL A C 1
ATOM 3008 O O . VAL A 1 381 ? -11.394 -2.423 11.525 1.00 98.00 381 VAL A O 1
ATOM 3011 N N . LEU A 1 382 ? -13.143 -3.763 11.944 1.00 96.69 382 LEU A N 1
ATOM 3012 C CA . LEU A 1 382 ? -12.938 -4.627 10.775 1.00 96.69 382 LEU A CA 1
ATOM 3013 C C . LEU A 1 382 ? -13.078 -3.861 9.448 1.00 96.69 382 LEU A C 1
ATOM 3015 O O . LEU A 1 382 ? -12.284 -4.088 8.534 1.00 96.69 382 LEU A O 1
ATOM 3019 N N . ARG A 1 383 ? -14.001 -2.893 9.352 1.00 98.06 383 ARG A N 1
ATOM 3020 C CA . ARG A 1 383 ? -14.091 -1.951 8.218 1.00 98.06 383 ARG A CA 1
ATOM 3021 C C . ARG A 1 383 ? -12.810 -1.129 8.062 1.00 98.06 383 ARG A C 1
ATOM 3023 O O . ARG A 1 383 ? -12.246 -1.095 6.973 1.00 98.06 383 ARG A O 1
ATOM 3030 N N . SER A 1 384 ? -12.297 -0.544 9.147 1.00 96.88 384 SER A N 1
ATOM 3031 C CA . SER A 1 384 ? -11.033 0.217 9.151 1.00 96.88 384 SER A CA 1
ATOM 3032 C C . SER A 1 384 ? -9.812 -0.634 8.759 1.00 96.88 384 SER A C 1
ATOM 3034 O O . SER A 1 384 ? -8.872 -0.139 8.127 1.00 96.88 384 SER A O 1
ATOM 3036 N N . CYS A 1 385 ? -9.820 -1.926 9.092 1.00 97.06 385 CYS A N 1
ATOM 3037 C CA . CYS A 1 385 ? -8.814 -2.887 8.638 1.00 97.06 385 CYS A CA 1
ATOM 3038 C C . CYS A 1 385 ? -8.978 -3.248 7.150 1.00 97.06 385 CYS A C 1
ATOM 3040 O O . CYS A 1 385 ? -7.980 -3.275 6.433 1.00 97.06 385 CYS A O 1
ATOM 3042 N N . SER A 1 386 ? -10.207 -3.436 6.659 1.00 97.44 386 SER A N 1
ATOM 3043 C CA . SER A 1 386 ? -10.500 -3.677 5.235 1.00 97.44 386 SER A CA 1
ATOM 3044 C C . SER A 1 386 ? -10.061 -2.499 4.351 1.00 97.44 386 SER A C 1
ATOM 3046 O O . SER A 1 386 ? -9.272 -2.664 3.421 1.00 97.44 386 SER A O 1
ATOM 3048 N N . ASP A 1 387 ? -10.427 -1.272 4.731 1.00 97.88 387 ASP A N 1
ATOM 3049 C CA . ASP A 1 387 ? -9.996 -0.026 4.080 1.00 97.88 387 ASP A CA 1
ATOM 3050 C C . ASP A 1 387 ? -8.471 0.165 4.062 1.00 97.88 387 ASP A C 1
ATOM 3052 O O . ASP A 1 387 ? -7.949 0.983 3.296 1.00 97.88 387 ASP A O 1
ATOM 3056 N N . ARG A 1 388 ? -7.748 -0.518 4.955 1.00 98.19 388 ARG A N 1
ATOM 3057 C CA . ARG A 1 388 ? -6.284 -0.522 5.030 1.00 98.19 388 ARG A CA 1
ATOM 3058 C C . ARG A 1 388 ? -5.692 -1.614 4.146 1.00 98.19 388 ARG A C 1
ATOM 3060 O O . ARG A 1 388 ? -4.718 -1.334 3.453 1.00 98.19 388 ARG A O 1
ATOM 3067 N N . ALA A 1 389 ? -6.307 -2.797 4.113 1.00 97.44 389 ALA A N 1
ATOM 3068 C CA . ALA A 1 389 ? -5.956 -3.879 3.197 1.00 97.44 389 ALA A CA 1
ATOM 3069 C C . ALA A 1 389 ? -6.058 -3.415 1.736 1.00 97.44 389 ALA A C 1
ATOM 3071 O O . ALA A 1 389 ? -5.053 -3.451 1.035 1.00 97.44 389 ALA A O 1
ATOM 3072 N N . VAL A 1 390 ? -7.182 -2.816 1.322 1.00 98.19 390 VAL A N 1
ATOM 3073 C CA . VAL A 1 390 ? -7.378 -2.294 -0.050 1.00 98.19 390 VAL A CA 1
ATOM 3074 C C . VAL A 1 390 ? -6.305 -1.264 -0.450 1.00 98.19 390 VAL A C 1
ATOM 3076 O O . VAL A 1 390 ? -5.837 -1.241 -1.590 1.00 98.19 390 VAL A O 1
ATOM 3079 N N . LYS A 1 391 ? -5.852 -0.419 0.488 1.00 97.94 391 LYS A N 1
ATOM 3080 C CA . LYS A 1 391 ? -4.763 0.552 0.248 1.00 97.94 391 LYS A CA 1
ATOM 3081 C C . LYS A 1 391 ? -3.396 -0.125 0.109 1.00 97.94 391 LYS A C 1
ATOM 3083 O O . LYS A 1 391 ? -2.563 0.341 -0.672 1.00 97.94 391 LYS A O 1
ATOM 3088 N N . LEU A 1 392 ? -3.158 -1.212 0.843 1.00 97.06 392 LEU A N 1
ATOM 3089 C CA . LEU A 1 392 ? -1.946 -2.023 0.726 1.00 97.06 392 LEU A CA 1
ATOM 3090 C C . LEU A 1 392 ? -1.950 -2.842 -0.571 1.00 97.06 392 LEU A C 1
ATOM 3092 O O . LEU A 1 392 ? -0.949 -2.824 -1.275 1.00 97.06 392 LEU A O 1
ATOM 3096 N N . GLU A 1 393 ? -3.070 -3.455 -0.950 1.00 97.19 393 GLU A N 1
ATOM 3097 C CA . GLU A 1 393 ? -3.260 -4.167 -2.223 1.00 97.19 393 GLU A CA 1
ATOM 3098 C C . GLU A 1 393 ? -3.007 -3.248 -3.426 1.00 97.19 393 GLU A C 1
ATOM 3100 O O . GLU A 1 393 ? -2.183 -3.564 -4.284 1.00 97.19 393 GLU A O 1
ATOM 3105 N N . ALA A 1 394 ? -3.613 -2.055 -3.445 1.00 97.81 394 ALA A N 1
ATOM 3106 C CA . ALA A 1 394 ? -3.363 -1.053 -4.484 1.00 97.81 394 ALA A CA 1
ATOM 3107 C C . ALA A 1 394 ? -1.890 -0.591 -4.526 1.00 97.81 394 ALA A C 1
ATOM 3109 O O . ALA A 1 394 ? -1.360 -0.271 -5.593 1.00 97.81 394 ALA A O 1
ATOM 3110 N N . SER A 1 395 ? -1.207 -0.581 -3.376 1.00 97.69 395 SER A N 1
ATOM 3111 C CA . SER A 1 395 ? 0.230 -0.280 -3.299 1.00 97.69 395 SER A CA 1
ATOM 3112 C C . SER A 1 395 ? 1.083 -1.433 -3.835 1.00 97.69 395 SER A C 1
ATOM 3114 O O . SER A 1 395 ? 2.022 -1.185 -4.587 1.00 97.69 395 SER A O 1
ATOM 3116 N N . VAL A 1 396 ? 0.743 -2.682 -3.497 1.00 97.94 396 VAL A N 1
ATOM 3117 C CA . VAL A 1 396 ? 1.397 -3.905 -3.994 1.00 97.94 396 VAL A CA 1
ATOM 3118 C C . VAL A 1 396 ? 1.263 -4.010 -5.508 1.00 97.94 396 VAL A C 1
ATOM 3120 O O . VAL A 1 396 ? 2.271 -4.222 -6.175 1.00 97.94 396 VAL A O 1
ATOM 3123 N N . GLU A 1 397 ? 0.083 -3.759 -6.073 1.00 97.56 397 GLU A N 1
ATOM 3124 C CA . GLU A 1 397 ? -0.116 -3.731 -7.527 1.00 97.56 397 GLU A CA 1
ATOM 3125 C C . GLU A 1 397 ? 0.671 -2.578 -8.185 1.00 97.56 397 GLU A C 1
ATOM 3127 O O . GLU A 1 397 ? 1.320 -2.747 -9.220 1.00 97.56 397 GLU A O 1
ATOM 3132 N N . GLY A 1 398 ? 0.745 -1.421 -7.517 1.00 97.94 398 GLY A N 1
ATOM 3133 C CA . GLY A 1 398 ? 1.616 -0.312 -7.913 1.00 97.94 398 GLY A CA 1
ATOM 3134 C C . GLY A 1 398 ? 3.121 -0.626 -7.866 1.00 97.94 398 GLY A C 1
ATOM 3135 O O . GLY A 1 398 ? 3.893 0.000 -8.596 1.00 97.94 398 GLY A O 1
ATOM 3136 N N . TYR A 1 399 ? 3.564 -1.581 -7.040 1.00 97.19 399 TYR A N 1
ATOM 3137 C CA . TYR A 1 399 ? 4.936 -2.109 -7.049 1.00 97.19 399 TYR A CA 1
ATOM 3138 C C . TYR A 1 399 ? 5.120 -3.230 -8.076 1.00 97.19 399 TYR A C 1
ATOM 3140 O O . TYR A 1 399 ? 6.154 -3.267 -8.741 1.00 97.19 399 TYR A O 1
ATOM 3148 N N . ARG A 1 400 ? 4.113 -4.092 -8.259 1.00 97.81 400 ARG A N 1
ATOM 3149 C CA . ARG A 1 400 ? 4.084 -5.145 -9.279 1.00 97.81 400 ARG A CA 1
ATOM 3150 C C . ARG A 1 400 ? 4.315 -4.552 -10.666 1.00 97.81 400 ARG A C 1
ATOM 3152 O O . ARG A 1 400 ? 5.258 -4.951 -11.345 1.00 97.81 400 ARG A O 1
ATOM 3159 N N . LYS A 1 401 ? 3.543 -3.526 -11.034 1.00 97.94 401 LYS A N 1
ATOM 3160 C CA . LYS A 1 401 ? 3.709 -2.837 -12.316 1.00 97.94 401 LYS A CA 1
ATOM 3161 C C . LYS A 1 401 ? 5.120 -2.262 -12.498 1.00 97.94 401 LYS A C 1
ATOM 3163 O O . LYS A 1 401 ? 5.709 -2.434 -13.555 1.00 97.94 401 LYS A O 1
ATOM 3168 N N . LYS A 1 402 ? 5.713 -1.666 -11.455 1.00 97.56 402 LYS A N 1
ATOM 3169 C CA . LYS A 1 402 ? 7.099 -1.156 -11.511 1.00 97.56 402 LYS A CA 1
ATOM 3170 C C . LYS A 1 402 ? 8.134 -2.266 -11.722 1.00 97.56 402 LYS A C 1
ATOM 3172 O O . LYS A 1 402 ? 9.173 -2.009 -12.323 1.00 97.56 402 LYS A O 1
ATOM 3177 N N . LEU A 1 403 ? 7.887 -3.484 -11.233 1.00 96.06 403 LEU A N 1
ATOM 3178 C CA . LEU A 1 403 ? 8.748 -4.642 -11.504 1.00 96.06 403 LEU A CA 1
ATOM 3179 C C . LEU A 1 403 ? 8.606 -5.128 -12.953 1.00 96.06 403 LEU A C 1
ATOM 3181 O O . LEU A 1 403 ? 9.603 -5.524 -13.553 1.00 96.06 403 LEU A O 1
ATOM 3185 N N . GLU A 1 404 ? 7.405 -5.049 -13.525 1.00 96.75 404 GLU A N 1
ATOM 3186 C CA . GLU A 1 404 ? 7.145 -5.337 -14.941 1.00 96.75 404 GLU A CA 1
ATOM 3187 C C . GLU A 1 404 ? 7.806 -4.270 -15.847 1.00 96.75 404 GLU A C 1
ATOM 3189 O O . GLU A 1 404 ? 8.577 -4.630 -16.739 1.00 96.75 404 GLU A O 1
ATOM 3194 N N . ASP A 1 405 ? 7.663 -2.975 -15.527 1.00 97.38 405 ASP A N 1
ATOM 3195 C CA . ASP A 1 405 ? 8.371 -1.861 -16.187 1.00 97.38 405 ASP A CA 1
ATOM 3196 C C . ASP A 1 405 ? 9.909 -2.049 -16.127 1.00 97.38 405 ASP A C 1
ATOM 3198 O O . ASP A 1 405 ? 10.616 -1.878 -17.124 1.00 97.38 405 ASP A O 1
ATOM 3202 N N . LEU A 1 406 ? 10.455 -2.453 -14.968 1.00 96.88 406 LEU A N 1
ATOM 3203 C CA . LEU A 1 406 ? 11.886 -2.752 -14.796 1.00 96.88 406 LEU A CA 1
ATOM 3204 C C . LEU A 1 406 ? 12.341 -3.992 -15.582 1.00 96.88 406 LEU A C 1
ATOM 3206 O O . LEU A 1 406 ? 13.487 -4.037 -16.037 1.00 96.88 406 LEU A O 1
ATOM 3210 N N . ALA A 1 407 ? 11.481 -4.998 -15.750 1.00 97.19 407 ALA A N 1
ATOM 3211 C CA . ALA A 1 407 ? 11.784 -6.166 -16.571 1.00 97.19 407 ALA A CA 1
ATOM 3212 C C . ALA A 1 407 ? 11.860 -5.794 -18.061 1.00 97.19 407 ALA A C 1
ATOM 3214 O O . ALA A 1 407 ? 12.765 -6.257 -18.757 1.00 97.19 407 ALA A O 1
ATOM 3215 N N . ASP A 1 408 ? 10.978 -4.915 -18.540 1.00 97.62 408 ASP A N 1
ATOM 3216 C CA . ASP A 1 408 ? 11.010 -4.425 -19.921 1.00 97.62 408 ASP A CA 1
ATOM 3217 C C . ASP A 1 408 ? 12.173 -3.460 -20.180 1.00 97.62 408 ASP A C 1
ATOM 3219 O O . ASP A 1 408 ? 12.829 -3.571 -21.218 1.00 97.62 408 ASP A O 1
ATOM 3223 N N . LEU A 1 409 ? 12.534 -2.604 -19.218 1.00 97.19 409 LEU A N 1
ATOM 3224 C CA . LEU A 1 409 ? 13.771 -1.816 -19.288 1.00 97.19 409 LEU A CA 1
ATOM 3225 C C . LEU A 1 409 ? 15.016 -2.714 -19.389 1.00 97.19 409 LEU A C 1
ATOM 3227 O O . LEU A 1 409 ? 15.898 -2.444 -20.202 1.00 97.19 409 LEU A O 1
ATOM 3231 N N . ARG A 1 410 ? 15.079 -3.830 -18.646 1.00 97.56 410 ARG A N 1
ATOM 3232 C CA . ARG A 1 410 ? 16.175 -4.814 -18.773 1.00 97.56 410 ARG A CA 1
ATOM 3233 C C . ARG A 1 410 ? 16.216 -5.479 -20.155 1.00 97.56 410 ARG A C 1
ATOM 3235 O O . ARG A 1 410 ? 17.305 -5.666 -20.692 1.00 97.56 410 ARG A O 1
ATOM 3242 N N . LYS A 1 411 ? 15.062 -5.792 -20.764 1.00 97.88 411 LYS A N 1
ATOM 3243 C CA . LYS A 1 411 ? 14.995 -6.297 -22.154 1.00 97.88 411 LYS A CA 1
ATOM 3244 C C . LYS A 1 411 ? 15.496 -5.253 -23.158 1.00 97.88 411 LYS A C 1
ATOM 3246 O O . LYS A 1 411 ? 16.215 -5.606 -24.090 1.00 97.88 411 LYS A O 1
ATOM 3251 N N . GLN A 1 412 ? 15.146 -3.978 -22.965 1.00 97.44 412 GLN A N 1
ATOM 3252 C CA . GLN A 1 412 ? 15.606 -2.876 -23.817 1.00 97.44 412 GLN A CA 1
ATOM 3253 C C . GLN A 1 412 ? 17.121 -2.668 -23.712 1.00 97.44 412 GLN A C 1
ATOM 3255 O O . GLN A 1 412 ? 17.780 -2.597 -24.747 1.00 97.44 412 GLN A O 1
ATOM 3260 N N . VAL A 1 413 ? 17.677 -2.650 -22.493 1.00 98.06 413 VAL A N 1
ATOM 3261 C CA . VAL A 1 413 ? 19.132 -2.588 -22.261 1.00 98.06 413 VAL A CA 1
ATOM 3262 C C . VAL A 1 413 ? 19.832 -3.739 -22.977 1.00 98.06 413 VAL A C 1
ATOM 3264 O O . VAL A 1 413 ? 20.696 -3.475 -23.808 1.00 98.06 413 VAL A O 1
ATOM 3267 N N . LYS A 1 414 ? 19.387 -4.988 -22.779 1.00 98.00 414 LYS A N 1
ATOM 3268 C CA . LYS A 1 414 ? 19.987 -6.133 -23.474 1.00 98.00 414 LYS A CA 1
ATOM 3269 C C . LYS A 1 414 ? 19.897 -6.009 -25.002 1.00 98.00 414 LYS A C 1
ATOM 3271 O O . LYS A 1 414 ? 20.876 -6.253 -25.694 1.00 98.00 414 LYS A O 1
ATOM 3276 N N . SER A 1 415 ? 18.764 -5.555 -25.545 1.00 97.38 415 SER A N 1
ATOM 3277 C CA . SER A 1 415 ? 18.634 -5.326 -26.992 1.00 97.38 415 SER A CA 1
ATOM 3278 C C . SER A 1 415 ? 19.598 -4.253 -27.517 1.00 97.38 415 SER A C 1
ATOM 3280 O O . SER A 1 415 ? 20.012 -4.330 -28.673 1.00 97.38 415 SER A O 1
ATOM 3282 N N . LEU A 1 416 ? 19.955 -3.252 -26.706 1.00 97.31 416 LEU A N 1
ATOM 3283 C CA . LEU A 1 416 ? 20.964 -2.247 -27.050 1.00 97.31 416 LEU A CA 1
ATOM 3284 C C . LEU A 1 416 ? 22.393 -2.797 -26.915 1.00 97.31 416 LEU A C 1
ATOM 3286 O O . LEU A 1 416 ? 23.233 -2.478 -27.751 1.00 97.31 416 LEU A O 1
ATOM 3290 N N . GLU A 1 417 ? 22.660 -3.657 -25.932 1.00 97.38 417 GLU A N 1
ATOM 3291 C CA . GLU A 1 417 ? 23.932 -4.380 -25.785 1.00 97.38 417 GLU A CA 1
ATOM 3292 C C . GLU A 1 417 ? 24.182 -5.318 -26.979 1.00 97.38 417 GLU A C 1
ATOM 3294 O O . GLU A 1 417 ? 25.227 -5.219 -27.622 1.00 97.38 417 GLU A O 1
ATOM 3299 N N . ASP A 1 418 ? 23.193 -6.138 -27.355 1.00 97.88 418 ASP A N 1
ATOM 3300 C CA . ASP A 1 418 ? 23.247 -7.037 -28.518 1.00 97.88 418 ASP A CA 1
ATOM 3301 C C . ASP A 1 418 ? 23.463 -6.243 -29.833 1.00 97.88 418 ASP A C 1
ATOM 3303 O O . ASP A 1 418 ? 24.268 -6.629 -30.687 1.00 97.88 418 ASP A O 1
ATOM 3307 N N . LYS A 1 419 ? 22.810 -5.078 -29.988 1.00 98.00 419 LYS A N 1
ATOM 3308 C CA . LYS A 1 419 ? 23.028 -4.164 -31.130 1.00 98.00 419 LYS A CA 1
ATOM 3309 C C . LYS A 1 419 ? 24.425 -3.546 -31.127 1.00 98.00 419 LYS A C 1
ATOM 3311 O O . LYS A 1 419 ? 25.064 -3.517 -32.173 1.00 98.00 419 LYS A O 1
ATOM 3316 N N . ASN A 1 420 ? 24.925 -3.088 -29.980 1.00 96.88 420 ASN A N 1
ATOM 3317 C CA . ASN A 1 420 ? 26.271 -2.521 -29.867 1.00 96.88 420 ASN A CA 1
ATOM 3318 C C . ASN A 1 420 ? 27.359 -3.567 -30.147 1.00 96.88 420 ASN A C 1
ATOM 3320 O O . ASN A 1 420 ? 28.342 -3.253 -30.815 1.00 96.88 420 ASN A O 1
ATOM 3324 N N . LEU A 1 421 ? 27.162 -4.816 -29.713 1.00 97.75 421 LEU A N 1
ATOM 3325 C CA . LEU A 1 421 ? 28.025 -5.940 -30.079 1.00 97.75 421 LEU A CA 1
ATOM 3326 C C . LEU A 1 421 ? 27.999 -6.193 -31.594 1.00 97.75 421 LEU A C 1
ATOM 3328 O O . LEU A 1 421 ? 29.055 -6.354 -32.204 1.00 97.75 421 LEU A O 1
ATOM 3332 N N . THR A 1 422 ? 26.816 -6.148 -32.213 1.00 97.56 422 THR A N 1
ATOM 3333 C CA . THR A 1 422 ? 26.660 -6.286 -33.671 1.00 97.56 422 THR A CA 1
ATOM 3334 C C . THR A 1 422 ? 27.387 -5.159 -34.419 1.00 97.56 422 THR A C 1
ATOM 3336 O O . THR A 1 422 ? 28.172 -5.431 -35.324 1.00 97.56 422 THR A O 1
ATOM 3339 N N . TYR A 1 423 ? 27.218 -3.896 -34.005 1.00 97.62 423 TYR A N 1
ATOM 3340 C CA . TYR A 1 423 ? 27.934 -2.758 -34.597 1.00 97.62 423 TYR A CA 1
ATOM 3341 C C . TYR A 1 423 ? 29.455 -2.858 -34.418 1.00 97.62 423 TYR A C 1
ATOM 3343 O O . TYR A 1 423 ? 30.198 -2.539 -35.346 1.00 97.62 423 TYR A O 1
ATOM 3351 N N . MET A 1 424 ? 29.933 -3.341 -33.266 1.00 97.62 424 MET A N 1
ATOM 3352 C CA . MET A 1 424 ? 31.358 -3.584 -33.026 1.00 97.62 424 MET A CA 1
ATOM 3353 C C . MET A 1 424 ? 31.912 -4.650 -33.983 1.00 97.62 424 MET A C 1
ATOM 3355 O O . MET A 1 424 ? 32.950 -4.430 -34.605 1.00 97.62 424 MET A O 1
ATOM 3359 N N . GLN A 1 425 ? 31.201 -5.769 -34.162 1.00 96.94 425 GLN A N 1
ATOM 3360 C CA . GLN A 1 425 ? 31.575 -6.827 -35.109 1.00 96.94 425 GLN A CA 1
ATOM 3361 C C . GLN A 1 425 ? 31.604 -6.313 -36.557 1.00 96.94 425 GLN A C 1
ATOM 3363 O O . GLN A 1 425 ? 32.574 -6.560 -37.275 1.00 96.94 425 GLN A O 1
ATOM 3368 N N . SER A 1 426 ? 30.598 -5.536 -36.975 1.00 97.62 426 SER A N 1
ATOM 3369 C CA . SER A 1 426 ? 30.590 -4.887 -38.292 1.00 97.62 426 SER A CA 1
ATOM 3370 C C . SER A 1 426 ? 31.747 -3.897 -38.465 1.00 97.62 426 SER A C 1
ATOM 3372 O O . SER A 1 426 ? 32.366 -3.880 -39.524 1.00 97.62 426 SER A O 1
ATOM 3374 N N . SER A 1 427 ? 32.091 -3.116 -37.435 1.00 96.38 427 SER A N 1
ATOM 3375 C CA . SER A 1 427 ? 33.229 -2.186 -37.478 1.00 96.38 427 SER A CA 1
ATOM 3376 C C . SER A 1 427 ? 34.559 -2.921 -37.658 1.00 96.38 427 SER A C 1
ATOM 3378 O O . SER A 1 427 ? 35.352 -2.536 -38.514 1.00 96.38 427 SER A O 1
ATOM 3380 N N . VAL A 1 428 ? 34.788 -4.010 -36.913 1.00 97.62 428 VAL A N 1
ATOM 3381 C CA . VAL A 1 428 ? 36.000 -4.840 -37.047 1.00 97.62 428 VAL A CA 1
ATOM 3382 C C . VAL A 1 428 ? 36.075 -5.485 -38.436 1.00 97.62 428 VAL A C 1
ATOM 3384 O O . VAL A 1 428 ? 37.125 -5.446 -39.072 1.00 97.62 428 VAL A O 1
ATOM 3387 N N . SER A 1 429 ? 34.960 -6.001 -38.961 1.00 96.88 429 SER A N 1
ATOM 3388 C CA . SER A 1 429 ? 34.910 -6.556 -40.321 1.00 96.88 429 SER A CA 1
ATOM 3389 C C . SER A 1 429 ? 35.226 -5.503 -41.396 1.00 96.88 429 SER A C 1
ATOM 3391 O O . SER A 1 429 ? 36.022 -5.765 -42.298 1.00 96.88 429 SER A O 1
ATOM 3393 N N . LEU A 1 430 ? 34.688 -4.284 -41.273 1.00 95.94 430 LEU A N 1
ATOM 3394 C CA . LEU A 1 430 ? 35.001 -3.174 -42.181 1.00 95.94 430 LEU A CA 1
ATOM 3395 C C . LEU A 1 430 ? 36.463 -2.712 -42.062 1.00 95.94 430 LEU A C 1
ATOM 3397 O O . LEU A 1 430 ? 37.078 -2.357 -43.065 1.00 95.94 430 LEU A O 1
ATOM 3401 N N . GLU A 1 431 ? 37.053 -2.761 -40.868 1.00 96.25 431 GLU A N 1
ATOM 3402 C CA . GLU A 1 431 ? 38.484 -2.526 -40.651 1.00 96.25 431 GLU A CA 1
ATOM 3403 C C . GLU A 1 431 ? 39.387 -3.601 -41.280 1.00 96.25 431 GLU A C 1
ATOM 3405 O O . GLU A 1 431 ? 40.498 -3.294 -41.727 1.00 96.25 431 GLU A O 1
ATOM 3410 N N . GLU A 1 432 ? 38.946 -4.859 -41.318 1.00 97.06 432 GLU A N 1
ATOM 3411 C CA . GLU A 1 432 ? 39.650 -5.941 -42.011 1.00 97.06 432 GLU A CA 1
ATOM 3412 C C . GLU A 1 432 ? 39.563 -5.788 -43.533 1.00 97.06 432 GLU A C 1
ATOM 3414 O O . GLU A 1 432 ? 40.589 -5.881 -44.211 1.00 97.06 432 GLU A O 1
ATOM 3419 N N . GLU A 1 433 ? 38.385 -5.477 -44.080 1.00 95.06 433 GLU A N 1
ATOM 3420 C CA . GLU A 1 433 ? 38.238 -5.169 -45.509 1.00 95.06 433 GLU A CA 1
ATOM 3421 C C . GLU A 1 433 ? 39.028 -3.915 -45.906 1.00 95.06 433 GLU A C 1
ATOM 3423 O O . GLU A 1 433 ? 39.703 -3.906 -46.937 1.00 95.06 433 GLU A O 1
ATOM 3428 N N . LEU A 1 434 ? 39.073 -2.885 -45.054 1.00 95.62 434 LEU A N 1
ATOM 3429 C CA . LEU A 1 434 ? 39.911 -1.705 -45.276 1.00 95.62 434 LEU A CA 1
ATOM 3430 C C . LEU A 1 434 ? 41.413 -2.045 -45.256 1.00 95.62 434 LEU A C 1
ATOM 3432 O O . LEU A 1 434 ? 42.180 -1.466 -46.034 1.00 95.62 434 LEU A O 1
ATOM 3436 N N . ARG A 1 435 ? 41.859 -2.997 -44.422 1.00 97.19 435 ARG A N 1
ATOM 3437 C CA . ARG A 1 435 ? 43.240 -3.520 -44.463 1.00 97.19 435 ARG A CA 1
ATOM 3438 C C . ARG A 1 435 ? 43.513 -4.274 -45.769 1.00 97.19 435 ARG A C 1
ATOM 3440 O O . ARG A 1 435 ? 44.525 -3.990 -46.412 1.00 97.19 435 ARG A O 1
ATOM 3447 N N . LYS A 1 436 ? 42.608 -5.161 -46.206 1.00 97.31 436 LYS A N 1
ATOM 3448 C CA . LYS A 1 436 ? 42.713 -5.899 -47.484 1.00 97.31 436 LYS A CA 1
ATOM 3449 C C . LYS A 1 436 ? 42.771 -4.939 -48.679 1.00 97.31 436 LYS A C 1
ATOM 3451 O O . LYS A 1 436 ? 43.687 -5.030 -49.496 1.00 97.31 436 LYS A O 1
ATOM 3456 N N . ALA A 1 437 ? 41.878 -3.950 -48.728 1.00 94.62 437 ALA A N 1
ATOM 3457 C CA . ALA A 1 437 ? 41.842 -2.922 -49.766 1.00 94.62 437 ALA A CA 1
ATOM 3458 C C . ALA A 1 437 ? 43.121 -2.062 -49.797 1.00 94.62 437 ALA A C 1
ATOM 3460 O O . ALA A 1 437 ? 43.635 -1.756 -50.873 1.00 94.62 437 ALA A O 1
ATOM 3461 N N . ASN A 1 438 ? 43.694 -1.707 -48.640 1.00 96.19 438 ASN A N 1
ATOM 3462 C CA . ASN A 1 438 ? 44.970 -0.983 -48.592 1.00 96.19 438 ASN A CA 1
ATOM 3463 C C . ASN A 1 438 ? 46.172 -1.843 -49.015 1.00 96.19 438 ASN A C 1
ATOM 3465 O O . ASN A 1 438 ? 47.077 -1.326 -49.677 1.00 96.19 438 ASN A O 1
ATOM 3469 N N . ALA A 1 439 ? 46.180 -3.141 -48.702 1.00 96.69 439 ALA A N 1
ATOM 3470 C CA . ALA A 1 439 ? 47.198 -4.066 -49.200 1.00 96.69 439 ALA A CA 1
ATOM 3471 C C . ALA A 1 439 ? 47.121 -4.200 -50.733 1.00 96.69 439 ALA A C 1
ATOM 3473 O O . ALA A 1 439 ? 48.130 -4.012 -51.416 1.00 96.69 439 ALA A O 1
ATOM 3474 N N . ALA A 1 440 ? 45.918 -4.399 -51.282 1.00 95.31 440 ALA A N 1
ATOM 3475 C CA . ALA A 1 440 ? 45.678 -4.443 -52.726 1.00 95.31 440 ALA A CA 1
ATOM 3476 C C . ALA A 1 440 ? 46.050 -3.120 -53.424 1.00 95.31 440 ALA A C 1
ATOM 3478 O O . ALA A 1 440 ? 46.701 -3.131 -54.467 1.00 95.31 440 ALA A O 1
ATOM 3479 N N . ARG A 1 441 ? 45.735 -1.961 -52.823 1.00 96.31 441 ARG A N 1
ATOM 3480 C CA . ARG A 1 441 ? 46.173 -0.642 -53.318 1.00 96.31 441 ARG A CA 1
ATOM 3481 C C . ARG A 1 441 ? 47.698 -0.505 -53.328 1.00 96.31 441 ARG A C 1
ATOM 3483 O O . ARG A 1 441 ? 48.252 0.033 -54.280 1.00 96.31 441 ARG A O 1
ATOM 3490 N N . THR A 1 442 ? 48.385 -1.017 -52.310 1.00 96.31 442 THR A N 1
ATOM 3491 C CA . THR A 1 442 ? 49.858 -1.001 -52.255 1.00 96.31 442 THR A CA 1
ATOM 3492 C C . THR A 1 442 ? 50.463 -1.869 -53.364 1.00 96.31 442 THR A C 1
ATOM 3494 O O . THR A 1 442 ? 51.397 -1.436 -54.039 1.00 96.31 442 THR A O 1
ATOM 3497 N N . GLN A 1 443 ? 49.884 -3.047 -53.627 1.00 96.00 443 GLN A N 1
ATOM 3498 C CA . GLN A 1 443 ? 50.257 -3.884 -54.772 1.00 96.00 443 GLN A CA 1
ATOM 3499 C C . GLN A 1 443 ? 50.002 -3.157 -56.104 1.00 96.00 443 GLN A C 1
ATOM 3501 O O . GLN A 1 443 ? 50.902 -3.093 -56.941 1.00 96.00 443 GLN A O 1
ATOM 3506 N N . LEU A 1 444 ? 48.836 -2.525 -56.278 1.00 94.94 444 LEU A N 1
ATOM 3507 C CA . LEU A 1 444 ? 48.505 -1.734 -57.469 1.00 94.94 444 LEU A CA 1
ATOM 3508 C C . LEU A 1 444 ? 49.541 -0.631 -57.742 1.00 94.94 444 LEU A C 1
ATOM 3510 O O . LEU A 1 444 ? 49.981 -0.485 -58.880 1.00 94.94 444 LEU A O 1
ATOM 3514 N N . GLU A 1 445 ? 49.978 0.116 -56.723 1.00 95.75 445 GLU A N 1
ATOM 3515 C CA . GLU A 1 445 ? 51.028 1.132 -56.892 1.00 95.75 445 GLU A CA 1
ATOM 3516 C C . GLU A 1 445 ? 52.397 0.519 -57.238 1.00 95.75 445 GLU A C 1
ATOM 3518 O O . GLU A 1 445 ? 53.142 1.099 -58.031 1.00 95.75 445 GLU A O 1
ATOM 3523 N N . THR A 1 446 ? 52.729 -0.679 -56.737 1.00 96.12 446 THR A N 1
ATOM 3524 C CA . THR A 1 446 ? 53.951 -1.383 -57.177 1.00 96.12 446 THR A CA 1
ATOM 3525 C C . THR A 1 446 ? 53.865 -1.827 -58.640 1.00 96.12 446 THR A C 1
ATOM 3527 O O . THR A 1 446 ? 54.827 -1.624 -59.383 1.00 96.12 446 THR A O 1
ATOM 3530 N N . TYR A 1 447 ? 52.708 -2.318 -59.100 1.00 95.12 447 TYR A N 1
ATOM 3531 C CA . TYR A 1 447 ? 52.492 -2.670 -60.507 1.00 95.12 447 TYR A CA 1
ATOM 3532 C C . TYR A 1 447 ? 52.486 -1.437 -61.420 1.00 95.12 447 TYR A C 1
ATOM 3534 O O . TYR A 1 447 ? 53.154 -1.450 -62.449 1.00 95.12 447 TYR A O 1
ATOM 3542 N N . LYS A 1 448 ? 51.842 -0.328 -61.027 1.00 96.25 448 LYS A N 1
ATOM 3543 C CA . LYS A 1 448 ? 51.935 0.961 -61.744 1.00 96.25 448 LYS A CA 1
ATOM 3544 C C . LYS A 1 448 ? 53.385 1.421 -61.895 1.00 96.25 448 LYS A C 1
ATOM 3546 O O . LYS A 1 448 ? 53.775 1.862 -62.974 1.00 96.25 448 LYS A O 1
ATOM 3551 N N . ARG A 1 449 ? 54.199 1.292 -60.840 1.00 95.81 449 ARG A N 1
ATOM 3552 C CA . ARG A 1 449 ? 55.627 1.641 -60.876 1.00 95.81 449 ARG A CA 1
ATOM 3553 C C . ARG A 1 449 ? 56.404 0.760 -61.857 1.00 95.81 449 ARG A C 1
ATOM 3555 O O . ARG A 1 449 ? 57.182 1.294 -62.641 1.00 95.81 449 ARG A O 1
ATOM 3562 N N . GLN A 1 450 ? 56.152 -0.552 -61.859 1.00 95.94 450 GLN A N 1
ATOM 3563 C CA . GLN A 1 450 ? 56.740 -1.489 -62.826 1.00 95.94 450 GLN A CA 1
ATOM 3564 C C . GLN A 1 450 ? 56.320 -1.163 -64.266 1.00 95.94 450 GLN A C 1
ATOM 3566 O O . GLN A 1 450 ? 57.177 -1.092 -65.141 1.00 95.94 450 GLN A O 1
ATOM 3571 N N . VAL A 1 451 ? 55.033 -0.892 -64.513 1.00 94.75 451 VAL A N 1
ATOM 3572 C CA . VAL A 1 451 ? 54.520 -0.476 -65.831 1.00 94.75 451 VAL A CA 1
ATOM 3573 C C . VAL A 1 451 ? 55.182 0.822 -66.295 1.00 94.75 451 VAL A C 1
ATOM 3575 O O . VAL A 1 451 ? 55.618 0.901 -67.438 1.00 94.75 451 VAL A O 1
ATOM 3578 N N . HIS A 1 452 ? 55.330 1.819 -65.420 1.00 94.88 452 HIS A N 1
ATOM 3579 C CA . HIS A 1 452 ? 55.983 3.082 -65.767 1.00 94.88 452 HIS A CA 1
ATOM 3580 C C . HIS A 1 452 ? 57.490 2.909 -66.042 1.00 94.88 452 HIS A C 1
ATOM 3582 O O . HIS A 1 452 ? 58.026 3.521 -66.965 1.00 94.88 452 HIS A O 1
ATOM 3588 N N . GLU A 1 453 ? 58.176 2.031 -65.303 1.00 95.94 453 GLU A N 1
ATOM 3589 C CA . GLU A 1 453 ? 59.581 1.688 -65.558 1.00 95.94 453 GLU A CA 1
ATOM 3590 C C . GLU A 1 453 ? 59.760 0.913 -66.875 1.00 95.94 453 GLU A C 1
ATOM 3592 O O . GLU A 1 453 ? 60.682 1.204 -67.637 1.00 95.94 453 GLU A O 1
ATOM 3597 N N . LEU A 1 454 ? 58.865 -0.033 -67.182 1.00 94.88 454 LEU A N 1
ATOM 3598 C CA . LEU A 1 454 ? 58.842 -0.757 -68.457 1.00 94.88 454 LEU A CA 1
ATOM 3599 C C . LEU A 1 454 ? 58.518 0.172 -69.632 1.00 94.88 454 LEU A C 1
ATOM 3601 O O . LEU A 1 454 ? 59.171 0.083 -70.667 1.00 94.88 454 LEU A O 1
ATOM 3605 N N . HIS A 1 455 ? 57.576 1.102 -69.469 1.00 95.00 455 HIS A N 1
ATOM 3606 C CA . HIS A 1 455 ? 57.239 2.089 -70.493 1.00 95.00 455 HIS A CA 1
ATOM 3607 C C . HIS A 1 455 ? 58.400 3.063 -70.745 1.00 95.00 455 HIS A C 1
ATOM 3609 O O . HIS A 1 455 ? 58.715 3.362 -71.896 1.00 95.00 455 HIS A O 1
ATOM 3615 N N . LYS A 1 456 ? 59.121 3.480 -69.691 1.00 96.25 456 LYS A N 1
ATOM 3616 C CA . LYS A 1 456 ? 60.376 4.227 -69.849 1.00 96.25 456 LYS A CA 1
ATOM 3617 C C . LYS A 1 456 ? 61.426 3.405 -70.602 1.00 96.25 456 LYS A C 1
ATOM 3619 O O . LYS A 1 456 ? 62.008 3.918 -71.549 1.00 96.25 456 LYS A O 1
ATOM 3624 N N . LYS A 1 457 ? 61.651 2.140 -70.224 1.00 95.88 457 LYS A N 1
ATOM 3625 C CA . LYS A 1 457 ? 62.594 1.247 -70.924 1.00 95.88 457 LYS A CA 1
ATOM 3626 C C . LYS A 1 457 ? 62.229 1.095 -72.401 1.00 95.88 457 LYS A C 1
ATOM 3628 O O . LYS A 1 457 ? 63.109 1.229 -73.238 1.00 95.88 457 LYS A O 1
ATOM 3633 N N . LEU A 1 458 ? 60.948 0.909 -72.723 1.00 93.75 458 LEU A N 1
ATOM 3634 C CA . LEU A 1 458 ? 60.448 0.847 -74.099 1.00 93.75 458 LEU A CA 1
ATOM 3635 C C . LEU A 1 458 ? 60.710 2.151 -74.870 1.00 93.75 458 LEU A C 1
ATOM 3637 O O . LEU A 1 458 ? 61.160 2.096 -76.008 1.00 93.75 458 LEU A O 1
ATOM 3641 N N . SER A 1 459 ? 60.500 3.315 -74.251 1.00 93.44 459 SER A N 1
ATOM 3642 C CA . SER A 1 459 ? 60.833 4.616 -74.851 1.00 93.44 459 SER A CA 1
ATOM 3643 C C . SER A 1 459 ? 62.346 4.796 -75.061 1.00 93.44 459 SER A C 1
ATOM 3645 O O . SER A 1 459 ? 62.771 5.280 -76.110 1.00 93.44 459 SER A O 1
ATOM 3647 N N . ASP A 1 460 ? 63.174 4.346 -74.113 1.00 94.94 460 ASP A N 1
ATOM 3648 C CA . ASP A 1 460 ? 64.637 4.368 -74.219 1.00 94.94 460 ASP A CA 1
ATOM 3649 C C . ASP A 1 460 ? 65.193 3.330 -75.218 1.00 94.94 460 ASP A C 1
ATOM 3651 O O . ASP A 1 460 ? 66.284 3.544 -75.746 1.00 94.94 460 ASP A O 1
ATOM 3655 N N . GLU A 1 461 ? 64.496 2.218 -75.488 1.00 92.56 461 GLU A N 1
ATOM 3656 C CA . GLU A 1 461 ? 64.789 1.294 -76.603 1.00 92.56 461 GLU A CA 1
ATOM 3657 C C . GLU A 1 461 ? 64.335 1.883 -77.947 1.00 92.56 461 GLU A C 1
ATOM 3659 O O . GLU A 1 461 ? 65.128 1.913 -78.884 1.00 92.56 461 GLU A O 1
ATOM 3664 N N . SER A 1 462 ? 63.110 2.426 -78.037 1.00 94.12 462 SER A N 1
ATOM 3665 C CA . SER A 1 462 ? 62.589 3.077 -79.252 1.00 94.12 462 SER A CA 1
ATOM 3666 C C . SER A 1 462 ? 63.539 4.172 -79.719 1.00 94.12 462 SER A C 1
ATOM 3668 O O . SER A 1 462 ? 64.049 4.102 -80.828 1.00 94.12 462 SER A O 1
ATOM 3670 N N . ARG A 1 463 ? 63.914 5.094 -78.824 1.00 94.62 463 ARG A N 1
ATOM 3671 C CA . ARG A 1 463 ? 64.864 6.175 -79.120 1.00 94.62 463 ARG A CA 1
ATOM 3672 C C . ARG A 1 463 ? 66.245 5.670 -79.565 1.00 94.62 463 ARG A C 1
ATOM 3674 O O . ARG A 1 463 ? 66.941 6.367 -80.299 1.00 94.62 463 ARG A O 1
ATOM 3681 N N . ARG A 1 464 ? 66.666 4.474 -79.136 1.00 95.31 464 ARG A N 1
ATOM 3682 C CA . ARG A 1 464 ? 67.892 3.828 -79.638 1.00 95.31 464 ARG A CA 1
ATOM 3683 C C . ARG A 1 464 ? 67.693 3.241 -81.034 1.00 95.31 464 ARG A C 1
ATOM 3685 O O . ARG A 1 464 ? 68.579 3.412 -81.863 1.00 95.31 464 ARG A O 1
ATOM 3692 N N . ALA A 1 465 ? 66.549 2.619 -81.313 1.00 92.00 465 ALA A N 1
ATOM 3693 C CA . ALA A 1 465 ? 66.192 2.174 -82.658 1.00 92.00 465 ALA A CA 1
ATOM 3694 C C . ALA A 1 465 ? 66.069 3.357 -83.638 1.00 92.00 465 ALA A C 1
ATOM 3696 O O . ALA A 1 465 ? 66.626 3.289 -84.728 1.00 92.00 465 ALA A O 1
ATOM 3697 N N . ASP A 1 466 ? 65.445 4.464 -83.223 1.00 93.00 466 ASP A N 1
ATOM 3698 C CA . ASP A 1 466 ? 65.312 5.700 -84.005 1.00 93.00 466 ASP A CA 1
ATOM 3699 C C . ASP A 1 466 ? 66.688 6.307 -84.344 1.00 93.00 466 ASP A C 1
ATOM 3701 O O . ASP A 1 466 ? 66.959 6.647 -85.497 1.00 93.00 466 ASP A O 1
ATOM 3705 N N . ASN A 1 467 ? 67.596 6.377 -83.360 1.00 94.69 467 ASN A N 1
ATOM 3706 C CA . ASN A 1 467 ? 68.978 6.818 -83.576 1.00 94.69 467 ASN A CA 1
ATOM 3707 C C . ASN A 1 467 ? 69.726 5.903 -84.562 1.00 94.69 467 ASN A C 1
ATOM 3709 O O . ASN A 1 467 ? 70.361 6.399 -85.489 1.00 94.69 467 ASN A O 1
ATOM 3713 N N . LEU A 1 468 ? 69.632 4.578 -84.394 1.00 93.56 468 LEU A N 1
ATOM 3714 C CA . LEU A 1 468 ? 70.285 3.610 -85.283 1.00 93.56 468 LEU A CA 1
ATOM 3715 C C . LEU A 1 468 ? 69.705 3.650 -86.705 1.00 93.56 468 LEU A C 1
ATOM 3717 O O . LEU A 1 468 ? 70.457 3.542 -87.669 1.00 93.56 468 LEU A O 1
ATOM 3721 N N . ALA A 1 469 ? 68.396 3.865 -86.858 1.00 93.56 469 ALA A N 1
ATOM 3722 C CA . ALA A 1 469 ? 67.755 4.056 -88.157 1.00 93.56 469 ALA A CA 1
ATOM 3723 C C . ALA A 1 469 ? 68.216 5.358 -88.837 1.00 93.56 469 ALA A C 1
ATOM 3725 O O . ALA A 1 469 ? 68.454 5.374 -90.045 1.00 93.56 469 ALA A O 1
ATOM 3726 N N . PHE A 1 470 ? 68.409 6.439 -88.074 1.00 94.69 470 PHE A N 1
ATOM 3727 C CA . PHE A 1 470 ? 68.981 7.688 -88.582 1.00 94.69 470 PHE A CA 1
ATOM 3728 C C . PHE A 1 470 ? 70.461 7.542 -88.978 1.00 94.69 470 PHE A C 1
ATOM 3730 O O . PHE A 1 470 ? 70.870 8.056 -90.020 1.00 94.69 470 PHE A O 1
ATOM 3737 N N . GLU A 1 471 ? 71.259 6.806 -88.200 1.00 94.38 471 GLU A N 1
ATOM 3738 C CA . GLU A 1 471 ? 72.643 6.466 -88.552 1.00 94.38 471 GLU A CA 1
ATOM 3739 C C . GLU A 1 471 ? 72.706 5.595 -89.814 1.00 94.38 471 GLU A C 1
ATOM 3741 O O . GLU A 1 471 ? 73.455 5.923 -90.735 1.00 94.38 471 GLU A O 1
ATOM 3746 N N . MET A 1 472 ? 71.877 4.547 -89.915 1.00 89.56 472 MET A N 1
ATOM 3747 C CA . MET A 1 472 ? 71.750 3.734 -91.130 1.00 89.56 472 MET A CA 1
ATOM 3748 C C . MET A 1 472 ? 71.375 4.587 -92.341 1.00 89.56 472 MET A C 1
ATOM 3750 O O . MET A 1 472 ? 72.083 4.534 -93.342 1.00 89.56 472 MET A O 1
ATOM 3754 N N . LYS A 1 473 ? 70.354 5.446 -92.233 1.00 95.56 473 LYS A N 1
ATOM 3755 C CA . LYS A 1 473 ? 69.952 6.348 -93.322 1.00 95.56 473 LYS A CA 1
ATOM 3756 C C . LYS A 1 473 ? 71.077 7.301 -93.733 1.00 95.56 473 LYS A C 1
ATOM 3758 O O . LYS A 1 473 ? 71.263 7.546 -94.920 1.00 95.56 473 LYS A O 1
ATOM 3763 N N . GLN A 1 474 ? 71.881 7.799 -92.791 1.00 95.12 474 GLN A N 1
ATOM 3764 C CA . GLN A 1 474 ? 73.079 8.569 -93.134 1.00 95.12 474 GLN A CA 1
ATOM 3765 C C . GLN A 1 474 ? 74.136 7.738 -93.875 1.00 95.12 474 GLN A C 1
ATOM 3767 O O . GLN A 1 474 ? 74.843 8.284 -94.721 1.00 95.12 474 GLN A O 1
ATOM 3772 N N . PHE A 1 475 ? 74.318 6.459 -93.538 1.00 92.75 475 PHE A N 1
ATOM 3773 C CA . PHE A 1 475 ? 75.240 5.580 -94.264 1.00 92.75 475 PHE A CA 1
ATOM 3774 C C . PHE A 1 475 ? 74.705 5.210 -95.651 1.00 92.75 475 PHE A C 1
ATOM 3776 O O . PHE A 1 475 ? 75.490 5.183 -96.595 1.00 92.75 475 PHE A O 1
ATOM 3783 N N . GLU A 1 476 ? 73.393 5.021 -95.799 1.00 92.69 476 GLU A N 1
ATOM 3784 C CA . GLU A 1 476 ? 72.716 4.857 -97.089 1.00 92.69 476 GLU A CA 1
ATOM 3785 C C . GLU A 1 476 ? 72.882 6.109 -97.958 1.00 92.69 476 GLU A C 1
ATOM 3787 O O . GLU A 1 476 ? 73.373 5.999 -99.072 1.00 92.69 476 GLU A O 1
ATOM 3792 N N . GLU A 1 477 ? 72.602 7.310 -97.441 1.00 94.75 477 GLU A N 1
ATOM 3793 C CA . GLU A 1 477 ? 72.798 8.574 -98.170 1.00 94.75 477 GLU A CA 1
ATOM 3794 C C . GLU A 1 477 ? 74.259 8.783 -98.611 1.00 94.75 477 GLU A C 1
ATOM 3796 O O . GLU A 1 477 ? 74.502 9.226 -99.735 1.00 94.75 477 GLU A O 1
ATOM 3801 N N . LYS A 1 478 ? 75.237 8.416 -97.768 1.00 95.44 478 LYS A N 1
ATOM 3802 C CA . LYS A 1 478 ? 76.678 8.453 -98.102 1.00 95.44 478 LYS A CA 1
ATOM 3803 C C . LYS A 1 478 ? 77.073 7.382 -99.124 1.00 95.44 478 LYS A C 1
ATOM 3805 O O . LYS A 1 478 ? 77.939 7.626 -99.960 1.00 95.44 478 LYS A O 1
ATOM 3810 N N . TYR A 1 479 ? 76.462 6.199 -99.073 1.00 92.94 479 TYR A N 1
ATOM 3811 C CA . TYR A 1 479 ? 76.647 5.160 -100.085 1.00 92.94 479 TYR A CA 1
ATOM 3812 C C . TYR A 1 479 ? 76.081 5.618 -101.435 1.00 92.94 479 TYR A C 1
ATOM 3814 O O . TYR A 1 479 ? 76.744 5.480 -102.460 1.00 92.94 479 TYR A O 1
ATOM 3822 N N . ASP A 1 480 ? 74.905 6.245 -101.423 1.00 94.25 480 ASP A N 1
ATOM 3823 C CA . ASP A 1 480 ? 74.221 6.777 -102.599 1.00 94.25 480 ASP A CA 1
ATOM 3824 C C . ASP A 1 480 ? 75.013 7.905 -103.277 1.00 94.25 480 ASP A C 1
ATOM 3826 O O . ASP A 1 480 ? 75.084 7.950 -104.507 1.00 94.25 480 ASP A O 1
ATOM 3830 N N . THR A 1 481 ? 75.634 8.816 -102.515 1.00 93.31 481 THR A N 1
ATOM 3831 C CA . THR A 1 481 ? 76.510 9.847 -103.100 1.00 93.31 481 THR A CA 1
ATOM 3832 C C . THR A 1 481 ? 77.779 9.240 -103.690 1.00 93.31 481 THR A C 1
ATOM 3834 O O . THR A 1 481 ? 78.103 9.555 -104.834 1.00 93.31 481 THR A O 1
ATOM 3837 N N . LEU A 1 482 ? 78.444 8.318 -102.984 1.00 92.75 482 LEU A N 1
ATOM 3838 C CA . LEU A 1 482 ? 79.632 7.614 -103.486 1.00 92.75 482 LEU A CA 1
ATOM 3839 C C . LEU A 1 482 ? 79.330 6.761 -104.729 1.00 92.75 482 LEU A C 1
ATOM 3841 O O . LEU A 1 482 ? 80.136 6.713 -105.658 1.00 92.75 482 LEU A O 1
ATOM 3845 N N . GLN A 1 483 ? 78.160 6.120 -104.795 1.00 93.06 483 GLN A N 1
ATOM 3846 C CA . GLN A 1 483 ? 77.711 5.366 -105.966 1.00 93.06 483 GLN A CA 1
ATOM 3847 C C . GLN A 1 483 ? 77.432 6.304 -107.154 1.00 93.06 483 GLN A C 1
ATOM 3849 O O . GLN A 1 483 ? 77.893 6.020 -108.258 1.00 93.06 483 GLN A O 1
ATOM 3854 N N . LYS A 1 484 ? 76.805 7.469 -106.932 1.00 94.38 484 LYS A N 1
ATOM 3855 C CA . LYS A 1 484 ? 76.607 8.509 -107.967 1.00 94.38 484 LYS A CA 1
ATOM 3856 C C . LYS A 1 484 ? 77.915 9.185 -108.396 1.00 94.38 484 LYS A C 1
ATOM 3858 O O . LYS A 1 484 ? 78.027 9.666 -109.521 1.00 94.38 484 LYS A O 1
ATOM 3863 N N . GLU A 1 485 ? 78.924 9.262 -107.532 1.00 92.12 485 GLU A N 1
ATOM 3864 C CA . GLU A 1 485 ? 80.282 9.703 -107.897 1.00 92.12 485 GLU A CA 1
ATOM 3865 C C . GLU A 1 485 ? 81.009 8.652 -108.732 1.00 92.12 485 GLU A C 1
ATOM 3867 O O . GLU A 1 485 ? 81.530 8.977 -109.793 1.00 92.12 485 GLU A O 1
ATOM 3872 N N . LYS A 1 486 ? 80.954 7.379 -108.334 1.00 93.12 486 LYS A N 1
ATOM 3873 C CA . LYS A 1 486 ? 81.450 6.241 -109.120 1.00 93.12 486 LYS A CA 1
ATOM 3874 C C . LYS A 1 486 ? 80.787 6.157 -110.500 1.00 93.12 486 LYS A C 1
ATOM 3876 O O . LYS A 1 486 ? 81.479 5.909 -111.481 1.00 93.12 486 LYS A O 1
ATOM 3881 N N . GLU A 1 487 ? 79.479 6.388 -110.600 1.00 94.31 487 GLU A N 1
ATOM 3882 C CA . GLU A 1 487 ? 78.756 6.453 -111.879 1.00 94.31 487 GLU A CA 1
ATOM 3883 C C . GLU A 1 487 ? 79.191 7.655 -112.727 1.00 94.31 487 GLU A C 1
ATOM 3885 O O . GLU A 1 487 ? 79.470 7.487 -113.912 1.00 94.31 487 GLU A O 1
ATOM 3890 N N . ARG A 1 488 ? 79.356 8.844 -112.129 1.00 93.62 488 ARG A N 1
ATOM 3891 C CA . ARG A 1 488 ? 79.911 10.016 -112.830 1.00 93.62 488 ARG A CA 1
ATOM 3892 C C . ARG A 1 488 ? 81.335 9.775 -113.332 1.00 93.62 488 ARG A C 1
ATOM 3894 O O . ARG A 1 488 ? 81.601 10.069 -114.488 1.00 93.62 488 ARG A O 1
ATOM 3901 N N . LEU A 1 489 ? 82.206 9.163 -112.530 1.00 92.38 489 LEU A N 1
ATOM 3902 C CA . LEU A 1 489 ? 83.566 8.783 -112.935 1.00 92.38 489 LEU A CA 1
ATOM 3903 C C . LEU A 1 489 ? 83.577 7.695 -114.021 1.00 92.38 489 LEU A C 1
ATOM 3905 O O . LEU A 1 489 ? 84.486 7.661 -114.844 1.00 92.38 489 LEU A O 1
ATOM 3909 N N . ILE A 1 490 ? 82.575 6.810 -114.059 1.00 92.50 490 ILE A N 1
ATOM 3910 C CA . ILE A 1 490 ? 82.383 5.837 -115.147 1.00 92.50 490 ILE A CA 1
ATOM 3911 C C . ILE A 1 490 ? 81.987 6.544 -116.451 1.00 92.50 490 ILE A C 1
ATOM 3913 O O . ILE A 1 490 ? 82.555 6.226 -117.494 1.00 92.50 490 ILE A O 1
ATOM 3917 N N . ILE A 1 491 ? 81.071 7.516 -116.384 1.00 92.62 491 ILE A N 1
ATOM 3918 C CA . ILE A 1 491 ? 80.635 8.324 -117.534 1.00 92.62 491 ILE A CA 1
ATOM 3919 C C . ILE A 1 491 ? 81.780 9.213 -118.037 1.00 92.62 491 ILE A C 1
ATOM 3921 O O . ILE A 1 491 ? 82.054 9.220 -119.230 1.00 92.62 491 ILE A O 1
ATOM 3925 N N . GLU A 1 492 ? 82.492 9.905 -117.145 1.00 90.88 492 GLU A N 1
ATOM 3926 C CA . GLU A 1 492 ? 83.657 10.736 -117.477 1.00 90.88 492 GLU A CA 1
ATOM 3927 C C . GLU A 1 492 ? 84.790 9.898 -118.080 1.00 90.88 492 GLU A C 1
ATOM 3929 O O . GLU A 1 492 ? 85.357 10.261 -119.103 1.00 90.88 492 GLU A O 1
ATOM 3934 N N . ARG A 1 493 ? 85.081 8.720 -117.515 1.00 91.56 493 ARG A N 1
ATOM 3935 C CA . ARG A 1 493 ? 86.009 7.749 -118.112 1.00 91.56 493 ARG A CA 1
ATOM 3936 C C . ARG A 1 493 ? 85.595 7.377 -119.534 1.00 91.56 493 ARG A C 1
ATOM 3938 O O . ARG A 1 493 ? 86.467 7.227 -120.384 1.00 91.56 493 ARG A O 1
ATOM 3945 N N . ASP A 1 494 ? 84.307 7.159 -119.787 1.00 91.25 494 ASP A N 1
ATOM 3946 C CA . ASP A 1 494 ? 83.837 6.731 -121.104 1.00 91.25 494 ASP A CA 1
ATOM 3947 C C . ASP A 1 494 ? 83.787 7.883 -122.111 1.00 91.25 494 ASP A C 1
ATOM 3949 O O . ASP A 1 494 ? 84.241 7.677 -123.232 1.00 91.25 494 ASP A O 1
ATOM 3953 N N . SER A 1 495 ? 83.422 9.106 -121.716 1.00 90.44 495 SER A N 1
ATOM 3954 C CA . SER A 1 495 ? 83.580 10.280 -122.586 1.00 90.44 495 SER A CA 1
ATOM 3955 C C . SER A 1 495 ? 85.054 10.637 -122.819 1.00 90.44 495 SER A C 1
ATOM 3957 O O . SER A 1 495 ? 85.407 11.091 -123.902 1.00 90.44 495 SER A O 1
ATOM 3959 N N . LEU A 1 496 ? 85.960 10.359 -121.873 1.00 88.69 496 LEU A N 1
ATOM 3960 C CA . LEU A 1 496 ? 87.412 10.481 -122.069 1.00 88.69 496 LEU A CA 1
ATOM 3961 C C . LEU A 1 496 ? 88.007 9.368 -122.947 1.00 88.69 496 LEU A C 1
ATOM 3963 O O . LEU A 1 496 ? 89.065 9.581 -123.541 1.00 88.69 496 LEU A O 1
ATOM 3967 N N . LYS A 1 497 ? 87.354 8.201 -123.072 1.00 89.50 497 LYS A N 1
ATOM 3968 C CA . LYS A 1 497 ? 87.679 7.196 -124.105 1.00 89.50 497 LYS A CA 1
ATOM 3969 C C . LYS A 1 497 ? 87.134 7.614 -125.461 1.00 89.50 497 LYS A C 1
ATOM 3971 O O . LYS A 1 497 ? 87.891 7.596 -126.423 1.00 89.50 497 LYS A O 1
ATOM 3976 N N . GLU A 1 498 ? 85.863 8.003 -125.517 1.00 85.19 498 GLU A N 1
ATOM 3977 C CA . GLU A 1 498 ? 85.171 8.448 -126.726 1.00 85.19 498 GLU A CA 1
ATOM 3978 C C . GLU A 1 498 ? 85.912 9.635 -127.333 1.00 85.19 498 GLU A C 1
ATOM 3980 O O . GLU A 1 498 ? 86.394 9.524 -128.450 1.00 85.19 498 GLU A O 1
ATOM 3985 N N . THR A 1 499 ? 86.202 10.684 -126.560 1.00 83.81 499 THR A N 1
ATOM 3986 C CA . THR A 1 499 ? 87.046 11.801 -127.018 1.00 83.81 499 THR A CA 1
ATOM 3987 C C . THR A 1 499 ? 88.494 11.395 -127.308 1.00 83.81 499 THR A C 1
ATOM 3989 O O . THR A 1 499 ? 89.134 12.036 -128.129 1.00 83.81 499 THR A O 1
ATOM 3992 N N . ASN A 1 500 ? 89.044 10.314 -126.733 1.00 80.19 500 ASN A N 1
ATOM 3993 C CA . ASN A 1 500 ? 90.333 9.755 -127.181 1.00 80.19 500 ASN A CA 1
ATOM 3994 C C . ASN A 1 500 ? 90.226 9.031 -128.531 1.00 80.19 500 ASN A C 1
ATOM 3996 O O . ASN A 1 500 ? 91.207 8.959 -129.269 1.00 80.19 500 ASN A O 1
ATOM 4000 N N . GLU A 1 501 ? 89.078 8.442 -128.846 1.00 82.81 501 GLU A N 1
ATOM 4001 C CA . GLU A 1 501 ? 88.798 7.792 -130.124 1.00 82.81 501 GLU A CA 1
ATOM 4002 C C . GLU A 1 501 ? 88.445 8.838 -131.185 1.00 82.81 501 GLU A C 1
ATOM 4004 O O . GLU A 1 501 ? 89.039 8.809 -132.259 1.00 82.81 501 GLU A O 1
ATOM 4009 N N . GLU A 1 502 ? 87.656 9.859 -130.850 1.00 80.12 502 GLU A N 1
ATOM 4010 C CA . GLU A 1 502 ? 87.486 11.078 -131.640 1.00 80.12 502 GLU A CA 1
ATOM 4011 C C . GLU A 1 502 ? 88.807 11.819 -131.841 1.00 80.12 502 GLU A C 1
ATOM 4013 O O . GLU A 1 502 ? 89.047 12.284 -132.944 1.00 80.12 502 GLU A O 1
ATOM 4018 N N . LEU A 1 503 ? 89.703 11.915 -130.852 1.00 76.38 503 LEU A N 1
ATOM 4019 C CA . LEU A 1 503 ? 91.023 12.539 -131.029 1.00 76.38 503 LEU A CA 1
ATOM 4020 C C . LEU A 1 503 ? 91.972 11.679 -131.868 1.00 76.38 503 LEU A C 1
ATOM 4022 O O . LEU A 1 503 ? 92.817 12.234 -132.560 1.00 76.38 503 LEU A O 1
ATOM 4026 N N . LYS A 1 504 ? 91.821 10.349 -131.909 1.00 71.50 504 LYS A N 1
ATOM 4027 C CA . LYS A 1 504 ? 92.526 9.504 -132.896 1.00 71.50 504 LYS A CA 1
ATOM 4028 C C . LYS A 1 504 ? 91.931 9.688 -134.293 1.00 71.50 504 LYS A C 1
ATOM 4030 O O . LYS A 1 504 ? 92.676 9.904 -135.246 1.00 71.50 504 LYS A O 1
ATOM 4035 N N . CYS A 1 505 ? 90.605 9.666 -134.413 1.00 64.19 505 CYS A N 1
ATOM 4036 C CA . CYS A 1 505 ? 89.883 9.889 -135.663 1.00 64.19 505 CYS A CA 1
ATOM 4037 C C . CYS A 1 505 ? 90.131 11.292 -136.221 1.00 64.19 505 CYS A C 1
ATOM 4039 O O . CYS A 1 505 ? 90.367 11.426 -137.413 1.00 64.19 505 CYS A O 1
ATOM 4041 N N . THR A 1 506 ? 90.171 12.323 -135.379 1.00 65.69 506 THR A N 1
ATOM 4042 C CA . THR A 1 506 ? 90.495 13.700 -135.763 1.00 65.69 506 THR A CA 1
ATOM 4043 C C . THR A 1 506 ? 91.991 13.954 -135.835 1.00 65.69 506 THR A C 1
ATOM 4045 O O . THR A 1 506 ? 92.369 14.837 -136.580 1.00 65.69 506 THR A O 1
ATOM 4048 N N . HIS A 1 507 ? 92.878 13.157 -135.231 1.00 61.34 507 HIS A N 1
ATOM 4049 C CA . HIS A 1 507 ? 94.296 13.171 -135.614 1.00 61.34 507 HIS A CA 1
ATOM 4050 C C . HIS A 1 507 ? 94.466 12.643 -137.048 1.00 61.34 507 HIS A C 1
ATOM 4052 O O . HIS A 1 507 ? 95.138 13.277 -137.858 1.00 61.34 507 HIS A O 1
ATOM 4058 N N . VAL A 1 508 ? 93.770 11.558 -137.413 1.00 58.94 508 VAL A N 1
ATOM 4059 C CA . VAL A 1 508 ? 93.684 11.070 -138.804 1.00 58.94 508 VAL A CA 1
ATOM 4060 C C . VAL A 1 508 ? 93.011 12.105 -139.720 1.00 58.94 508 VAL A C 1
ATOM 4062 O O . VAL A 1 508 ? 93.512 12.380 -140.809 1.00 58.94 508 VAL A O 1
ATOM 4065 N N . GLN A 1 509 ? 91.925 12.741 -139.277 1.00 53.03 509 GLN A N 1
ATOM 4066 C CA . GLN A 1 509 ? 91.184 13.730 -140.065 1.00 53.03 509 GLN A CA 1
ATOM 4067 C C . GLN A 1 509 ? 91.874 15.101 -140.111 1.00 53.03 509 GLN A C 1
ATOM 4069 O O . GLN A 1 509 ? 91.667 15.834 -141.061 1.00 53.03 509 GLN A O 1
ATOM 4074 N N . GLN A 1 510 ? 92.735 15.459 -139.157 1.00 53.53 510 GLN A N 1
ATOM 4075 C CA . GLN A 1 510 ? 93.545 16.686 -139.143 1.00 53.53 510 GLN A CA 1
ATOM 4076 C C . GLN A 1 510 ? 94.870 16.477 -139.885 1.00 53.53 510 GLN A C 1
ATOM 4078 O O . GLN A 1 510 ? 95.343 17.396 -140.543 1.00 53.53 510 GLN A O 1
ATOM 4083 N N . HIS A 1 511 ? 95.381 15.245 -139.948 1.00 49.72 511 HIS A N 1
ATOM 4084 C CA . HIS A 1 511 ? 96.332 14.831 -140.984 1.00 49.72 511 HIS A CA 1
ATOM 4085 C C . HIS A 1 511 ? 95.713 14.928 -142.405 1.00 49.72 511 HIS A C 1
ATOM 4087 O O . HIS A 1 511 ? 96.445 14.983 -143.393 1.00 49.72 511 HIS A O 1
ATOM 4093 N N . GLN A 1 512 ? 94.379 15.010 -142.528 1.00 49.06 512 GLN A N 1
ATOM 4094 C CA . GLN A 1 512 ? 93.661 15.329 -143.775 1.00 49.06 512 GLN A CA 1
ATOM 4095 C C . GLN A 1 512 ? 93.184 16.801 -143.862 1.00 49.06 512 GLN A C 1
ATOM 4097 O O . GLN A 1 512 ? 93.019 17.317 -144.962 1.00 49.06 512 GLN A O 1
ATOM 4102 N N . LEU A 1 513 ? 92.990 17.500 -142.733 1.00 47.41 513 LEU A N 1
ATOM 4103 C CA . LEU A 1 513 ? 92.429 18.861 -142.641 1.00 47.41 513 LEU A CA 1
ATOM 4104 C C . LEU A 1 513 ? 93.437 19.955 -142.259 1.00 47.41 513 LEU A C 1
ATOM 4106 O O . LEU A 1 513 ? 93.073 21.128 -142.239 1.00 47.41 513 LEU A O 1
ATOM 4110 N N . LEU A 1 514 ? 94.732 19.642 -142.155 1.00 46.16 514 LEU A N 1
ATOM 4111 C CA . LEU A 1 514 ? 95.836 20.611 -142.314 1.00 46.16 514 LEU A CA 1
ATOM 4112 C C . LEU A 1 514 ? 95.900 21.228 -143.742 1.00 46.16 514 LEU A C 1
ATOM 4114 O O . LEU A 1 514 ? 96.932 21.741 -144.167 1.00 46.16 514 LEU A O 1
ATOM 4118 N N . GLN A 1 515 ? 94.776 21.199 -144.469 1.00 44.50 515 GLN A N 1
ATOM 4119 C CA . GLN A 1 515 ? 94.527 21.768 -145.789 1.00 44.50 515 GLN A CA 1
ATOM 4120 C C . GLN A 1 515 ? 93.470 22.923 -145.796 1.00 44.50 515 GLN A C 1
ATOM 4122 O O . GLN A 1 515 ? 93.404 23.580 -146.832 1.00 44.50 515 GLN A O 1
ATOM 4127 N N . ALA A 1 516 ? 92.688 23.231 -144.719 1.00 41.28 516 ALA A N 1
ATOM 4128 C CA . ALA A 1 516 ? 91.731 24.397 -144.625 1.00 41.28 516 ALA A CA 1
ATOM 4129 C C . ALA A 1 516 ? 91.103 24.713 -143.199 1.00 41.28 516 ALA A C 1
ATOM 4131 O O . ALA A 1 516 ? 91.067 23.805 -142.377 1.00 41.28 516 ALA A O 1
ATOM 4132 N N . GLY A 1 517 ? 90.536 25.927 -142.891 1.00 38.41 517 GLY A N 1
ATOM 4133 C CA . GLY A 1 517 ? 89.729 26.250 -141.637 1.00 38.41 517 GLY A CA 1
ATOM 4134 C C . GLY A 1 517 ? 89.298 27.745 -141.295 1.00 38.41 517 GLY A C 1
ATOM 4135 O O . GLY A 1 517 ? 89.647 28.605 -142.100 1.00 38.41 517 GLY A O 1
ATOM 4136 N N . ILE A 1 518 ? 88.605 28.043 -140.122 1.00 43.62 518 ILE A N 1
ATOM 4137 C CA . ILE A 1 518 ? 88.391 29.338 -139.275 1.00 43.62 518 ILE A CA 1
ATOM 4138 C C . ILE A 1 518 ? 86.898 29.697 -138.696 1.00 43.62 518 ILE A C 1
ATOM 4140 O O . ILE A 1 518 ? 85.983 29.021 -139.149 1.00 43.62 518 ILE A O 1
ATOM 4144 N N . ILE A 1 519 ? 86.616 30.596 -137.646 1.00 45.34 519 ILE A N 1
ATOM 4145 C CA . ILE A 1 519 ? 85.592 30.476 -136.455 1.00 45.34 519 ILE A CA 1
ATOM 4146 C C . ILE A 1 519 ? 84.532 31.675 -135.944 1.00 45.34 519 ILE A C 1
ATOM 4148 O O . ILE A 1 519 ? 84.038 32.303 -136.875 1.00 45.34 519 ILE A O 1
ATOM 4152 N N . PRO A 1 520 ? 84.031 32.025 -134.645 1.00 57.88 520 PRO A N 1
ATOM 4153 C CA . PRO A 1 520 ? 82.591 32.472 -134.215 1.00 57.88 520 PRO A CA 1
ATOM 4154 C C . PRO A 1 520 ? 82.233 33.749 -133.235 1.00 57.88 520 PRO A C 1
ATOM 4156 O O . PRO A 1 520 ? 83.066 34.645 -133.153 1.00 57.88 520 PRO A O 1
ATOM 4159 N N . ALA A 1 521 ? 81.035 33.898 -132.506 1.00 50.97 521 ALA A N 1
ATOM 4160 C CA . ALA A 1 521 ? 80.444 35.137 -131.752 1.00 50.97 521 ALA A CA 1
ATOM 4161 C C . ALA A 1 521 ? 79.307 35.042 -130.565 1.00 50.97 521 ALA A C 1
ATOM 4163 O O . ALA A 1 521 ? 78.798 33.941 -130.382 1.00 50.97 521 ALA A O 1
ATOM 4164 N N . GLY A 1 522 ? 78.834 36.131 -129.806 1.00 48.50 522 GLY A N 1
ATOM 4165 C CA . GLY A 1 522 ? 77.617 36.228 -128.818 1.00 48.50 522 GLY A CA 1
ATOM 4166 C C . GLY A 1 522 ? 77.350 37.473 -127.789 1.00 48.50 522 GLY A C 1
ATOM 4167 O O . GLY A 1 522 ? 78.317 38.199 -127.586 1.00 48.50 522 GLY A O 1
ATOM 4168 N N . SER A 1 523 ? 76.133 37.772 -127.138 1.00 43.56 523 SER A N 1
ATOM 4169 C CA . SER A 1 523 ? 75.803 38.873 -126.057 1.00 43.56 523 SER A CA 1
ATOM 4170 C C . SER A 1 523 ? 74.331 39.030 -125.331 1.00 43.56 523 SER A C 1
ATOM 4172 O O . SER A 1 523 ? 73.411 38.446 -125.900 1.00 43.56 523 SER A O 1
ATOM 4174 N N . PRO A 1 524 ? 74.034 39.782 -124.164 1.00 52.94 524 PRO A N 1
ATOM 4175 C CA . PRO A 1 524 ? 72.718 39.921 -123.333 1.00 52.94 524 PRO A CA 1
ATOM 4176 C C . PRO A 1 524 ? 72.144 41.333 -122.711 1.00 52.94 524 PRO A C 1
ATOM 4178 O O . PRO A 1 524 ? 72.618 42.373 -123.159 1.00 52.94 524 PRO A O 1
ATOM 4181 N N . SER A 1 525 ? 71.135 41.439 -121.735 1.00 45.53 525 SER A N 1
ATOM 4182 C CA . SER A 1 525 ? 70.344 42.697 -121.224 1.00 45.53 525 SER A CA 1
ATOM 4183 C C . SER A 1 525 ? 69.711 42.869 -119.716 1.00 45.53 525 SER A C 1
ATOM 4185 O O . SER A 1 525 ? 70.246 42.222 -118.820 1.00 45.53 525 SER A O 1
ATOM 4187 N N . HIS A 1 526 ? 68.686 43.769 -119.367 1.00 48.06 526 HIS A N 1
ATOM 4188 C CA . HIS A 1 526 ? 68.241 44.387 -117.995 1.00 48.06 526 HIS A CA 1
ATOM 4189 C C . HIS A 1 526 ? 66.747 45.022 -117.842 1.00 48.06 526 HIS A C 1
ATOM 4191 O O . HIS A 1 526 ? 66.212 45.229 -118.921 1.00 48.06 526 HIS A O 1
ATOM 4197 N N . ASP A 1 527 ? 66.099 45.414 -116.655 1.00 42.03 527 ASP A N 1
ATOM 4198 C CA . ASP A 1 527 ? 65.037 46.555 -116.453 1.00 42.03 527 ASP A CA 1
ATOM 4199 C C . ASP A 1 527 ? 64.402 47.018 -115.020 1.00 42.03 527 ASP A C 1
ATOM 4201 O O . ASP A 1 527 ? 64.940 46.614 -113.987 1.00 42.03 527 ASP A O 1
ATOM 4205 N N . ASN A 1 528 ? 63.335 47.914 -114.940 1.00 48.06 528 ASN A N 1
ATOM 4206 C CA . ASN A 1 528 ? 62.979 48.957 -113.871 1.00 48.06 528 ASN A CA 1
ATOM 4207 C C . ASN A 1 528 ? 61.479 49.579 -113.706 1.00 48.06 528 ASN A C 1
ATOM 4209 O O . ASN A 1 528 ? 60.596 49.266 -114.492 1.00 48.06 528 ASN A O 1
ATOM 4213 N N . LEU A 1 529 ? 61.227 50.501 -112.710 1.00 44.66 529 LEU A N 1
ATOM 4214 C CA . LEU A 1 529 ? 60.330 51.740 -112.524 1.00 44.66 529 LEU A CA 1
ATOM 4215 C C . LEU A 1 529 ? 58.756 51.881 -112.717 1.00 44.66 529 LEU A C 1
ATOM 4217 O O . LEU A 1 529 ? 58.270 51.612 -113.806 1.00 44.66 529 LEU A O 1
ATOM 4221 N N . ALA A 1 530 ? 58.000 52.545 -111.773 1.00 42.59 530 ALA A N 1
ATOM 4222 C CA . ALA A 1 530 ? 56.779 53.429 -112.000 1.00 42.59 530 ALA A CA 1
ATOM 4223 C C . ALA A 1 530 ? 56.084 54.074 -110.728 1.00 42.59 530 ALA A C 1
ATOM 4225 O O . ALA A 1 530 ? 55.688 53.309 -109.851 1.00 42.59 530 ALA A O 1
ATOM 4226 N N . ALA A 1 531 ? 55.815 55.414 -110.624 1.00 47.28 531 ALA A N 1
ATOM 4227 C CA . ALA A 1 531 ? 55.026 55.994 -109.477 1.00 47.28 531 ALA A CA 1
ATOM 4228 C C . ALA A 1 531 ? 54.354 57.426 -109.500 1.00 47.28 531 ALA A C 1
ATOM 4230 O O . ALA A 1 531 ? 53.527 57.678 -108.622 1.00 47.28 531 ALA A O 1
ATOM 4231 N N . GLU A 1 532 ? 54.672 58.408 -110.369 1.00 47.88 532 GLU A N 1
ATOM 4232 C CA . GLU A 1 532 ? 54.669 59.844 -109.932 1.00 47.88 532 GLU A CA 1
ATOM 4233 C C . GLU A 1 532 ? 53.768 60.893 -110.673 1.00 47.88 532 GLU A C 1
ATOM 4235 O O . GLU A 1 532 ? 54.247 61.968 -111.024 1.00 47.88 532 GLU A O 1
ATOM 4240 N N . ILE A 1 533 ? 52.458 60.674 -110.920 1.00 52.09 533 ILE A N 1
ATOM 4241 C CA . ILE A 1 533 ? 51.604 61.679 -111.634 1.00 52.09 533 ILE A CA 1
ATOM 4242 C C . ILE A 1 533 ? 50.146 61.776 -111.101 1.00 52.09 533 ILE A C 1
ATOM 4244 O O . ILE A 1 533 ? 49.318 60.953 -111.477 1.00 52.09 533 ILE A O 1
ATOM 4248 N N . LEU A 1 534 ? 49.784 62.797 -110.287 1.00 49.56 534 LEU A N 1
ATOM 4249 C CA . LEU A 1 534 ? 48.368 63.179 -109.984 1.00 49.56 534 LEU A CA 1
ATOM 4250 C C . LEU A 1 534 ? 48.205 64.558 -109.252 1.00 49.56 534 LEU A C 1
ATOM 4252 O O . LEU A 1 534 ? 49.061 64.853 -108.410 1.00 49.56 534 LEU A O 1
ATOM 4256 N N . PRO A 1 535 ? 47.132 65.371 -109.469 1.00 66.38 535 PRO A N 1
ATOM 4257 C CA . PRO A 1 535 ? 46.912 66.701 -108.831 1.00 66.38 535 PRO A CA 1
ATOM 4258 C C . PRO A 1 535 ? 46.361 66.717 -107.382 1.00 66.38 535 PRO A C 1
ATOM 4260 O O . PRO A 1 535 ? 45.890 65.703 -106.874 1.00 66.38 535 PRO A O 1
ATOM 4263 N N . VAL A 1 536 ? 46.392 67.883 -106.713 1.00 60.88 536 VAL A N 1
ATOM 4264 C CA . VAL A 1 536 ? 46.272 68.027 -105.239 1.00 60.88 536 VAL A CA 1
ATOM 4265 C C . VAL A 1 536 ? 44.844 67.961 -104.681 1.00 60.88 536 VAL A C 1
ATOM 4267 O O . VAL A 1 536 ? 44.618 67.250 -103.707 1.00 60.88 536 VAL A O 1
ATOM 4270 N N . GLU A 1 537 ? 43.857 68.625 -105.274 1.00 59.66 537 GLU A N 1
ATOM 4271 C CA . GLU A 1 537 ? 42.469 68.620 -104.771 1.00 59.66 537 GLU A CA 1
ATOM 4272 C C . GLU A 1 537 ? 41.855 67.220 -104.918 1.00 59.66 537 GLU A C 1
ATOM 4274 O O . GLU A 1 537 ? 41.121 66.729 -104.054 1.00 59.66 537 GLU A O 1
ATOM 4279 N N . TYR A 1 538 ? 42.245 66.535 -105.997 1.00 64.56 538 TYR A N 1
ATOM 4280 C CA . TYR A 1 538 ? 41.967 65.122 -106.204 1.00 64.56 538 TYR A CA 1
ATOM 4281 C C . TYR A 1 538 ? 42.725 64.239 -105.210 1.00 64.56 538 TYR A C 1
ATOM 4283 O O . TYR A 1 538 ? 42.103 63.319 -104.691 1.00 64.56 538 TYR A O 1
ATOM 4291 N N . ARG A 1 539 ? 43.994 64.526 -104.863 1.00 65.44 539 ARG A N 1
ATOM 4292 C CA . ARG A 1 539 ? 44.685 63.840 -103.750 1.00 65.44 539 ARG A CA 1
ATOM 4293 C C . ARG A 1 539 ? 43.944 64.021 -102.431 1.00 65.44 539 ARG A C 1
ATOM 4295 O O . ARG A 1 539 ? 43.787 63.038 -101.729 1.00 65.44 539 ARG A O 1
ATOM 4302 N N . GLU A 1 540 ? 43.449 65.208 -102.091 1.00 68.56 540 GLU A N 1
ATOM 4303 C CA . GLU A 1 540 ? 42.721 65.404 -100.831 1.00 68.56 540 GLU A CA 1
ATOM 4304 C C . GLU A 1 540 ? 41.395 64.636 -100.800 1.00 68.56 540 GLU A C 1
ATOM 4306 O O . GLU A 1 540 ? 41.125 63.915 -99.838 1.00 68.56 540 GLU A O 1
ATOM 4311 N N . LYS A 1 541 ? 40.586 64.701 -101.868 1.00 75.25 541 LYS A N 1
ATOM 4312 C CA . LYS A 1 541 ? 39.350 63.906 -101.946 1.00 75.25 541 LYS A CA 1
ATOM 4313 C C . LYS A 1 541 ? 39.641 62.400 -101.984 1.00 75.25 541 LYS A C 1
ATOM 4315 O O . LYS A 1 541 ? 38.914 61.633 -101.360 1.00 75.25 541 LYS A O 1
ATOM 4320 N N . PHE A 1 542 ? 40.717 61.983 -102.651 1.00 75.38 542 PHE A N 1
ATOM 4321 C CA . PHE A 1 542 ? 41.202 60.603 -102.671 1.00 75.38 542 PHE A CA 1
ATOM 4322 C C . PHE A 1 542 ? 41.703 60.150 -101.296 1.00 75.38 542 PHE A C 1
ATOM 4324 O O . PHE A 1 542 ? 41.372 59.047 -100.897 1.00 75.38 542 PHE A O 1
ATOM 4331 N N . ILE A 1 543 ? 42.408 60.990 -100.533 1.00 76.88 543 ILE A N 1
ATOM 4332 C CA . ILE A 1 543 ? 42.869 60.695 -99.166 1.00 76.88 543 ILE A CA 1
ATOM 4333 C C . ILE A 1 543 ? 41.682 60.601 -98.204 1.00 76.88 543 ILE A C 1
ATOM 4335 O O . ILE A 1 543 ? 41.636 59.677 -97.396 1.00 76.88 543 ILE A O 1
ATOM 4339 N N . ARG A 1 544 ? 40.689 61.495 -98.304 1.00 77.81 544 ARG A N 1
ATOM 4340 C CA . ARG A 1 544 ? 39.464 61.414 -97.488 1.00 77.81 544 ARG A CA 1
ATOM 4341 C C . ARG A 1 544 ? 38.657 60.155 -97.822 1.00 77.81 544 ARG A C 1
ATOM 4343 O O . ARG A 1 544 ? 38.310 59.420 -96.907 1.00 77.81 544 ARG A O 1
ATOM 4350 N N . LEU A 1 545 ? 38.451 59.844 -99.107 1.00 77.50 545 LEU A N 1
ATOM 4351 C CA . LEU A 1 545 ? 37.776 58.610 -99.535 1.00 77.50 545 LEU A CA 1
ATOM 4352 C C . LEU A 1 545 ? 38.604 57.346 -99.253 1.00 77.50 545 LEU A C 1
ATOM 4354 O O . LEU A 1 545 ? 38.017 56.313 -98.953 1.00 77.50 545 LEU A O 1
ATOM 4358 N N . GLN A 1 546 ? 39.940 57.401 -99.291 1.00 75.56 546 GLN A N 1
ATOM 4359 C CA . GLN A 1 546 ? 40.820 56.323 -98.824 1.00 75.56 546 GLN A CA 1
ATOM 4360 C C . GLN A 1 546 ? 40.683 56.129 -97.319 1.00 75.56 546 GLN A C 1
ATOM 4362 O O . GLN A 1 546 ? 40.665 54.991 -96.870 1.00 75.56 546 GLN A O 1
ATOM 4367 N N . HIS A 1 547 ? 40.605 57.206 -96.537 1.00 78.38 547 HIS A N 1
ATOM 4368 C CA . HIS A 1 547 ? 40.445 57.123 -95.091 1.00 78.38 547 HIS A CA 1
ATOM 4369 C C . HIS A 1 547 ? 39.063 56.575 -94.727 1.00 78.38 547 HIS A C 1
ATOM 4371 O O . HIS A 1 547 ? 38.979 55.656 -93.923 1.00 78.38 547 HIS A O 1
ATOM 4377 N N . GLU A 1 548 ? 38.002 57.037 -95.387 1.00 82.00 548 GLU A N 1
ATOM 4378 C CA . GLU A 1 548 ? 36.642 56.510 -95.243 1.00 82.00 548 GLU A CA 1
ATOM 4379 C C . GLU A 1 548 ? 36.558 55.033 -95.662 1.00 82.00 548 GLU A C 1
ATOM 4381 O O . GLU A 1 548 ? 36.120 54.205 -94.869 1.00 82.00 548 GLU A O 1
ATOM 4386 N N . ASN A 1 549 ? 37.092 54.654 -96.832 1.00 77.25 549 ASN A N 1
ATOM 4387 C CA . ASN A 1 549 ? 37.189 53.245 -97.237 1.00 77.25 549 ASN A CA 1
ATOM 4388 C C . ASN A 1 549 ? 38.057 52.424 -96.275 1.00 77.25 549 ASN A C 1
ATOM 4390 O O . ASN A 1 549 ? 37.743 51.268 -96.028 1.00 77.25 549 ASN A O 1
ATOM 4394 N N . LYS A 1 550 ? 39.131 52.989 -95.713 1.00 82.75 550 LYS A N 1
ATOM 4395 C CA . LYS A 1 550 ? 39.982 52.308 -94.728 1.00 82.75 550 LYS A CA 1
ATOM 4396 C C . LYS A 1 550 ? 39.255 52.114 -93.399 1.00 82.75 550 LYS A C 1
ATOM 4398 O O . LYS A 1 550 ? 39.401 51.055 -92.808 1.00 82.75 550 LYS A O 1
ATOM 4403 N N . MET A 1 551 ? 38.464 53.082 -92.943 1.00 80.06 551 MET A N 1
ATOM 4404 C CA . MET A 1 551 ? 37.673 52.959 -91.716 1.00 80.06 551 MET A CA 1
ATOM 4405 C C . MET A 1 551 ? 36.491 52.000 -91.897 1.00 80.06 551 MET A C 1
ATOM 4407 O O . MET A 1 551 ? 36.268 51.163 -91.026 1.00 80.06 551 MET A O 1
ATOM 4411 N N . LEU A 1 552 ? 35.798 52.047 -93.040 1.00 77.44 552 LEU A N 1
ATOM 4412 C CA . LEU A 1 552 ? 34.756 51.076 -93.394 1.00 77.44 552 LEU A CA 1
ATOM 4413 C C . LEU A 1 552 ? 35.337 49.666 -93.538 1.00 77.44 552 LEU A C 1
ATOM 4415 O O . LEU A 1 552 ? 34.775 48.728 -92.983 1.00 77.44 552 LEU A O 1
ATOM 4419 N N . ARG A 1 553 ? 36.499 49.516 -94.189 1.00 79.81 553 ARG A N 1
ATOM 4420 C CA . ARG A 1 553 ? 37.225 48.241 -94.227 1.00 79.81 553 ARG A CA 1
ATOM 4421 C C . ARG A 1 553 ? 37.624 47.773 -92.839 1.00 79.81 553 ARG A C 1
ATOM 4423 O O . ARG A 1 553 ? 37.336 46.636 -92.532 1.00 79.81 553 ARG A O 1
ATOM 4430 N N . VAL A 1 554 ? 38.191 48.614 -91.975 1.00 80.69 554 VAL A N 1
ATOM 4431 C CA . VAL A 1 554 ? 38.567 48.207 -90.607 1.00 80.69 554 VAL A CA 1
ATOM 4432 C C . VAL A 1 554 ? 37.346 47.826 -89.757 1.00 80.69 554 VAL A C 1
ATOM 4434 O O . VAL A 1 554 ? 37.441 46.899 -88.957 1.00 80.69 554 VAL A O 1
ATOM 4437 N N . GLN A 1 555 ? 36.184 48.467 -89.937 1.00 76.38 555 GLN A N 1
ATOM 4438 C CA . GLN A 1 555 ? 34.940 48.032 -89.286 1.00 76.38 555 GLN A CA 1
ATOM 4439 C C . GLN A 1 555 ? 34.419 46.704 -89.852 1.00 76.38 555 GLN A C 1
ATOM 4441 O O . GLN A 1 555 ? 34.044 45.820 -89.082 1.00 76.38 555 GLN A O 1
ATOM 4446 N N . GLN A 1 556 ? 34.426 46.542 -91.178 1.00 75.69 556 GLN A N 1
ATOM 4447 C CA . GLN A 1 556 ? 33.992 45.311 -91.833 1.00 75.69 556 GLN A CA 1
ATOM 4448 C C . GLN A 1 556 ? 34.930 44.143 -91.492 1.00 75.69 556 GLN A C 1
ATOM 4450 O O . GLN A 1 556 ? 34.460 43.143 -90.964 1.00 75.69 556 GLN A O 1
ATOM 4455 N N . GLU A 1 557 ? 36.242 44.312 -91.676 1.00 80.25 557 GLU A N 1
ATOM 4456 C CA . GLU A 1 557 ? 37.319 43.406 -91.256 1.00 80.25 557 GLU A CA 1
ATOM 4457 C C . GLU A 1 557 ? 37.227 43.107 -89.747 1.00 80.25 557 GLU A C 1
ATOM 4459 O O . GLU A 1 557 ? 37.456 41.974 -89.350 1.00 80.25 557 GLU A O 1
ATOM 4464 N N . GLY A 1 558 ? 36.814 44.054 -88.896 1.00 77.00 558 GLY A N 1
ATOM 4465 C CA . GLY A 1 558 ? 36.488 43.796 -87.487 1.00 77.00 558 GLY A CA 1
ATOM 4466 C C . GLY A 1 558 ? 35.343 42.791 -87.315 1.00 77.00 558 GLY A C 1
ATOM 4467 O O . GLY A 1 558 ? 35.529 41.742 -86.701 1.00 77.00 558 GLY A O 1
ATOM 4468 N N . SER A 1 559 ? 34.180 43.065 -87.915 1.00 79.94 559 SER A N 1
ATOM 4469 C CA . SER A 1 559 ? 33.014 42.166 -87.846 1.00 79.94 559 SER A CA 1
ATOM 4470 C C . SER A 1 559 ? 33.241 40.807 -88.534 1.00 79.94 559 SER A C 1
ATOM 4472 O O . SER A 1 559 ? 32.715 39.781 -88.100 1.00 79.94 559 SER A O 1
ATOM 4474 N N . GLU A 1 560 ? 34.063 40.772 -89.584 1.00 82.00 560 GLU A N 1
ATOM 4475 C CA . GLU A 1 560 ? 34.484 39.551 -90.265 1.00 82.00 560 GLU A CA 1
ATOM 4476 C C . GLU A 1 560 ? 35.496 38.770 -89.419 1.00 82.00 560 GLU A C 1
ATOM 4478 O O . GLU A 1 560 ? 35.353 37.557 -89.319 1.00 82.00 560 GLU A O 1
ATOM 4483 N N . ASN A 1 561 ? 36.434 39.425 -88.725 1.00 84.56 561 ASN A N 1
ATOM 4484 C CA . ASN A 1 561 ? 37.352 38.770 -87.786 1.00 84.56 561 ASN A CA 1
ATOM 4485 C C . ASN A 1 561 ? 36.622 38.175 -86.574 1.00 84.56 561 ASN A C 1
ATOM 4487 O O . ASN A 1 561 ? 36.924 37.048 -86.192 1.00 84.56 561 ASN A O 1
ATOM 4491 N N . GLU A 1 562 ? 35.629 38.862 -85.998 1.00 84.50 562 GLU A N 1
ATOM 4492 C CA . GLU A 1 562 ? 34.783 38.294 -84.934 1.00 84.50 562 GLU A CA 1
ATOM 4493 C C . GLU A 1 562 ? 34.015 37.058 -85.431 1.00 84.50 562 GLU A C 1
ATOM 4495 O O . GLU A 1 562 ? 33.963 36.027 -84.755 1.00 84.50 562 GLU A O 1
ATOM 4500 N N . ARG A 1 563 ? 33.475 37.117 -86.655 1.00 87.81 563 ARG A N 1
ATOM 4501 C CA . ARG A 1 563 ? 32.791 35.984 -87.291 1.00 87.81 563 ARG A CA 1
ATOM 4502 C C . ARG A 1 563 ? 33.743 34.834 -87.631 1.00 87.81 563 ARG A C 1
ATOM 4504 O O . ARG A 1 563 ? 33.363 33.677 -87.467 1.00 87.81 563 ARG A O 1
ATOM 4511 N N . ILE A 1 564 ? 34.963 35.130 -88.077 1.00 86.44 564 ILE A N 1
ATOM 4512 C CA . ILE A 1 564 ? 36.021 34.147 -88.343 1.00 86.44 564 ILE A CA 1
ATOM 4513 C C . ILE A 1 564 ? 36.457 33.485 -87.036 1.00 86.44 564 ILE A C 1
ATOM 4515 O O . ILE A 1 564 ? 36.507 32.263 -86.998 1.00 86.44 564 ILE A O 1
ATOM 4519 N N . ALA A 1 565 ? 36.672 34.240 -85.957 1.00 87.94 565 ALA A N 1
ATOM 4520 C CA . ALA A 1 565 ? 37.015 33.696 -84.643 1.00 87.94 565 ALA A CA 1
ATOM 4521 C C . ALA A 1 565 ? 35.895 32.802 -84.077 1.00 87.94 565 ALA A C 1
ATOM 4523 O O . ALA A 1 565 ? 36.164 31.717 -83.563 1.00 87.94 565 ALA A O 1
ATOM 4524 N N . ALA A 1 566 ? 34.626 33.197 -84.235 1.00 88.19 566 ALA A N 1
ATOM 4525 C CA . ALA A 1 566 ? 33.485 32.364 -83.853 1.00 88.19 566 ALA A CA 1
ATOM 4526 C C . ALA A 1 566 ? 33.400 31.064 -84.680 1.00 88.19 566 ALA A C 1
ATOM 4528 O O . ALA A 1 566 ? 33.125 29.997 -84.128 1.00 88.19 566 ALA A O 1
ATOM 4529 N N . LEU A 1 567 ? 33.671 31.129 -85.989 1.00 88.19 567 LEU A N 1
ATOM 4530 C CA . LEU A 1 567 ? 33.725 29.953 -86.865 1.00 88.19 567 LEU A CA 1
ATOM 4531 C C . LEU A 1 567 ? 34.951 29.070 -86.588 1.00 88.19 567 LEU A C 1
ATOM 4533 O O . LEU A 1 567 ? 34.829 27.851 -86.649 1.00 88.19 567 LEU A O 1
ATOM 4537 N N . GLN A 1 568 ? 36.100 29.651 -86.236 1.00 87.06 568 GLN A N 1
ATOM 4538 C CA . GLN A 1 568 ? 37.297 28.931 -85.792 1.00 87.06 568 GLN A CA 1
ATOM 4539 C C . GLN A 1 568 ? 37.023 28.190 -84.483 1.00 87.06 568 GLN A C 1
ATOM 4541 O O . GLN A 1 568 ? 37.249 26.989 -84.428 1.00 87.06 568 GLN A O 1
ATOM 4546 N N . GLY A 1 569 ? 36.419 28.841 -83.484 1.00 90.19 569 GLY A N 1
ATOM 4547 C CA . GLY A 1 569 ? 36.006 28.180 -82.243 1.00 90.19 569 GLY A CA 1
ATOM 4548 C C . GLY A 1 569 ? 35.010 27.036 -82.475 1.00 90.19 569 GLY A C 1
ATOM 4549 O O . GLY A 1 569 ? 35.151 25.969 -81.883 1.00 90.19 569 GLY A O 1
ATOM 4550 N N . GLN A 1 570 ? 34.042 27.201 -83.386 1.00 89.50 570 GLN A N 1
ATOM 4551 C CA . GLN A 1 570 ? 33.135 26.112 -83.781 1.00 89.50 570 GLN A CA 1
ATOM 4552 C C . GLN A 1 570 ? 33.849 24.986 -84.546 1.00 89.50 570 GLN A C 1
ATOM 4554 O O . GLN A 1 570 ? 33.507 23.818 -84.361 1.00 89.50 570 GLN A O 1
ATOM 4559 N N . LEU A 1 571 ? 34.841 25.309 -85.378 1.00 90.62 571 LEU A N 1
ATOM 4560 C CA . LEU A 1 571 ? 35.649 24.336 -86.113 1.00 90.62 571 LEU A CA 1
ATOM 4561 C C . LEU A 1 571 ? 36.587 23.558 -85.179 1.00 90.62 571 LEU A C 1
ATOM 4563 O O . LEU A 1 571 ? 36.701 22.346 -85.322 1.00 90.62 571 LEU A O 1
ATOM 4567 N N . GLU A 1 572 ? 37.197 24.217 -84.195 1.00 91.19 572 GLU A N 1
ATOM 4568 C CA . GLU A 1 572 ? 38.006 23.601 -83.139 1.00 91.19 572 GLU A CA 1
ATOM 4569 C C . GLU A 1 572 ? 37.161 22.707 -82.229 1.00 91.19 572 GLU A C 1
ATOM 4571 O O . GLU A 1 572 ? 37.554 21.581 -81.941 1.00 91.19 572 GLU A O 1
ATOM 4576 N N . GLU A 1 573 ? 35.973 23.160 -81.822 1.00 90.38 573 GLU A N 1
ATOM 4577 C CA . GLU A 1 573 ? 34.995 22.363 -81.073 1.00 90.38 573 GLU A CA 1
ATOM 4578 C C . GLU A 1 573 ? 34.554 21.124 -81.877 1.00 90.38 573 GLU A C 1
ATOM 4580 O O . GLU A 1 573 ? 34.517 20.011 -81.349 1.00 90.38 573 GLU A O 1
ATOM 4585 N N . ALA A 1 574 ? 34.284 21.286 -83.177 1.00 89.19 574 ALA A N 1
ATOM 4586 C CA . ALA A 1 574 ? 33.947 20.185 -84.076 1.00 89.19 574 ALA A CA 1
ATOM 4587 C C . ALA A 1 574 ? 35.136 19.241 -84.325 1.00 89.19 574 ALA A C 1
ATOM 4589 O O . ALA A 1 574 ? 34.942 18.031 -84.389 1.00 89.19 574 ALA A O 1
ATOM 4590 N N . HIS A 1 575 ? 36.365 19.752 -84.436 1.00 90.19 575 HIS A N 1
ATOM 4591 C CA . HIS A 1 575 ? 37.582 18.944 -84.539 1.00 90.19 575 HIS A CA 1
ATOM 4592 C C . HIS A 1 575 ? 37.894 18.205 -83.237 1.00 90.19 575 HIS A C 1
ATOM 4594 O O . HIS A 1 575 ? 38.327 17.058 -83.304 1.00 90.19 575 HIS A O 1
ATOM 4600 N N . ARG A 1 576 ? 37.618 18.797 -82.069 1.00 91.00 576 ARG A N 1
ATOM 4601 C CA . ARG A 1 576 ? 37.750 18.127 -80.770 1.00 91.00 576 ARG A CA 1
ATOM 4602 C C . ARG A 1 576 ? 36.777 16.958 -80.672 1.00 91.00 576 ARG A C 1
ATOM 4604 O O . ARG A 1 576 ? 37.225 15.836 -80.482 1.00 91.00 576 ARG A O 1
ATOM 4611 N N . ARG A 1 577 ? 35.490 17.184 -80.961 1.00 90.62 577 ARG A N 1
ATOM 4612 C CA . ARG A 1 577 ? 34.467 16.120 -80.999 1.00 90.62 577 ARG A CA 1
ATOM 4613 C C . ARG A 1 577 ? 34.740 15.065 -82.069 1.00 90.62 577 ARG A C 1
ATOM 4615 O O . ARG A 1 577 ? 34.482 13.889 -81.845 1.00 90.62 577 ARG A O 1
ATOM 4622 N N . ARG A 1 578 ? 35.289 15.451 -83.227 1.00 91.44 578 ARG A N 1
ATOM 4623 C CA . ARG A 1 578 ? 35.710 14.489 -84.257 1.00 91.44 578 ARG A CA 1
ATOM 4624 C C . ARG A 1 578 ? 36.912 13.666 -83.793 1.00 91.44 578 ARG A C 1
ATOM 4626 O O . ARG A 1 578 ? 36.909 12.473 -84.029 1.00 91.44 578 ARG A O 1
ATOM 4633 N N . SER A 1 579 ? 37.879 14.266 -83.097 1.00 88.31 579 SER A N 1
ATOM 4634 C CA . SER A 1 579 ? 39.021 13.565 -82.490 1.00 88.31 579 SER A CA 1
ATOM 4635 C C . SER A 1 579 ? 38.576 12.619 -81.367 1.00 88.31 579 SER A C 1
ATOM 4637 O O . SER A 1 579 ? 38.986 11.464 -81.333 1.00 88.31 579 SER A O 1
ATOM 4639 N N . GLU A 1 580 ? 37.660 13.059 -80.499 1.00 87.81 580 GLU A N 1
ATOM 4640 C CA . GLU A 1 580 ? 37.013 12.230 -79.474 1.00 87.81 580 GLU A CA 1
ATOM 4641 C C . GLU A 1 580 ? 36.343 11.007 -80.124 1.00 87.81 580 GLU A C 1
ATOM 4643 O O . GLU A 1 580 ? 36.703 9.875 -79.800 1.00 87.81 580 GLU A O 1
ATOM 4648 N N . LEU A 1 581 ? 35.485 11.215 -81.131 1.00 87.62 581 LEU A N 1
ATOM 4649 C CA . LEU A 1 581 ? 34.847 10.138 -81.898 1.00 87.62 581 LEU A CA 1
ATOM 4650 C C . LEU A 1 581 ? 35.843 9.282 -82.700 1.00 87.62 581 LEU A C 1
ATOM 4652 O O . LEU A 1 581 ? 35.634 8.083 -82.827 1.00 87.62 581 LEU A O 1
ATOM 4656 N N . GLU A 1 582 ? 36.931 9.844 -83.230 1.00 85.38 582 GLU A N 1
ATOM 4657 C CA . GLU A 1 582 ? 38.009 9.092 -83.889 1.00 85.38 582 GLU A CA 1
ATOM 4658 C C . GLU A 1 582 ? 38.737 8.191 -82.881 1.00 85.38 582 GLU A C 1
ATOM 4660 O O . GLU A 1 582 ? 39.031 7.041 -83.202 1.00 85.38 582 GLU A O 1
ATOM 4665 N N . THR A 1 583 ? 38.975 8.654 -81.648 1.00 85.19 583 THR A N 1
ATOM 4666 C CA . THR A 1 583 ? 39.563 7.824 -80.584 1.00 85.19 583 THR A CA 1
ATOM 4667 C C . THR A 1 583 ? 38.594 6.775 -80.050 1.00 85.19 583 THR A C 1
ATOM 4669 O O . THR A 1 583 ? 39.012 5.637 -79.859 1.00 85.19 583 THR A O 1
ATOM 4672 N N . GLU A 1 584 ? 37.310 7.097 -79.878 1.00 86.88 584 GLU A N 1
ATOM 4673 C CA . GLU A 1 584 ? 36.280 6.132 -79.481 1.00 86.88 584 GLU A CA 1
ATOM 4674 C C . GLU A 1 584 ? 36.078 5.071 -80.569 1.00 86.88 584 GLU A C 1
ATOM 4676 O O . GLU A 1 584 ? 36.050 3.880 -80.279 1.00 86.88 584 GLU A O 1
ATOM 4681 N N . ASN A 1 585 ? 36.020 5.473 -81.840 1.00 83.69 585 ASN A N 1
ATOM 4682 C CA . ASN A 1 585 ? 35.906 4.553 -82.967 1.00 83.69 585 ASN A CA 1
ATOM 4683 C C . ASN A 1 585 ? 37.187 3.719 -83.145 1.00 83.69 585 ASN A C 1
ATOM 4685 O O . ASN A 1 585 ? 37.096 2.536 -83.454 1.00 83.69 585 ASN A O 1
ATOM 4689 N N . ARG A 1 586 ? 38.381 4.265 -82.857 1.00 91.75 586 ARG A N 1
ATOM 4690 C CA . ARG A 1 586 ? 39.620 3.470 -82.811 1.00 91.75 586 ARG A CA 1
ATOM 4691 C C . ARG A 1 586 ? 39.610 2.467 -81.658 1.00 91.75 586 ARG A C 1
ATOM 4693 O O . ARG A 1 586 ? 39.940 1.317 -81.897 1.00 91.75 586 ARG A O 1
ATOM 4700 N N . LEU A 1 587 ? 39.177 2.851 -80.455 1.00 86.69 587 LEU A N 1
ATOM 4701 C CA . LEU A 1 587 ? 39.024 1.940 -79.311 1.00 86.69 587 LEU A CA 1
ATOM 4702 C C . LEU A 1 587 ? 37.961 0.862 -79.575 1.00 86.69 587 LEU A C 1
ATOM 4704 O O . LEU A 1 587 ? 38.161 -0.298 -79.230 1.00 86.69 587 LEU A O 1
ATOM 4708 N N . ASN A 1 588 ? 36.860 1.210 -80.242 1.00 83.38 588 ASN A N 1
ATOM 4709 C CA . ASN A 1 588 ? 35.844 0.255 -80.679 1.00 83.38 588 ASN A CA 1
ATOM 4710 C C . ASN A 1 588 ? 36.372 -0.666 -81.786 1.00 83.38 588 ASN A C 1
ATOM 4712 O O . ASN A 1 588 ? 36.077 -1.855 -81.764 1.00 83.38 588 ASN A O 1
ATOM 4716 N N . GLN A 1 589 ? 37.195 -0.170 -82.714 1.00 87.12 589 GLN A N 1
ATOM 4717 C CA . GLN A 1 589 ? 37.838 -0.990 -83.741 1.00 87.12 589 GLN A CA 1
ATOM 4718 C C . GLN A 1 589 ? 38.924 -1.898 -83.144 1.00 87.12 589 GLN A C 1
ATOM 4720 O O . GLN A 1 589 ? 38.991 -3.065 -83.510 1.00 87.12 589 GLN A O 1
ATOM 4725 N N . GLU A 1 590 ? 39.717 -1.412 -82.185 1.00 85.19 590 GLU A N 1
ATOM 4726 C CA . GLU A 1 590 ? 40.636 -2.207 -81.361 1.00 85.19 590 GLU A CA 1
ATOM 4727 C C . GLU A 1 590 ? 39.856 -3.296 -80.611 1.00 85.19 590 GLU A C 1
ATOM 4729 O O . GLU A 1 590 ? 40.229 -4.461 -80.682 1.00 85.19 590 GLU A O 1
ATOM 4734 N N . ARG A 1 591 ? 38.710 -2.967 -79.998 1.00 84.81 591 ARG A N 1
ATOM 4735 C CA . ARG A 1 591 ? 37.837 -3.931 -79.311 1.00 84.81 591 ARG A CA 1
ATOM 4736 C C . ARG A 1 591 ? 37.170 -4.928 -80.262 1.00 84.81 591 ARG A C 1
ATOM 4738 O O . ARG A 1 591 ? 37.000 -6.089 -79.901 1.00 84.81 591 ARG A O 1
ATOM 4745 N N . ILE A 1 592 ? 36.820 -4.514 -81.479 1.00 85.38 592 ILE A N 1
ATOM 4746 C CA . ILE A 1 592 ? 36.351 -5.407 -82.546 1.00 85.38 592 ILE A CA 1
ATOM 4747 C C . ILE A 1 592 ? 37.489 -6.329 -82.987 1.00 85.38 592 ILE A C 1
ATOM 4749 O O . ILE A 1 592 ? 37.240 -7.517 -83.147 1.00 85.38 592 ILE A O 1
ATOM 4753 N N . CYS A 1 593 ? 38.725 -5.841 -83.107 1.00 85.44 593 CYS A N 1
ATOM 4754 C CA . CYS A 1 593 ? 39.900 -6.665 -83.390 1.00 85.44 593 CYS A CA 1
ATOM 4755 C C . CYS A 1 593 ? 40.229 -7.622 -82.230 1.00 85.44 593 CYS A C 1
ATOM 4757 O O . CYS A 1 593 ? 40.549 -8.774 -82.487 1.00 85.44 593 CYS A O 1
ATOM 4759 N N . GLU A 1 594 ? 40.085 -7.216 -80.963 1.00 83.25 594 GLU A N 1
ATOM 4760 C CA . GLU A 1 594 ? 40.205 -8.111 -79.801 1.00 83.25 594 GLU A CA 1
ATOM 4761 C C . GLU A 1 594 ? 39.136 -9.209 -79.824 1.00 83.25 594 GLU A C 1
ATOM 4763 O O . GLU A 1 594 ? 39.446 -10.373 -79.585 1.00 83.25 594 GLU A O 1
ATOM 4768 N N . LEU A 1 595 ? 37.882 -8.858 -80.123 1.00 82.00 595 LEU A N 1
ATOM 4769 C CA . LEU A 1 595 ? 36.780 -9.815 -80.235 1.00 82.00 595 LEU A CA 1
ATOM 4770 C C . LEU A 1 595 ? 36.933 -10.712 -81.471 1.00 82.00 595 LEU A C 1
ATOM 4772 O O . LEU A 1 595 ? 36.624 -11.895 -81.396 1.00 82.00 595 LEU A O 1
ATOM 4776 N N . GLN A 1 596 ? 37.459 -10.194 -82.582 1.00 81.19 596 GLN A N 1
ATOM 4777 C CA . GLN A 1 596 ? 37.812 -10.977 -83.767 1.00 81.19 596 GLN A CA 1
ATOM 4778 C C . GLN A 1 596 ? 39.002 -11.897 -83.499 1.00 81.19 596 GLN A C 1
ATOM 4780 O O . GLN A 1 596 ? 38.960 -13.032 -83.952 1.00 81.19 596 GLN A O 1
ATOM 4785 N N . GLN A 1 597 ? 40.002 -11.477 -82.718 1.00 78.06 597 GLN A N 1
ATOM 4786 C CA . GLN A 1 597 ? 41.115 -12.331 -82.303 1.00 78.06 597 GLN A CA 1
ATOM 4787 C C . GLN A 1 597 ? 40.637 -13.414 -81.333 1.00 78.06 597 GLN A C 1
ATOM 4789 O O . GLN A 1 597 ? 40.980 -14.575 -81.509 1.00 78.06 597 GLN A O 1
ATOM 4794 N N . GLN A 1 598 ? 39.771 -13.081 -80.371 1.00 74.81 598 GLN A N 1
ATOM 4795 C CA . GLN A 1 598 ? 39.128 -14.063 -79.490 1.00 74.81 598 GLN A CA 1
ATOM 4796 C C . GLN A 1 598 ? 38.258 -15.044 -80.289 1.00 74.81 598 GLN A C 1
ATOM 4798 O O . GLN A 1 598 ? 38.301 -16.242 -80.032 1.00 74.81 598 GLN A O 1
ATOM 4803 N N . VAL A 1 599 ? 37.516 -14.577 -81.298 1.00 74.81 599 VAL A N 1
ATOM 4804 C CA . VAL A 1 599 ? 36.753 -15.439 -82.214 1.00 74.81 599 VAL A CA 1
ATOM 4805 C C . VAL A 1 599 ? 37.675 -16.265 -83.114 1.00 74.81 599 VAL A C 1
ATOM 4807 O O . VAL A 1 599 ? 37.378 -17.433 -83.339 1.00 74.81 599 VAL A O 1
ATOM 4810 N N . GLU A 1 600 ? 38.798 -15.730 -83.592 1.00 79.81 600 GLU A N 1
ATOM 4811 C CA . GLU A 1 600 ? 39.815 -16.484 -84.331 1.00 79.81 600 GLU A CA 1
ATOM 4812 C C . GLU A 1 600 ? 40.478 -17.544 -83.457 1.00 79.81 600 GLU A C 1
ATOM 4814 O O . GLU A 1 600 ? 40.721 -18.646 -83.929 1.00 79.81 600 GLU A O 1
ATOM 4819 N N . ASP A 1 601 ? 40.767 -17.245 -82.197 1.00 73.88 601 ASP A N 1
ATOM 4820 C CA . ASP A 1 601 ? 41.465 -18.153 -81.293 1.00 73.88 601 ASP A CA 1
ATOM 4821 C C . ASP A 1 601 ? 40.508 -19.224 -80.753 1.00 73.88 601 ASP A C 1
ATOM 4823 O O . ASP A 1 601 ? 40.893 -20.386 -80.637 1.00 73.88 601 ASP A O 1
ATOM 4827 N N . LEU A 1 602 ? 39.222 -18.896 -80.580 1.00 69.75 602 LEU A N 1
ATOM 4828 C CA . LEU A 1 602 ? 38.143 -19.876 -80.427 1.00 69.75 602 LEU A CA 1
ATOM 4829 C C . LEU A 1 602 ? 37.950 -20.711 -81.707 1.00 69.75 602 LEU A C 1
ATOM 4831 O O . LEU A 1 602 ? 37.766 -21.923 -81.619 1.00 69.75 602 LEU A O 1
ATOM 4835 N N . GLN A 1 603 ? 38.051 -20.123 -82.905 1.00 66.94 603 GLN A N 1
ATOM 4836 C CA . GLN A 1 603 ? 38.006 -20.873 -84.168 1.00 66.94 603 GLN A CA 1
ATOM 4837 C C . GLN A 1 603 ? 39.240 -21.766 -84.365 1.00 66.94 603 GLN A C 1
ATOM 4839 O O . GLN A 1 603 ? 39.088 -22.878 -84.867 1.00 66.94 603 GLN A O 1
ATOM 4844 N N . LYS A 1 604 ? 40.434 -21.347 -83.932 1.00 69.38 604 LYS A N 1
ATOM 4845 C CA . LYS A 1 604 ? 41.665 -22.155 -83.919 1.00 69.38 604 LYS A CA 1
ATOM 4846 C C . LYS A 1 604 ? 41.587 -23.255 -82.864 1.00 69.38 604 LYS A C 1
ATOM 4848 O O . LYS A 1 604 ? 42.018 -24.368 -83.143 1.00 69.38 604 LYS A O 1
ATOM 4853 N N . ALA A 1 605 ? 40.972 -23.002 -81.707 1.00 61.12 605 ALA A N 1
ATOM 4854 C CA . ALA A 1 605 ? 40.666 -24.034 -80.718 1.00 61.12 605 ALA A CA 1
ATOM 4855 C C . ALA A 1 605 ? 39.684 -25.083 -81.279 1.00 61.12 605 ALA A C 1
ATOM 4857 O O . ALA A 1 605 ? 39.927 -26.280 -81.135 1.00 61.12 605 ALA A O 1
ATOM 4858 N N . LEU A 1 606 ? 38.638 -24.659 -82.005 1.00 52.81 606 LEU A N 1
ATOM 4859 C CA . LEU A 1 606 ? 37.739 -25.569 -82.730 1.00 52.81 606 LEU A CA 1
ATOM 4860 C C . LEU A 1 606 ? 38.462 -26.334 -83.858 1.00 52.81 606 LEU A C 1
ATOM 4862 O O . LEU A 1 606 ? 38.286 -27.544 -83.991 1.00 52.81 606 LEU A O 1
ATOM 4866 N N . GLN A 1 607 ? 39.292 -25.666 -84.667 1.00 51.62 607 GLN A N 1
ATOM 4867 C CA . GLN A 1 607 ? 40.065 -26.315 -85.738 1.00 51.62 607 GLN A CA 1
ATOM 4868 C C . GLN A 1 607 ? 41.124 -27.283 -85.189 1.00 51.62 607 GLN A C 1
ATOM 4870 O O . GLN A 1 607 ? 41.367 -28.326 -85.797 1.00 51.62 607 GLN A O 1
ATOM 4875 N N . GLY A 1 608 ? 41.684 -27.003 -84.008 1.00 54.59 608 GLY A N 1
ATOM 4876 C CA . GLY A 1 608 ? 42.602 -27.879 -83.277 1.00 54.59 608 GLY A CA 1
ATOM 4877 C C . GLY A 1 608 ? 42.002 -29.233 -82.876 1.00 54.59 608 GLY A C 1
ATOM 4878 O O . GLY A 1 608 ? 42.753 -30.159 -82.581 1.00 54.59 608 GLY A O 1
ATOM 4879 N N . GLN A 1 609 ? 40.672 -29.383 -82.926 1.00 50.78 609 GLN A N 1
ATOM 4880 C CA . GLN A 1 609 ? 39.961 -30.656 -82.745 1.00 50.78 609 GLN A CA 1
ATOM 4881 C C . GLN A 1 609 ? 39.190 -31.110 -84.009 1.00 50.78 609 GLN A C 1
ATOM 4883 O O . GLN A 1 609 ? 38.358 -32.011 -83.935 1.00 50.78 609 GLN A O 1
ATOM 4888 N N . GLY A 1 610 ? 39.465 -30.520 -85.183 1.00 42.31 610 GLY A N 1
ATOM 4889 C CA . GLY A 1 610 ? 38.639 -30.652 -86.396 1.00 42.31 610 GLY A CA 1
ATOM 4890 C C . GLY A 1 610 ? 39.389 -31.000 -87.691 1.00 42.31 610 GLY A C 1
ATOM 4891 O O . GLY A 1 610 ? 39.069 -30.464 -88.753 1.00 42.31 610 GLY A O 1
ATOM 4892 N N . ALA A 1 611 ? 40.402 -31.868 -87.641 1.00 45.59 611 ALA A N 1
ATOM 4893 C CA . ALA A 1 611 ? 41.263 -32.144 -88.794 1.00 45.59 611 ALA A CA 1
ATOM 4894 C C . ALA A 1 611 ? 40.595 -32.983 -89.917 1.00 45.59 611 ALA A C 1
ATOM 4896 O O . ALA A 1 611 ? 40.573 -34.209 -89.862 1.00 45.59 611 ALA A O 1
ATOM 4897 N N . LYS A 1 612 ? 40.205 -32.296 -91.005 1.00 42.12 612 LYS A N 1
ATOM 4898 C CA . LYS A 1 612 ? 39.975 -32.807 -92.382 1.00 42.12 612 LYS A CA 1
ATOM 4899 C C . LYS A 1 612 ? 38.774 -33.748 -92.620 1.00 42.12 612 LYS A C 1
ATOM 4901 O O . LYS A 1 612 ? 38.887 -34.966 -92.543 1.00 42.12 612 LYS A O 1
ATOM 4906 N N . THR A 1 613 ? 37.679 -33.201 -93.150 1.00 38.38 613 THR A N 1
ATOM 4907 C CA . THR A 1 613 ? 37.275 -33.384 -94.573 1.00 38.38 613 THR A CA 1
ATOM 4908 C C . THR A 1 613 ? 36.021 -32.561 -94.881 1.00 38.38 613 THR A C 1
ATOM 4910 O O . THR A 1 613 ? 35.109 -32.451 -94.060 1.00 38.38 613 THR A O 1
ATOM 4913 N N . GLU A 1 614 ? 35.992 -31.926 -96.049 1.00 50.56 614 GLU A N 1
ATOM 4914 C CA . GLU A 1 614 ? 35.084 -30.810 -96.322 1.00 50.56 614 GLU A CA 1
ATOM 4915 C C . GLU A 1 614 ? 33.880 -31.217 -97.175 1.00 50.56 614 GLU A C 1
ATOM 4917 O O . GLU A 1 614 ? 34.000 -31.369 -98.382 1.00 50.56 614 GLU A O 1
ATOM 4922 N N . ASP A 1 615 ? 32.723 -31.352 -96.519 1.00 46.03 615 ASP A N 1
ATOM 4923 C CA . ASP A 1 615 ? 31.406 -30.986 -97.086 1.00 46.03 615 ASP A CA 1
ATOM 4924 C C . ASP A 1 615 ? 30.350 -30.927 -95.959 1.00 46.03 615 ASP A C 1
ATOM 4926 O O . ASP A 1 615 ? 29.570 -29.989 -95.808 1.00 46.03 615 ASP A O 1
ATOM 4930 N N . SER A 1 616 ? 30.438 -31.877 -95.018 1.00 53.34 616 SER A N 1
ATOM 4931 C CA . SER A 1 616 ? 29.563 -31.962 -93.831 1.00 53.34 616 SER A CA 1
ATOM 4932 C C . SER A 1 616 ? 29.623 -30.757 -92.867 1.00 53.34 616 SER A C 1
ATOM 4934 O O . SER A 1 616 ? 28.772 -30.628 -91.983 1.00 53.34 616 SER A O 1
ATOM 4936 N N . ASN A 1 617 ? 30.606 -29.863 -93.020 1.00 54.66 617 ASN A N 1
ATOM 4937 C CA . ASN A 1 617 ? 30.891 -28.789 -92.066 1.00 54.66 617 ASN A CA 1
ATOM 4938 C C . ASN A 1 617 ? 29.917 -27.606 -92.128 1.00 54.66 617 ASN A C 1
ATOM 4940 O O . ASN A 1 617 ? 29.645 -27.019 -91.084 1.00 54.66 617 ASN A O 1
ATOM 4944 N N . LEU A 1 618 ? 29.366 -27.248 -93.294 1.00 54.66 618 LEU A N 1
ATOM 4945 C CA . LEU A 1 618 ? 28.412 -26.130 -93.376 1.00 54.66 618 LEU A CA 1
ATOM 4946 C C . LEU A 1 618 ? 27.090 -26.466 -92.680 1.00 54.66 618 LEU A C 1
ATOM 4948 O O . LEU A 1 618 ? 26.578 -25.651 -91.914 1.00 54.66 618 LEU A O 1
ATOM 4952 N N . LYS A 1 619 ? 26.588 -27.694 -92.863 1.00 56.12 619 LYS A N 1
ATOM 4953 C CA . LYS A 1 619 ? 25.373 -28.154 -92.182 1.00 56.12 619 LYS A CA 1
ATOM 4954 C C . LYS A 1 619 ? 25.579 -28.235 -90.667 1.00 56.12 619 LYS A C 1
ATOM 4956 O O . LYS A 1 619 ? 24.835 -27.594 -89.938 1.00 56.12 619 LYS A O 1
ATOM 4961 N N . ARG A 1 620 ? 26.673 -28.860 -90.204 1.00 59.59 620 ARG A N 1
ATOM 4962 C CA . ARG A 1 620 ? 27.021 -28.885 -88.769 1.00 59.59 620 ARG A CA 1
ATOM 4963 C C . ARG A 1 620 ? 27.217 -27.495 -88.157 1.00 59.59 620 ARG A C 1
ATOM 4965 O O . ARG A 1 620 ? 26.893 -27.323 -86.991 1.00 59.59 620 ARG A O 1
ATOM 4972 N N . LYS A 1 621 ? 27.731 -26.505 -88.899 1.00 65.69 621 LYS A N 1
ATOM 4973 C CA . LYS A 1 621 ? 27.835 -25.115 -88.412 1.00 65.69 621 LYS A CA 1
ATOM 4974 C C . LYS A 1 621 ? 26.470 -24.436 -88.288 1.00 65.69 621 LYS A C 1
ATOM 4976 O O . LYS A 1 621 ? 26.265 -23.698 -87.331 1.00 65.69 621 LYS A O 1
ATOM 4981 N N . LEU A 1 622 ? 25.536 -24.704 -89.203 1.00 64.62 622 LEU A N 1
ATOM 4982 C CA . LEU A 1 622 ? 24.154 -24.232 -89.078 1.00 64.62 622 LEU A CA 1
ATOM 4983 C C . LEU A 1 622 ? 23.450 -24.899 -87.887 1.00 64.62 622 LEU A C 1
ATOM 4985 O O . LEU A 1 622 ? 22.852 -24.201 -87.074 1.00 64.62 622 LEU A O 1
ATOM 4989 N N . ASP A 1 623 ? 23.600 -26.218 -87.738 1.00 69.12 623 ASP A N 1
ATOM 4990 C CA . ASP A 1 623 ? 23.071 -26.980 -86.602 1.00 69.12 623 ASP A CA 1
ATOM 4991 C C . ASP A 1 623 ? 23.675 -26.476 -85.270 1.00 69.12 623 ASP A C 1
ATOM 4993 O O . ASP A 1 623 ? 22.952 -26.273 -84.298 1.00 69.12 623 ASP A O 1
ATOM 4997 N N . ALA A 1 624 ? 24.981 -26.182 -85.226 1.00 71.56 624 ALA A N 1
ATOM 4998 C CA . ALA A 1 624 ? 25.664 -25.649 -84.042 1.00 71.56 624 ALA A CA 1
ATOM 4999 C C . ALA A 1 624 ? 25.257 -24.205 -83.701 1.00 71.56 624 ALA A C 1
ATOM 5001 O O . ALA A 1 624 ? 25.047 -23.900 -82.531 1.00 71.56 624 ALA A O 1
ATOM 5002 N N . HIS A 1 625 ? 25.085 -23.318 -84.688 1.00 73.62 625 HIS A N 1
ATOM 5003 C CA . HIS A 1 625 ? 24.531 -21.983 -84.432 1.00 73.62 625 HIS A CA 1
ATOM 5004 C C . HIS A 1 625 ? 23.048 -22.035 -84.047 1.00 73.62 625 HIS A C 1
ATOM 5006 O O . HIS A 1 625 ? 22.600 -21.205 -83.259 1.00 73.62 625 HIS A O 1
ATOM 5012 N N . MET A 1 626 ? 22.289 -23.027 -84.526 1.00 70.50 626 MET A N 1
ATOM 5013 C CA . MET A 1 626 ? 20.964 -23.310 -83.981 1.00 70.50 626 MET A CA 1
ATOM 5014 C C . MET A 1 626 ? 21.052 -23.752 -82.519 1.00 70.50 626 MET A C 1
ATOM 5016 O O . MET A 1 626 ? 20.292 -23.218 -81.720 1.00 70.50 626 MET A O 1
ATOM 5020 N N . VAL A 1 627 ? 21.966 -24.652 -82.140 1.00 80.75 627 VAL A N 1
ATOM 5021 C CA . VAL A 1 627 ? 22.173 -25.044 -80.731 1.00 80.75 627 VAL A CA 1
ATOM 5022 C C . VAL A 1 627 ? 22.536 -23.830 -79.873 1.00 80.75 627 VAL A C 1
ATOM 5024 O O . VAL A 1 627 ? 21.815 -23.558 -78.923 1.00 80.75 627 VAL A O 1
ATOM 5027 N N . GLN A 1 628 ? 23.517 -23.015 -80.269 1.00 76.88 628 GLN A N 1
ATOM 5028 C CA . GLN A 1 628 ? 23.884 -21.782 -79.552 1.00 76.88 628 GLN A CA 1
ATOM 5029 C C . GLN A 1 628 ? 22.724 -20.781 -79.437 1.00 76.88 628 GLN A C 1
ATOM 5031 O O . GLN A 1 628 ? 22.578 -20.105 -78.421 1.00 76.88 628 GLN A O 1
ATOM 5036 N N . LEU A 1 629 ? 21.860 -20.688 -80.455 1.00 80.12 629 LEU A N 1
ATOM 5037 C CA . LEU A 1 629 ? 20.657 -19.857 -80.403 1.00 80.12 629 LEU A CA 1
ATOM 5038 C C . LEU A 1 629 ? 19.570 -20.442 -79.483 1.00 80.12 629 LEU A C 1
ATOM 5040 O O . LEU A 1 629 ? 18.752 -19.677 -78.977 1.00 80.12 629 LEU A O 1
ATOM 5044 N N . HIS A 1 630 ? 19.538 -21.759 -79.259 1.00 77.19 630 HIS A N 1
ATOM 5045 C CA . HIS A 1 630 ? 18.698 -22.368 -78.224 1.00 77.19 630 HIS A CA 1
ATOM 5046 C C . HIS A 1 630 ? 19.325 -22.177 -76.840 1.00 77.19 630 HIS A C 1
ATOM 5048 O O . HIS A 1 630 ? 18.648 -21.654 -75.972 1.00 77.19 630 HIS A O 1
ATOM 5054 N N . GLU A 1 631 ? 20.622 -22.430 -76.653 1.00 82.00 631 GLU A N 1
ATOM 5055 C CA . GLU A 1 631 ? 21.343 -22.188 -75.391 1.00 82.00 631 GLU A CA 1
ATOM 5056 C C . GLU A 1 631 ? 21.203 -20.729 -74.917 1.00 82.00 631 GLU A C 1
ATOM 5058 O O . GLU A 1 631 ? 20.870 -20.477 -73.759 1.00 82.00 631 GLU A O 1
ATOM 5063 N N . ALA A 1 632 ? 21.350 -19.753 -75.821 1.00 77.69 632 ALA A N 1
ATOM 5064 C CA . ALA A 1 632 ? 21.139 -18.338 -75.515 1.00 77.69 632 ALA A CA 1
ATOM 5065 C C . ALA A 1 632 ? 19.666 -17.997 -75.211 1.00 77.69 632 ALA A C 1
ATOM 5067 O O . ALA A 1 632 ? 19.396 -17.126 -74.381 1.00 77.69 632 ALA A O 1
ATOM 5068 N N . LYS A 1 633 ? 18.697 -18.677 -75.842 1.00 78.69 633 LYS A N 1
ATOM 5069 C CA . LYS A 1 633 ? 17.271 -18.545 -75.488 1.00 78.69 633 LYS A CA 1
ATOM 5070 C C . LYS A 1 633 ? 16.973 -19.173 -74.133 1.00 78.69 633 LYS A C 1
ATOM 5072 O O . LYS A 1 633 ? 16.244 -18.561 -73.365 1.00 78.69 633 LYS A O 1
ATOM 5077 N N . ASP A 1 634 ? 17.560 -20.320 -73.820 1.00 83.38 634 ASP A N 1
ATOM 5078 C CA . ASP A 1 634 ? 17.405 -21.022 -72.549 1.00 83.38 634 ASP A CA 1
ATOM 5079 C C . ASP A 1 634 ? 18.048 -20.226 -71.407 1.00 83.38 634 ASP A C 1
ATOM 5081 O O . ASP A 1 634 ? 17.496 -20.165 -70.313 1.00 83.38 634 ASP A O 1
ATOM 5085 N N . GLU A 1 635 ? 19.174 -19.546 -71.647 1.00 86.94 635 GLU A N 1
ATOM 5086 C CA . GLU A 1 635 ? 19.717 -18.550 -70.716 1.00 86.94 635 GLU A CA 1
ATOM 5087 C C . GLU A 1 635 ? 18.785 -17.348 -70.527 1.00 86.94 635 GLU A C 1
ATOM 5089 O O . GLU A 1 635 ? 18.625 -16.876 -69.403 1.00 86.94 635 GLU A O 1
ATOM 5094 N N . ILE A 1 636 ? 18.170 -16.836 -71.597 1.00 84.94 636 ILE A N 1
ATOM 5095 C CA . ILE A 1 636 ? 17.196 -15.737 -71.508 1.00 84.94 636 ILE A CA 1
ATOM 5096 C C . ILE A 1 636 ? 15.918 -16.192 -70.787 1.00 84.94 636 ILE A C 1
ATOM 5098 O O . ILE A 1 636 ? 15.353 -15.403 -70.035 1.00 84.94 636 ILE A O 1
ATOM 5102 N N . MET A 1 637 ? 15.482 -17.442 -70.962 1.00 84.62 637 MET A N 1
ATOM 5103 C CA . MET A 1 637 ? 14.366 -18.032 -70.219 1.00 84.62 637 MET A CA 1
ATOM 5104 C C . MET A 1 637 ? 14.715 -18.176 -68.738 1.00 84.62 637 MET A C 1
ATOM 5106 O O . MET A 1 637 ? 14.021 -17.583 -67.926 1.00 84.62 637 MET A O 1
ATOM 5110 N N . LYS A 1 638 ? 15.854 -18.784 -68.384 1.00 88.69 638 LYS A N 1
ATOM 5111 C CA . LYS A 1 638 ? 16.329 -18.877 -66.987 1.00 88.69 638 LYS A CA 1
ATOM 5112 C C . LYS A 1 638 ? 16.479 -17.509 -66.316 1.00 88.69 638 LYS A C 1
ATOM 5114 O O . LYS A 1 638 ? 16.185 -17.358 -65.136 1.00 88.69 638 LYS A O 1
ATOM 5119 N N . LYS A 1 639 ? 16.923 -16.487 -67.059 1.00 85.56 639 LYS A N 1
ATOM 5120 C CA . LYS A 1 639 ? 17.018 -15.102 -66.560 1.00 85.56 639 LYS A CA 1
ATOM 5121 C C . LYS A 1 639 ? 15.648 -14.430 -66.413 1.00 85.56 639 LYS A C 1
ATOM 5123 O O . LYS A 1 639 ? 15.523 -13.556 -65.566 1.00 85.56 639 LYS A O 1
ATOM 5128 N N . LYS A 1 640 ? 14.633 -14.821 -67.192 1.00 85.75 640 LYS A N 1
ATOM 5129 C CA . LYS A 1 640 ? 13.238 -14.385 -67.000 1.00 85.75 640 LYS A CA 1
ATOM 5130 C C . LYS A 1 640 ? 12.582 -15.096 -65.824 1.00 85.75 640 LYS A C 1
ATOM 5132 O O . LYS A 1 640 ? 12.019 -14.410 -64.989 1.00 85.75 640 LYS A O 1
ATOM 5137 N N . GLU A 1 641 ? 12.722 -16.416 -65.738 1.00 85.81 641 GLU A N 1
ATOM 5138 C CA . GLU A 1 641 ? 12.258 -17.245 -64.619 1.00 85.81 641 GLU A CA 1
ATOM 5139 C C . GLU A 1 641 ? 12.817 -16.700 -63.297 1.00 85.81 641 GLU A C 1
ATOM 5141 O O . GLU A 1 641 ? 12.048 -16.368 -62.408 1.00 85.81 641 GLU A O 1
ATOM 5146 N N . LEU A 1 642 ? 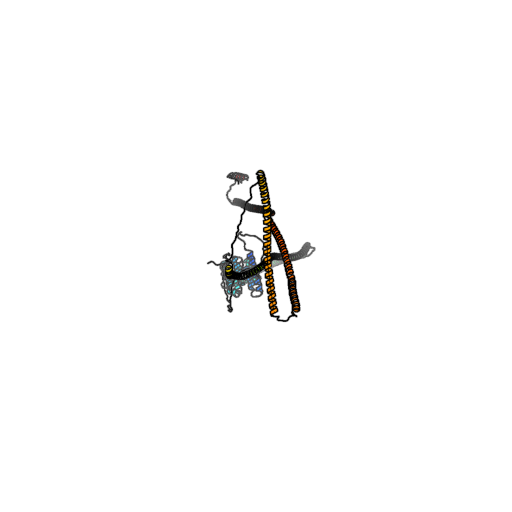14.125 -16.421 -63.221 1.00 86.69 642 LEU A N 1
ATOM 5147 C CA . LEU A 1 642 ? 14.742 -15.799 -62.042 1.00 86.69 642 LEU A CA 1
ATOM 5148 C C . LEU A 1 642 ? 14.211 -14.382 -61.729 1.00 86.69 642 LEU A C 1
ATOM 5150 O O . LEU A 1 642 ? 14.165 -13.990 -60.566 1.00 86.69 642 LEU A O 1
ATOM 5154 N N . ILE A 1 643 ? 13.823 -13.591 -62.735 1.00 82.25 643 ILE A N 1
ATOM 5155 C CA . ILE A 1 643 ? 13.183 -12.282 -62.509 1.00 82.25 643 ILE A CA 1
ATOM 5156 C C . ILE A 1 643 ? 11.751 -12.471 -61.990 1.00 82.25 643 ILE A C 1
ATOM 5158 O O . ILE A 1 643 ? 11.341 -11.751 -61.085 1.00 82.25 643 ILE A O 1
ATOM 5162 N N . GLU A 1 644 ? 11.015 -13.442 -62.528 1.00 87.44 644 GLU A N 1
ATOM 5163 C CA . GLU A 1 644 ? 9.641 -13.779 -62.146 1.00 87.44 644 GLU A CA 1
ATOM 5164 C C . GLU A 1 644 ? 9.577 -14.410 -60.739 1.00 87.44 644 GLU A C 1
ATOM 5166 O O . GLU A 1 644 ? 8.658 -14.095 -59.988 1.00 87.44 644 GLU A O 1
ATOM 5171 N N . ASP A 1 645 ? 10.604 -15.168 -60.331 1.00 86.50 645 ASP A N 1
ATOM 5172 C CA . ASP A 1 645 ? 10.822 -15.682 -58.967 1.00 86.50 645 ASP A CA 1
ATOM 5173 C C . ASP A 1 645 ? 11.172 -14.570 -57.956 1.00 86.50 645 ASP A C 1
ATOM 5175 O O . ASP A 1 645 ? 10.728 -14.607 -56.807 1.00 86.50 645 ASP A O 1
ATOM 5179 N N . LEU A 1 646 ? 11.943 -13.553 -58.363 1.00 86.56 646 LEU A N 1
ATOM 5180 C CA . LEU A 1 646 ? 12.295 -12.402 -57.512 1.00 86.56 646 LEU A CA 1
ATOM 5181 C C . LEU A 1 646 ? 11.176 -11.347 -57.437 1.00 86.56 646 LEU A C 1
ATOM 5183 O O . LEU A 1 646 ? 11.110 -10.560 -56.489 1.00 86.56 646 LEU A O 1
ATOM 5187 N N . GLN A 1 647 ? 10.272 -11.316 -58.414 1.00 87.69 647 GLN A N 1
ATOM 5188 C CA . GLN A 1 647 ? 9.158 -10.373 -58.457 1.00 87.69 647 GLN A CA 1
ATOM 5189 C C . GLN A 1 647 ? 8.189 -10.476 -57.253 1.00 87.69 647 GLN A C 1
ATOM 5191 O O . GLN A 1 647 ? 7.839 -9.417 -56.719 1.00 87.69 647 GLN A O 1
ATOM 5196 N N . PRO A 1 648 ? 7.782 -11.661 -56.743 1.00 88.69 648 PRO A N 1
ATOM 5197 C CA . PRO A 1 648 ? 7.009 -11.758 -55.505 1.00 88.69 648 PRO A CA 1
ATOM 5198 C C . PRO A 1 648 ? 7.793 -11.312 -54.264 1.00 88.69 648 PRO A C 1
ATOM 5200 O O . PRO A 1 648 ? 7.178 -10.720 -53.381 1.00 88.69 648 PRO A O 1
ATOM 5203 N N . GLU A 1 649 ? 9.119 -11.502 -54.187 1.00 87.38 649 GLU A N 1
ATOM 5204 C CA . GLU A 1 649 ? 9.917 -10.967 -53.067 1.00 87.38 649 GLU A CA 1
ATOM 5205 C C . GLU A 1 649 ? 9.923 -9.431 -53.067 1.00 87.38 649 GLU A C 1
ATOM 5207 O O . GLU A 1 649 ? 9.747 -8.805 -52.020 1.00 87.38 649 GLU A O 1
ATOM 5212 N N . ILE A 1 650 ? 10.047 -8.805 -54.243 1.00 86.94 650 ILE A N 1
ATOM 5213 C CA . ILE A 1 650 ? 9.966 -7.344 -54.398 1.00 86.94 650 ILE A CA 1
ATOM 5214 C C . ILE A 1 650 ? 8.573 -6.830 -54.000 1.00 86.94 650 ILE A C 1
ATOM 5216 O O . ILE A 1 650 ? 8.469 -5.858 -53.249 1.00 86.94 650 ILE A O 1
ATOM 5220 N N . VAL A 1 651 ? 7.498 -7.499 -54.434 1.00 91.62 651 VAL A N 1
ATOM 5221 C CA . VAL A 1 651 ? 6.118 -7.142 -54.053 1.00 91.62 651 VAL A CA 1
ATOM 5222 C C . VAL A 1 651 ? 5.885 -7.331 -52.549 1.00 91.62 651 VAL A C 1
ATOM 5224 O O . VAL A 1 651 ? 5.313 -6.451 -51.908 1.00 91.62 651 VAL A O 1
ATOM 5227 N N . GLN A 1 652 ? 6.372 -8.423 -51.954 1.00 90.88 652 GLN A N 1
ATOM 5228 C CA . GLN A 1 652 ? 6.274 -8.671 -50.513 1.00 90.88 652 GLN A CA 1
ATOM 5229 C C . GLN A 1 652 ? 7.074 -7.642 -49.700 1.00 90.88 652 GLN A C 1
ATOM 5231 O O . GLN A 1 652 ? 6.613 -7.192 -48.651 1.00 90.88 652 GLN A O 1
ATOM 5236 N N . SER A 1 653 ? 8.243 -7.226 -50.193 1.00 87.19 653 SER A N 1
ATOM 5237 C CA . SER A 1 653 ? 9.056 -6.160 -49.599 1.00 87.19 653 SER A CA 1
ATOM 5238 C C . SER A 1 653 ? 8.354 -4.796 -49.666 1.00 87.19 653 SER A C 1
ATOM 5240 O O . SER A 1 653 ? 8.356 -4.059 -48.677 1.00 87.19 653 SER A O 1
ATOM 5242 N N . SER A 1 654 ? 7.670 -4.487 -50.778 1.00 91.44 654 SER A N 1
ATOM 5243 C CA . SER A 1 654 ? 6.824 -3.289 -50.896 1.00 91.44 654 SER A CA 1
ATOM 5244 C C . SER A 1 654 ? 5.681 -3.320 -49.882 1.00 91.44 654 SER A C 1
ATOM 5246 O O . SER A 1 654 ? 5.604 -2.429 -49.044 1.00 91.44 654 SER A O 1
ATOM 5248 N N . LEU A 1 655 ? 4.873 -4.387 -49.868 1.00 93.62 655 LEU A N 1
ATOM 5249 C CA . LEU A 1 655 ? 3.744 -4.533 -48.938 1.00 93.62 655 LEU A CA 1
ATOM 5250 C C . LEU A 1 655 ? 4.186 -4.424 -47.473 1.00 93.62 655 LEU A C 1
ATOM 5252 O O . LEU A 1 655 ? 3.543 -3.749 -46.677 1.00 93.62 655 LEU A O 1
ATOM 5256 N N . LYS A 1 656 ? 5.326 -5.025 -47.119 1.00 92.69 656 LYS A N 1
ATOM 5257 C CA . LYS A 1 656 ? 5.916 -4.920 -45.778 1.00 92.69 656 LYS A CA 1
ATOM 5258 C C . LYS A 1 656 ? 6.406 -3.504 -45.451 1.00 92.69 656 LYS A C 1
ATOM 5260 O O . LYS A 1 656 ? 6.377 -3.101 -44.290 1.00 92.69 656 LYS A O 1
ATOM 5265 N N . THR A 1 657 ? 6.848 -2.744 -46.451 1.00 88.12 657 THR A N 1
ATOM 5266 C CA . THR A 1 657 ? 7.198 -1.323 -46.298 1.00 88.12 657 THR A CA 1
ATOM 5267 C C . THR A 1 657 ? 5.940 -0.483 -46.071 1.00 88.12 657 THR A C 1
ATOM 5269 O O . THR A 1 657 ? 5.916 0.321 -45.140 1.00 88.12 657 THR A O 1
ATOM 5272 N N . ASP A 1 658 ? 4.871 -0.736 -46.830 1.00 93.88 658 ASP A N 1
ATOM 5273 C CA . ASP A 1 658 ? 3.567 -0.080 -46.673 1.00 93.88 658 ASP A CA 1
ATOM 5274 C C . ASP A 1 658 ? 2.935 -0.384 -45.297 1.00 93.88 658 ASP A C 1
ATOM 5276 O O . ASP A 1 658 ? 2.469 0.526 -44.608 1.00 93.88 658 ASP A O 1
ATOM 5280 N N . GLU A 1 659 ? 2.992 -1.641 -44.835 1.00 94.31 659 GLU A N 1
ATOM 5281 C CA . GLU A 1 659 ? 2.565 -2.058 -43.489 1.00 94.31 659 GLU A CA 1
ATOM 5282 C C . GLU A 1 659 ? 3.346 -1.338 -42.380 1.00 94.31 659 GLU A C 1
ATOM 5284 O O . GLU A 1 659 ? 2.750 -0.839 -41.421 1.00 94.31 659 GLU A O 1
ATOM 5289 N N . LEU A 1 660 ? 4.676 -1.251 -42.504 1.00 90.44 660 LEU A N 1
ATOM 5290 C CA . LEU A 1 660 ? 5.525 -0.542 -41.542 1.00 90.44 660 LEU A CA 1
ATOM 5291 C C . LEU A 1 660 ? 5.262 0.970 -41.553 1.00 90.44 660 LEU A C 1
ATOM 5293 O O . LEU A 1 660 ? 5.249 1.591 -40.489 1.00 90.44 660 LEU A O 1
ATOM 5297 N N . GLN A 1 661 ? 4.998 1.559 -42.720 1.00 90.56 661 GLN A N 1
ATOM 5298 C CA . GLN A 1 661 ? 4.664 2.975 -42.859 1.00 90.56 661 GLN A CA 1
ATOM 5299 C C . GLN A 1 661 ? 3.284 3.296 -42.262 1.00 90.56 661 GLN A C 1
ATOM 5301 O O . GLN A 1 661 ? 3.148 4.285 -41.539 1.00 90.56 661 GLN A O 1
ATOM 5306 N N . ALA A 1 662 ? 2.281 2.438 -42.469 1.00 93.94 662 ALA A N 1
ATOM 5307 C CA . ALA A 1 662 ? 0.970 2.558 -41.828 1.00 93.94 662 ALA A CA 1
ATOM 5308 C C . ALA A 1 662 ? 1.049 2.357 -40.300 1.00 93.94 662 ALA A C 1
ATOM 5310 O O . ALA A 1 662 ? 0.407 3.082 -39.535 1.00 93.94 662 ALA A O 1
ATOM 5311 N N . ALA A 1 663 ? 1.875 1.414 -39.832 1.00 92.12 663 ALA A N 1
ATOM 5312 C CA . ALA A 1 663 ? 2.129 1.210 -38.407 1.00 92.12 663 ALA A CA 1
ATOM 5313 C C . ALA A 1 663 ? 2.833 2.417 -37.758 1.00 92.12 663 ALA A C 1
ATOM 5315 O O . ALA A 1 663 ? 2.502 2.772 -36.625 1.00 92.12 663 ALA A O 1
ATOM 5316 N N . LEU A 1 664 ? 3.757 3.069 -38.475 1.00 89.69 664 LEU A N 1
ATOM 5317 C CA . LEU A 1 664 ? 4.423 4.297 -38.035 1.00 89.69 664 LEU A CA 1
ATOM 5318 C C . LEU A 1 664 ? 3.439 5.473 -37.952 1.00 89.69 664 LEU A C 1
ATOM 5320 O O . LEU A 1 664 ? 3.335 6.090 -36.896 1.00 89.69 664 LEU A O 1
ATOM 5324 N N . GLN A 1 665 ? 2.641 5.715 -38.999 1.00 93.38 665 GLN A N 1
ATOM 5325 C CA . GLN A 1 665 ? 1.604 6.759 -38.992 1.00 93.38 665 GLN A CA 1
ATOM 5326 C C . GLN A 1 665 ? 0.625 6.585 -37.824 1.00 93.38 665 GLN A C 1
ATOM 5328 O O . GLN A 1 665 ? 0.355 7.533 -37.088 1.00 93.38 665 GLN A O 1
ATOM 5333 N N . LYS A 1 666 ? 0.167 5.351 -37.575 1.00 95.06 666 LYS A N 1
ATOM 5334 C CA . LYS A 1 666 ? -0.679 5.039 -36.416 1.00 95.06 666 LYS A CA 1
ATOM 5335 C C . LYS A 1 666 ? 0.018 5.324 -35.079 1.00 95.06 666 LYS A C 1
ATOM 5337 O O . LYS A 1 666 ? -0.645 5.713 -34.119 1.00 95.06 666 LYS A O 1
ATOM 5342 N N . LYS A 1 667 ? 1.341 5.150 -34.988 1.00 91.31 667 LYS A N 1
ATOM 5343 C CA . LYS A 1 667 ? 2.113 5.492 -33.782 1.00 91.31 667 LYS A CA 1
ATOM 5344 C C . LYS A 1 667 ? 2.271 6.998 -33.590 1.00 91.31 667 LYS A C 1
ATOM 5346 O O . LYS A 1 667 ? 2.192 7.447 -32.448 1.00 91.31 667 LYS A O 1
ATOM 5351 N N . ASP A 1 668 ? 2.392 7.771 -34.663 1.00 91.69 668 ASP A N 1
ATOM 5352 C CA . ASP A 1 668 ? 2.377 9.237 -34.599 1.00 91.69 668 ASP A CA 1
ATOM 5353 C C . ASP A 1 668 ? 0.996 9.781 -34.184 1.00 91.69 668 ASP A C 1
ATOM 5355 O O . ASP A 1 668 ? 0.909 10.756 -33.433 1.00 91.69 668 ASP A O 1
ATOM 5359 N N . GLU A 1 669 ? -0.092 9.131 -34.606 1.00 94.94 669 GLU A N 1
ATOM 5360 C CA . GLU A 1 669 ? -1.457 9.439 -34.154 1.00 94.94 669 GLU A CA 1
ATOM 5361 C C . GLU A 1 669 ? -1.690 9.058 -32.681 1.00 94.94 669 GLU A C 1
ATOM 5363 O O . GLU A 1 669 ? -2.158 9.899 -31.907 1.00 94.94 669 GLU A O 1
ATOM 5368 N N . ASP A 1 670 ? -1.299 7.844 -32.262 1.00 93.31 670 ASP A N 1
ATOM 5369 C CA . ASP A 1 670 ? -1.306 7.407 -30.854 1.00 93.31 670 ASP A CA 1
ATOM 5370 C C . ASP A 1 670 ? -0.533 8.413 -29.971 1.00 93.31 670 ASP A C 1
ATOM 5372 O O . ASP A 1 670 ? -1.004 8.808 -28.900 1.00 93.31 670 ASP A O 1
ATOM 5376 N N . MET A 1 671 ? 0.649 8.850 -30.425 1.00 89.38 671 MET A N 1
ATOM 5377 C CA . MET A 1 671 ? 1.516 9.803 -29.726 1.00 89.38 671 MET A CA 1
ATOM 5378 C C . MET A 1 671 ? 0.892 11.202 -29.647 1.00 89.38 671 MET A C 1
ATOM 5380 O O . MET A 1 671 ? 0.877 11.802 -28.571 1.00 89.38 671 MET A O 1
ATOM 5384 N N . ARG A 1 672 ? 0.293 11.706 -30.732 1.00 93.44 672 ARG A N 1
ATOM 5385 C CA . ARG A 1 672 ? -0.420 12.996 -30.733 1.00 93.44 672 ARG A CA 1
ATOM 5386 C C . ARG A 1 672 ? -1.616 12.984 -29.777 1.00 93.44 672 ARG A C 1
ATOM 5388 O O . ARG A 1 672 ? -1.776 13.906 -28.977 1.00 93.44 672 ARG A O 1
ATOM 5395 N N . ALA A 1 673 ? -2.411 11.913 -29.790 1.00 93.56 673 ALA A N 1
ATOM 5396 C CA . ALA A 1 673 ? -3.527 11.735 -28.862 1.00 93.56 673 ALA A CA 1
ATOM 5397 C C . ALA A 1 673 ? -3.055 11.592 -27.399 1.00 93.56 673 ALA A C 1
ATOM 5399 O O . ALA A 1 673 ? -3.734 12.046 -26.473 1.00 93.56 673 ALA A O 1
ATOM 5400 N N . MET A 1 674 ? -1.881 10.993 -27.171 1.00 88.44 674 MET A N 1
ATOM 5401 C CA . MET A 1 674 ? -1.232 10.941 -25.859 1.00 88.44 674 MET A CA 1
ATOM 5402 C C . MET A 1 674 ? -0.806 12.341 -25.386 1.00 88.44 674 MET A C 1
ATOM 5404 O O . MET A 1 674 ? -1.106 12.715 -24.250 1.00 88.44 674 MET A O 1
ATOM 5408 N N . GLU A 1 675 ? -0.175 13.145 -26.248 1.00 87.94 675 GLU A N 1
ATOM 5409 C CA . GLU A 1 675 ? 0.197 14.529 -25.935 1.00 87.94 675 GLU A CA 1
ATOM 5410 C C . GLU A 1 675 ? -1.011 15.396 -25.568 1.00 87.94 675 GLU A C 1
ATOM 5412 O O . GLU A 1 675 ? -0.944 16.163 -24.610 1.00 87.94 675 GLU A O 1
ATOM 5417 N N . GLU A 1 676 ? -2.116 15.303 -26.311 1.00 93.62 676 GLU A N 1
ATOM 5418 C CA . GLU A 1 676 ? -3.339 16.064 -26.021 1.00 93.62 676 GLU A CA 1
ATOM 5419 C C . GLU A 1 676 ? -3.943 15.681 -24.666 1.00 93.62 676 GLU A C 1
ATOM 5421 O O . GLU A 1 676 ? -4.327 16.555 -23.881 1.00 93.62 676 GLU A O 1
ATOM 5426 N N . ARG A 1 677 ? -3.938 14.384 -24.328 1.00 91.62 677 ARG A N 1
ATOM 5427 C CA . ARG A 1 677 ? -4.327 13.907 -22.992 1.00 91.62 677 ARG A CA 1
ATOM 5428 C C . ARG A 1 677 ? -3.403 14.475 -21.915 1.00 91.62 677 ARG A C 1
ATOM 5430 O O . ARG A 1 677 ? -3.908 15.000 -20.923 1.00 91.62 677 ARG A O 1
ATOM 5437 N N . TYR A 1 678 ? -2.082 14.457 -22.110 1.00 89.12 678 TYR A N 1
ATOM 5438 C CA . TYR A 1 678 ? -1.133 15.067 -21.169 1.00 89.12 678 TYR A CA 1
ATOM 5439 C C . TYR A 1 678 ? -1.329 16.582 -21.024 1.00 89.12 678 TYR A C 1
ATOM 5441 O O . TYR A 1 678 ? -1.359 17.075 -19.897 1.00 89.12 678 TYR A O 1
ATOM 5449 N N . LYS A 1 679 ? -1.548 17.318 -22.121 1.00 91.94 679 LYS A N 1
ATOM 5450 C CA . LYS A 1 679 ? -1.875 18.757 -22.104 1.00 91.94 679 LYS A CA 1
ATOM 5451 C C . LYS A 1 679 ? -3.149 19.020 -21.285 1.00 91.94 679 LYS A C 1
ATOM 5453 O O . LYS A 1 679 ? -3.144 19.896 -20.421 1.00 91.94 679 LYS A O 1
ATOM 5458 N N . MET A 1 680 ? -4.199 18.209 -21.458 1.00 93.06 680 MET A N 1
ATOM 5459 C CA . MET A 1 680 ? -5.419 18.294 -20.643 1.00 93.06 680 MET A CA 1
ATOM 5460 C C . MET A 1 680 ? -5.175 17.951 -19.161 1.00 93.06 680 MET A C 1
ATOM 5462 O O . MET A 1 680 ? -5.721 18.629 -18.290 1.00 93.06 680 MET A O 1
ATOM 5466 N N . TYR A 1 681 ? -4.381 16.924 -18.840 1.00 90.06 681 TYR A N 1
ATOM 5467 C CA . TYR A 1 681 ? -4.059 16.588 -17.446 1.00 90.06 681 TYR A CA 1
ATOM 5468 C C . TYR A 1 681 ? -3.236 17.690 -16.764 1.00 90.06 681 TYR A C 1
ATOM 5470 O O . TYR A 1 681 ? -3.518 18.026 -15.614 1.00 90.06 681 TYR A O 1
ATOM 5478 N N . LEU A 1 682 ? -2.285 18.307 -17.473 1.00 89.06 682 LEU A N 1
ATOM 5479 C CA . LEU A 1 682 ? -1.511 19.448 -16.976 1.00 89.06 682 LEU A CA 1
ATOM 5480 C C . LEU A 1 682 ? -2.398 20.674 -16.714 1.00 89.06 682 LEU A C 1
ATOM 5482 O O . LEU A 1 682 ? -2.238 21.322 -15.681 1.00 89.06 682 LEU A O 1
ATOM 5486 N N . GLU A 1 683 ? -3.369 20.975 -17.581 1.00 90.75 683 GLU A N 1
ATOM 5487 C CA . GLU A 1 683 ? -4.296 22.090 -17.337 1.00 90.75 683 GLU A CA 1
ATOM 5488 C C . GLU A 1 683 ? -5.287 21.789 -16.200 1.00 90.75 683 GLU A C 1
ATOM 5490 O O . GLU A 1 683 ? -5.564 22.662 -15.376 1.00 90.75 683 GLU A O 1
ATOM 5495 N N . LYS A 1 684 ? -5.740 20.535 -16.053 1.00 89.50 684 LYS A N 1
ATOM 5496 C CA . LYS A 1 684 ? -6.501 20.097 -14.868 1.00 89.50 684 LYS A CA 1
ATOM 5497 C C . LYS A 1 684 ? -5.680 20.247 -13.582 1.00 89.50 684 LYS A C 1
ATOM 5499 O O . LYS A 1 684 ? -6.202 20.773 -12.603 1.00 89.50 684 LYS A O 1
ATOM 5504 N N . ALA A 1 685 ? -4.399 19.875 -13.591 1.00 85.12 685 ALA A N 1
ATOM 5505 C CA . ALA A 1 685 ? -3.502 20.073 -12.453 1.00 85.12 685 ALA A CA 1
ATOM 5506 C C . ALA A 1 685 ? -3.306 21.566 -12.125 1.00 85.12 685 ALA A C 1
ATOM 5508 O O . ALA A 1 685 ? -3.440 21.954 -10.967 1.00 85.12 685 ALA A O 1
ATOM 5509 N N . ARG A 1 686 ? -3.092 22.429 -13.130 1.00 85.56 686 ARG A N 1
ATOM 5510 C CA . ARG A 1 686 ? -3.040 23.896 -12.954 1.00 85.56 686 ARG A CA 1
ATOM 5511 C C . ARG A 1 686 ? -4.340 24.465 -12.382 1.00 85.56 686 ARG A C 1
ATOM 5513 O O . ARG A 1 686 ? -4.288 25.381 -11.568 1.00 85.56 686 ARG A O 1
ATOM 5520 N N . ASN A 1 687 ? -5.497 23.933 -12.774 1.00 83.75 687 ASN A N 1
ATOM 5521 C CA . ASN A 1 687 ? -6.794 24.344 -12.229 1.00 83.75 687 ASN A CA 1
ATOM 5522 C C . ASN A 1 687 ? -6.970 23.927 -10.766 1.00 83.75 687 ASN A C 1
ATOM 5524 O O . ASN A 1 687 ? -7.406 24.746 -9.962 1.00 83.75 687 ASN A O 1
ATOM 5528 N N . VAL A 1 688 ? -6.560 22.710 -10.398 1.00 83.81 688 VAL A N 1
ATOM 5529 C CA . VAL A 1 688 ? -6.536 22.269 -8.994 1.00 83.81 688 VAL A CA 1
ATOM 5530 C C . VAL A 1 688 ? -5.567 23.127 -8.172 1.00 83.81 688 VAL A C 1
ATOM 5532 O O . VAL A 1 688 ? -5.943 23.597 -7.106 1.00 83.81 688 VAL A O 1
ATOM 5535 N N . ILE A 1 689 ? -4.369 23.428 -8.682 1.00 79.56 689 ILE A N 1
ATOM 5536 C CA . ILE A 1 689 ? -3.403 24.316 -8.009 1.00 79.56 689 ILE A CA 1
ATOM 5537 C C . ILE A 1 689 ? -3.981 25.731 -7.826 1.00 79.56 689 ILE A C 1
ATOM 5539 O O . ILE A 1 689 ? -3.910 26.269 -6.726 1.00 79.56 689 ILE A O 1
ATOM 5543 N N . ARG A 1 690 ? -4.624 26.313 -8.852 1.00 79.25 690 ARG A N 1
ATOM 5544 C CA . ARG A 1 690 ? -5.309 27.619 -8.745 1.00 79.25 690 ARG A CA 1
ATOM 5545 C C . ARG A 1 690 ? -6.461 27.607 -7.731 1.00 79.25 690 ARG A C 1
ATOM 5547 O O . ARG A 1 690 ? -6.662 28.605 -7.050 1.00 79.25 690 ARG A O 1
ATOM 5554 N N . ALA A 1 691 ? -7.189 26.497 -7.604 1.00 72.19 691 ALA A N 1
ATOM 5555 C CA . ALA A 1 691 ? -8.252 26.334 -6.608 1.00 72.19 691 ALA A CA 1
ATOM 5556 C C . ALA A 1 691 ? -7.725 26.064 -5.183 1.00 72.19 691 ALA A C 1
ATOM 5558 O O . ALA A 1 691 ? -8.437 26.314 -4.211 1.00 72.19 691 ALA A O 1
ATOM 5559 N N . LEU A 1 692 ? -6.494 25.566 -5.043 1.00 69.12 692 LEU A N 1
ATOM 5560 C CA . LEU A 1 692 ? -5.834 25.328 -3.757 1.00 69.12 692 LEU A CA 1
ATOM 5561 C C . LEU A 1 692 ? -5.022 26.532 -3.249 1.00 69.12 692 LEU A C 1
ATOM 5563 O O . LEU A 1 692 ? -4.634 26.521 -2.083 1.00 69.12 692 LEU A O 1
ATOM 5567 N N . ASP A 1 693 ? -4.779 27.566 -4.066 1.00 70.31 693 ASP A N 1
ATOM 5568 C CA . ASP A 1 693 ? -4.105 28.794 -3.620 1.00 70.31 693 ASP A CA 1
ATOM 5569 C C . ASP A 1 693 ? -4.967 29.540 -2.574 1.00 70.31 693 ASP A C 1
ATOM 5571 O O . ASP A 1 693 ? -6.042 30.060 -2.913 1.00 70.31 693 ASP A O 1
ATOM 5575 N N . PRO A 1 694 ? -4.508 29.664 -1.308 1.00 63.00 694 PRO A N 1
ATOM 5576 C CA . PRO A 1 694 ? -5.274 30.311 -0.245 1.00 63.00 694 PRO A CA 1
ATOM 5577 C C . PRO A 1 694 ? -5.547 31.805 -0.470 1.00 63.00 694 PRO A C 1
ATOM 5579 O O . PRO A 1 694 ? -6.340 32.378 0.276 1.00 63.00 694 PRO A O 1
ATOM 5582 N N . LYS A 1 695 ? -4.892 32.449 -1.447 1.00 62.59 695 LYS A N 1
ATOM 5583 C CA . LYS A 1 695 ? -5.093 33.863 -1.805 1.00 62.59 695 LYS A CA 1
ATOM 5584 C C . LYS A 1 695 ? -6.117 34.072 -2.921 1.00 62.59 695 LYS A C 1
ATOM 5586 O O . LYS A 1 695 ? -6.578 35.197 -3.095 1.00 62.59 695 LYS A O 1
ATOM 5591 N N . LEU A 1 696 ? -6.446 33.025 -3.682 1.00 61.44 696 LEU A N 1
ATOM 5592 C CA . LEU A 1 696 ? -7.351 33.095 -4.840 1.00 61.44 696 LEU A CA 1
ATOM 5593 C C . LEU A 1 696 ? -8.676 32.354 -4.612 1.00 61.44 696 LEU A C 1
ATOM 5595 O O . LEU A 1 696 ? -9.665 32.653 -5.280 1.00 61.44 696 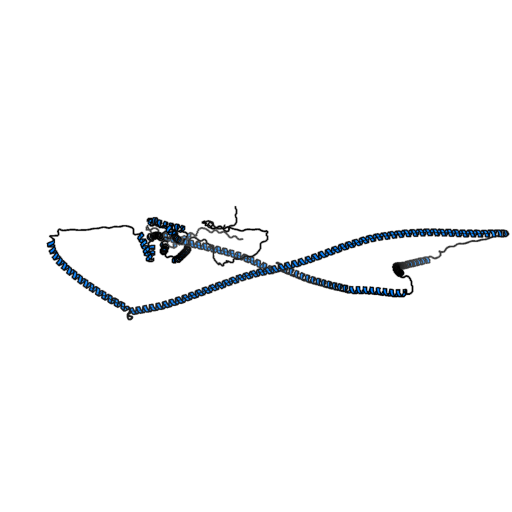LEU A O 1
ATOM 5599 N N . ASN A 1 697 ? -8.725 31.415 -3.665 1.00 65.88 697 ASN A N 1
ATOM 5600 C CA . ASN A 1 697 ? -9.946 30.690 -3.322 1.00 65.88 697 ASN A CA 1
ATOM 5601 C C . ASN A 1 697 ? -10.828 31.491 -2.330 1.00 65.88 697 ASN A C 1
ATOM 5603 O O . ASN A 1 697 ? -10.386 31.735 -1.204 1.00 65.88 697 ASN A O 1
ATOM 5607 N N . PRO A 1 698 ? -12.087 31.848 -2.667 1.00 65.38 698 PRO A N 1
ATOM 5608 C CA . PRO A 1 698 ? -12.966 32.604 -1.766 1.00 65.38 698 PRO A CA 1
ATOM 5609 C C . PRO A 1 698 ? -13.288 31.868 -0.453 1.00 65.38 698 PRO A C 1
ATOM 5611 O O . PRO A 1 698 ? -13.399 32.514 0.589 1.00 65.38 698 PRO A O 1
ATOM 5614 N N . ALA A 1 699 ? -13.344 30.530 -0.453 1.00 66.06 699 ALA A N 1
ATOM 5615 C CA . ALA A 1 699 ? -13.571 29.746 0.765 1.00 66.06 699 ALA A CA 1
ATOM 5616 C C . ALA A 1 699 ? -12.410 29.873 1.773 1.00 66.06 699 ALA A C 1
ATOM 5618 O O . ALA A 1 699 ? -12.619 29.757 2.978 1.00 66.06 699 ALA A O 1
ATOM 5619 N N . SER A 1 700 ? -11.189 30.172 1.311 1.00 70.56 700 SER A N 1
ATOM 5620 C CA . SER A 1 700 ? -10.039 30.446 2.187 1.00 70.56 700 SER A CA 1
ATOM 5621 C C . SER A 1 700 ? -10.254 31.714 3.025 1.00 70.56 700 SER A C 1
ATOM 5623 O O . SER A 1 700 ? -9.993 31.721 4.231 1.00 70.56 700 SER A O 1
ATOM 5625 N N . ALA A 1 701 ? -10.800 32.772 2.414 1.00 73.00 701 ALA A N 1
ATOM 5626 C CA . ALA A 1 701 ? -11.116 34.020 3.107 1.00 73.00 701 ALA A CA 1
ATOM 5627 C C . ALA A 1 701 ? -12.240 33.833 4.143 1.00 73.00 701 ALA A C 1
ATOM 5629 O O . ALA A 1 701 ? -12.156 34.363 5.253 1.00 73.00 701 ALA A O 1
ATOM 5630 N N . GLU A 1 702 ? -13.255 33.029 3.817 1.00 76.44 702 GLU A N 1
ATOM 5631 C CA . GLU A 1 702 ? -14.336 32.676 4.742 1.00 76.44 702 GLU A CA 1
ATOM 5632 C C . GLU A 1 702 ? -13.828 31.836 5.928 1.00 76.44 702 GLU A C 1
ATOM 5634 O O . GLU A 1 702 ? -14.081 32.186 7.081 1.00 76.44 702 GLU A O 1
ATOM 5639 N N . ILE A 1 703 ? -13.005 30.811 5.678 1.00 79.00 703 ILE A N 1
ATOM 5640 C CA . ILE A 1 703 ? -12.340 30.019 6.729 1.00 79.00 703 ILE A CA 1
ATOM 5641 C C . ILE A 1 703 ? -11.481 30.911 7.638 1.00 79.00 703 ILE A C 1
ATOM 5643 O O . ILE A 1 703 ? -11.477 30.725 8.857 1.00 79.00 703 ILE A O 1
ATOM 5647 N N . GLN A 1 704 ? -10.771 31.900 7.087 1.00 81.12 704 GLN A N 1
ATOM 5648 C CA . GLN A 1 704 ? -9.967 32.823 7.890 1.00 81.12 704 GLN A CA 1
ATOM 5649 C C . GLN A 1 704 ? -10.836 33.783 8.725 1.00 81.12 704 GLN A C 1
ATOM 5651 O O . GLN A 1 704 ? -10.494 34.070 9.874 1.00 81.12 704 GLN A O 1
ATOM 5656 N N . SER A 1 705 ? -11.989 34.219 8.205 1.00 84.12 705 SER A N 1
ATOM 5657 C CA . SER A 1 705 ? -12.996 34.963 8.979 1.00 84.12 705 SER A CA 1
ATOM 5658 C C . SER A 1 705 ? -13.542 34.128 10.144 1.00 84.12 705 SER A C 1
ATOM 5660 O O . SER A 1 705 ? -13.572 34.597 11.282 1.00 84.12 705 SER A O 1
ATOM 5662 N N . LEU A 1 706 ? -13.901 32.864 9.894 1.00 85.06 706 LEU A N 1
ATOM 5663 C CA . LEU A 1 706 ? -14.417 31.946 10.914 1.00 85.06 706 LEU A CA 1
ATOM 5664 C C . LEU A 1 706 ? -13.376 31.634 12.004 1.00 85.06 706 LEU A C 1
ATOM 5666 O O . LEU A 1 706 ? -13.724 31.609 13.183 1.00 85.06 706 LEU A O 1
ATOM 5670 N N . LYS A 1 707 ? -12.091 31.490 11.651 1.00 82.94 707 LYS A N 1
ATOM 5671 C CA . LYS A 1 707 ? -10.989 31.361 12.628 1.00 82.94 707 LYS A CA 1
ATOM 5672 C C . LYS A 1 707 ? -10.851 32.593 13.525 1.00 82.94 707 LYS A C 1
ATOM 5674 O O . LYS A 1 707 ? -10.701 32.449 14.735 1.00 82.94 707 LYS A O 1
ATOM 5679 N N . ASN A 1 708 ? -10.940 33.796 12.957 1.00 88.88 708 ASN A N 1
ATOM 5680 C CA . ASN A 1 708 ? -10.896 35.035 13.739 1.00 88.88 708 ASN A CA 1
ATOM 5681 C C . ASN A 1 708 ? -12.103 35.147 14.688 1.00 88.88 708 ASN A C 1
ATOM 5683 O O . ASN A 1 708 ? -11.951 35.570 15.833 1.00 88.88 708 ASN A O 1
ATOM 5687 N N . GLN A 1 709 ? -13.291 34.724 14.240 1.00 91.94 709 GLN A N 1
ATOM 5688 C CA . GLN A 1 709 ? -14.487 34.668 15.083 1.00 91.94 709 GLN A CA 1
ATOM 5689 C C . GLN A 1 709 ? -14.351 33.640 16.216 1.00 91.94 709 GLN A C 1
ATOM 5691 O O . GLN A 1 709 ? -14.740 33.946 17.341 1.00 91.94 709 GLN A O 1
ATOM 5696 N N . LEU A 1 710 ? -13.769 32.462 15.959 1.00 89.69 710 LEU A N 1
ATOM 5697 C CA . LEU A 1 710 ? -13.486 31.457 16.991 1.00 89.69 710 LEU A CA 1
ATOM 5698 C C . LEU A 1 710 ? -12.547 31.998 18.076 1.00 89.69 710 LEU A C 1
ATOM 5700 O O . LEU A 1 710 ? -12.922 31.966 19.245 1.00 89.69 710 LEU A O 1
ATOM 5704 N N . MET A 1 711 ? -11.408 32.595 17.706 1.00 91.25 711 MET A N 1
ATOM 5705 C CA . MET A 1 711 ? -10.462 33.157 18.685 1.00 91.25 711 MET A CA 1
ATOM 5706 C C . MET A 1 711 ? -11.096 34.232 19.584 1.00 91.25 711 MET A C 1
ATOM 5708 O O . MET A 1 711 ? -10.829 34.276 20.785 1.00 91.25 711 MET A O 1
ATOM 5712 N N . GLU A 1 712 ? -11.969 35.092 19.047 1.00 93.31 712 GLU A N 1
ATOM 5713 C CA . GLU A 1 712 ? -12.657 36.100 19.868 1.00 93.31 712 GLU A CA 1
ATOM 5714 C C . GLU A 1 712 ? -13.748 35.478 20.766 1.00 93.31 712 GLU A C 1
ATOM 5716 O O . GLU A 1 712 ? -13.981 35.955 21.879 1.00 93.31 712 GLU A O 1
ATOM 5721 N N . ARG A 1 713 ? -14.379 34.370 20.345 1.00 91.69 713 ARG A N 1
ATOM 5722 C CA . ARG A 1 713 ? -15.307 33.595 21.191 1.00 91.69 713 ARG A CA 1
ATOM 5723 C C . ARG A 1 713 ? -14.572 32.884 22.327 1.00 91.69 713 ARG A C 1
ATOM 5725 O O . ARG A 1 713 ? -15.009 33.007 23.466 1.00 91.69 713 ARG A O 1
ATOM 5732 N N . GLU A 1 714 ? -13.447 32.227 22.050 1.00 92.19 714 GLU A N 1
ATOM 5733 C CA . GLU A 1 714 ? -12.568 31.603 23.053 1.00 92.19 714 GLU A CA 1
ATOM 5734 C C . GLU A 1 714 ? -12.085 32.634 24.083 1.00 92.19 714 GLU A C 1
ATOM 5736 O O . GLU A 1 714 ? -12.237 32.451 25.290 1.00 92.19 714 GLU A O 1
ATOM 5741 N N . LYS A 1 715 ? -11.604 33.789 23.609 1.00 95.06 715 LYS A N 1
ATOM 5742 C CA . LYS A 1 715 ? -11.217 34.933 24.445 1.00 95.06 715 LYS A CA 1
ATOM 5743 C C . LYS A 1 715 ? -12.373 35.457 25.307 1.00 95.06 715 LYS A C 1
ATOM 5745 O O . LYS A 1 715 ? -12.146 35.817 26.466 1.00 95.06 715 LYS A O 1
ATOM 5750 N N . ARG A 1 716 ? -13.616 35.471 24.804 1.00 94.62 716 ARG A N 1
ATOM 5751 C CA . ARG A 1 716 ? -14.788 35.853 25.612 1.00 94.62 716 ARG A CA 1
ATOM 5752 C C . ARG A 1 716 ? -15.172 34.779 26.635 1.00 94.62 716 ARG A C 1
ATOM 5754 O O . ARG A 1 716 ? -15.516 35.158 27.751 1.00 94.62 716 ARG A O 1
ATOM 5761 N N . ILE A 1 717 ? -15.053 33.489 26.309 1.00 92.19 717 ILE A N 1
ATOM 5762 C CA . ILE A 1 717 ? -15.249 32.371 27.254 1.00 92.19 717 ILE A CA 1
ATOM 5763 C C . ILE A 1 717 ? -14.252 32.484 28.415 1.00 92.19 717 ILE A C 1
ATOM 5765 O O . ILE A 1 717 ? -14.684 32.640 29.553 1.00 92.19 717 ILE A O 1
ATOM 5769 N N . LEU A 1 718 ? -12.950 32.595 28.126 1.00 94.00 718 LEU A N 1
ATOM 5770 C CA . LEU A 1 718 ? -11.886 32.793 29.127 1.00 94.00 718 LEU A CA 1
ATOM 5771 C C . LEU A 1 718 ? -12.085 34.040 30.009 1.00 94.00 718 LEU A C 1
ATOM 5773 O O . LEU A 1 718 ? -11.541 34.129 31.111 1.00 94.00 718 LEU A O 1
ATOM 5777 N N . THR A 1 719 ? -12.837 35.033 29.526 1.00 94.31 719 THR A N 1
ATOM 5778 C CA . THR A 1 719 ? -13.209 36.212 30.321 1.00 94.31 719 THR A CA 1
ATOM 5779 C C . THR A 1 719 ? -14.377 35.890 31.261 1.00 94.31 719 THR A C 1
ATOM 5781 O O . THR A 1 719 ? -14.291 36.164 32.455 1.00 94.31 719 THR A O 1
ATOM 5784 N N . LEU A 1 720 ? -15.435 35.251 30.749 1.00 93.12 720 LEU A N 1
ATOM 5785 C CA . LEU A 1 720 ? -16.618 34.843 31.519 1.00 93.12 720 LEU A CA 1
ATOM 5786 C C . LEU A 1 720 ? -16.295 33.793 32.598 1.00 93.12 720 LEU A C 1
ATOM 5788 O O . LEU A 1 720 ? -16.874 33.827 33.681 1.00 93.12 720 LEU A O 1
ATOM 5792 N N . GLU A 1 721 ? -15.348 32.891 32.340 1.00 91.38 721 GLU A N 1
ATOM 5793 C CA . GLU A 1 721 ? -14.866 31.908 33.319 1.00 91.38 721 GLU A CA 1
ATOM 5794 C C . GLU A 1 721 ? -14.214 32.595 34.529 1.00 91.38 721 GLU A C 1
ATOM 5796 O O . GLU A 1 721 ? -14.552 32.284 35.672 1.00 91.38 721 GLU A O 1
ATOM 5801 N N . ARG A 1 722 ? -13.368 33.608 34.290 1.00 94.31 722 ARG A N 1
ATOM 5802 C CA . ARG A 1 722 ? -12.762 34.436 35.350 1.00 94.31 722 ARG A CA 1
ATOM 5803 C C . ARG A 1 722 ? -13.803 35.273 36.094 1.00 94.31 722 ARG A C 1
ATOM 5805 O O . ARG A 1 722 ? -13.732 35.374 37.316 1.00 94.31 722 ARG A O 1
ATOM 5812 N N . GLU A 1 723 ? -14.776 35.850 35.384 1.00 92.69 723 GLU A N 1
ATOM 5813 C CA . GLU A 1 723 ? -15.907 36.569 35.994 1.00 92.69 723 GLU A CA 1
ATOM 5814 C C . GLU A 1 723 ? -16.720 35.629 36.921 1.00 92.69 723 GLU A C 1
ATOM 5816 O O . GLU A 1 723 ? -17.080 36.016 38.036 1.00 92.69 723 GLU A O 1
ATOM 5821 N N . CYS A 1 724 ? -16.941 34.369 36.517 1.00 91.56 724 CYS A N 1
ATOM 5822 C CA . CYS A 1 724 ? -17.614 33.337 37.316 1.00 91.56 724 CYS A CA 1
ATOM 5823 C C . CYS A 1 724 ? -16.791 32.896 38.540 1.00 91.56 724 CYS A C 1
ATOM 5825 O O . CYS A 1 724 ? -17.333 32.745 39.636 1.00 91.56 724 CYS A O 1
ATOM 5827 N N . GLU A 1 725 ? -15.480 32.719 38.392 1.00 91.94 725 GLU A N 1
ATOM 5828 C CA . GLU A 1 725 ? -14.586 32.355 39.496 1.00 91.94 725 GLU A CA 1
ATOM 5829 C C . GLU A 1 725 ? -14.498 33.475 40.551 1.00 91.94 725 GLU A C 1
ATOM 5831 O O . GLU A 1 725 ? -14.644 33.220 41.747 1.00 91.94 725 GLU A O 1
ATOM 5836 N N . GLN A 1 726 ? -14.423 34.738 40.117 1.00 92.75 726 GLN A N 1
ATOM 5837 C CA . GLN A 1 726 ? -14.532 35.910 40.997 1.00 92.75 726 GLN A CA 1
ATOM 5838 C C . GLN A 1 726 ? -15.917 36.070 41.649 1.00 92.75 726 GLN A C 1
ATOM 5840 O O . GLN A 1 726 ? -16.032 36.704 42.701 1.00 92.75 726 GLN A O 1
ATOM 5845 N N . ALA A 1 727 ? -16.987 35.546 41.044 1.00 92.19 727 ALA A N 1
ATOM 5846 C CA . ALA A 1 727 ? -18.307 35.513 41.673 1.00 92.19 727 ALA A CA 1
ATOM 5847 C C . ALA A 1 727 ? -18.359 34.470 42.804 1.00 92.19 727 ALA A C 1
ATOM 5849 O O . ALA A 1 727 ? -18.795 34.799 43.904 1.00 92.19 727 ALA A O 1
ATOM 5850 N N . LYS A 1 728 ? -17.824 33.260 42.579 1.00 91.88 728 LYS A N 1
ATOM 5851 C CA . LYS A 1 728 ? -17.722 32.201 43.606 1.00 91.88 728 LYS A CA 1
ATOM 5852 C C . LYS A 1 728 ? -16.889 32.637 44.815 1.00 91.88 728 LYS A C 1
ATOM 5854 O O . LYS A 1 728 ? -17.260 32.344 45.948 1.00 91.88 728 LYS A O 1
ATOM 5859 N N . LEU A 1 729 ? -15.784 33.354 44.584 1.00 90.38 729 LEU A N 1
ATOM 5860 C CA . LEU A 1 729 ? -14.957 33.901 45.666 1.00 90.38 729 LEU A CA 1
ATOM 5861 C C . LEU A 1 729 ? -15.731 34.920 46.517 1.00 90.38 729 LEU A C 1
ATOM 5863 O O . LEU A 1 729 ? -15.717 34.809 47.739 1.00 90.38 729 LEU A O 1
ATOM 5867 N N . ARG A 1 730 ? -16.484 35.837 45.894 1.00 91.31 730 ARG A N 1
ATOM 5868 C CA . ARG A 1 730 ? -17.339 36.791 46.626 1.00 91.31 730 ARG A CA 1
ATOM 5869 C C . ARG A 1 730 ? -18.474 36.106 47.388 1.00 91.31 730 ARG A C 1
ATOM 5871 O O . ARG A 1 730 ? -18.709 36.442 48.541 1.00 91.31 730 ARG A O 1
ATOM 5878 N N . GLU A 1 731 ? -19.117 35.094 46.808 1.00 92.69 731 GLU A N 1
ATOM 5879 C CA . GLU A 1 731 ? -20.139 34.295 47.504 1.00 92.69 731 GLU A CA 1
ATOM 5880 C C . GLU A 1 731 ? -19.557 33.567 48.738 1.00 92.69 731 GLU A C 1
ATOM 5882 O O . GLU A 1 731 ? -20.220 33.422 49.768 1.00 92.69 731 GLU A O 1
ATOM 5887 N N . TYR A 1 732 ? -18.298 33.121 48.663 1.00 92.38 732 TYR A N 1
ATOM 5888 C CA . TYR A 1 732 ? -17.581 32.524 49.790 1.00 92.38 732 TYR A CA 1
ATOM 5889 C C . TYR A 1 732 ? -17.216 33.560 50.869 1.00 92.38 732 TYR A C 1
ATOM 5891 O O . TYR A 1 732 ? -17.436 33.307 52.055 1.00 92.38 732 TYR A O 1
ATOM 5899 N N . GLU A 1 733 ? -16.741 34.747 50.479 1.00 93.06 733 GLU A N 1
ATOM 5900 C CA . GLU A 1 733 ? -16.511 35.875 51.394 1.00 93.06 733 GLU A CA 1
ATOM 5901 C C . GLU A 1 733 ? -17.805 36.301 52.109 1.00 93.06 733 GLU A C 1
ATOM 5903 O O . GLU A 1 733 ? -17.813 36.443 53.333 1.00 93.06 733 GLU A O 1
ATOM 5908 N N . GLU A 1 734 ? -18.922 36.421 51.387 1.00 93.31 734 GLU A N 1
ATOM 5909 C CA . GLU A 1 734 ? -20.239 36.731 51.955 1.00 93.31 734 GLU A CA 1
ATOM 5910 C C . GLU A 1 734 ? -20.686 35.673 52.975 1.00 93.31 734 GLU A C 1
ATOM 5912 O O . GLU A 1 734 ? -21.108 36.022 54.080 1.00 93.31 734 GLU A O 1
ATOM 5917 N N . LYS A 1 735 ? -20.519 34.377 52.672 1.00 94.31 735 LYS A N 1
ATOM 5918 C CA . LYS A 1 735 ? -20.811 33.284 53.619 1.00 94.31 735 LYS A CA 1
ATOM 5919 C C . LYS A 1 735 ? -19.940 33.351 54.876 1.00 94.31 735 LYS A C 1
ATOM 5921 O O . LYS A 1 735 ? -20.455 33.142 55.979 1.00 94.31 735 LYS A O 1
ATOM 5926 N N . LEU A 1 736 ? -18.652 33.681 54.747 1.00 93.19 736 LEU A N 1
ATOM 5927 C CA . LEU A 1 736 ? -17.760 33.886 55.894 1.00 93.19 736 LEU A CA 1
ATOM 5928 C C . LEU A 1 736 ? -18.185 35.099 56.736 1.00 93.19 736 LEU A C 1
ATOM 5930 O O . LEU A 1 736 ? -18.232 35.001 57.963 1.00 93.19 736 LEU A O 1
ATOM 5934 N N . VAL A 1 737 ? -18.560 36.214 56.101 1.00 94.81 737 VAL A N 1
ATOM 5935 C CA . VAL A 1 737 ? -19.058 37.422 56.781 1.00 94.81 737 VAL A CA 1
ATOM 5936 C C . VAL A 1 737 ? -20.365 37.139 57.527 1.00 94.81 737 VAL A C 1
ATOM 5938 O O . VAL A 1 737 ? -20.472 37.488 58.704 1.00 94.81 737 VAL A O 1
ATOM 5941 N N . VAL A 1 738 ? -21.331 36.459 56.902 1.00 95.00 738 VAL A N 1
ATOM 5942 C CA . VAL A 1 738 ? -22.594 36.048 57.546 1.00 95.00 738 VAL A CA 1
ATOM 5943 C C . VAL A 1 738 ? -22.329 35.115 58.731 1.00 95.00 738 VAL A C 1
ATOM 5945 O O . VAL A 1 738 ? -22.877 35.330 59.813 1.00 95.00 738 VAL A O 1
ATOM 5948 N N . THR A 1 739 ? -21.435 34.135 58.576 1.00 94.00 739 THR A N 1
ATOM 5949 C CA . THR A 1 739 ? -21.058 33.203 59.654 1.00 94.00 739 THR A CA 1
ATOM 5950 C C . THR A 1 739 ? -20.384 33.932 60.823 1.00 94.00 739 THR A C 1
ATOM 5952 O O . THR A 1 739 ? -20.717 33.691 61.985 1.00 94.00 739 THR A O 1
ATOM 5955 N N . ALA A 1 740 ? -19.484 34.880 60.544 1.00 93.50 740 ALA A N 1
ATOM 5956 C CA . ALA A 1 740 ? -18.843 35.705 61.566 1.00 93.50 740 ALA A CA 1
ATOM 5957 C C . ALA A 1 740 ? -19.855 36.600 62.307 1.00 93.50 740 ALA A C 1
ATOM 5959 O O . ALA A 1 740 ? -19.797 36.707 63.535 1.00 93.50 740 ALA A O 1
ATOM 5960 N N . TRP A 1 741 ? -20.817 37.195 61.592 1.00 93.56 741 TRP A N 1
ATOM 5961 C CA . TRP A 1 741 ? -21.912 37.966 62.191 1.00 93.56 741 TRP A CA 1
ATOM 5962 C C . TRP A 1 741 ? -22.830 37.104 63.060 1.00 93.56 741 TRP A C 1
ATOM 5964 O O . TRP A 1 741 ? -23.160 37.516 64.173 1.00 93.56 741 TRP A O 1
ATOM 5974 N N . TYR A 1 742 ? -23.199 35.905 62.603 1.00 93.50 742 TYR A N 1
ATOM 5975 C CA . TYR A 1 742 ? -24.000 34.959 63.380 1.00 93.50 742 TYR A CA 1
ATOM 5976 C C . TYR A 1 742 ? -23.284 34.552 64.675 1.00 93.50 742 TYR A C 1
ATOM 5978 O O . TYR A 1 742 ? -23.826 34.741 65.764 1.00 93.50 742 TYR A O 1
ATOM 5986 N N . ASN A 1 743 ? -22.028 34.109 64.582 1.00 93.19 743 ASN A N 1
ATOM 5987 C CA . ASN A 1 743 ? -21.223 33.719 65.743 1.00 93.19 743 ASN A CA 1
ATOM 5988 C C . ASN A 1 743 ? -21.043 34.879 66.740 1.00 93.19 743 ASN A C 1
ATOM 5990 O O . ASN A 1 743 ? -21.135 34.679 67.954 1.00 93.19 743 ASN A O 1
ATOM 5994 N N . LYS A 1 744 ? -20.857 36.110 66.246 1.00 92.88 744 LYS A N 1
ATOM 5995 C CA . LYS A 1 744 ? -20.767 37.313 67.086 1.00 92.88 744 LYS A CA 1
ATOM 5996 C C . LYS A 1 744 ? -22.109 37.683 67.731 1.00 92.88 744 LYS A C 1
ATOM 5998 O O . LYS A 1 744 ? -22.125 38.087 68.890 1.00 92.88 744 LYS A O 1
ATOM 6003 N N . SER A 1 745 ? -23.226 37.492 67.029 1.00 91.25 745 SER A N 1
ATOM 6004 C CA . SER A 1 745 ? -24.581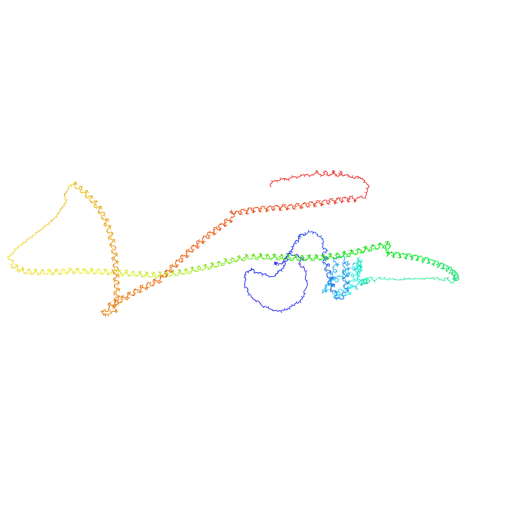 37.657 67.575 1.00 91.25 745 SER A CA 1
ATOM 6005 C C . SER A 1 745 ? -24.857 36.652 68.699 1.00 91.25 745 SER A C 1
ATOM 6007 O O . SER A 1 745 ? -25.236 37.051 69.799 1.00 91.25 745 SER A O 1
ATOM 6009 N N . VAL A 1 746 ? -24.561 35.365 68.480 1.00 91.56 746 VAL A N 1
ATOM 6010 C CA . VAL A 1 746 ? -24.675 34.308 69.501 1.00 91.56 746 VAL A CA 1
ATOM 6011 C C . VAL A 1 746 ? -23.761 34.589 70.699 1.00 91.56 746 VAL A C 1
ATOM 6013 O O . VAL A 1 746 ? -24.182 34.416 71.841 1.00 91.56 746 VAL A O 1
ATOM 6016 N N . SER A 1 747 ? -22.540 35.087 70.477 1.00 91.44 747 SER A N 1
ATOM 6017 C CA . SER A 1 747 ? -21.638 35.512 71.558 1.00 91.44 747 SER A CA 1
ATOM 6018 C C . SER A 1 747 ? -22.225 36.662 72.389 1.00 91.44 747 SER A C 1
ATOM 6020 O O . SER A 1 747 ? -22.247 36.571 73.616 1.00 91.44 747 SER A O 1
ATOM 6022 N N . PHE A 1 748 ? -22.797 37.696 71.760 1.00 89.75 748 PHE A N 1
ATOM 6023 C CA . PHE A 1 748 ? -23.501 38.758 72.488 1.00 89.75 748 PHE A CA 1
ATOM 6024 C C . PHE A 1 748 ? -24.758 38.256 73.216 1.00 89.75 748 PHE A C 1
ATOM 6026 O O . PHE A 1 748 ? -25.048 38.731 74.314 1.00 89.75 748 PHE A O 1
ATOM 6033 N N . GLN A 1 749 ? -25.490 37.285 72.659 1.00 87.00 749 GLN A N 1
ATOM 6034 C CA . GLN A 1 749 ? -26.622 36.657 73.348 1.00 87.00 749 GLN A CA 1
ATOM 6035 C C . GLN A 1 749 ? -26.170 35.871 74.585 1.00 87.00 749 GLN A C 1
ATOM 6037 O O . GLN A 1 749 ? -26.786 36.031 75.639 1.00 87.00 749 GLN A O 1
ATOM 6042 N N . LYS A 1 750 ? -25.076 35.097 74.496 1.00 85.94 750 LYS A N 1
ATOM 6043 C CA . LYS A 1 750 ? -24.461 34.408 75.645 1.00 85.94 750 LYS A CA 1
ATOM 6044 C C . LYS A 1 750 ? -24.046 35.396 76.730 1.00 85.94 750 LYS A C 1
ATOM 6046 O O . LYS A 1 750 ? -24.570 35.307 77.834 1.00 85.94 750 LYS A O 1
ATOM 6051 N N . LEU A 1 751 ? -23.260 36.420 76.388 1.00 85.88 751 LEU A N 1
ATOM 6052 C CA . LEU A 1 751 ? -22.853 37.476 77.327 1.00 85.88 751 LEU A CA 1
ATOM 6053 C C . LEU A 1 751 ? -24.058 38.184 77.975 1.00 85.88 751 LEU A C 1
ATOM 6055 O O . LEU A 1 751 ? -24.014 38.534 79.153 1.00 85.88 751 LEU A O 1
ATOM 6059 N N . ALA A 1 752 ? -25.163 38.371 77.244 1.00 77.44 752 ALA A N 1
ATOM 6060 C CA . ALA A 1 752 ? -26.393 38.953 77.783 1.00 77.44 752 ALA A CA 1
ATOM 6061 C C . ALA A 1 752 ? -27.194 37.990 78.684 1.00 77.44 752 ALA A C 1
ATOM 6063 O O . ALA A 1 752 ? -27.904 38.455 79.576 1.00 77.44 752 ALA A O 1
ATOM 6064 N N . VAL A 1 753 ? -27.108 36.671 78.472 1.00 78.94 753 VAL A N 1
ATOM 6065 C CA . VAL A 1 753 ? -27.659 35.643 79.377 1.00 78.94 753 VAL A CA 1
ATOM 6066 C C . VAL A 1 753 ? -26.796 35.525 80.633 1.00 78.94 753 VAL A C 1
ATOM 6068 O O . VAL A 1 753 ? -27.327 35.617 81.734 1.00 78.94 753 VAL A O 1
ATOM 6071 N N . GLU A 1 754 ? -25.479 35.425 80.481 1.00 78.62 754 GLU A N 1
ATOM 6072 C CA . GLU A 1 754 ? -24.499 35.398 81.572 1.00 78.62 754 GLU A CA 1
ATOM 6073 C C . GLU A 1 754 ? -24.623 36.648 82.455 1.00 78.62 754 GLU A C 1
ATOM 6075 O O . GLU A 1 754 ? -24.709 36.531 83.673 1.00 78.62 754 GLU A O 1
ATOM 6080 N N . SER A 1 755 ? -24.779 37.837 81.860 1.00 72.06 755 SER A N 1
ATOM 6081 C CA . SER A 1 755 ? -25.041 39.083 82.604 1.00 72.06 755 SER A CA 1
ATOM 6082 C C . SER A 1 755 ? -26.355 39.062 83.396 1.00 72.06 755 SER A C 1
ATOM 6084 O O . SER A 1 755 ? -26.444 39.709 84.438 1.00 72.06 755 SER A O 1
ATOM 6086 N N . ARG A 1 756 ? -27.384 38.335 82.933 1.00 73.75 756 ARG A N 1
ATOM 6087 C CA . ARG A 1 756 ? -28.643 38.157 83.682 1.00 73.75 756 ARG A CA 1
ATOM 6088 C C . ARG A 1 756 ? -28.479 37.164 84.833 1.00 73.75 756 ARG A C 1
ATOM 6090 O O . ARG A 1 756 ? -28.968 37.441 85.920 1.00 73.75 756 ARG A O 1
ATOM 6097 N N . LEU A 1 757 ? -27.762 36.062 84.611 1.00 62.00 757 LEU A N 1
ATOM 6098 C CA . LEU A 1 757 ? -27.489 35.042 85.630 1.00 62.00 757 LEU A CA 1
ATOM 6099 C C . LEU A 1 757 ? -26.583 35.588 86.748 1.00 62.00 757 LEU A C 1
ATOM 6101 O O . LEU A 1 757 ? -26.904 35.457 87.925 1.00 62.00 757 LEU A O 1
ATOM 6105 N N . LEU A 1 758 ? -25.499 36.286 86.393 1.00 56.97 758 LEU A N 1
ATOM 6106 C CA . LEU A 1 758 ? -24.610 36.958 87.349 1.00 56.97 758 LEU A CA 1
ATOM 6107 C C . LEU A 1 758 ? -25.330 38.089 88.103 1.00 56.97 758 LEU A C 1
ATOM 6109 O O . LEU A 1 758 ? -25.139 38.246 89.309 1.00 56.97 758 LEU A O 1
ATOM 6113 N N . GLY A 1 759 ? -26.229 38.812 87.425 1.00 54.09 759 GLY A N 1
ATOM 6114 C CA . GLY A 1 759 ? -27.127 39.798 88.037 1.00 54.09 759 GLY A CA 1
ATOM 6115 C C . GLY A 1 759 ? -28.158 39.221 89.021 1.00 54.09 759 GLY A C 1
ATOM 6116 O O . GLY A 1 759 ? -28.874 39.994 89.651 1.00 54.09 759 GLY A O 1
ATOM 6117 N N . GLN A 1 760 ? -28.233 37.894 89.168 1.00 51.09 760 GLN A N 1
ATOM 6118 C CA . GLN A 1 760 ? -29.146 37.188 90.073 1.00 51.09 760 GLN A CA 1
ATOM 6119 C C . GLN A 1 760 ? -28.403 36.329 91.123 1.00 51.09 760 GLN A C 1
ATOM 6121 O O . GLN A 1 760 ? -29.042 35.688 91.953 1.00 51.09 760 GLN A O 1
ATOM 6126 N N . GLY A 1 761 ? -27.062 36.321 91.102 1.00 47.38 761 GLY A N 1
ATOM 6127 C CA . GLY A 1 761 ? -26.211 35.408 91.880 1.00 47.38 761 GLY A CA 1
ATOM 6128 C C . GLY A 1 761 ? -25.283 36.062 92.911 1.00 47.38 761 GLY A C 1
ATOM 6129 O O . GLY A 1 761 ? -24.287 35.448 93.284 1.00 47.38 761 GLY A O 1
ATOM 6130 N N . SER A 1 762 ? -25.543 37.299 93.354 1.00 44.78 762 SER A N 1
ATOM 6131 C CA . SER A 1 762 ? -24.693 37.989 94.341 1.00 44.78 762 SER A CA 1
ATOM 6132 C C . SER A 1 762 ? -25.483 38.816 95.365 1.00 44.78 762 SER A C 1
ATOM 6134 O O . SER A 1 762 ? -26.526 39.385 95.059 1.00 44.78 762 SER A O 1
ATOM 6136 N N . ASN A 1 763 ? -24.942 38.881 96.587 1.00 42.50 763 ASN A N 1
ATOM 6137 C CA . ASN A 1 763 ? -25.376 39.704 97.726 1.00 42.50 763 ASN A CA 1
ATOM 6138 C C . ASN A 1 763 ? -26.764 39.418 98.328 1.00 42.50 763 ASN A C 1
ATOM 6140 O O . ASN A 1 763 ? -27.646 40.273 98.374 1.00 42.50 763 ASN A O 1
ATOM 6144 N N . GLY A 1 764 ? -26.879 38.267 98.994 1.00 44.38 764 GLY A N 1
ATOM 6145 C CA . GLY A 1 764 ? -27.734 38.169 100.178 1.00 44.38 764 GLY A CA 1
ATOM 6146 C C . GLY A 1 764 ? -27.060 38.815 101.396 1.00 44.38 764 GLY A C 1
ATOM 6147 O O . GLY A 1 764 ? -26.424 38.103 102.166 1.00 44.38 764 GLY A O 1
ATOM 6148 N N . SER A 1 765 ? -27.154 40.144 101.551 1.00 42.81 765 SER A N 1
ATOM 6149 C CA . SER A 1 765 ? -26.913 40.910 102.799 1.00 42.81 765 SER A CA 1
ATOM 6150 C C . SER A 1 765 ? -27.045 42.422 102.564 1.00 42.81 765 SER A C 1
ATOM 6152 O O . SER A 1 765 ? -26.451 42.939 101.625 1.00 42.81 765 SER A O 1
ATOM 6154 N N . GLY A 1 766 ? -27.714 43.142 103.473 1.00 35.53 766 GLY A N 1
ATOM 6155 C CA . GLY A 1 766 ? -27.617 44.609 103.578 1.00 35.53 766 GLY A CA 1
ATOM 6156 C C . GLY A 1 766 ? -28.763 45.418 102.952 1.00 35.53 766 GLY A C 1
ATOM 6157 O O . GLY A 1 766 ? -28.861 45.573 101.742 1.00 35.53 766 GLY A O 1
ATOM 6158 N N . SER A 1 767 ? -29.592 45.997 103.822 1.00 42.75 767 SER A N 1
ATOM 6159 C CA . SER A 1 767 ? -30.618 47.011 103.526 1.00 42.75 767 SER A CA 1
ATOM 6160 C C . SER A 1 767 ? -30.114 48.193 102.672 1.00 42.75 767 SER A C 1
ATOM 6162 O O . SER A 1 767 ? -29.126 48.827 103.042 1.00 42.75 767 SER A O 1
ATOM 6164 N N . GLY A 1 768 ? -30.843 48.557 101.605 1.00 36.12 768 GLY A N 1
ATOM 6165 C CA . GLY A 1 768 ? -30.660 49.841 100.909 1.00 36.12 768 GLY A CA 1
ATOM 6166 C C . GLY A 1 768 ? -31.254 49.931 99.494 1.00 36.12 768 GLY A C 1
ATOM 6167 O O . GLY A 1 768 ? -30.658 49.459 98.531 1.00 36.12 768 GLY A O 1
ATOM 6168 N N . THR A 1 769 ? -32.394 50.610 99.338 1.00 43.88 769 THR A N 1
ATOM 6169 C CA . THR A 1 769 ? -32.868 51.161 98.047 1.00 43.88 769 THR A CA 1
ATOM 6170 C C . THR A 1 769 ? -31.896 52.248 97.545 1.00 43.88 769 THR A C 1
ATOM 6172 O O . THR A 1 769 ? -31.345 52.959 98.388 1.00 43.88 769 THR A O 1
ATOM 6175 N N . PRO A 1 770 ? -31.698 52.455 96.215 1.00 50.50 770 PRO A N 1
ATOM 6176 C CA . PRO A 1 770 ? -32.770 53.056 95.400 1.00 50.50 770 PRO A CA 1
ATOM 6177 C C . PRO A 1 770 ? -32.816 52.762 93.873 1.00 50.50 770 PRO A C 1
ATOM 6179 O O . PRO A 1 770 ? -31.866 52.317 93.242 1.00 50.50 770 PRO A O 1
ATOM 6182 N N . THR A 1 771 ? -33.939 53.185 93.271 1.00 43.69 771 THR A N 1
ATOM 6183 C CA . THR A 1 771 ? -34.124 53.614 91.859 1.00 43.69 771 THR A CA 1
ATOM 6184 C C . THR A 1 771 ? -33.724 52.677 90.709 1.00 43.69 771 THR A C 1
ATOM 6186 O O . THR A 1 771 ? -32.569 52.620 90.291 1.00 43.69 771 THR A O 1
ATOM 6189 N N . GLY A 1 772 ? -34.735 52.123 90.031 1.00 53.41 772 GLY A N 1
ATOM 6190 C CA . GLY A 1 772 ? -34.606 51.728 88.624 1.00 53.41 772 GLY A CA 1
ATOM 6191 C C . GLY A 1 772 ? -34.506 52.949 87.694 1.00 53.41 772 GLY A C 1
ATOM 6192 O O . GLY A 1 772 ? -35.112 53.988 87.955 1.00 53.41 772 GLY A O 1
ATOM 6193 N N . GLN A 1 773 ? -33.759 52.824 86.593 1.00 48.34 773 GLN A N 1
ATOM 6194 C CA . GLN A 1 773 ? -33.621 53.870 85.568 1.00 48.34 773 GLN A CA 1
ATOM 6195 C C . GLN A 1 773 ? -34.447 53.532 84.321 1.00 48.34 773 GLN A C 1
ATOM 6197 O O . GLN A 1 773 ? -34.420 52.400 83.838 1.00 48.34 773 GLN A O 1
ATOM 6202 N N . SER A 1 774 ? -35.178 54.512 83.783 1.00 60.50 774 SER A N 1
ATOM 6203 C CA . SER A 1 774 ? -36.067 54.297 82.636 1.00 60.50 774 SER A CA 1
ATOM 6204 C C . SER A 1 774 ? -35.326 54.271 81.290 1.00 60.50 774 SER A C 1
ATOM 6206 O O . SER A 1 774 ? -34.201 54.754 81.144 1.00 60.50 774 SER A O 1
ATOM 6208 N N . PHE A 1 775 ? -36.002 53.723 80.277 1.00 52.84 775 PHE A N 1
ATOM 6209 C CA . PHE A 1 775 ? -35.513 53.511 78.906 1.00 52.84 775 PHE A CA 1
ATOM 6210 C C . PHE A 1 775 ? -34.807 54.737 78.283 1.00 52.84 775 PHE A C 1
ATOM 6212 O O . PHE A 1 775 ? -33.788 54.600 77.602 1.00 52.84 775 PHE A O 1
ATOM 6219 N N . LEU A 1 776 ? -35.293 55.948 78.585 1.00 56.34 776 LEU A N 1
ATOM 6220 C CA . LEU A 1 776 ? -34.772 57.217 78.062 1.00 56.34 776 LEU A CA 1
ATOM 6221 C C . LEU A 1 776 ? -33.364 57.584 78.569 1.00 56.34 776 LEU A C 1
ATOM 6223 O O . LEU A 1 776 ? -32.697 58.408 77.941 1.00 56.34 776 LEU A O 1
ATOM 6227 N N . ALA A 1 777 ? -32.885 56.989 79.669 1.00 57.44 777 ALA A N 1
ATOM 6228 C CA . ALA A 1 777 ? -31.531 57.227 80.175 1.00 57.44 777 ALA A CA 1
ATOM 6229 C C . ALA A 1 777 ? -30.464 56.575 79.275 1.00 57.44 777 ALA A C 1
ATOM 6231 O O . ALA A 1 777 ? -29.504 57.233 78.868 1.00 57.44 777 ALA A O 1
ATOM 6232 N N . ARG A 1 778 ? -30.669 55.307 78.878 1.00 56.97 778 ARG A N 1
ATOM 6233 C CA . ARG A 1 778 ? -29.748 54.574 77.983 1.00 56.97 778 ARG A CA 1
ATOM 6234 C C . ARG A 1 778 ? -29.621 55.227 76.606 1.00 56.97 778 ARG A C 1
ATOM 6236 O O . ARG A 1 778 ? -28.528 55.262 76.043 1.00 56.97 778 ARG A O 1
ATOM 6243 N N . GLN A 1 779 ? -30.707 55.796 76.082 1.00 52.31 779 GLN A N 1
ATOM 6244 C CA . GLN A 1 779 ? -30.723 56.397 74.744 1.00 52.31 779 GLN A CA 1
ATOM 6245 C C . GLN A 1 779 ? -29.784 57.614 74.602 1.00 52.31 779 GLN A C 1
ATOM 6247 O O . GLN A 1 779 ? -29.321 57.894 73.499 1.00 52.31 779 GLN A O 1
ATOM 6252 N N . ARG A 1 780 ? -29.440 58.302 75.705 1.00 54.47 780 ARG A N 1
ATOM 6253 C CA . ARG A 1 780 ? -28.550 59.484 75.703 1.00 54.47 780 ARG A CA 1
ATOM 6254 C C . ARG A 1 780 ? -27.052 59.162 75.764 1.00 54.47 780 ARG A C 1
ATOM 6256 O O . ARG A 1 780 ? -26.239 60.052 75.541 1.00 54.47 780 ARG A O 1
ATOM 6263 N N . GLN A 1 781 ? -26.665 57.918 76.059 1.00 56.25 781 GLN A N 1
ATOM 6264 C CA . GLN A 1 781 ? -25.248 57.520 76.065 1.00 56.25 781 GLN A CA 1
ATOM 6265 C C . GLN A 1 781 ? -24.750 57.165 74.654 1.00 56.25 781 GLN A C 1
ATOM 6267 O O . GLN A 1 781 ? -23.636 57.526 74.280 1.00 56.25 781 GLN A O 1
ATOM 6272 N N . VAL A 1 782 ? -25.601 56.537 73.834 1.00 50.62 782 VAL A N 1
ATOM 6273 C CA . VAL A 1 782 ? -25.263 56.084 72.469 1.00 50.62 782 VAL A CA 1
ATOM 6274 C C . VAL A 1 782 ? -24.913 57.248 71.527 1.00 50.62 782 VAL A C 1
ATOM 6276 O O . VAL A 1 782 ? -24.111 57.084 70.608 1.00 50.62 782 VAL A O 1
ATOM 6279 N N . THR A 1 783 ? -25.465 58.442 71.757 1.00 50.19 783 THR A N 1
ATOM 6280 C CA . THR A 1 783 ? -25.250 59.623 70.904 1.00 50.19 783 THR A CA 1
ATOM 6281 C C . THR A 1 783 ? -23.851 60.236 71.008 1.00 50.19 783 THR A C 1
ATOM 6283 O O . THR A 1 783 ? -23.422 60.891 70.060 1.00 50.19 783 THR A O 1
ATOM 6286 N N . ASN A 1 784 ? -23.115 60.021 72.105 1.00 51.66 784 ASN A N 1
ATOM 6287 C CA . ASN A 1 784 ? -21.817 60.679 72.316 1.00 51.66 784 ASN A CA 1
ATOM 6288 C C . ASN A 1 784 ? -20.630 59.926 71.688 1.00 51.66 784 ASN A C 1
ATOM 6290 O O . ASN A 1 784 ? -19.653 60.558 71.290 1.00 51.66 784 ASN A O 1
ATOM 6294 N N . SER A 1 785 ? -20.715 58.603 71.520 1.00 42.50 785 SER A N 1
ATOM 6295 C CA . SER A 1 785 ? -19.592 57.786 71.021 1.00 42.50 785 SER A CA 1
ATOM 6296 C C . SER A 1 785 ? -19.347 57.879 69.506 1.00 42.50 785 SER A C 1
ATOM 6298 O O . SER A 1 785 ? -18.366 57.332 69.015 1.00 42.50 785 SER A O 1
ATOM 6300 N N . ARG A 1 786 ? -20.211 58.562 68.741 1.00 46.59 786 ARG A N 1
ATOM 6301 C CA . ARG A 1 786 ? -20.114 58.677 67.268 1.00 46.59 786 ARG A CA 1
ATOM 6302 C C . ARG A 1 786 ? -19.273 59.861 66.760 1.00 46.59 786 ARG A C 1
ATOM 6304 O O . ARG A 1 786 ? -19.321 60.157 65.570 1.00 46.59 786 ARG A O 1
ATOM 6311 N N . ARG A 1 787 ? -18.538 60.569 67.630 1.00 51.22 787 ARG A N 1
ATOM 6312 C CA . ARG A 1 787 ? -17.925 61.876 67.305 1.00 51.22 787 ARG A CA 1
ATOM 6313 C C . ARG A 1 787 ? -16.389 61.921 67.277 1.00 51.22 787 ARG A C 1
ATOM 6315 O O . ARG A 1 787 ? -15.827 63.008 67.361 1.00 51.22 787 ARG A O 1
ATOM 6322 N N . ALA A 1 788 ? -15.718 60.779 67.136 1.00 44.09 788 ALA A N 1
ATOM 6323 C CA . ALA A 1 788 ? -14.259 60.696 67.023 1.00 44.09 788 ALA A CA 1
ATOM 6324 C C . ALA A 1 788 ? -13.827 59.856 65.808 1.00 44.09 788 ALA A C 1
ATOM 6326 O O . ALA A 1 788 ? -14.424 58.817 65.549 1.00 44.09 788 ALA A O 1
ATOM 6327 N N . LEU A 1 789 ? -12.758 60.308 65.135 1.00 39.44 789 LEU A N 1
ATOM 6328 C CA . LEU A 1 789 ? -11.982 59.613 64.091 1.00 39.44 789 LEU A CA 1
ATOM 6329 C C . LEU A 1 789 ? -12.784 59.244 62.814 1.00 39.44 789 LEU A C 1
ATOM 6331 O O . LEU A 1 789 ? -13.391 58.185 62.725 1.00 39.44 789 LEU A O 1
ATOM 6335 N N . SER A 1 790 ? -12.985 60.158 61.854 1.00 38.41 790 SER A N 1
ATOM 6336 C CA . SER A 1 790 ? -12.022 60.758 60.893 1.00 38.41 790 SER A CA 1
ATOM 6337 C C . SER A 1 790 ? -11.873 59.954 59.591 1.00 38.41 790 SER A C 1
ATOM 6339 O O . SER A 1 790 ? -11.236 58.904 59.567 1.00 38.41 790 SER A O 1
ATOM 6341 N N . MET A 1 791 ? -12.415 60.490 58.494 1.00 36.78 791 MET A N 1
ATOM 6342 C CA . MET A 1 791 ? -12.216 59.963 57.139 1.00 36.78 791 MET A CA 1
ATOM 6343 C C . MET A 1 791 ? -10.778 60.191 56.659 1.00 36.78 791 MET A C 1
ATOM 6345 O O . MET A 1 791 ? -10.235 61.279 56.844 1.00 36.78 791 MET A O 1
ATOM 6349 N N . ILE A 1 792 ? -10.216 59.214 55.947 1.00 39.50 792 ILE A N 1
ATOM 6350 C CA . ILE A 1 792 ? -9.060 59.398 55.060 1.00 39.50 792 ILE A CA 1
ATOM 6351 C C . ILE A 1 792 ? -9.453 58.848 53.687 1.00 39.50 792 ILE A C 1
ATOM 6353 O O . ILE A 1 792 ? -9.931 57.721 53.587 1.00 39.50 792 ILE A O 1
ATOM 6357 N N . VAL A 1 793 ? -9.270 59.657 52.641 1.00 46.62 793 VAL A N 1
ATOM 6358 C CA . VAL A 1 793 ? -9.492 59.289 51.234 1.00 46.62 793 VAL A CA 1
ATOM 6359 C C . VAL A 1 793 ? -8.319 59.822 50.416 1.00 46.62 793 VAL A C 1
ATOM 6361 O O . VAL A 1 793 ? -8.093 61.031 50.385 1.00 46.62 793 VAL A O 1
ATOM 6364 N N . PRO A 1 794 ? -7.547 58.924 49.795 1.00 43.94 794 PRO A N 1
ATOM 6365 C CA . PRO A 1 794 ? -7.180 59.099 48.386 1.00 43.94 794 PRO A CA 1
ATOM 6366 C C . PRO A 1 794 ? -7.197 57.757 47.618 1.00 43.94 794 PRO A C 1
ATOM 6368 O O . PRO A 1 794 ? -7.122 56.694 48.222 1.00 43.94 794 PRO A O 1
ATOM 6371 N N . ALA A 1 795 ? -7.226 57.708 46.286 1.00 37.75 795 ALA A N 1
ATOM 6372 C CA . ALA A 1 795 ? -7.661 58.678 45.276 1.00 37.75 795 ALA A CA 1
ATOM 6373 C C . ALA A 1 795 ? -7.878 57.914 43.952 1.00 37.75 795 ALA A C 1
ATOM 6375 O O . ALA A 1 795 ? -7.352 56.818 43.770 1.00 37.75 795 ALA A O 1
ATOM 6376 N N . THR A 1 796 ? -8.622 58.490 43.007 1.00 43.09 796 THR A N 1
ATOM 6377 C CA . THR A 1 796 ? -8.743 57.944 41.645 1.00 43.09 796 THR A CA 1
ATOM 6378 C C . THR A 1 796 ? -7.524 58.298 40.794 1.00 43.09 796 THR A C 1
ATOM 6380 O O . THR A 1 796 ? -7.196 59.479 40.668 1.00 43.09 796 THR A O 1
ATOM 6383 N N . THR A 1 797 ? -6.934 57.319 40.112 1.00 41.84 797 THR A N 1
ATOM 6384 C CA . THR A 1 797 ? -6.027 57.539 38.975 1.00 41.84 797 THR A CA 1
ATOM 6385 C C . THR A 1 797 ? -6.516 56.764 37.758 1.00 41.84 797 THR A C 1
ATOM 6387 O O . THR A 1 797 ? -7.039 55.659 37.875 1.00 41.84 797 THR A O 1
ATOM 6390 N N . SER A 1 798 ? -6.372 57.368 36.579 1.00 47.16 798 SER A N 1
ATOM 6391 C CA . SER A 1 798 ? -6.801 56.802 35.303 1.00 47.16 798 SER A CA 1
ATOM 6392 C C . SER A 1 798 ? -5.617 56.615 34.357 1.00 47.16 798 SER A C 1
ATOM 6394 O O . SER A 1 798 ? -4.996 57.597 33.943 1.00 47.16 798 SER A O 1
ATOM 6396 N N . LYS A 1 799 ? -5.345 55.358 33.991 1.00 41.53 799 LYS A N 1
ATOM 6397 C CA . LYS A 1 799 ? -4.959 54.897 32.646 1.00 41.53 799 LYS A CA 1
ATOM 6398 C C . LYS A 1 799 ? -4.823 53.379 32.611 1.00 41.53 799 LYS A C 1
ATOM 6400 O O . LYS A 1 799 ? -4.386 52.825 33.639 1.00 41.53 799 LYS A O 1
#

InterPro domains:
  IPR008636 Hook, C-terminal [PF05622] (273-789)
  IPR036872 CH domain superfamily [G3DSA:1.10.418.10] (135-236)
  IPR043936 HOOK, N-terminal [PF19047] (143-232)

Secondary structure (DSSP, 8-state):
------TTTTS-GGGS-----------------------------------------------------------SHHHHHHHHHHHHHHHHHHHHTTS-GGGHHHHHHHHHHHHHGGGTS-SSHHHHHHHHHHHHHHHH-TT-HHHHHHHHHHHHHHHHHHHHHTS--PPPGGG---HHHHHHH--HHHHHHHHHHHHHHHHHSTTHHHHHHHHTTS-HHHHHHHHHHHHHTT------------------SSTHHHHHHHHHHHHHHHHHHHHHHHHHHHHHHHHHHHHHHHHHHHHHHHHHHHHTTS-TTSHHHHHHHHHHHHHHHHHHHHHHHHHHHHHHHHHHHHHHHHHHHHHHHHHHHHHHHHHHHHHHHHHHHHHHHHHHHHHHHHHHHHHHHHHHHHHHHHHHHHHHHHHHHHHHHHHHHHHHHHHHHHHHHHHHHHHHHHHHHHHHHHHHHHHHHHHHHHHHHHHHHHHHHHHHHHHHHHHHHHHHHHHHHHHHHHHHHHHHHTT--------------------HHHHHHHHHHHHHHHHHHHHHHHHHHHHHHHHHHHHHHHHHHHHHHHHHHHHHHHHHHHHHHHHHHHHHHHHTT--S--SHHHHHHHHHHHHHHHHHHHHHHHHHHHHHHHHHHHHHHHHHHHHHHHHHHHHHHHHHHHHHHHHHHHHHHHHHHHHH-TTT-HHHHHHHHHHHHHHHHHHHHHHHHHHHHHHHHHHHHHHHHHHHHHHHHHHHHHHHHHHHHHTTSS------------HHHHHTTTTTTTS------------

Foldseek 3Di:
DDDDDDPCPPPDCVVPDDDDDDDDDDDDDDDDDDDDDDDDDDDDDDDDDDDDDDDDDDDDDDDDDDDDDDDDDDPDPVVVVVVVVVVVLVVVVVVVVVPDPVCPVVVLLLCCLVPQQQPQQDPDNVVSVVLNCLQVVLVVVQPCLVSNLVSLVVLLVSLQCCCCPVVVHHDDPVLQADSSCCSPPVDVVSSVSSSLSSLVSCCRDPNVVVVVVVLVPDDPVSNVVSVVSVCVVPVDDDDDDDDDYDDDDDPAPPVPVVCVVVVVVVVVVVVVVVVVVVVVVVVVVVVVVVVVVVVVVVVVVVVVVVVCCCDCVDPNVVVVVVVVVVVVVVVVVVVVVVVVVVVVVVVVVVVVVVVVVVVVVVVVVVVVVVVVVVVVVVVVVVVVVVVVVVVVVVVVVVVVVVVVVVVVVVVVVVVVVVVVVVVVVVVVVVVVVVVVVVVVVVVVVVVVVVVVVVVVVVVVVVVVVVVVVVVVVVVVVVVVVVVVVVVVVVVVVVVVVVVVVVVVVVVVVVVVVVPDDDYDDDDDDDDDDDDDDDDDVCVVVVVVVVVVVVVVCVVVVVVVVVVVVVVVVVVVVVVVVVVVVVVVVVVVVVVVVVVVVVVVVVVVVVVVVVDDDDDCVVVVVVVVVVVVVVVVVVVVVVVVVVVVVCVVVVVVVVVVVVVVVVVVVVVVVVVVVVVVVVVVVVVVVVVVVQCPPLVNPPVSVVVVVVVVVVVVVVVVVVVVVVVVVVVVVVVVVVVVVVVVVVVVVVVVVVVVVVVVVVVVPDDPDDDDDDDDDDPVVVVVVVVPVPPDDDDDDDDDDDD

pLDDT: mean 71.84, std 22.93, range [23.45, 98.31]

Radius of gyration: 91.55 Å; Cα contacts (8 Å, |Δi|>4): 133; chains: 1; bounding box: 182×108×303 Å

Nearest PDB structures (foldseek):
  1wix-assembly1_A  TM=7.027E-01  e=9.412E-09  Mus musculus

Sequence (799 aa):
MTGHNLPCETQPITSRLALICGTSSCHMVSNINKPCRPGADPQDPVSDYACLKKLHQWPVVEKQTSGLWAVFGTDLWSFASWALKLHQMTRLTQEEARINFYKRPFKVCIKIVTSLCLSVVLSREVESVLVGAAILGACASGDFHSIQVNNLKKVLQLTVDYYNEVLAQQVSDVLLPDMNLIAEHAHPVHLGMLLQLILGCAIKCEKKHEYIQIIMTLEESVQHVVMTAIQELMSKETTATFGTEVSGDFEQQLKKTLEELAEALAEKDELAQRCQELDIQVTALQEERNSLLAENDVLADRANQLDSFDDPVTPSGKKYCQLQLQFEQLQEENFRLEAAKDDYRIHCEELEKHLIEVQHRNDELTSLAEESRALKDELDVLRSCSDRAVKLEASVEGYRKKLEDLADLRKQVKSLEDKNLTYMQSSVSLEEELRKANAARTQLETYKRQVHELHKKLSDESRRADNLAFEMKQFEEKYDTLQKEKERLIIERDSLKETNEELKCTHVQQHQLLQAGIIPAGSPSHDNLAAEILPVEYREKFIRLQHENKMLRVQQEGSENERIAALQGQLEEAHRRRSELETENRLNQERICELQQQVEDLQKALQGQGAKTEDSNLKRKLDAHMVQLHEAKDEIMKKKELIEDLQPEIVQSSLKTDELQAALQKKDEDMRAMEERYKMYLEKARNVIRALDPKLNPASAEIQSLKNQLMEREKRILTLERECEQAKLREYEEKLVVTAWYNKSVSFQKLAVESRLLGQGSNGSGSGTPTGQSFLARQRQVTNSRRALSMIVPATTSK

Solvent-accessible surface area (backbone atoms only — not comparable to full-atom values): 47259 Å² total; per-residue (Å²): 138,89,83,82,90,64,102,62,82,90,60,64,67,88,81,57,82,86,89,88,86,83,90,86,91,87,82,91,83,87,79,89,85,84,90,88,86,92,79,89,85,92,82,88,92,78,88,77,86,87,81,91,79,92,78,85,86,84,90,85,80,89,79,86,83,85,85,90,80,82,87,88,91,82,76,56,69,63,49,52,55,49,51,52,51,51,51,49,52,54,47,56,57,53,61,64,58,72,78,49,82,85,48,60,63,56,59,52,52,50,49,50,48,73,73,50,46,63,75,57,82,41,104,42,71,75,54,16,54,49,49,53,50,34,55,54,43,38,74,64,42,74,91,45,42,74,59,26,30,59,35,46,48,50,53,52,47,56,52,52,47,40,29,48,76,72,65,70,42,82,80,58,76,92,62,62,51,55,44,60,53,33,46,78,65,64,33,64,66,36,48,46,37,50,49,51,52,54,50,51,49,39,65,68,41,97,62,17,68,62,49,51,54,54,48,72,70,48,56,68,79,54,39,52,55,52,50,50,60,51,45,76,76,63,79,81,85,86,92,91,93,92,92,89,93,87,93,86,93,78,94,57,75,70,61,37,67,62,40,55,56,53,44,57,49,45,52,55,52,48,50,51,47,48,51,50,53,46,52,51,49,50,52,52,52,52,51,50,54,53,49,55,48,56,50,49,53,54,51,50,55,52,49,58,57,58,64,47,47,78,38,68,86,37,76,63,10,42,51,48,55,52,52,48,53,50,49,53,50,52,49,53,52,46,56,53,50,51,50,52,51,51,54,52,49,52,51,49,61,47,52,53,49,52,50,51,53,53,47,53,54,47,52,52,53,49,52,53,52,49,51,54,47,52,56,48,52,52,49,54,52,50,48,57,49,48,66,46,48,57,54,48,52,57,47,49,51,59,48,51,52,51,52,51,54,51,51,51,50,51,52,50,52,49,55,50,50,56,48,51,53,49,51,50,53,52,51,53,51,51,53,49,52,52,49,52,52,51,52,52,50,53,50,50,53,52,49,52,50,51,52,53,52,50,51,48,50,50,50,60,48,48,56,49,52,53,50,50,52,53,51,50,50,53,51,48,54,52,48,53,50,52,50,54,47,54,50,47,53,51,51,50,52,46,50,57,46,48,52,49,48,50,50,50,53,44,48,57,47,40,76,64,40,85,77,71,93,94,96,99,94,95,96,96,95,93,96,89,94,90,90,92,85,86,65,66,72,61,46,51,54,48,50,52,52,48,49,50,51,48,52,52,44,53,52,47,52,45,59,48,48,54,50,47,51,53,49,47,52,51,49,51,53,51,49,49,53,47,48,52,50,50,50,51,50,46,52,50,49,52,49,48,49,52,52,48,47,51,49,48,50,51,47,48,57,51,49,75,76,55,84,82,78,93,69,72,56,64,60,52,48,53,55,47,54,47,48,51,54,45,53,54,45,51,52,51,46,54,54,45,52,55,49,61,65,46,44,58,54,53,50,50,51,48,52,52,48,53,52,50,50,53,53,47,53,51,47,54,50,54,48,52,55,48,50,53,51,50,53,52,52,51,51,50,51,52,50,52,50,53,61,66,34,66,88,70,26,69,66,42,55,51,53,53,50,52,52,56,53,48,55,54,49,51,54,48,49,63,47,52,53,51,55,49,53,57,46,54,52,50,55,50,52,51,51,51,52,54,50,53,51,49,56,50,50,53,49,53,50,47,54,55,48,50,53,52,53,58,74,72,69,73,79,97,71,82,94,77,89,81,81,89,82,60,77,74,62,63,63,64,59,68,69,64,76,78,78,71,88,82,90,84,86,87,79,92,82,90,130

Mean predicted aligned error: 25.52 Å